Protein AF-A0A8S4REH8-F1 (afdb_monomer)

Foldseek 3Di:
DFQEAEDEDDPVVVLVVLVVCVVVVNPLVLQHAYEYEDADEDDPVVLVPPCPVVSDPDDLSSLVSQLRYKYKYFYQQPQPCVVVVLVVVLVVCCDPPNNDPPCSCPSVPDDDHCVVQVVVVVVVLLVVLVVVCVVVVHDNVDVVSSLVSPPFDWDQGPSGATWTQYRVRDTDGKIFIWGWAQDPVDPSRITTDGQWMFAQPDPPDPGTDIGRNCRRPRSNSDHHDRAPCCGPVSVNDDDPPPVVVVVVVVVVVVVVVVVVVVVVVVVVVVVLLVPQQQEDAVVQWAWDDLPDDPVVVVVVVVVVVVPPDPDPDDDDDDDDDDDDDDDDDPPPLVSVPPPATWTAGPNAIKGKAWQQDQADDCDSVLSVQSSLLQVDDDPQAWRFRHWYGDHRTIITITHDASQAFQLVVLLPPVDDCDLVLLLQALLSVLVQQVSCCVGPLNHQLQDARNQWGAHPLRRTHGHPGTPLVVNPPSDDPPPVVVVLVSCLLFALVCLQDPPADSSHHQLRVLSSSLLVNVCSQQSQHSQHDDPDDSVVSSVCQNDPDPPDHDGRDPVRGPDDPLLVVLSCQSNDNDSVSRDGSVVSSVSSCVSVPPDPPCPCVVSVVVVVVVVVVVCVVCVVVVVVVVVVVVVVLVVLLVPDDQDPDPDPVPSVVVSVVVSVCVVVVHDDDDDDDQWDWDWDDPDPPVVVVVVVDDPVVVVVVVPDDPDPPVVVCVVPVDPPDVVVVVVDDDFTQAIWGAEPVRDIDHGLDGDDDPPDDDDPDDDPDDPVVSVCVRNDDD

Structure (mmCIF, N/CA/C/O backbone):
data_AF-A0A8S4REH8-F1
#
_entry.id   AF-A0A8S4REH8-F1
#
loop_
_atom_site.group_PDB
_atom_site.id
_atom_site.type_symbol
_atom_site.label_atom_id
_atom_site.label_alt_id
_atom_site.label_comp_id
_atom_site.label_asym_id
_atom_site.label_entity_id
_atom_site.label_seq_id
_atom_site.pdbx_PDB_ins_code
_atom_site.Cartn_x
_atom_site.Cartn_y
_atom_site.Cartn_z
_atom_site.occupancy
_atom_site.B_iso_or_equiv
_atom_site.auth_seq_id
_atom_site.auth_comp_id
_atom_site.auth_asym_id
_atom_site.auth_atom_id
_atom_site.pdbx_PDB_model_num
ATOM 1 N N . MET A 1 1 ? -34.073 3.838 40.245 1.00 48.97 1 MET A N 1
ATOM 2 C CA . MET A 1 1 ? -33.736 2.680 41.106 1.00 48.97 1 MET A CA 1
ATOM 3 C C . MET A 1 1 ? -35.036 2.145 41.684 1.00 48.97 1 MET A C 1
ATOM 5 O O . MET A 1 1 ? -35.946 2.957 41.812 1.00 48.97 1 MET A O 1
ATOM 9 N N . PRO A 1 2 ? -35.179 0.835 41.955 1.00 58.06 2 PRO A N 1
ATOM 10 C CA . PRO A 1 2 ? -36.378 0.329 42.617 1.00 58.06 2 PRO A CA 1
ATOM 11 C C . PRO A 1 2 ? -36.548 1.032 43.971 1.00 58.06 2 PRO A C 1
ATOM 13 O O . PRO A 1 2 ? -35.593 1.149 44.737 1.00 58.06 2 PRO A O 1
ATOM 16 N N . THR A 1 3 ? -37.749 1.544 44.218 1.00 74.94 3 THR A N 1
ATOM 17 C CA . THR A 1 3 ? -38.152 2.251 45.445 1.00 74.94 3 THR A CA 1
ATOM 18 C C . THR A 1 3 ? -38.481 1.282 46.584 1.00 74.94 3 THR A C 1
ATOM 20 O O . THR A 1 3 ? -38.584 1.682 47.738 1.00 74.94 3 THR A O 1
ATOM 23 N N . VAL A 1 4 ? -38.593 -0.017 46.295 1.00 84.44 4 VAL A N 1
ATOM 24 C CA . VAL A 1 4 ? -38.866 -1.061 47.287 1.00 84.44 4 VAL A CA 1
ATOM 25 C C . VAL A 1 4 ? -37.756 -2.108 47.258 1.00 84.44 4 VAL A C 1
ATOM 27 O O . VAL A 1 4 ? -37.469 -2.687 46.209 1.00 84.44 4 VAL A O 1
ATOM 30 N N . TYR A 1 5 ? -37.140 -2.364 48.410 1.00 87.12 5 TYR A N 1
ATOM 31 C CA . TYR A 1 5 ? -36.164 -3.435 48.600 1.00 87.12 5 TYR A CA 1
ATOM 32 C C . TYR A 1 5 ? -36.843 -4.644 49.231 1.00 87.12 5 TYR A C 1
ATOM 34 O O . TYR A 1 5 ? -37.414 -4.519 50.307 1.00 87.12 5 TYR A O 1
ATOM 42 N N . VAL A 1 6 ? -36.748 -5.815 48.601 1.00 88.88 6 VAL A N 1
ATOM 43 C CA . VAL A 1 6 ? -37.148 -7.081 49.231 1.00 88.88 6 VAL A CA 1
ATOM 44 C C . VAL A 1 6 ? -35.915 -7.694 49.887 1.00 88.88 6 VAL A C 1
ATOM 46 O O . VAL A 1 6 ? -34.927 -7.972 49.207 1.00 88.88 6 VAL A O 1
ATOM 49 N N . PHE A 1 7 ? -35.959 -7.865 51.204 1.00 87.25 7 PHE A N 1
ATOM 50 C CA . PHE A 1 7 ? -34.875 -8.423 52.000 1.00 87.25 7 PHE A CA 1
ATOM 51 C C . PHE A 1 7 ? -35.201 -9.863 52.406 1.00 87.25 7 PHE A C 1
ATOM 53 O O . PHE A 1 7 ? -36.231 -10.127 53.026 1.00 87.25 7 PHE A O 1
ATOM 60 N N . LEU A 1 8 ? -34.299 -10.781 52.055 1.00 87.62 8 LEU A N 1
ATOM 61 C CA . LEU A 1 8 ? -34.352 -12.198 52.405 1.00 87.62 8 LEU A CA 1
ATOM 62 C C . LEU A 1 8 ? -33.076 -12.526 53.184 1.00 87.62 8 LEU A C 1
ATOM 64 O O . LEU A 1 8 ? -31.988 -12.521 52.604 1.00 87.62 8 LEU A O 1
ATOM 68 N N . GLY A 1 9 ? -33.185 -12.768 54.486 1.00 80.81 9 GLY A N 1
ATOM 69 C CA . GLY A 1 9 ? -32.029 -13.060 55.331 1.00 80.81 9 GLY A CA 1
ATOM 70 C C . GLY A 1 9 ? -32.337 -12.955 56.819 1.00 80.81 9 GLY A C 1
ATOM 71 O O . GLY A 1 9 ? -33.450 -12.620 57.209 1.00 80.81 9 GLY A O 1
ATOM 72 N N . GLU A 1 10 ? -31.326 -13.223 57.642 1.00 77.00 10 GLU A N 1
ATOM 73 C CA . GLU A 1 10 ? -31.445 -13.170 59.101 1.00 77.00 10 GLU A CA 1
ATOM 74 C C . GLU A 1 10 ? -31.704 -11.745 59.613 1.00 77.00 10 GLU A C 1
ATOM 76 O O . GLU A 1 10 ? -31.237 -10.754 59.036 1.00 77.00 10 GLU A O 1
ATOM 81 N N . HIS A 1 11 ? -32.386 -11.650 60.758 1.00 72.56 11 HIS A N 1
ATOM 82 C CA . HIS A 1 11 ? -32.740 -10.385 61.403 1.00 72.56 11 HIS A CA 1
ATOM 83 C C . HIS A 1 11 ? -31.526 -9.467 61.630 1.00 72.56 11 HIS A C 1
ATOM 85 O O . HIS A 1 11 ? -31.642 -8.267 61.403 1.00 72.56 11 HIS A O 1
ATOM 91 N N . ILE A 1 12 ? -30.348 -10.008 61.979 1.00 74.69 12 ILE A N 1
ATOM 92 C CA . ILE A 1 12 ? -29.105 -9.237 62.199 1.00 74.69 12 ILE A CA 1
ATOM 93 C C . ILE A 1 12 ? -28.671 -8.502 60.923 1.00 74.69 12 ILE A C 1
ATOM 95 O O . ILE A 1 12 ? -28.332 -7.318 60.953 1.00 74.69 12 ILE A O 1
ATOM 99 N N . ALA A 1 13 ? -28.727 -9.183 59.780 1.00 81.06 13 ALA A N 1
ATOM 100 C CA . ALA A 1 13 ? -28.332 -8.606 58.502 1.00 81.06 13 ALA A CA 1
ATOM 101 C C . ALA A 1 13 ? -29.334 -7.543 58.016 1.00 81.06 13 ALA A C 1
ATOM 103 O O . ALA A 1 13 ? -28.931 -6.575 57.366 1.00 81.06 13 ALA A O 1
ATOM 104 N N . LEU A 1 14 ? -30.619 -7.681 58.369 1.00 83.19 14 LEU A N 1
ATOM 105 C CA . LEU A 1 14 ? -31.625 -6.644 58.126 1.00 83.19 14 LEU A CA 1
ATOM 106 C C . LEU A 1 14 ? -31.274 -5.357 58.883 1.00 83.19 14 LEU A C 1
ATOM 108 O O . LEU A 1 14 ? -31.402 -4.268 58.322 1.00 83.19 14 LEU A O 1
ATOM 112 N N . VAL A 1 15 ? -30.778 -5.472 60.120 1.00 79.25 15 VAL A N 1
ATOM 113 C CA . VAL A 1 15 ? -30.362 -4.313 60.925 1.00 79.25 15 VAL A CA 1
ATOM 114 C C . VAL A 1 15 ? -29.253 -3.530 60.257 1.00 79.25 15 VAL A C 1
ATOM 116 O O . VAL A 1 15 ? -29.367 -2.321 60.049 1.00 79.25 15 VAL A O 1
ATOM 119 N N . ASP A 1 16 ? -28.191 -4.230 59.877 1.00 81.56 16 ASP A N 1
ATOM 120 C CA . ASP A 1 16 ? -27.048 -3.618 59.216 1.00 81.56 16 ASP A CA 1
ATOM 121 C C . ASP A 1 16 ? -27.448 -2.995 57.879 1.00 81.56 16 ASP A C 1
ATOM 123 O O . ASP A 1 16 ? -27.014 -1.888 57.550 1.00 81.56 16 ASP A O 1
ATOM 127 N N . PHE A 1 17 ? -28.328 -3.661 57.129 1.00 86.69 17 PHE A N 1
ATOM 128 C CA . PHE A 1 17 ? -28.842 -3.149 55.867 1.00 86.69 17 PHE A CA 1
ATOM 129 C C . PHE A 1 17 ? -29.595 -1.823 56.049 1.00 86.69 17 PHE A C 1
ATOM 131 O O . PHE A 1 17 ? -29.281 -0.836 55.377 1.00 86.69 17 PHE A O 1
ATOM 138 N N . VAL A 1 18 ? -30.532 -1.761 56.998 1.00 84.81 18 VAL A N 1
ATOM 139 C CA . VAL A 1 18 ? -31.314 -0.550 57.297 1.00 84.81 18 VAL A CA 1
ATOM 140 C C . VAL A 1 18 ? -30.410 0.569 57.818 1.00 84.81 18 VAL A C 1
ATOM 142 O O . VAL A 1 18 ? -30.505 1.705 57.348 1.00 84.81 18 VAL A O 1
ATOM 145 N N . ASN A 1 19 ? -29.455 0.253 58.696 1.00 82.12 19 ASN A N 1
ATOM 146 C CA . ASN A 1 19 ? -28.474 1.216 59.201 1.00 82.12 19 ASN A CA 1
ATOM 147 C C . ASN A 1 19 ? -27.606 1.807 58.082 1.00 82.12 19 ASN A C 1
ATOM 149 O O . ASN A 1 19 ? -27.304 3.003 58.083 1.00 82.12 19 ASN A O 1
ATOM 153 N N . VAL A 1 20 ? -27.210 1.002 57.093 1.00 86.12 20 VAL A N 1
ATOM 154 C CA . VAL A 1 20 ? -26.465 1.485 55.921 1.00 86.12 20 VAL A CA 1
ATOM 155 C C . VAL A 1 20 ? -27.326 2.408 55.058 1.00 86.12 20 VAL A C 1
ATOM 157 O O . VAL A 1 20 ? -26.833 3.449 54.614 1.00 86.12 20 VAL A O 1
ATOM 160 N N . LEU A 1 21 ? -28.601 2.073 54.837 1.00 86.44 21 LEU A N 1
ATOM 161 C CA . LEU A 1 21 ? -29.530 2.931 54.094 1.00 86.44 21 LEU A CA 1
ATOM 162 C C . LEU A 1 21 ? -29.766 4.267 54.812 1.00 86.44 21 LEU A C 1
ATOM 164 O O . LEU A 1 21 ? -29.746 5.322 54.170 1.00 86.44 21 LEU A O 1
ATOM 168 N N . GLN A 1 22 ? -29.897 4.234 56.138 1.00 83.31 22 GLN A N 1
ATOM 169 C CA . GLN A 1 22 ? -30.055 5.422 56.974 1.00 83.31 22 GLN A CA 1
ATOM 170 C C . GLN A 1 22 ? -28.804 6.308 56.956 1.00 83.31 22 GLN A C 1
ATOM 172 O O . GLN A 1 22 ? -28.909 7.512 56.728 1.00 83.31 22 GLN A O 1
ATOM 177 N N . ARG A 1 23 ? -27.599 5.735 57.102 1.00 84.12 23 ARG A N 1
ATOM 178 C CA . ARG A 1 23 ? -26.325 6.484 57.016 1.00 84.12 23 ARG A CA 1
ATOM 179 C C . ARG A 1 23 ? -26.107 7.144 55.656 1.00 84.12 23 ARG A C 1
ATOM 181 O O . ARG A 1 23 ? -25.411 8.151 55.570 1.00 84.12 23 ARG A O 1
ATOM 188 N N . ARG A 1 24 ? -26.686 6.583 54.592 1.00 84.75 24 ARG A N 1
ATOM 189 C CA . ARG A 1 24 ? -26.675 7.172 53.244 1.00 84.75 24 ARG A CA 1
ATOM 190 C C . ARG A 1 24 ? -27.781 8.209 53.024 1.00 84.75 24 ARG A C 1
ATOM 192 O O . ARG A 1 24 ? -27.844 8.776 51.939 1.00 84.75 24 ARG A O 1
ATOM 199 N N . GLY A 1 25 ? -28.636 8.451 54.019 1.00 84.44 25 GLY A N 1
ATOM 200 C CA . GLY A 1 25 ? -29.741 9.406 53.945 1.00 84.44 25 GLY A CA 1
ATOM 201 C C . GLY A 1 25 ? -30.881 8.974 53.021 1.00 84.44 25 GLY A C 1
ATOM 202 O O . GLY A 1 25 ? -31.709 9.805 52.666 1.00 84.44 25 GLY A O 1
ATOM 203 N N . LEU A 1 26 ? -30.940 7.697 52.621 1.00 82.75 26 LEU A N 1
ATOM 204 C CA . LEU A 1 26 ? -31.914 7.218 51.632 1.00 82.75 26 LEU A CA 1
ATOM 205 C C . LEU A 1 26 ? -33.323 7.076 52.221 1.00 82.75 26 LEU A C 1
ATOM 207 O O . LEU A 1 26 ? -34.304 7.295 51.523 1.00 82.75 26 LEU A O 1
ATOM 211 N N . LEU A 1 27 ? -33.442 6.751 53.510 1.00 81.19 27 LEU A N 1
ATOM 212 C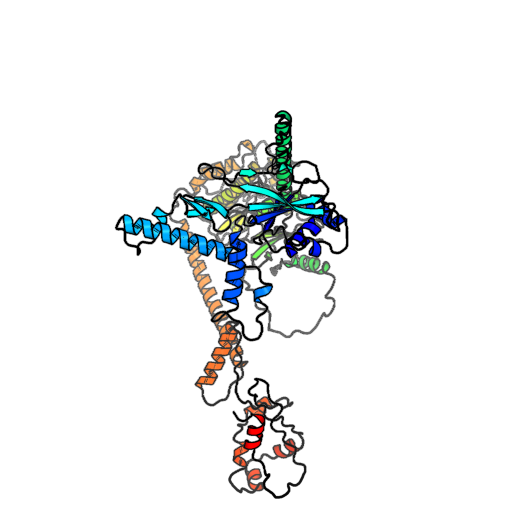 CA . LEU A 1 27 ? -34.743 6.548 54.163 1.00 81.19 27 LEU A CA 1
ATOM 213 C C . LEU A 1 27 ? -35.392 7.860 54.637 1.00 81.19 27 LEU A C 1
ATOM 215 O O . LEU A 1 27 ? -36.594 7.897 54.887 1.00 81.19 27 LEU A O 1
ATOM 219 N N . ALA A 1 28 ? -34.624 8.951 54.726 1.00 77.50 28 ALA A N 1
ATOM 220 C CA . ALA A 1 28 ? -35.089 10.221 55.287 1.00 77.50 28 ALA A CA 1
ATOM 221 C C . ALA A 1 28 ? -36.198 10.891 54.455 1.00 77.50 28 ALA A C 1
ATOM 223 O O . ALA A 1 28 ? -37.058 11.565 55.017 1.00 77.50 28 ALA A O 1
ATOM 224 N N . ALA A 1 29 ? -36.192 10.698 53.132 1.00 74.31 29 ALA A N 1
ATOM 225 C CA . ALA A 1 29 ? -37.163 11.295 52.213 1.00 74.31 29 ALA A CA 1
ATOM 226 C C . ALA A 1 29 ? -38.466 10.480 52.069 1.00 74.31 29 ALA A C 1
ATOM 228 O O . ALA A 1 29 ? -39.406 10.945 51.434 1.00 74.31 29 ALA A O 1
ATOM 229 N N . GLY A 1 30 ? -38.535 9.263 52.627 1.00 75.88 30 GLY A N 1
ATOM 230 C CA . GLY A 1 30 ? -39.695 8.374 52.472 1.00 75.88 30 GLY A CA 1
ATOM 231 C C . GLY A 1 30 ? -39.883 7.796 51.061 1.00 75.88 30 GLY A C 1
ATOM 232 O O . GLY A 1 30 ? -40.911 7.187 50.788 1.00 75.88 30 GLY A O 1
ATOM 233 N N . GLU A 1 31 ? -38.899 7.958 50.173 1.00 79.44 31 GLU A N 1
ATOM 234 C CA . GLU A 1 31 ? -38.921 7.436 48.796 1.00 79.44 31 GLU A CA 1
ATOM 235 C C . GLU A 1 31 ? -38.617 5.933 48.710 1.00 79.44 31 GLU A C 1
ATOM 237 O O . GLU A 1 31 ? -38.848 5.315 47.670 1.00 79.44 31 GLU A O 1
ATOM 242 N N . TYR A 1 32 ? -38.088 5.348 49.790 1.00 84.56 32 TYR A N 1
ATOM 243 C CA . TYR A 1 32 ? -37.679 3.949 49.844 1.00 84.56 32 TYR A CA 1
ATOM 244 C C . TYR A 1 32 ? -38.379 3.197 50.977 1.00 84.56 32 TYR A C 1
ATOM 246 O O . TYR A 1 32 ? -38.459 3.695 52.100 1.00 84.56 32 TYR A O 1
ATOM 254 N N . ALA A 1 33 ? -38.822 1.971 50.690 1.00 86.69 33 ALA A N 1
ATOM 255 C CA . ALA A 1 33 ? -39.322 1.021 51.683 1.00 86.69 33 ALA A CA 1
ATOM 256 C C . ALA A 1 33 ? -38.556 -0.305 51.612 1.00 86.69 33 ALA A C 1
ATOM 258 O O . ALA A 1 33 ? -38.073 -0.706 50.551 1.00 86.69 33 ALA A O 1
ATOM 259 N N . VAL A 1 34 ? -38.457 -0.998 52.743 1.00 88.56 34 VAL A N 1
ATOM 260 C CA . VAL A 1 34 ? -37.831 -2.318 52.849 1.00 88.56 34 VAL A CA 1
ATOM 261 C C . VAL A 1 34 ? -38.894 -3.320 53.275 1.00 88.56 34 VAL A C 1
ATOM 263 O O . VAL A 1 34 ? -39.515 -3.159 54.317 1.00 88.56 34 VAL A O 1
ATOM 266 N N . VAL A 1 35 ? -39.107 -4.359 52.477 1.00 90.06 35 VAL A N 1
ATOM 267 C CA . VAL A 1 35 ? -39.989 -5.482 52.794 1.00 90.06 35 VAL A CA 1
ATOM 268 C C . VAL A 1 35 ? -39.114 -6.668 53.176 1.00 90.06 35 VAL A C 1
ATOM 270 O O . VAL A 1 35 ? -38.445 -7.237 52.318 1.00 90.06 35 VAL A O 1
ATOM 273 N N . ALA A 1 36 ? -39.086 -7.022 54.455 1.00 88.44 36 ALA A N 1
ATOM 274 C CA . ALA A 1 36 ? -38.353 -8.179 54.957 1.00 88.44 36 ALA A CA 1
ATOM 275 C C . ALA A 1 36 ? -39.291 -9.382 55.069 1.00 88.44 36 ALA A C 1
ATOM 277 O O . ALA A 1 36 ? -40.394 -9.239 55.588 1.00 88.44 36 ALA A O 1
ATOM 278 N N . VAL A 1 37 ? -38.865 -10.553 54.599 1.00 87.06 37 VAL A N 1
ATOM 279 C CA . VAL A 1 37 ? -39.606 -11.808 54.795 1.00 87.06 37 VAL A CA 1
ATOM 280 C C . VAL A 1 37 ? -38.923 -12.602 55.894 1.00 87.06 37 VAL A C 1
ATOM 282 O O . VAL A 1 37 ? -37.713 -12.813 55.826 1.00 87.06 37 VAL A O 1
ATOM 285 N N . ASP A 1 38 ? -39.696 -13.019 56.888 1.00 79.50 38 ASP A N 1
ATOM 286 C CA . ASP A 1 38 ? -39.214 -13.768 58.042 1.00 79.50 38 ASP A CA 1
ATOM 287 C C . ASP A 1 38 ? -40.140 -14.967 58.295 1.00 79.50 38 ASP A C 1
ATOM 289 O O . ASP A 1 38 ? -41.351 -14.898 58.065 1.00 79.50 38 ASP A O 1
ATOM 293 N N . ASP A 1 39 ? -39.551 -16.083 58.706 1.00 73.31 39 ASP A N 1
ATOM 294 C CA . ASP A 1 39 ? -40.221 -17.344 59.002 1.00 73.31 39 ASP A CA 1
ATOM 295 C C . ASP A 1 39 ? -40.664 -17.456 60.474 1.00 73.31 39 ASP A C 1
ATOM 297 O O . ASP A 1 39 ? -41.497 -18.306 60.800 1.00 73.31 39 ASP A O 1
ATOM 301 N N . GLU A 1 40 ? -40.207 -16.560 61.356 1.00 73.75 40 GLU A N 1
ATOM 302 C CA . GLU A 1 40 ? -40.648 -16.494 62.750 1.00 73.75 40 GLU A CA 1
ATOM 303 C C . GLU A 1 40 ? -42.092 -15.973 62.890 1.00 73.75 40 GLU A C 1
ATOM 305 O O . GLU A 1 40 ? -42.480 -14.930 62.351 1.00 73.75 40 GLU A O 1
ATOM 310 N N . ILE A 1 41 ? -42.909 -16.681 63.680 1.00 72.88 41 ILE A N 1
ATOM 311 C CA . ILE A 1 41 ? -44.291 -16.282 63.978 1.00 72.88 41 ILE A CA 1
ATOM 312 C C . ILE A 1 41 ? -44.287 -15.080 64.925 1.00 72.88 41 ILE A C 1
ATOM 314 O O . ILE A 1 41 ? -43.629 -15.085 65.962 1.00 72.88 41 ILE A O 1
ATOM 318 N N . TYR A 1 42 ? -45.118 -14.084 64.624 1.00 73.38 42 TYR A N 1
ATOM 319 C CA . TYR A 1 42 ? -45.413 -13.016 65.576 1.00 73.38 42 TYR A CA 1
ATOM 320 C C . TYR A 1 42 ? -46.224 -13.547 66.776 1.00 73.38 42 TYR A C 1
ATOM 322 O O . TYR A 1 42 ? -47.326 -14.071 66.593 1.00 73.38 42 TYR A O 1
ATOM 330 N N . ASP A 1 43 ? -45.722 -13.384 68.004 1.00 71.06 43 ASP A N 1
ATOM 331 C CA . ASP A 1 43 ? -46.471 -13.660 69.239 1.00 71.06 43 ASP A CA 1
ATOM 332 C C . ASP A 1 43 ? -46.878 -12.340 69.928 1.00 71.06 43 ASP A C 1
ATOM 334 O O . ASP A 1 43 ? -46.008 -11.572 70.341 1.00 71.06 43 ASP A O 1
ATOM 338 N N . PRO A 1 44 ? -48.186 -12.049 70.077 1.00 67.69 44 PRO A N 1
ATOM 339 C CA . PRO A 1 44 ? -48.662 -10.845 70.752 1.00 67.69 44 PRO A CA 1
ATOM 340 C C . PRO A 1 44 ? -48.355 -10.818 72.258 1.00 67.69 44 PRO A C 1
ATOM 342 O O . PRO A 1 44 ? -48.346 -9.739 72.844 1.00 67.69 44 PRO A O 1
ATOM 345 N N . ASN A 1 45 ? -48.114 -11.967 72.900 1.00 63.81 45 ASN A N 1
ATOM 346 C CA . ASN A 1 45 ? -47.715 -12.020 74.314 1.00 63.81 45 ASN A CA 1
ATOM 347 C C . ASN A 1 45 ? -46.214 -11.786 74.497 1.00 63.81 45 ASN A C 1
ATOM 349 O O . ASN A 1 45 ? -45.779 -11.399 75.579 1.00 63.81 45 ASN A O 1
ATOM 353 N N . ASP A 1 46 ? -45.451 -11.987 73.425 1.00 61.91 46 ASP A N 1
ATOM 354 C CA . ASP A 1 46 ? -44.020 -11.728 73.340 1.00 61.91 46 ASP A CA 1
ATOM 355 C C . ASP A 1 46 ? -43.747 -10.393 72.629 1.00 61.91 46 ASP A C 1
ATOM 357 O O . ASP A 1 46 ? -42.724 -10.192 71.975 1.00 61.91 46 ASP A O 1
ATOM 361 N N . ALA A 1 47 ? -44.689 -9.448 72.757 1.00 50.84 47 ALA A N 1
ATOM 362 C CA . ALA A 1 47 ? -44.630 -8.115 72.155 1.00 50.84 47 ALA A CA 1
ATOM 363 C C . ALA A 1 47 ? -43.429 -7.271 72.631 1.00 50.84 47 ALA A C 1
ATOM 365 O O . ALA A 1 47 ? -43.194 -6.189 72.096 1.00 50.84 47 ALA A O 1
ATOM 366 N N . ALA A 1 48 ? -42.656 -7.768 73.602 1.00 46.19 48 ALA A N 1
ATOM 367 C CA . ALA A 1 48 ? -41.374 -7.210 74.017 1.00 46.19 48 ALA A CA 1
ATOM 368 C C . ALA A 1 48 ? -40.151 -7.875 73.342 1.00 46.19 48 ALA A C 1
ATOM 370 O O . ALA A 1 48 ? -39.064 -7.315 73.403 1.00 46.19 48 ALA A O 1
ATOM 371 N N . ILE A 1 49 ? -40.281 -9.042 72.695 1.00 46.00 49 ILE A N 1
ATOM 372 C CA . ILE A 1 49 ? -39.125 -9.907 72.365 1.00 46.00 49 ILE A CA 1
ATOM 373 C C . ILE A 1 49 ? -39.064 -10.328 70.885 1.00 46.00 49 ILE A C 1
ATOM 375 O O . ILE A 1 49 ? -38.122 -10.989 70.462 1.00 46.00 49 ILE A O 1
ATOM 379 N N . THR A 1 50 ? -39.944 -9.832 70.011 1.00 46.50 50 THR A N 1
ATOM 380 C CA . THR A 1 50 ? -39.672 -9.884 68.559 1.00 46.50 50 THR A CA 1
ATOM 381 C C . THR A 1 50 ? -38.785 -8.709 68.131 1.00 46.50 50 THR A C 1
ATOM 383 O O . THR A 1 50 ? -39.219 -7.728 67.533 1.00 46.50 50 THR A O 1
ATOM 386 N N . HIS A 1 51 ? -37.496 -8.841 68.460 1.00 50.53 51 HIS A N 1
ATOM 387 C CA . HIS A 1 51 ? -36.334 -8.135 67.892 1.00 50.53 51 HIS A CA 1
ATOM 388 C C . HIS A 1 51 ? -36.227 -6.612 68.064 1.00 50.53 51 HIS A C 1
ATOM 390 O O . HIS A 1 51 ? -35.189 -6.063 67.715 1.00 50.53 51 HIS A O 1
ATOM 396 N N . ALA A 1 52 ? -37.202 -5.908 68.644 1.00 45.94 52 ALA A N 1
ATOM 397 C CA . ALA A 1 52 ? -37.078 -4.465 68.892 1.00 45.94 52 ALA A CA 1
ATOM 398 C C . ALA A 1 52 ? -35.950 -4.109 69.888 1.00 45.94 52 ALA A C 1
ATOM 400 O O . ALA A 1 52 ? -35.275 -3.101 69.702 1.00 45.94 52 ALA A O 1
ATOM 401 N N . ASP A 1 53 ? -35.659 -4.955 70.881 1.00 46.41 53 ASP A N 1
ATOM 402 C CA . ASP A 1 53 ? -34.654 -4.635 71.909 1.00 46.41 53 ASP A CA 1
ATOM 403 C C . ASP A 1 53 ? -33.199 -4.891 71.471 1.00 46.41 53 ASP A C 1
ATOM 405 O O . ASP A 1 53 ? -32.276 -4.248 71.974 1.00 46.41 53 ASP A O 1
ATOM 409 N N . HIS A 1 54 ? -32.957 -5.757 70.479 1.00 49.81 54 HIS A N 1
ATOM 410 C CA . HIS A 1 54 ? -31.620 -5.917 69.881 1.00 49.81 54 HIS A CA 1
ATOM 411 C C . HIS A 1 54 ? -31.339 -4.911 68.752 1.00 49.81 54 HIS A C 1
ATOM 413 O O . HIS A 1 54 ? -30.180 -4.704 68.389 1.00 49.81 54 HIS A O 1
ATOM 419 N N . LEU A 1 55 ? -32.381 -4.243 68.246 1.00 49.94 55 LEU A N 1
ATOM 420 C CA . LEU A 1 55 ? -32.307 -3.180 67.241 1.00 49.94 55 LEU A CA 1
ATOM 421 C C . LEU A 1 55 ? -31.872 -1.820 67.809 1.00 49.94 55 LEU A C 1
ATOM 423 O O . LEU A 1 55 ? -31.446 -0.949 67.051 1.00 49.94 55 LEU A O 1
ATOM 427 N N . ILE A 1 56 ? -31.952 -1.627 69.129 1.00 51.19 56 ILE A N 1
ATOM 428 C CA . ILE A 1 56 ? -31.729 -0.335 69.789 1.00 51.19 56 ILE A CA 1
ATOM 429 C C . ILE A 1 56 ? -30.446 -0.400 70.618 1.00 51.19 56 ILE A C 1
ATOM 431 O O . ILE A 1 56 ? -30.452 -0.362 71.846 1.00 51.19 56 ILE A O 1
ATOM 435 N N . GLN A 1 57 ? -29.295 -0.443 69.946 1.00 46.47 57 GLN A N 1
ATOM 436 C CA . GLN A 1 57 ? -28.072 0.035 70.587 1.00 46.47 57 GLN A CA 1
ATOM 437 C C . GLN A 1 57 ? -28.036 1.570 70.506 1.00 46.47 57 GLN A C 1
ATOM 439 O O . GLN A 1 57 ? -27.456 2.162 69.606 1.00 46.47 57 GLN A O 1
ATOM 444 N N . ASN A 1 58 ? -28.623 2.207 71.524 1.00 49.09 58 ASN A N 1
ATOM 445 C CA . ASN A 1 58 ? -28.276 3.547 72.021 1.00 49.09 58 ASN A CA 1
ATOM 446 C C . ASN A 1 58 ? -28.668 4.820 71.234 1.00 49.09 58 ASN A C 1
ATOM 448 O O . ASN A 1 58 ? -28.271 5.898 71.685 1.00 49.09 58 ASN A O 1
ATOM 452 N N . SER A 1 59 ? -29.466 4.800 70.155 1.00 54.81 59 SER A N 1
ATOM 453 C CA . SER A 1 59 ? -29.924 6.065 69.538 1.00 54.81 59 SER A CA 1
ATOM 454 C C . SER A 1 59 ? -31.404 6.091 69.126 1.00 54.81 59 SER A C 1
ATOM 456 O O . SER A 1 59 ? -31.929 5.159 68.522 1.00 54.81 59 SER A O 1
ATOM 458 N N . SER A 1 60 ? -32.095 7.195 69.436 1.00 60.06 60 SER A N 1
ATOM 459 C CA . SER A 1 60 ? -33.496 7.434 69.045 1.00 60.06 60 SER A CA 1
ATOM 460 C C . SER A 1 60 ? -33.682 7.576 67.528 1.00 60.06 60 SER A C 1
ATOM 462 O O . SER A 1 60 ? -34.790 7.406 67.021 1.00 60.06 60 SER A O 1
ATOM 464 N N . SER A 1 61 ? -32.605 7.865 66.790 1.00 59.72 61 SER A N 1
ATOM 465 C CA . SER A 1 61 ? -32.615 7.977 65.330 1.00 59.72 61 SER A CA 1
ATOM 466 C C . SER A 1 61 ? -32.693 6.633 64.609 1.00 59.72 61 SER A C 1
ATOM 468 O O . SER A 1 61 ? -33.234 6.588 63.504 1.00 59.72 61 SER A O 1
ATOM 470 N N . ASP A 1 62 ? -32.196 5.553 65.215 1.00 65.69 62 ASP A N 1
ATOM 471 C CA . ASP A 1 62 ? -32.181 4.231 64.576 1.00 65.69 62 ASP A CA 1
ATOM 472 C C . ASP A 1 62 ? -33.584 3.606 64.582 1.00 65.69 62 ASP A C 1
ATOM 474 O O . ASP A 1 62 ? -34.021 3.061 63.573 1.00 65.69 62 ASP A O 1
ATOM 478 N N . VAL A 1 63 ? -34.360 3.817 65.654 1.00 70.19 63 VAL A N 1
ATOM 479 C CA . VAL A 1 63 ? -35.776 3.399 65.753 1.00 70.19 63 VAL A CA 1
ATOM 480 C C . VAL A 1 63 ? -36.625 4.012 64.635 1.00 70.19 63 VAL A C 1
ATOM 482 O O . VAL A 1 63 ? -37.470 3.345 64.041 1.00 70.19 63 VAL A O 1
ATOM 485 N N . LEU A 1 64 ? -36.375 5.278 64.294 1.00 72.06 64 LEU A N 1
ATOM 486 C CA . LEU A 1 64 ? -37.115 5.973 63.239 1.00 72.06 64 LEU A CA 1
ATOM 487 C C . LEU A 1 64 ? -36.807 5.427 61.837 1.00 72.06 64 LEU A C 1
ATOM 489 O O . LEU A 1 64 ? -37.687 5.468 60.978 1.00 72.06 64 LEU A O 1
ATOM 493 N N . ALA A 1 65 ? -35.607 4.886 61.601 1.00 76.88 65 ALA A N 1
ATOM 494 C CA . ALA A 1 65 ? -35.244 4.277 60.319 1.00 76.88 65 ALA A CA 1
ATOM 495 C C . ALA A 1 65 ? -36.059 3.003 60.036 1.00 76.88 65 ALA A C 1
ATOM 497 O O . ALA A 1 65 ? -36.446 2.747 58.894 1.00 76.88 65 ALA A O 1
ATOM 498 N N . PHE A 1 66 ? -36.407 2.250 61.085 1.00 80.69 66 PHE A N 1
ATOM 499 C CA . PHE A 1 66 ? -37.233 1.043 60.982 1.00 80.69 66 PHE A CA 1
ATOM 500 C C . PHE A 1 66 ? -38.694 1.306 60.618 1.00 80.69 66 PHE A C 1
ATOM 502 O O . PHE A 1 66 ? -39.396 0.377 60.231 1.00 80.69 66 PHE A O 1
ATOM 509 N N . ARG A 1 67 ? -39.152 2.563 60.618 1.00 81.38 67 ARG A N 1
ATOM 510 C CA . ARG A 1 67 ? -40.469 2.923 60.064 1.00 81.38 67 ARG A CA 1
ATOM 511 C C . ARG A 1 67 ? -40.583 2.656 58.562 1.00 81.38 67 ARG A C 1
ATOM 513 O O . ARG A 1 67 ? -41.692 2.519 58.056 1.00 81.38 67 ARG A O 1
ATOM 520 N N . ALA A 1 68 ? -39.456 2.592 57.851 1.00 83.75 68 ALA A N 1
ATOM 521 C CA . ALA A 1 68 ? -39.420 2.216 56.440 1.00 83.75 68 ALA A CA 1
ATOM 522 C C . ALA A 1 68 ? -39.486 0.692 56.217 1.00 83.75 68 ALA A C 1
ATOM 524 O O . ALA A 1 68 ? -39.563 0.258 55.067 1.00 83.75 68 ALA A O 1
ATOM 525 N N . VAL A 1 69 ? -39.420 -0.113 57.284 1.00 87.06 69 VAL A N 1
ATOM 526 C CA . VAL A 1 69 ? -39.365 -1.575 57.217 1.00 87.06 69 VAL A CA 1
ATOM 527 C C . VAL A 1 69 ? -40.749 -2.167 57.470 1.00 87.06 69 VAL A C 1
ATOM 529 O O . VAL A 1 69 ? -41.382 -1.899 58.489 1.00 87.06 69 VAL A O 1
ATOM 532 N N . LEU A 1 70 ? -41.196 -3.014 56.549 1.00 88.44 70 LEU A N 1
ATOM 533 C CA . LEU A 1 70 ? -42.370 -3.865 56.689 1.00 88.44 70 LEU A CA 1
ATOM 534 C C . LEU A 1 70 ? -41.908 -5.314 56.745 1.00 88.44 70 LEU A C 1
ATOM 536 O O . LEU A 1 70 ? -41.254 -5.795 55.823 1.00 88.44 70 LEU A O 1
ATOM 540 N N . LYS A 1 71 ? -42.244 -6.011 57.825 1.00 86.75 71 LYS A N 1
ATOM 541 C CA . LYS A 1 71 ? -41.853 -7.404 58.030 1.00 86.75 71 LYS A CA 1
ATOM 542 C C . LYS A 1 71 ? -43.044 -8.315 57.733 1.00 86.75 71 LYS A C 1
ATOM 544 O O . LYS A 1 71 ? -44.097 -8.170 58.344 1.00 86.75 71 LYS A O 1
ATOM 549 N N . LEU A 1 72 ? -42.888 -9.226 56.783 1.00 88.25 72 LEU A N 1
ATOM 550 C CA . LEU A 1 72 ? -43.859 -10.258 56.438 1.00 88.25 72 LEU A CA 1
ATOM 551 C C . LEU A 1 72 ? -43.560 -11.507 57.261 1.00 88.25 72 LEU A C 1
ATOM 553 O O . LEU A 1 72 ? -42.491 -12.087 57.099 1.00 88.25 72 LEU A O 1
ATOM 557 N N . THR A 1 73 ? -44.500 -11.906 58.116 1.00 85.19 73 THR A N 1
ATOM 558 C CA . THR A 1 73 ? -44.405 -13.114 58.948 1.00 85.19 73 THR A CA 1
ATOM 559 C C . THR A 1 73 ? -45.663 -13.972 58.827 1.00 85.19 73 THR A C 1
ATOM 561 O O . THR A 1 73 ? -46.738 -13.451 58.499 1.00 85.19 73 THR A O 1
ATOM 564 N N . PRO A 1 74 ? -45.590 -15.284 59.108 1.00 83.19 74 PRO A N 1
ATOM 565 C CA . PRO A 1 74 ? -46.782 -16.108 59.269 1.00 83.19 74 PRO A CA 1
ATOM 566 C C . PRO A 1 74 ? -47.714 -15.531 60.347 1.00 83.19 74 PRO A C 1
ATOM 568 O O . PRO A 1 74 ? -47.267 -15.072 61.403 1.00 83.19 74 PRO A O 1
ATOM 571 N N . SER A 1 75 ? -49.025 -15.534 60.090 1.00 84.00 75 SER A N 1
ATOM 572 C CA . SER A 1 75 ? -50.000 -14.998 61.044 1.00 84.00 75 SER A CA 1
ATOM 573 C C . SER A 1 75 ? -50.052 -15.801 62.352 1.00 84.00 75 SER A C 1
ATOM 575 O O . SER A 1 75 ? -50.001 -17.029 62.349 1.00 84.00 75 SER A O 1
ATOM 577 N N . HIS A 1 76 ? -50.236 -15.103 63.479 1.00 83.50 76 HIS A N 1
ATOM 578 C CA . HIS A 1 76 ? -50.350 -15.731 64.798 1.00 83.50 76 HIS A CA 1
ATOM 579 C C . HIS A 1 76 ? -51.547 -16.700 64.879 1.00 83.50 76 HIS A C 1
ATOM 581 O O . HIS A 1 76 ? -52.672 -16.264 64.608 1.00 83.50 76 HIS A O 1
ATOM 587 N N . PRO A 1 77 ? -51.357 -17.964 65.304 1.00 85.25 77 PRO A N 1
ATOM 588 C CA . PRO A 1 77 ? -52.427 -18.952 65.413 1.00 85.25 77 PRO A CA 1
ATOM 589 C C . PRO A 1 77 ? -53.631 -18.439 66.211 1.00 85.25 77 PRO A C 1
ATOM 591 O O . PRO A 1 77 ? -53.510 -17.996 67.348 1.00 85.25 77 PRO A O 1
ATOM 594 N N . THR A 1 78 ? -54.821 -18.519 65.620 1.00 83.88 78 THR A N 1
ATOM 595 C CA . THR A 1 78 ? -56.071 -18.063 66.255 1.00 83.88 78 THR A CA 1
ATOM 596 C C . THR A 1 78 ? -56.777 -19.171 67.026 1.00 83.88 78 THR A C 1
ATOM 598 O O . THR A 1 78 ? -57.639 -18.897 67.861 1.00 83.88 78 THR A O 1
ATOM 601 N N . ASN A 1 79 ? -56.436 -20.432 66.753 1.00 86.00 79 ASN A N 1
ATOM 602 C CA . ASN A 1 79 ? -57.038 -21.567 67.431 1.00 86.00 79 ASN A CA 1
ATOM 603 C C . ASN A 1 79 ? -56.504 -21.690 68.875 1.00 86.00 79 ASN A C 1
ATOM 605 O O . ASN A 1 79 ? -55.322 -21.994 69.049 1.00 86.00 79 ASN A O 1
ATOM 609 N N . PRO A 1 80 ? -57.346 -21.562 69.919 1.00 83.00 80 PRO A N 1
ATOM 610 C CA . PRO A 1 80 ? -56.896 -21.660 71.310 1.00 83.00 80 PRO A CA 1
ATOM 611 C C . PRO A 1 80 ? -56.304 -23.036 71.661 1.00 83.00 80 PRO A C 1
ATOM 613 O O . PRO A 1 80 ? -55.442 -23.132 72.533 1.00 83.00 80 PRO A O 1
ATOM 616 N N . TYR A 1 81 ? -56.708 -24.101 70.957 1.00 84.81 81 TYR A N 1
ATOM 617 C CA . TYR A 1 81 ? -56.162 -25.449 71.159 1.00 84.81 81 TYR A CA 1
ATOM 618 C C . TYR A 1 81 ? -54.711 -25.595 70.686 1.00 84.81 81 TYR A C 1
ATOM 620 O O . TYR A 1 81 ? -54.032 -26.542 71.086 1.00 84.81 81 TYR A O 1
ATOM 628 N N . TYR A 1 82 ? -54.218 -24.665 69.862 1.00 86.00 82 TYR A N 1
ATOM 629 C CA . TYR A 1 82 ? -52.846 -24.686 69.370 1.00 86.00 82 TYR A CA 1
ATOM 630 C C . TYR A 1 82 ? -51.832 -24.582 70.516 1.00 86.00 82 TYR A C 1
ATOM 632 O O . TYR A 1 82 ? -50.887 -25.363 70.579 1.00 86.00 82 TYR A O 1
ATOM 640 N N . LEU A 1 83 ? -52.075 -23.699 71.490 1.00 82.44 83 LEU A N 1
ATOM 641 C CA . LEU A 1 83 ? -51.202 -23.546 72.659 1.00 82.44 83 LEU A CA 1
ATOM 642 C C . LEU A 1 83 ? -51.144 -24.825 73.503 1.00 82.44 83 LEU A C 1
ATOM 644 O O . LEU A 1 83 ? -50.067 -25.249 73.923 1.00 82.44 83 LEU A O 1
ATOM 648 N N . THR A 1 84 ? -52.291 -25.476 73.712 1.00 86.25 84 THR A N 1
ATOM 649 C CA . THR A 1 84 ? -52.363 -26.760 74.424 1.00 86.25 84 THR A CA 1
ATOM 650 C C . THR A 1 84 ? -51.601 -27.856 73.680 1.00 86.25 84 THR A C 1
ATOM 652 O O . THR A 1 84 ? -50.901 -28.656 74.301 1.00 86.25 84 THR A O 1
ATOM 655 N N . LEU A 1 85 ? -51.689 -27.880 72.348 1.00 85.94 85 LEU A N 1
ATOM 656 C CA . LEU A 1 85 ? -50.924 -28.807 71.523 1.00 85.94 85 LEU A CA 1
ATOM 657 C C . LEU A 1 85 ? -49.420 -28.547 71.635 1.00 85.94 85 LEU A C 1
ATOM 659 O O . LEU A 1 85 ? -48.668 -29.495 71.839 1.00 85.94 85 LEU A O 1
ATOM 663 N N . CYS A 1 86 ? -48.976 -27.291 71.569 1.00 85.44 86 CYS A N 1
ATOM 664 C CA . CYS A 1 86 ? -47.569 -26.936 71.747 1.00 85.44 86 CYS A CA 1
ATOM 665 C C . CYS A 1 86 ? -47.039 -27.396 73.113 1.00 85.44 86 CYS A C 1
ATOM 667 O O . CYS A 1 86 ? -45.959 -27.979 73.193 1.00 85.44 86 CYS A O 1
ATOM 669 N N . GLN A 1 87 ? -47.820 -27.222 74.184 1.00 85.62 87 GLN A N 1
ATOM 670 C CA . GLN A 1 87 ? -47.485 -27.752 75.512 1.00 85.62 87 GLN A CA 1
ATOM 671 C C . GLN A 1 87 ? -47.395 -29.285 75.518 1.00 85.62 87 GLN A C 1
ATOM 673 O O . GLN A 1 87 ? -46.476 -29.850 76.114 1.00 85.62 87 GLN A O 1
ATOM 678 N N . MET A 1 88 ? -48.318 -29.970 74.836 1.00 86.50 88 MET A N 1
ATOM 679 C CA . MET A 1 88 ? -48.284 -31.427 74.706 1.00 86.50 88 MET A CA 1
ATOM 680 C C . MET A 1 88 ? -47.048 -31.899 73.931 1.00 86.50 88 MET A C 1
ATOM 682 O O . MET A 1 88 ? -46.388 -32.837 74.370 1.00 86.50 88 MET A O 1
ATOM 686 N N . ILE A 1 89 ? -46.708 -31.236 72.822 1.00 86.62 89 ILE A N 1
ATOM 687 C CA . ILE A 1 89 ? -45.515 -31.526 72.018 1.00 86.62 89 ILE A CA 1
ATOM 688 C C . ILE A 1 89 ? -44.262 -31.344 72.872 1.00 86.62 89 ILE A C 1
ATOM 690 O O . ILE A 1 89 ? -43.460 -32.267 72.948 1.00 86.62 89 ILE A O 1
ATOM 694 N N . ARG A 1 90 ? -44.125 -30.227 73.599 1.00 84.12 90 ARG A N 1
ATOM 695 C CA . ARG A 1 90 ? -42.999 -30.007 74.527 1.00 84.12 90 ARG A CA 1
ATOM 696 C C . ARG A 1 90 ? -42.882 -31.126 75.562 1.00 84.12 90 ARG A C 1
ATOM 698 O O . ARG A 1 90 ? -41.795 -31.654 75.782 1.00 84.12 90 ARG A O 1
ATOM 705 N N . LYS A 1 91 ? -44.009 -31.541 76.152 1.00 84.69 91 LYS A N 1
ATOM 706 C CA . LYS A 1 91 ? -44.050 -32.632 77.136 1.00 84.69 91 LYS A CA 1
ATOM 707 C C . LYS A 1 91 ? -43.636 -33.982 76.539 1.00 84.69 91 LYS A C 1
ATOM 709 O O . LYS A 1 91 ? -42.932 -34.738 77.203 1.00 84.69 91 LYS A O 1
ATOM 714 N N . LEU A 1 92 ? -44.069 -34.291 75.316 1.00 85.31 92 LEU A N 1
ATOM 715 C CA . LEU A 1 92 ? -43.704 -35.525 74.611 1.00 85.31 92 LEU A CA 1
ATOM 716 C C . LEU A 1 92 ? -42.240 -35.516 74.159 1.00 85.31 92 LEU A C 1
ATOM 718 O O . LEU A 1 92 ? -41.561 -36.527 74.308 1.00 85.31 92 LEU A O 1
ATOM 722 N N . SER A 1 93 ? -41.733 -34.379 73.680 1.00 84.19 93 SER A N 1
ATOM 723 C CA . SER A 1 93 ? -40.324 -34.203 73.309 1.00 84.19 93 SER A CA 1
ATOM 724 C C . SER A 1 93 ? -39.386 -34.328 74.513 1.00 84.19 93 SER A C 1
ATOM 726 O O . SER A 1 93 ? -38.266 -34.813 74.378 1.00 84.19 93 SER A O 1
ATOM 728 N N . ALA A 1 94 ? -39.856 -33.968 75.711 1.00 82.38 94 ALA A N 1
ATOM 729 C CA . ALA A 1 94 ? -39.123 -34.184 76.955 1.00 82.38 94 ALA A CA 1
ATOM 730 C C . ALA A 1 94 ? -39.113 -35.657 77.429 1.00 82.38 94 ALA A C 1
ATOM 732 O O . ALA A 1 94 ? -38.360 -35.993 78.347 1.00 82.38 94 ALA A O 1
ATOM 733 N N . ALA A 1 95 ? -39.915 -36.545 76.824 1.00 83.38 95 ALA A N 1
ATOM 734 C CA . ALA A 1 95 ? -40.026 -37.960 77.184 1.00 83.38 95 ALA A CA 1
ATOM 735 C C . ALA A 1 95 ? -39.231 -38.885 76.225 1.00 83.38 95 ALA A C 1
ATOM 737 O O . ALA A 1 95 ? -38.905 -38.497 75.100 1.00 83.38 95 ALA A O 1
ATOM 738 N N . PRO A 1 96 ? -38.894 -40.128 76.630 1.00 81.69 96 PRO A N 1
ATOM 739 C CA . PRO A 1 96 ? -38.269 -41.108 75.736 1.00 81.69 96 PRO A CA 1
ATOM 740 C C . PRO A 1 96 ? -39.145 -41.385 74.497 1.00 81.69 96 PRO A C 1
ATOM 742 O O . PRO A 1 96 ? -40.360 -41.522 74.654 1.00 81.69 96 PRO A O 1
ATOM 745 N N . PRO A 1 97 ? -38.576 -41.508 73.279 1.00 83.19 97 PRO A N 1
ATOM 746 C CA . PRO A 1 97 ? -37.151 -41.649 72.951 1.00 83.19 97 PRO A CA 1
ATOM 747 C C . PRO A 1 97 ? -36.393 -40.327 72.716 1.00 83.19 97 PRO A C 1
ATOM 749 O O . PRO A 1 97 ? -35.194 -40.370 72.456 1.00 83.19 97 PRO A O 1
ATOM 752 N N . PHE A 1 98 ? -37.063 -39.173 72.784 1.00 81.00 98 PHE A N 1
ATOM 753 C CA . PHE A 1 98 ? -36.502 -37.867 72.399 1.00 81.00 98 PHE A CA 1
ATOM 754 C C . PHE A 1 98 ? -35.820 -37.112 73.552 1.00 81.00 98 PHE A C 1
ATOM 756 O O . PHE A 1 98 ? -35.212 -36.063 73.340 1.00 81.00 98 PHE A O 1
ATOM 763 N N . CYS A 1 99 ? -35.884 -37.654 74.771 1.00 75.94 99 CYS A N 1
ATOM 764 C CA . CYS A 1 99 ? -35.282 -37.048 75.949 1.00 75.94 99 CYS A CA 1
ATOM 765 C C . CYS A 1 99 ? -33.753 -36.906 75.816 1.00 75.94 99 CYS A C 1
ATOM 767 O O . CYS A 1 99 ? -33.037 -37.882 75.580 1.00 75.94 99 CYS A O 1
ATOM 769 N N . VAL A 1 100 ? -33.240 -35.696 76.048 1.00 77.94 100 VAL A N 1
ATOM 770 C CA . VAL A 1 100 ? -31.798 -35.425 76.113 1.00 77.94 100 VAL A CA 1
ATOM 771 C C . VAL A 1 100 ? -31.305 -35.703 77.541 1.00 77.94 100 VAL A C 1
ATOM 773 O O . VAL A 1 100 ? -31.781 -35.054 78.481 1.00 77.94 100 VAL A O 1
ATOM 776 N N . PRO A 1 101 ? -30.362 -36.643 77.752 1.00 70.44 101 PRO A N 1
ATOM 777 C CA . PRO A 1 101 ? -29.796 -36.888 79.075 1.00 70.44 101 PRO A CA 1
ATOM 778 C C . PRO A 1 101 ? -29.137 -35.614 79.629 1.00 70.44 101 PRO A C 1
ATOM 780 O O . PRO A 1 101 ? -28.377 -34.956 78.923 1.00 70.44 101 PRO A O 1
ATOM 783 N N . ASN A 1 102 ? -29.401 -35.289 80.899 1.00 70.56 102 ASN A N 1
ATOM 784 C CA . ASN A 1 102 ? -28.819 -34.171 81.665 1.00 70.56 102 ASN A CA 1
ATOM 785 C C . ASN A 1 102 ? -29.315 -32.745 81.344 1.00 70.56 102 ASN A C 1
ATOM 787 O O . ASN A 1 102 ? -28.888 -31.812 82.021 1.00 70.56 102 ASN A O 1
ATOM 791 N N . TYR A 1 103 ? -30.242 -32.553 80.397 1.00 69.06 103 TYR A N 1
ATOM 792 C CA . TYR A 1 103 ? -30.762 -31.222 80.044 1.00 69.06 103 TYR A CA 1
ATOM 793 C C . TYR A 1 103 ? -32.284 -31.210 79.803 1.00 69.06 103 TYR A C 1
ATOM 795 O O . TYR A 1 103 ? -32.772 -30.885 78.723 1.00 69.06 103 TYR A O 1
ATOM 803 N N . HIS A 1 104 ? -33.061 -31.541 80.838 1.00 64.94 104 HIS A N 1
ATOM 804 C CA . HIS A 1 104 ? -34.527 -31.649 80.748 1.00 64.94 104 HIS A CA 1
ATOM 805 C C . HIS A 1 104 ? -35.252 -30.319 80.474 1.00 64.94 104 HIS A C 1
ATOM 807 O O . HIS A 1 104 ? -36.344 -30.332 79.915 1.00 64.94 104 HIS A O 1
ATOM 813 N N . LYS A 1 105 ? -34.638 -29.181 80.825 1.00 67.69 105 LYS A N 1
ATOM 814 C CA . LYS A 1 105 ? -35.227 -27.841 80.658 1.00 67.69 105 LYS A CA 1
ATOM 815 C C . LYS A 1 105 ? -35.145 -27.275 79.240 1.00 67.69 105 LYS A C 1
ATOM 817 O O . LYS A 1 105 ? -35.814 -26.292 78.961 1.00 67.69 105 LYS A O 1
ATOM 822 N N . ILE A 1 106 ? -34.374 -27.890 78.334 1.00 72.81 106 ILE A N 1
ATOM 823 C CA . ILE A 1 106 ? -34.226 -27.390 76.952 1.00 72.81 106 ILE A CA 1
ATOM 824 C C . ILE A 1 106 ? -35.600 -27.221 76.289 1.00 72.81 106 ILE A C 1
ATOM 826 O O . ILE A 1 106 ? -35.858 -26.223 75.627 1.00 72.81 106 ILE A O 1
ATOM 830 N N . PHE A 1 107 ? -36.512 -28.165 76.515 1.00 70.94 107 PHE A N 1
ATOM 831 C CA . PHE A 1 107 ? -37.835 -28.156 75.893 1.00 70.94 107 PHE A CA 1
ATOM 832 C C . PHE A 1 107 ? -38.855 -27.225 76.573 1.00 70.94 107 PHE A C 1
ATOM 834 O O . PHE A 1 107 ? -39.940 -27.045 76.022 1.00 70.94 107 PHE A O 1
ATOM 841 N N . GLU A 1 108 ? -38.544 -26.643 77.739 1.00 67.31 108 GLU A N 1
ATOM 842 C CA . GLU A 1 108 ? -39.423 -25.671 78.412 1.00 67.31 108 GLU A CA 1
ATOM 843 C C . GLU A 1 108 ? -39.383 -24.313 77.692 1.00 67.31 108 GLU A C 1
ATOM 845 O O . GLU A 1 108 ? -40.439 -23.734 77.437 1.00 67.31 108 GLU A O 1
ATOM 850 N N . ASP A 1 109 ? -38.189 -23.887 77.264 1.00 64.12 109 ASP A N 1
ATOM 851 C CA . ASP A 1 109 ? -37.947 -22.579 76.634 1.00 64.12 109 ASP A CA 1
ATOM 852 C C . ASP A 1 109 ? -37.960 -22.618 75.091 1.00 64.12 109 ASP A C 1
ATOM 854 O O . ASP A 1 109 ? -37.933 -21.579 74.437 1.00 64.12 109 ASP A O 1
ATOM 858 N N . THR A 1 110 ? -38.020 -23.803 74.473 1.00 69.31 110 THR A N 1
ATOM 859 C CA . THR A 1 110 ? -37.998 -23.922 73.002 1.00 69.31 110 THR A CA 1
ATOM 860 C C . THR A 1 110 ? -39.380 -23.629 72.394 1.00 69.31 110 THR A C 1
ATOM 862 O O . THR A 1 110 ? -40.403 -24.206 72.796 1.00 69.31 110 THR A O 1
ATOM 865 N N . SER A 1 111 ? -39.441 -22.744 71.395 1.00 73.06 111 SER A N 1
ATOM 866 C CA . SER A 1 111 ? -40.641 -22.517 70.578 1.00 73.06 111 SER A CA 1
ATOM 867 C C . SER A 1 111 ? -40.924 -23.738 69.693 1.00 73.06 111 SER A C 1
ATOM 869 O O . SER A 1 111 ? -40.016 -24.377 69.165 1.00 73.06 111 SER A O 1
ATOM 871 N N . VAL A 1 112 ? -42.197 -24.128 69.576 1.00 80.19 112 VAL A N 1
ATOM 872 C CA . VAL A 1 112 ? -42.573 -25.247 68.699 1.00 80.19 112 VAL A CA 1
ATOM 873 C C . VAL A 1 112 ? -42.615 -24.727 67.256 1.00 80.19 112 VAL A C 1
ATOM 875 O O . VAL A 1 112 ? -43.347 -23.766 67.011 1.00 80.19 112 VAL A O 1
ATOM 878 N N . PRO A 1 113 ? -41.869 -25.339 66.318 1.00 80.50 113 PRO A N 1
ATOM 879 C CA . PRO A 1 113 ? -41.827 -24.907 64.923 1.00 80.50 113 PRO A CA 1
ATOM 880 C C . PRO A 1 113 ? -43.199 -25.038 64.244 1.00 80.50 113 PRO A C 1
ATOM 882 O O . PRO A 1 113 ? -43.959 -25.970 64.531 1.00 80.50 113 PRO A O 1
ATOM 885 N N . ILE A 1 114 ? -43.514 -24.124 63.321 1.00 77.94 114 ILE A N 1
ATOM 886 C CA . ILE A 1 114 ? -44.811 -24.077 62.624 1.00 77.94 114 ILE A CA 1
ATOM 887 C C . ILE A 1 114 ? -45.039 -25.307 61.735 1.00 77.94 114 ILE A C 1
ATOM 889 O O . ILE A 1 114 ? -46.168 -25.754 61.527 1.00 77.94 114 ILE A O 1
ATOM 893 N N . GLU A 1 115 ? -43.953 -25.921 61.278 1.00 84.12 115 GLU A N 1
ATOM 894 C CA . GLU A 1 115 ? -43.929 -27.141 60.484 1.00 84.12 115 GLU A CA 1
ATOM 895 C C . GLU A 1 115 ? -44.603 -28.304 61.213 1.00 84.12 115 GLU A C 1
ATOM 897 O O . GLU A 1 115 ? -45.177 -29.180 60.568 1.00 84.12 115 GLU A O 1
ATOM 902 N N . ALA A 1 116 ? -44.609 -28.303 62.552 1.00 84.44 116 ALA A N 1
ATOM 903 C CA . ALA A 1 116 ? -45.352 -29.290 63.332 1.00 84.44 116 ALA A CA 1
ATOM 904 C C . ALA A 1 116 ? -46.868 -29.179 63.086 1.00 84.44 116 ALA A C 1
ATOM 906 O O . ALA A 1 116 ? -47.562 -30.193 62.979 1.00 84.44 116 ALA A O 1
ATOM 907 N N . ALA A 1 117 ? -47.378 -27.954 62.940 1.00 84.38 117 ALA A N 1
ATOM 908 C CA . ALA A 1 117 ? -48.768 -27.699 62.581 1.00 84.38 117 ALA A CA 1
ATOM 909 C C . ALA A 1 117 ? -49.045 -28.083 61.121 1.00 84.38 117 ALA A C 1
ATOM 911 O O . ALA A 1 117 ? -50.050 -28.733 60.837 1.00 84.38 117 ALA A O 1
ATOM 912 N N . HIS A 1 118 ? -48.125 -27.754 60.207 1.00 86.62 118 HIS A N 1
ATOM 913 C CA . HIS A 1 118 ? -48.236 -28.143 58.798 1.00 86.62 118 HIS A CA 1
ATOM 914 C C . HIS A 1 118 ? -48.256 -29.666 58.630 1.00 86.62 118 HIS A C 1
ATOM 916 O O . HIS A 1 118 ? -49.023 -30.190 57.825 1.00 86.62 118 HIS A O 1
ATOM 922 N N . LEU A 1 119 ? -47.468 -30.396 59.423 1.00 89.81 119 LEU A N 1
ATOM 923 C CA . LEU A 1 119 ? -47.460 -31.855 59.418 1.00 89.81 119 LEU A CA 1
ATOM 924 C C . LEU A 1 119 ? -48.792 -32.430 59.911 1.00 89.81 119 LEU A C 1
ATOM 926 O O . LEU A 1 119 ? -49.308 -33.379 59.320 1.00 89.81 119 LEU A O 1
ATOM 930 N N . PHE A 1 120 ? -49.371 -31.852 60.966 1.00 88.56 120 PHE A N 1
ATOM 931 C CA . PHE A 1 120 ? -50.695 -32.245 61.446 1.00 88.56 120 PHE A CA 1
ATOM 932 C C . PHE A 1 120 ? -51.763 -32.061 60.358 1.00 88.56 120 PHE A C 1
ATOM 934 O O . PHE A 1 120 ? -52.573 -32.962 60.106 1.00 88.56 120 PHE A O 1
ATOM 941 N N . ASP A 1 121 ? -51.733 -30.917 59.675 1.00 88.75 121 ASP A N 1
ATOM 942 C CA . ASP A 1 121 ? -52.641 -30.622 58.570 1.00 88.75 121 ASP A CA 1
ATOM 943 C C . ASP A 1 121 ? -52.421 -31.587 57.397 1.00 88.75 121 ASP A C 1
ATOM 945 O O . ASP A 1 121 ? -53.384 -32.159 56.884 1.00 88.75 121 ASP A O 1
ATOM 949 N N . ALA A 1 122 ? -51.167 -31.862 57.029 1.00 88.94 122 ALA A N 1
ATOM 950 C CA . ALA A 1 122 ? -50.811 -32.790 55.959 1.00 88.94 122 ALA A CA 1
ATOM 951 C C . ALA A 1 122 ? -51.316 -34.217 56.230 1.00 88.94 122 ALA A C 1
ATOM 953 O O . ALA A 1 122 ? -51.898 -34.847 55.345 1.00 88.94 122 ALA A O 1
ATOM 954 N N . VAL A 1 123 ? -51.161 -34.720 57.460 1.00 91.31 123 VAL A N 1
ATOM 955 C CA . VAL A 1 123 ? -51.684 -36.038 57.864 1.00 91.31 123 VAL A CA 1
ATOM 956 C C . VAL A 1 123 ? -53.213 -36.053 57.824 1.00 91.31 123 VAL A C 1
ATOM 958 O O . VAL A 1 123 ? -53.813 -37.020 57.351 1.00 91.31 123 VAL A O 1
ATOM 961 N N . THR A 1 124 ? -53.856 -34.970 58.265 1.00 88.88 124 THR A N 1
ATOM 962 C CA . THR A 1 124 ? -55.319 -34.836 58.239 1.00 88.88 124 THR A CA 1
ATOM 963 C C . THR A 1 124 ? -55.856 -34.820 56.806 1.00 88.88 124 THR A C 1
ATOM 965 O O . THR A 1 124 ? -56.839 -35.500 56.501 1.00 88.88 124 THR A O 1
ATOM 968 N N . LEU A 1 125 ? -55.202 -34.084 55.908 1.00 89.19 125 LEU A N 1
ATOM 969 C CA . LEU A 1 125 ? -55.529 -34.044 54.485 1.00 89.19 125 LEU A CA 1
ATOM 970 C C . LEU A 1 125 ? -55.328 -35.409 53.831 1.00 89.19 125 LEU A C 1
ATOM 972 O O . LEU A 1 125 ? -56.237 -35.911 53.169 1.00 89.19 125 LEU A O 1
ATOM 976 N N . TRP A 1 126 ? -54.189 -36.056 54.081 1.00 89.75 126 TRP A N 1
ATOM 977 C CA . TRP A 1 126 ? -53.929 -37.402 53.585 1.00 89.75 126 TRP A CA 1
ATOM 978 C C . TRP A 1 126 ? -55.002 -38.394 54.050 1.00 89.75 126 TRP A C 1
ATOM 980 O O . TRP A 1 126 ? -55.532 -39.147 53.236 1.00 89.75 126 TRP A O 1
ATOM 990 N N . ALA A 1 127 ? -55.403 -38.351 55.325 1.00 90.25 127 ALA A N 1
ATOM 991 C CA . ALA A 1 127 ? -56.453 -39.218 55.858 1.00 90.25 127 ALA A CA 1
ATOM 992 C C . ALA A 1 127 ? -57.815 -38.978 55.178 1.00 90.25 127 ALA A C 1
ATOM 994 O O . ALA A 1 127 ? -58.545 -39.934 54.893 1.00 90.25 127 ALA A O 1
ATOM 995 N N . ARG A 1 128 ? -58.155 -37.719 54.863 1.00 88.75 128 ARG A N 1
ATOM 996 C CA . ARG A 1 128 ? -59.364 -37.373 54.092 1.00 88.75 128 ARG A CA 1
ATOM 997 C C . ARG A 1 128 ? -59.309 -37.950 52.678 1.00 88.75 128 ARG A C 1
ATOM 999 O O . ARG A 1 128 ? -60.270 -38.596 52.258 1.00 88.75 128 ARG A O 1
ATOM 1006 N N . ALA A 1 129 ? -58.187 -37.781 51.979 1.00 88.81 129 ALA A N 1
ATOM 1007 C CA . ALA A 1 129 ? -57.988 -38.317 50.633 1.00 88.81 129 ALA A CA 1
ATOM 1008 C C . ALA A 1 129 ? -58.011 -39.848 50.605 1.00 88.81 129 ALA A C 1
ATOM 1010 O O . ALA A 1 129 ? -58.682 -40.438 49.763 1.00 88.81 129 ALA A O 1
ATOM 1011 N N . ALA A 1 130 ? -57.350 -40.498 51.565 1.00 89.94 130 ALA A N 1
ATOM 1012 C CA . ALA A 1 130 ? -57.353 -41.949 51.718 1.00 89.94 130 ALA A CA 1
ATOM 1013 C C . ALA A 1 130 ? -58.771 -42.484 51.975 1.00 89.94 130 ALA A C 1
ATOM 1015 O O . ALA A 1 130 ? -59.194 -43.461 51.360 1.00 89.94 130 ALA A O 1
ATOM 1016 N N . THR A 1 131 ? -59.548 -41.805 52.824 1.00 90.88 131 THR A N 1
ATOM 1017 C CA . THR A 1 131 ? -60.950 -42.166 53.083 1.00 90.88 131 THR A CA 1
ATOM 1018 C C . THR A 1 131 ? -61.812 -42.017 51.826 1.00 90.88 131 THR A C 1
ATOM 1020 O O . THR A 1 131 ? -62.643 -42.882 51.544 1.00 90.88 131 THR A O 1
ATOM 1023 N N . ALA A 1 132 ? -61.616 -40.947 51.049 1.00 88.69 132 ALA A N 1
ATOM 1024 C CA . ALA A 1 132 ? -62.304 -40.751 49.774 1.00 88.69 132 ALA A CA 1
ATOM 1025 C C . ALA A 1 132 ? -61.919 -41.833 48.749 1.00 88.69 132 ALA A C 1
ATOM 1027 O O . ALA A 1 132 ? -62.799 -42.426 48.129 1.00 88.69 132 ALA A O 1
ATOM 1028 N N . ALA A 1 133 ? -60.630 -42.161 48.632 1.00 90.06 133 ALA A N 1
ATOM 1029 C CA . ALA A 1 133 ? -60.140 -43.220 47.755 1.00 90.06 133 ALA A CA 1
ATOM 1030 C C . ALA A 1 133 ? -60.753 -44.585 48.104 1.00 90.06 133 ALA A C 1
ATOM 1032 O O . ALA A 1 133 ? -61.259 -45.268 47.214 1.00 90.06 133 ALA A O 1
ATOM 1033 N N . LEU A 1 134 ? -60.812 -44.940 49.394 1.00 90.69 134 LEU A N 1
ATOM 1034 C CA . LEU A 1 134 ? -61.450 -46.176 49.859 1.00 90.69 134 LEU A CA 1
ATOM 1035 C C . LEU A 1 134 ? -62.946 -46.228 49.517 1.00 90.69 134 LEU A C 1
ATOM 1037 O O . LEU A 1 134 ? -63.433 -47.268 49.080 1.00 90.69 134 LEU A O 1
ATOM 1041 N N . ARG A 1 135 ? -63.675 -45.112 49.659 1.00 91.12 135 ARG A N 1
ATOM 1042 C CA . ARG A 1 135 ? -65.099 -45.029 49.276 1.00 91.12 135 ARG A CA 1
ATOM 1043 C C . ARG A 1 135 ? -65.321 -45.211 47.775 1.00 91.12 135 ARG A C 1
ATOM 1045 O O . ARG A 1 135 ? -66.349 -45.752 47.382 1.00 91.12 135 ARG A O 1
ATOM 1052 N N . HIS A 1 136 ? -64.368 -44.781 46.953 1.00 88.81 136 HIS A N 1
ATOM 1053 C CA . HIS A 1 136 ? -64.405 -44.935 45.499 1.00 88.81 136 HIS A CA 1
ATOM 1054 C C . HIS A 1 136 ? -63.773 -46.248 44.997 1.00 88.81 136 HIS A C 1
ATOM 1056 O O . HIS A 1 136 ? -63.712 -46.458 43.788 1.00 88.81 136 HIS A O 1
ATOM 1062 N N . GLY A 1 137 ? -63.318 -47.136 45.892 1.00 88.00 137 GLY A N 1
ATOM 1063 C CA . GLY A 1 137 ? -62.674 -48.403 45.523 1.00 88.00 137 GLY A CA 1
ATOM 1064 C C . GLY A 1 137 ? -61.300 -48.238 44.861 1.00 88.00 137 GLY A C 1
ATOM 1065 O O . GLY A 1 137 ? -60.854 -49.130 44.142 1.00 88.00 137 GLY A O 1
ATOM 1066 N N . LEU A 1 138 ? -60.640 -47.097 45.071 1.00 88.31 138 LEU A N 1
ATOM 1067 C CA . LEU A 1 138 ? -59.339 -46.775 44.487 1.00 88.31 138 LEU A CA 1
ATOM 1068 C C . LEU A 1 138 ? -58.192 -47.289 45.380 1.00 88.31 138 LEU A C 1
ATOM 1070 O O . LEU A 1 138 ? -58.294 -47.235 46.610 1.00 88.31 138 LEU A O 1
ATOM 1074 N N . PRO A 1 139 ? -57.082 -47.775 44.794 1.00 86.56 139 PRO A N 1
ATOM 1075 C CA . PRO A 1 139 ? -55.945 -48.286 45.553 1.00 86.56 139 PRO A CA 1
ATOM 1076 C C . PRO A 1 139 ? -55.170 -47.158 46.257 1.00 86.56 139 PRO A C 1
ATOM 1078 O O . PRO A 1 139 ? -54.774 -46.177 45.633 1.00 86.56 139 PRO A O 1
ATOM 1081 N N . LEU A 1 140 ? -54.870 -47.338 47.550 1.00 85.56 140 LEU A N 1
ATOM 1082 C CA . LEU A 1 140 ? -54.096 -46.379 48.363 1.00 85.56 140 LEU A CA 1
ATOM 1083 C C . LEU A 1 140 ? -52.611 -46.275 47.968 1.00 85.56 140 LEU A C 1
ATOM 1085 O O . LEU A 1 140 ? -51.912 -45.378 48.429 1.00 85.56 140 LEU A O 1
ATOM 1089 N N . THR A 1 141 ? -52.118 -47.190 47.131 1.00 86.75 141 THR A N 1
ATOM 1090 C CA . THR A 1 141 ? -50.737 -47.195 46.627 1.00 86.75 141 THR A CA 1
ATOM 1091 C C . THR A 1 141 ? -50.509 -46.188 45.499 1.00 86.75 141 THR A C 1
ATOM 1093 O O . THR A 1 141 ? -49.361 -45.922 45.153 1.00 86.75 141 THR A O 1
ATOM 1096 N N . ASP A 1 142 ? -51.576 -45.637 44.911 1.00 86.94 142 ASP A N 1
ATOM 1097 C CA . ASP A 1 142 ? -51.486 -44.647 43.838 1.00 86.94 142 ASP A CA 1
ATOM 1098 C C . ASP A 1 142 ? -51.544 -43.213 44.390 1.00 86.94 142 ASP A C 1
ATOM 1100 O O . ASP A 1 142 ? -52.606 -42.604 44.555 1.00 86.94 142 ASP A O 1
ATOM 1104 N N . GLY A 1 143 ? -50.359 -42.659 44.658 1.00 83.75 143 GLY A N 1
ATOM 1105 C CA . GLY A 1 143 ? -50.203 -41.296 45.164 1.00 83.75 143 GLY A CA 1
ATOM 1106 C C . GLY A 1 143 ? -50.714 -40.210 44.210 1.00 83.75 143 GLY A C 1
ATOM 1107 O O . GLY A 1 143 ? -51.196 -39.179 44.677 1.00 83.75 143 GLY A O 1
ATOM 1108 N N . ALA A 1 144 ? -50.681 -40.427 42.890 1.00 84.56 144 ALA A N 1
ATOM 1109 C CA . ALA A 1 144 ? -51.148 -39.429 41.923 1.00 84.56 144 ALA A CA 1
ATOM 1110 C C . ALA A 1 144 ? -52.672 -39.269 41.984 1.00 84.56 144 ALA A C 1
ATOM 1112 O O . ALA A 1 144 ? -53.196 -38.156 41.913 1.00 84.56 144 ALA A O 1
ATOM 1113 N N . THR A 1 145 ? -53.382 -40.381 42.163 1.00 83.12 145 THR A N 1
ATOM 1114 C CA . THR A 1 145 ? -54.835 -40.380 42.344 1.00 83.12 145 THR A CA 1
ATOM 1115 C C . THR A 1 145 ? -55.231 -39.780 43.697 1.00 83.12 145 THR A C 1
ATOM 1117 O O . THR A 1 145 ? -56.181 -38.999 43.754 1.00 83.12 145 THR A O 1
ATOM 1120 N N . LEU A 1 146 ? -54.464 -40.036 44.765 1.00 85.62 146 LEU A N 1
ATOM 1121 C CA . LEU A 1 146 ? -54.679 -39.394 46.071 1.00 85.62 146 LEU A CA 1
ATOM 1122 C C . LEU A 1 146 ? -54.487 -37.871 46.021 1.00 85.62 146 LEU A C 1
ATOM 1124 O O . LEU A 1 146 ? -55.310 -37.139 46.563 1.00 85.62 146 LEU A O 1
ATOM 1128 N N . ILE A 1 147 ? -53.453 -37.381 45.332 1.00 84.88 147 ILE A N 1
ATOM 1129 C CA . ILE A 1 147 ? -53.206 -35.938 45.176 1.00 84.88 147 ILE A CA 1
ATOM 1130 C C . ILE A 1 147 ? -54.298 -35.272 44.326 1.00 84.88 147 ILE A C 1
ATOM 1132 O O . ILE A 1 147 ? -54.711 -34.156 44.631 1.00 84.88 147 ILE A O 1
ATOM 1136 N N . LYS A 1 148 ? -54.833 -35.951 43.302 1.00 83.69 148 LYS A N 1
ATOM 1137 C CA . LYS A 1 148 ? -55.980 -35.439 42.527 1.00 83.69 148 LYS A CA 1
ATOM 1138 C C . LYS A 1 148 ? -57.242 -35.278 43.372 1.00 83.69 148 LYS A C 1
ATOM 1140 O O . LYS A 1 148 ? -57.986 -34.334 43.152 1.00 83.69 148 LYS A O 1
ATOM 1145 N N . LEU A 1 149 ? -57.473 -36.165 44.342 1.00 82.25 149 LEU A N 1
ATOM 1146 C CA . LEU A 1 149 ? -58.598 -36.046 45.278 1.00 82.25 149 LEU A CA 1
ATOM 1147 C C . LEU A 1 149 ? -58.423 -34.892 46.281 1.00 82.25 149 LEU A C 1
ATOM 1149 O O . LEU A 1 149 ? -59.398 -34.484 46.906 1.00 82.25 149 LEU A O 1
ATOM 1153 N N . LEU A 1 150 ? -57.200 -34.373 46.438 1.00 79.88 150 LEU A N 1
ATOM 1154 C CA . LEU A 1 150 ? -56.882 -33.248 47.321 1.00 79.88 150 LEU A CA 1
ATOM 1155 C C . LEU A 1 150 ? -57.027 -31.875 46.650 1.00 79.88 150 LEU A C 1
ATOM 1157 O O . LEU A 1 150 ? -57.114 -30.880 47.367 1.00 79.88 150 LEU A O 1
ATOM 1161 N N . ARG A 1 151 ? -57.065 -31.786 45.313 1.00 76.50 151 ARG A N 1
ATOM 1162 C CA . ARG A 1 151 ? -57.014 -30.502 44.589 1.00 76.50 151 ARG A CA 1
ATOM 1163 C C . ARG A 1 151 ? -58.277 -30.218 43.770 1.00 76.50 151 ARG A C 1
ATOM 1165 O O . ARG A 1 151 ? -58.737 -31.116 43.065 1.00 76.50 151 ARG A O 1
ATOM 1172 N N . PRO A 1 152 ? -58.752 -28.960 43.725 1.00 71.38 152 PRO A N 1
ATOM 1173 C CA . PRO A 1 152 ? -58.534 -27.871 44.684 1.00 71.38 152 PRO A CA 1
ATOM 1174 C C . PRO A 1 152 ? -59.466 -28.043 45.894 1.00 71.38 152 PRO A C 1
ATOM 1176 O O . PRO A 1 152 ? -60.671 -28.247 45.731 1.00 71.38 152 PRO A O 1
ATOM 1179 N N . THR A 1 153 ? -58.929 -27.970 47.113 1.00 74.25 153 THR A N 1
ATOM 1180 C CA . THR A 1 153 ? -59.738 -28.027 48.340 1.00 74.25 153 THR A CA 1
ATOM 1181 C C . THR A 1 153 ? -59.374 -26.897 49.291 1.00 74.25 153 THR A C 1
ATOM 1183 O O . THR A 1 153 ? -58.221 -26.485 49.392 1.00 74.25 153 THR A O 1
ATOM 1186 N N . THR A 1 154 ? -60.380 -26.388 49.996 1.00 80.88 154 THR A N 1
ATOM 1187 C CA . THR A 1 154 ? -60.192 -25.487 51.131 1.00 80.88 154 THR A CA 1
ATOM 1188 C C . THR A 1 154 ? -60.290 -26.295 52.418 1.00 80.88 154 THR A C 1
ATOM 1190 O O . THR A 1 154 ? -61.151 -27.171 52.562 1.00 80.88 154 THR A O 1
ATOM 1193 N N . TYR A 1 155 ? -59.388 -26.045 53.364 1.00 83.75 155 TYR A N 1
ATOM 1194 C CA . TYR A 1 155 ? -59.406 -26.730 54.651 1.00 83.75 155 TYR A CA 1
ATOM 1195 C C . TYR A 1 155 ? -59.090 -25.780 55.800 1.00 83.75 155 TYR A C 1
ATOM 1197 O O . TYR A 1 155 ? -58.311 -24.842 55.670 1.00 83.75 155 TYR A O 1
ATOM 1205 N N . ARG A 1 156 ? -59.694 -26.056 56.960 1.00 85.31 156 ARG A N 1
ATOM 1206 C CA . ARG A 1 156 ? -59.355 -25.372 58.205 1.00 85.31 156 ARG A CA 1
ATOM 1207 C C . ARG A 1 156 ? -58.074 -25.975 58.771 1.00 85.31 156 ARG A C 1
ATOM 1209 O O . ARG A 1 156 ? -58.085 -27.144 59.160 1.00 85.31 156 ARG A O 1
ATOM 1216 N N . SER A 1 157 ? -57.006 -25.187 58.811 1.00 86.81 157 SER A N 1
ATOM 1217 C CA . SER A 1 157 ? -55.748 -25.538 59.467 1.00 86.81 157 SER A CA 1
ATOM 1218 C C . SER A 1 157 ? -55.930 -25.622 60.981 1.00 86.81 157 SER A C 1
ATOM 1220 O O . SER A 1 157 ? -56.722 -24.882 61.577 1.00 86.81 157 SER A O 1
ATOM 1222 N N . LEU A 1 158 ? -55.132 -26.475 61.619 1.00 86.88 158 LEU A N 1
ATOM 1223 C CA . LEU A 1 158 ? -54.965 -26.529 63.067 1.00 86.88 158 LEU A CA 1
ATOM 1224 C C . LEU A 1 158 ? -54.637 -25.163 63.689 1.00 86.88 158 LEU A C 1
ATOM 1226 O O . LEU A 1 158 ? -55.082 -24.888 64.802 1.00 86.88 158 LEU A O 1
ATOM 1230 N N . GLN A 1 159 ? -53.917 -24.295 62.974 1.00 84.06 159 GLN A N 1
ATOM 1231 C CA . GLN A 1 159 ? -53.589 -22.938 63.430 1.00 84.06 159 GLN A CA 1
ATOM 1232 C C . GLN A 1 159 ? -54.826 -22.026 63.520 1.00 84.06 159 GLN A C 1
ATOM 1234 O O . GLN A 1 159 ? -54.782 -20.969 64.146 1.00 84.06 159 GLN A O 1
ATOM 1239 N N . GLY A 1 160 ? -55.958 -22.443 62.945 1.00 83.19 160 GLY A N 1
ATOM 1240 C CA . GLY A 1 160 ? -57.214 -21.702 62.972 1.00 83.19 160 GLY A CA 1
ATOM 1241 C C . GLY A 1 160 ? -57.426 -20.805 61.758 1.00 83.19 160 GLY A C 1
ATOM 1242 O O . GLY A 1 160 ? -58.206 -19.866 61.845 1.00 83.19 160 GLY A O 1
ATOM 1243 N N . PHE A 1 161 ? -56.778 -21.081 60.630 1.00 82.31 161 PHE A N 1
ATOM 1244 C CA . PHE A 1 161 ? -56.982 -20.352 59.377 1.00 82.31 161 PHE A CA 1
ATOM 1245 C C . PHE A 1 161 ? -57.617 -21.242 58.316 1.00 82.31 161 PHE A C 1
ATOM 1247 O O . PHE A 1 161 ? -57.428 -22.458 58.339 1.00 82.31 161 PHE A O 1
ATOM 1254 N N . ASP A 1 162 ? -58.363 -20.640 57.393 1.00 80.94 162 ASP A N 1
ATOM 1255 C CA . ASP A 1 162 ? -58.775 -21.327 56.171 1.00 80.94 162 ASP A CA 1
ATOM 1256 C C . ASP A 1 162 ? -57.620 -21.244 55.177 1.00 80.94 162 ASP A C 1
ATOM 1258 O O . ASP A 1 162 ? -57.171 -20.152 54.838 1.00 80.94 162 ASP A O 1
ATOM 1262 N N . VAL A 1 163 ? -57.114 -22.404 54.772 1.00 81.56 163 VAL A N 1
ATOM 1263 C CA . VAL A 1 163 ? -56.019 -22.550 53.815 1.00 81.56 163 VAL A CA 1
ATOM 1264 C C . VAL A 1 163 ? -56.608 -23.040 52.503 1.00 81.56 163 VAL A C 1
ATOM 1266 O O . VAL A 1 163 ? -57.438 -23.960 52.482 1.00 81.56 163 VAL A O 1
ATOM 1269 N N . ILE A 1 164 ? -56.194 -22.408 51.410 1.00 79.50 164 ILE A N 1
ATOM 1270 C CA . ILE A 1 164 ? -56.609 -22.775 50.060 1.00 79.50 164 ILE A CA 1
ATOM 1271 C C . ILE A 1 164 ? -55.467 -23.559 49.426 1.00 79.50 164 ILE A C 1
ATOM 1273 O O . ILE A 1 164 ? -54.328 -23.098 49.406 1.00 79.50 164 ILE A O 1
ATOM 1277 N N . MET A 1 165 ? -55.779 -24.757 48.934 1.00 80.19 165 MET A N 1
ATOM 1278 C CA . MET A 1 165 ? -54.866 -25.515 48.092 1.00 80.19 165 MET A CA 1
ATOM 1279 C C . MET A 1 165 ? -55.177 -25.214 46.631 1.00 80.19 165 MET A C 1
ATOM 1281 O O . MET A 1 165 ? -56.297 -25.457 46.165 1.00 80.19 165 MET A O 1
ATOM 1285 N N . ASP A 1 166 ? -54.189 -24.685 45.923 1.00 76.00 166 ASP A N 1
ATOM 1286 C CA . ASP A 1 166 ? -54.338 -24.274 44.536 1.00 76.00 166 ASP A CA 1
ATOM 1287 C C . ASP A 1 166 ? -54.368 -25.485 43.568 1.00 76.00 166 ASP A C 1
ATOM 1289 O O . ASP A 1 166 ? -54.329 -26.662 43.954 1.00 76.00 166 ASP A O 1
ATOM 1293 N N . SER A 1 167 ? -54.454 -25.210 42.264 1.00 76.56 167 SER A N 1
ATOM 1294 C CA . SER A 1 167 ? -54.427 -26.264 41.239 1.00 76.56 167 SER A CA 1
ATOM 1295 C C . SER A 1 167 ? -53.072 -26.995 41.148 1.00 76.56 167 SER A C 1
ATOM 1297 O O . SER A 1 167 ? -53.034 -28.182 40.788 1.00 76.56 167 SER A O 1
ATOM 1299 N N . ALA A 1 168 ? -51.970 -26.330 41.518 1.00 74.88 168 ALA A N 1
ATOM 1300 C CA . ALA A 1 168 ? -50.628 -26.903 41.593 1.00 74.88 168 ALA A CA 1
ATOM 1301 C C . ALA A 1 168 ? -50.383 -27.716 42.878 1.00 74.88 168 ALA A C 1
ATOM 1303 O O . ALA A 1 168 ? -49.438 -28.512 42.916 1.00 74.88 168 ALA A O 1
ATOM 1304 N N . GLY A 1 169 ? -51.306 -27.654 43.844 1.00 73.50 169 GLY A N 1
ATOM 1305 C CA . GLY A 1 169 ? -51.263 -28.343 45.133 1.00 73.50 169 GLY A CA 1
ATOM 1306 C C . GLY A 1 169 ? -50.476 -27.626 46.211 1.00 73.50 169 GLY A C 1
ATOM 1307 O O . GLY A 1 169 ? -50.164 -28.260 47.219 1.00 73.50 169 GLY A O 1
ATOM 1308 N N . ASP A 1 170 ? -50.153 -26.363 45.983 1.00 78.69 170 ASP A N 1
ATOM 1309 C CA . ASP A 1 170 ? -49.489 -25.502 46.936 1.00 78.69 170 ASP A CA 1
ATOM 1310 C C . ASP A 1 170 ? -50.534 -24.977 47.924 1.00 78.69 170 ASP A C 1
ATOM 1312 O O . ASP A 1 170 ? -51.655 -24.610 47.559 1.00 78.69 170 ASP A O 1
ATOM 1316 N N . ALA A 1 171 ? -50.189 -25.037 49.208 1.00 78.62 171 ALA A N 1
ATOM 1317 C CA . ALA A 1 171 ? -51.039 -24.564 50.288 1.00 78.62 171 ALA A CA 1
ATOM 1318 C C . ALA A 1 171 ? -50.653 -23.120 50.616 1.00 78.62 171 ALA A C 1
ATOM 1320 O O . ALA A 1 171 ? -49.550 -22.870 51.102 1.00 78.62 171 ALA A O 1
ATOM 1321 N N . GLU A 1 172 ? -51.558 -22.178 50.362 1.00 76.19 172 GLU A N 1
ATOM 1322 C CA . GLU A 1 172 ? -51.303 -20.759 50.612 1.00 76.19 172 GLU A CA 1
ATOM 1323 C C . GLU A 1 172 ? -51.886 -20.336 51.969 1.00 76.19 172 GLU A C 1
ATOM 1325 O O . GLU A 1 172 ? -53.086 -20.465 52.229 1.00 76.19 172 GLU A O 1
ATOM 1330 N N . GLY A 1 173 ? -51.005 -19.884 52.868 1.00 73.50 173 GLY A N 1
ATOM 1331 C CA . GLY A 1 173 ? -51.339 -19.490 54.238 1.00 73.50 173 GLY A CA 1
ATOM 1332 C C . GLY A 1 173 ? -51.572 -17.986 54.411 1.00 73.50 173 GLY A C 1
ATOM 1333 O O . GLY A 1 173 ? -51.245 -17.179 53.544 1.00 73.50 173 GLY A O 1
ATOM 1334 N N . ASN A 1 174 ? -52.119 -17.600 55.567 1.00 81.69 174 ASN A N 1
ATOM 1335 C CA . ASN A 1 174 ? -52.283 -16.192 55.932 1.00 81.69 174 ASN A CA 1
ATOM 1336 C C . ASN A 1 174 ? -50.971 -15.616 56.476 1.00 81.69 174 ASN A C 1
ATOM 1338 O O . ASN A 1 174 ? -50.338 -16.206 57.357 1.00 81.69 174 ASN A O 1
ATOM 1342 N N . PHE A 1 175 ? -50.614 -14.427 55.998 1.00 85.69 175 PHE A N 1
ATOM 1343 C CA . PHE A 1 175 ? -49.428 -13.700 56.441 1.00 85.69 175 PHE A CA 1
ATOM 1344 C C . PHE A 1 175 ? -49.828 -12.391 57.107 1.00 85.69 175 PHE A C 1
ATOM 1346 O O . PHE A 1 175 ? -50.738 -11.696 56.657 1.00 85.69 175 PHE A O 1
ATOM 1353 N N . SER A 1 176 ? -49.127 -12.030 58.173 1.00 86.69 176 SER A N 1
ATOM 1354 C CA . SER A 1 176 ? -49.257 -10.737 58.829 1.00 86.69 176 SER A CA 1
ATOM 1355 C C . SER A 1 176 ? -48.123 -9.822 58.385 1.00 86.69 176 SER A C 1
ATOM 1357 O O . SER A 1 176 ? -46.972 -10.233 58.274 1.00 86.69 176 SER A O 1
ATOM 1359 N N . VAL A 1 177 ? -48.452 -8.556 58.151 1.00 88.62 177 VAL A N 1
ATOM 1360 C CA . VAL A 1 177 ? -47.464 -7.495 57.973 1.00 88.62 177 VAL A CA 1
ATOM 1361 C C . VAL A 1 177 ? -47.271 -6.821 59.315 1.00 88.62 177 VAL A C 1
ATOM 1363 O O . VAL A 1 177 ? -48.205 -6.225 59.856 1.00 88.62 177 VAL A O 1
ATOM 1366 N N . ILE A 1 178 ? -46.061 -6.916 59.842 1.00 85.31 178 ILE A N 1
ATOM 1367 C CA . ILE A 1 178 ? -45.624 -6.225 61.044 1.00 85.31 178 ILE A CA 1
ATOM 1368 C C . ILE A 1 178 ? -44.959 -4.915 60.627 1.00 85.31 178 ILE A C 1
ATOM 1370 O O . ILE A 1 178 ? -44.120 -4.879 59.725 1.00 85.31 178 ILE A O 1
ATOM 1374 N N . GLY A 1 179 ? -45.354 -3.833 61.285 1.00 85.00 179 GLY A N 1
ATOM 1375 C CA . GLY A 1 179 ? -44.797 -2.503 61.089 1.00 85.00 179 GLY A CA 1
ATOM 1376 C C . GLY A 1 179 ? -44.598 -1.811 62.428 1.00 85.00 179 GLY A C 1
ATOM 1377 O O . GLY A 1 179 ? -45.164 -2.219 63.444 1.00 85.00 179 GLY A O 1
ATOM 1378 N N . LEU A 1 180 ? -43.780 -0.763 62.429 1.00 81.25 180 LEU A N 1
ATOM 1379 C CA . LEU A 1 180 ? -43.543 0.034 63.625 1.00 81.25 180 LEU A CA 1
ATOM 1380 C C . LEU A 1 180 ? -44.696 1.027 63.832 1.00 81.25 180 LEU A C 1
ATOM 1382 O O . LEU A 1 180 ? -44.985 1.841 62.950 1.00 81.25 180 LEU A O 1
ATOM 1386 N N . VAL A 1 181 ? -45.346 0.955 64.992 1.00 79.75 181 VAL A N 1
ATOM 1387 C CA . VAL A 1 181 ? -46.482 1.801 65.383 1.00 79.75 181 VAL A CA 1
ATOM 1388 C C . VAL A 1 181 ? -46.140 2.530 66.680 1.00 79.75 181 VAL A C 1
ATOM 1390 O O . VAL A 1 181 ? -45.378 2.024 67.501 1.00 79.75 181 VAL A O 1
ATOM 1393 N N . GLU A 1 182 ? -46.657 3.746 66.843 1.00 78.88 182 GLU A N 1
ATOM 1394 C CA . GLU A 1 182 ? -46.473 4.526 68.066 1.00 78.88 182 GLU A CA 1
ATOM 1395 C C . GLU A 1 182 ? -47.271 3.884 69.210 1.00 78.88 182 GLU A C 1
ATOM 1397 O O . GLU A 1 182 ? -48.477 3.657 69.094 1.00 78.88 182 GLU A O 1
ATOM 1402 N N . ASP A 1 183 ? -46.585 3.565 70.304 1.00 74.56 183 ASP A N 1
ATOM 1403 C CA . ASP A 1 183 ? -47.142 2.845 71.442 1.00 74.56 183 ASP A CA 1
ATOM 1404 C C . ASP A 1 183 ? -46.643 3.465 72.744 1.00 74.56 183 ASP A C 1
ATOM 1406 O O . ASP A 1 183 ? -45.470 3.368 73.109 1.00 74.56 183 ASP A O 1
ATOM 1410 N N . SER A 1 184 ? -47.562 4.107 73.462 1.00 71.88 184 SER A N 1
ATOM 1411 C CA . SER A 1 184 ? -47.270 4.781 74.727 1.00 71.88 184 SER A CA 1
ATOM 1412 C C . SER A 1 184 ? -46.885 3.815 75.855 1.00 71.88 184 SER A C 1
ATOM 1414 O O . SER A 1 184 ? -46.378 4.270 76.878 1.00 71.88 184 SER A O 1
ATOM 1416 N N . ALA A 1 185 ? -47.133 2.509 75.698 1.00 68.00 185 ALA A N 1
ATOM 1417 C CA . ALA A 1 185 ? -46.728 1.482 76.655 1.00 68.00 185 ALA A CA 1
ATOM 1418 C C . ALA A 1 185 ? -45.287 0.982 76.431 1.00 68.00 185 ALA A C 1
ATOM 1420 O O . ALA A 1 185 ? -44.727 0.332 77.316 1.00 68.00 185 ALA A O 1
ATOM 1421 N N . ALA A 1 186 ? -44.675 1.289 75.281 1.00 65.75 186 ALA A N 1
ATOM 1422 C CA . ALA A 1 186 ? -43.326 0.852 74.943 1.00 65.75 186 ALA A CA 1
ATOM 1423 C C . ALA A 1 186 ? -42.250 1.812 75.503 1.00 65.75 186 ALA A C 1
ATOM 1425 O O . ALA A 1 186 ? -42.421 3.031 75.423 1.00 65.75 186 ALA A O 1
ATOM 1426 N N . PRO A 1 187 ? -41.096 1.313 75.999 1.00 63.34 187 PRO A N 1
ATOM 1427 C CA . PRO A 1 187 ? -40.021 2.154 76.550 1.00 63.34 187 PRO A CA 1
ATOM 1428 C C . PRO A 1 187 ? -39.460 3.196 75.568 1.00 63.34 187 PRO A C 1
ATOM 1430 O O . PRO A 1 187 ? -38.989 4.254 75.979 1.00 63.34 187 PRO A O 1
ATOM 1433 N N . SER A 1 188 ? -39.504 2.895 74.269 1.00 62.00 188 SER A N 1
ATOM 1434 C CA . SER A 1 188 ? -39.040 3.745 73.166 1.00 62.00 188 SER A CA 1
ATOM 1435 C C . SER A 1 188 ? -40.150 4.614 72.553 1.00 62.00 188 SER A C 1
ATOM 1437 O O . SER A 1 188 ? -39.874 5.382 71.631 1.00 62.00 188 SER A O 1
ATOM 1439 N N . GLY A 1 189 ? -41.397 4.492 73.029 1.00 71.44 189 GLY A N 1
ATOM 1440 C CA . GLY A 1 189 ? -42.591 5.101 72.428 1.00 71.44 189 GLY A CA 1
ATOM 1441 C C . GLY A 1 189 ? -43.065 4.434 71.128 1.00 71.44 189 GLY A C 1
ATOM 1442 O O . GLY A 1 189 ? -44.038 4.888 70.534 1.00 71.44 189 GLY A O 1
ATOM 1443 N N . TRP A 1 190 ? -42.396 3.369 70.676 1.00 75.69 190 TRP A N 1
ATOM 1444 C CA . TRP A 1 190 ? -42.710 2.641 69.445 1.00 75.69 190 TRP A CA 1
ATOM 1445 C C . TRP A 1 190 ? -42.690 1.132 69.694 1.00 75.69 190 TRP A C 1
ATOM 1447 O O . TRP A 1 190 ? -41.780 0.631 70.354 1.00 75.69 190 TRP A O 1
ATOM 1457 N N . SER A 1 191 ? -43.642 0.393 69.123 1.00 74.12 191 SER A N 1
ATOM 1458 C CA . SER A 1 191 ? -43.657 -1.073 69.161 1.00 74.12 191 SER A CA 1
ATOM 1459 C C . SER A 1 191 ? -43.968 -1.683 67.794 1.00 74.12 191 SER A C 1
ATOM 1461 O O . SER A 1 191 ? -44.645 -1.093 66.947 1.00 74.12 191 SER A O 1
ATOM 1463 N N . ALA A 1 192 ? -43.405 -2.866 67.544 1.00 77.56 192 ALA A N 1
ATOM 1464 C CA . ALA A 1 192 ? -43.649 -3.625 66.325 1.00 77.56 192 ALA A CA 1
ATOM 1465 C C . ALA A 1 192 ? -44.973 -4.387 66.466 1.00 77.56 192 ALA A C 1
ATOM 1467 O O . ALA A 1 192 ? -45.102 -5.290 67.293 1.00 77.56 192 ALA A O 1
ATOM 1468 N N . GLN A 1 193 ? -45.969 -4.015 65.663 1.00 78.19 193 GLN A N 1
ATOM 1469 C CA . GLN A 1 193 ? -47.323 -4.562 65.746 1.00 78.19 193 GLN A CA 1
ATOM 1470 C C . GLN A 1 193 ? -47.847 -4.974 64.364 1.00 78.19 193 GLN A C 1
ATOM 1472 O O . GLN A 1 193 ? -47.402 -4.440 63.344 1.00 78.19 193 GLN A O 1
ATOM 1477 N N . PRO A 1 194 ? -48.810 -5.911 64.294 1.00 83.81 194 PRO A N 1
ATOM 1478 C CA . PRO A 1 194 ? -49.472 -6.263 63.046 1.00 83.81 194 PRO A CA 1
ATOM 1479 C C . PRO A 1 194 ? -50.287 -5.075 62.523 1.00 83.81 194 PRO A C 1
ATOM 1481 O O . PRO A 1 194 ? -51.329 -4.709 63.071 1.00 83.81 194 PRO A O 1
ATOM 1484 N N . VAL A 1 195 ? -49.804 -4.480 61.434 1.00 85.81 195 VAL A N 1
ATOM 1485 C CA . VAL A 1 195 ? -50.414 -3.322 60.766 1.00 85.81 195 VAL A CA 1
ATOM 1486 C C . VAL A 1 195 ? -51.352 -3.738 59.642 1.00 85.81 195 VAL A C 1
ATOM 1488 O O . VAL A 1 195 ? -52.316 -3.033 59.369 1.00 85.81 195 VAL A O 1
ATOM 1491 N N . ALA A 1 196 ? -51.111 -4.888 59.016 1.00 88.25 196 ALA A N 1
ATOM 1492 C CA . ALA A 1 196 ? -51.964 -5.435 57.969 1.00 88.25 196 ALA A CA 1
ATOM 1493 C C . ALA A 1 196 ? -51.853 -6.963 57.912 1.00 88.25 196 ALA A C 1
ATOM 1495 O O . ALA A 1 196 ? -51.020 -7.560 58.591 1.00 88.25 196 ALA A O 1
ATOM 1496 N N . ALA A 1 197 ? -52.694 -7.606 57.109 1.00 85.88 197 ALA A N 1
ATOM 1497 C CA . ALA A 1 197 ? -52.623 -9.037 56.855 1.00 85.88 197 ALA A CA 1
ATOM 1498 C C . ALA A 1 197 ? -53.006 -9.354 55.410 1.00 85.88 197 ALA A C 1
ATOM 1500 O O . ALA A 1 197 ? -53.904 -8.730 54.848 1.00 85.88 197 ALA A O 1
ATOM 1501 N N . PHE A 1 198 ? -52.352 -10.358 54.844 1.00 86.25 198 PHE A N 1
ATOM 1502 C CA . PHE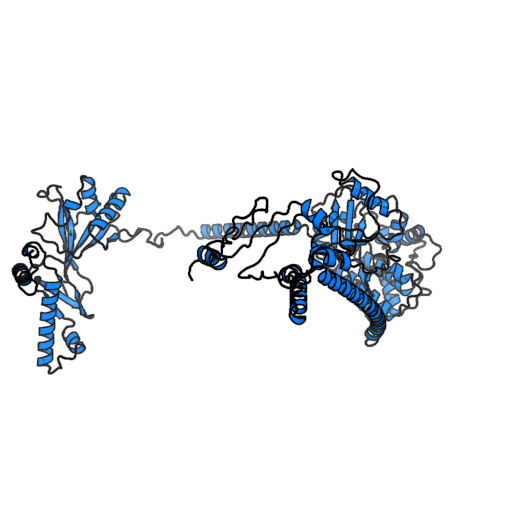 A 1 198 ? -52.736 -11.001 53.599 1.00 86.25 198 PHE A CA 1
ATOM 1503 C C . PHE A 1 198 ? -53.671 -12.161 53.921 1.00 86.25 198 PHE A C 1
ATOM 1505 O O . PHE A 1 198 ? -53.306 -13.072 54.669 1.00 86.25 198 PHE A O 1
ATOM 1512 N N . ARG A 1 199 ? -54.899 -12.087 53.404 1.00 78.50 199 ARG A N 1
ATOM 1513 C CA . ARG A 1 199 ? -55.946 -13.088 53.626 1.00 78.50 199 ARG A CA 1
ATOM 1514 C C . ARG A 1 199 ? -56.565 -13.495 52.302 1.00 78.50 199 ARG A C 1
ATOM 1516 O O . ARG A 1 199 ? -56.831 -12.653 51.453 1.00 78.50 199 ARG A O 1
ATOM 1523 N N . TYR A 1 200 ? -56.881 -14.771 52.167 1.00 72.06 200 TYR A N 1
ATOM 1524 C CA . TYR A 1 200 ? -57.646 -15.260 51.028 1.00 72.06 200 TYR A CA 1
ATOM 1525 C C . TYR A 1 200 ? -59.133 -15.250 51.379 1.00 72.06 200 TYR A C 1
ATOM 1527 O O . TYR A 1 200 ? -59.586 -16.030 52.215 1.00 72.06 200 TYR A O 1
ATOM 1535 N N . ALA A 1 201 ? -59.889 -14.323 50.787 1.00 60.50 201 ALA A N 1
ATOM 1536 C CA . ALA A 1 201 ? -61.322 -14.187 51.045 1.00 60.50 201 ALA A CA 1
ATOM 1537 C C . ALA A 1 201 ? -62.172 -15.130 50.173 1.00 60.50 201 ALA A C 1
ATOM 1539 O O . ALA A 1 201 ? -63.185 -15.636 50.649 1.00 60.50 201 ALA A O 1
ATOM 1540 N N . ASN A 1 202 ? -61.753 -15.391 48.925 1.00 61.62 202 ASN A N 1
ATOM 1541 C CA . ASN A 1 202 ? -62.480 -16.199 47.940 1.00 61.62 202 ASN A CA 1
ATOM 1542 C C . ASN A 1 202 ? -61.534 -17.062 47.085 1.00 61.62 202 ASN A C 1
ATOM 1544 O O . ASN A 1 202 ? -60.391 -16.699 46.837 1.00 61.62 202 ASN A O 1
ATOM 1548 N N . SER A 1 203 ? -62.042 -18.194 46.591 1.00 56.69 203 SER A N 1
ATOM 1549 C CA . SER A 1 203 ? -61.299 -19.220 45.838 1.00 56.69 203 SER A CA 1
ATOM 1550 C C . SER A 1 203 ? -61.000 -18.879 44.370 1.00 56.69 203 SER A C 1
ATOM 1552 O O . SER A 1 203 ? -60.402 -19.695 43.673 1.00 56.69 203 SER A O 1
ATOM 1554 N N . THR A 1 204 ? -61.444 -17.720 43.876 1.00 57.47 204 THR A N 1
ATOM 1555 C CA . THR A 1 204 ? -61.343 -17.346 42.454 1.00 57.47 204 THR A CA 1
ATOM 1556 C C . THR A 1 204 ? -60.151 -16.456 42.119 1.00 57.47 204 THR A C 1
ATOM 1558 O O . THR A 1 204 ? -59.787 -16.384 40.947 1.00 57.47 204 THR A O 1
ATOM 1561 N N . ASP A 1 205 ? -59.545 -15.798 43.110 1.00 57.66 205 ASP A N 1
ATOM 1562 C CA . ASP A 1 205 ? -58.446 -14.856 42.891 1.00 57.66 205 ASP A CA 1
ATOM 1563 C C . ASP A 1 205 ? -57.090 -15.511 43.180 1.00 57.66 205 ASP A C 1
ATOM 1565 O O . ASP A 1 205 ? -56.901 -16.171 44.198 1.00 57.66 205 ASP A O 1
ATOM 1569 N N . LEU A 1 206 ? -56.136 -15.311 42.266 1.00 61.41 206 LEU A N 1
ATOM 1570 C CA . LEU A 1 206 ? -54.758 -15.826 42.338 1.00 61.41 206 LEU A CA 1
ATOM 1571 C C . LEU A 1 206 ? -53.868 -15.076 43.348 1.00 61.41 206 LEU A C 1
ATOM 1573 O O . LEU A 1 206 ? -52.697 -15.412 43.484 1.00 61.41 206 LEU A O 1
ATOM 1577 N N . LEU A 1 207 ? -54.372 -14.019 43.995 1.00 68.94 207 LEU A N 1
ATOM 1578 C CA . LEU A 1 207 ? -53.597 -13.168 44.899 1.00 68.94 207 LEU A CA 1
ATOM 1579 C C . LEU A 1 207 ? -54.357 -12.938 46.214 1.00 68.94 207 LEU A C 1
ATOM 1581 O O . LEU A 1 207 ? -55.566 -12.701 46.172 1.00 68.94 207 LEU A O 1
ATOM 1585 N N . PRO A 1 208 ? -53.666 -12.952 47.370 1.00 75.38 208 PRO A N 1
ATOM 1586 C CA . PRO A 1 208 ? -54.288 -12.667 48.655 1.00 75.38 208 PRO A CA 1
ATOM 1587 C C . PRO A 1 208 ? -54.743 -11.210 48.735 1.00 75.38 208 PRO A C 1
ATOM 1589 O O . PRO A 1 208 ? -54.055 -10.291 48.285 1.00 75.38 208 PRO A O 1
ATOM 1592 N N . GLU A 1 209 ? -55.879 -10.985 49.387 1.00 80.44 209 GLU A N 1
ATOM 1593 C CA . GLU A 1 209 ? -56.370 -9.646 49.675 1.00 80.44 209 GLU A CA 1
ATOM 1594 C C . GLU A 1 209 ? -55.535 -9.019 50.796 1.00 80.44 209 GLU A C 1
ATOM 1596 O O . GLU A 1 209 ? -55.323 -9.610 51.861 1.00 80.44 209 GLU A O 1
ATOM 1601 N N . PHE A 1 210 ? -55.064 -7.797 50.559 1.00 83.88 210 PHE A N 1
ATOM 1602 C CA . PHE A 1 210 ? -54.346 -7.016 51.553 1.00 83.88 210 PHE A CA 1
ATOM 1603 C C . PHE A 1 210 ? -55.330 -6.250 52.443 1.00 83.88 210 PHE A C 1
ATOM 1605 O O . PHE A 1 210 ? -55.923 -5.252 52.034 1.00 83.88 210 PHE A O 1
ATOM 1612 N N . VAL A 1 211 ? -55.488 -6.703 53.685 1.00 82.44 211 VAL A N 1
ATOM 1613 C CA . VAL A 1 211 ? -56.471 -6.178 54.637 1.00 82.44 211 VAL A CA 1
ATOM 1614 C C . VAL A 1 211 ? -55.778 -5.368 55.733 1.00 82.44 211 VAL A C 1
ATOM 1616 O O . VAL A 1 211 ? -54.848 -5.841 56.383 1.00 82.44 211 VAL A O 1
ATOM 1619 N N . GLY A 1 212 ? -56.269 -4.153 56.001 1.00 78.88 212 GLY A N 1
ATOM 1620 C CA . GLY A 1 212 ? -55.858 -3.348 57.163 1.00 78.88 212 GLY A CA 1
ATOM 1621 C C . GLY A 1 212 ? -54.705 -2.359 56.946 1.00 78.88 212 GLY A C 1
ATOM 1622 O O . GLY A 1 212 ? -54.347 -1.657 57.885 1.00 78.88 212 GLY A O 1
ATOM 1623 N N . GLY A 1 213 ? -54.182 -2.221 55.723 1.00 72.31 213 GLY A N 1
ATOM 1624 C CA . GLY A 1 213 ? -53.025 -1.370 55.384 1.00 72.31 213 GLY A CA 1
ATOM 1625 C C . GLY A 1 213 ? -53.082 0.118 55.766 1.00 72.31 213 GLY A C 1
ATOM 1626 O O . GLY A 1 213 ? -52.072 0.807 55.655 1.00 72.31 213 GLY A O 1
ATOM 1627 N N . SER A 1 214 ? -54.219 0.627 56.245 1.00 71.19 214 SER A N 1
ATOM 1628 C CA . SER A 1 214 ? -54.376 2.005 56.728 1.00 71.19 214 SER A CA 1
ATOM 1629 C C . SER A 1 214 ? -53.628 2.305 58.032 1.00 71.19 214 SER A C 1
ATOM 1631 O O . SER A 1 214 ? -53.454 3.473 58.367 1.00 71.19 214 SER A O 1
ATOM 1633 N N . LYS A 1 215 ? -53.170 1.281 58.763 1.00 76.00 215 LYS A N 1
ATOM 1634 C CA . LYS A 1 215 ? -52.406 1.440 60.014 1.00 76.00 215 LYS A CA 1
ATOM 1635 C C . LYS A 1 215 ? -50.893 1.617 59.811 1.00 76.00 215 LYS A C 1
ATOM 1637 O O . LYS A 1 215 ? -50.171 1.764 60.792 1.00 76.00 215 LYS A O 1
ATOM 1642 N N . ILE A 1 216 ? -50.396 1.581 58.571 1.00 82.12 216 ILE A N 1
ATOM 1643 C CA . ILE A 1 216 ? -48.958 1.683 58.281 1.00 82.12 216 ILE A CA 1
ATOM 1644 C C . ILE A 1 216 ? -48.483 3.138 58.409 1.00 82.12 216 ILE A C 1
ATOM 1646 O O . ILE A 1 216 ? -48.939 4.021 57.683 1.00 82.12 216 ILE A O 1
ATOM 1650 N N . ALA A 1 217 ? -47.519 3.381 59.300 1.00 80.38 217 ALA A N 1
ATOM 1651 C CA . ALA A 1 217 ? -46.986 4.709 59.608 1.00 80.38 217 ALA A CA 1
ATOM 1652 C C . ALA A 1 217 ? -45.851 5.158 58.659 1.00 80.38 217 ALA A C 1
ATOM 1654 O O . ALA A 1 217 ? -44.717 5.395 59.095 1.00 80.38 217 ALA A O 1
ATOM 1655 N N . TRP A 1 218 ? -46.156 5.315 57.365 1.00 82.94 218 TRP A N 1
ATOM 1656 C CA . TRP A 1 218 ? -45.199 5.756 56.337 1.00 82.94 218 TRP A CA 1
ATOM 1657 C C . TRP A 1 218 ? -44.478 7.064 56.707 1.00 82.94 218 TRP A C 1
ATOM 1659 O O . TRP A 1 218 ? -45.093 7.999 57.221 1.00 82.94 218 TRP A O 1
ATOM 1669 N N . ILE A 1 219 ? -43.179 7.163 56.400 1.00 81.12 219 ILE A N 1
ATOM 1670 C CA . ILE A 1 219 ? -42.350 8.343 56.718 1.00 81.12 219 ILE A CA 1
ATOM 1671 C C . ILE A 1 219 ? -42.893 9.614 56.037 1.00 81.12 219 ILE A C 1
ATOM 1673 O O . ILE A 1 219 ? -42.968 10.660 56.676 1.00 81.12 219 ILE A O 1
ATOM 1677 N N . GLY A 1 220 ? -43.333 9.509 54.777 1.00 73.81 220 GLY A N 1
ATOM 1678 C CA . GLY A 1 220 ? -43.940 10.604 54.005 1.00 73.81 220 GLY A CA 1
ATOM 1679 C C . GLY A 1 220 ? -45.474 10.649 54.042 1.00 73.81 220 GLY A C 1
ATOM 1680 O O . GLY A 1 220 ? -46.079 11.352 53.239 1.00 73.81 220 GLY A O 1
ATOM 1681 N N . GLY A 1 221 ? -46.125 9.862 54.908 1.00 78.19 221 GLY A N 1
ATOM 1682 C CA . GLY A 1 221 ? -47.591 9.756 54.991 1.00 78.19 221 GLY A CA 1
ATOM 1683 C C . GLY A 1 221 ? -48.268 8.980 53.849 1.00 78.19 221 GLY A C 1
ATOM 1684 O O . GLY A 1 221 ? -49.447 8.652 53.957 1.00 78.19 221 GLY A O 1
ATOM 1685 N N . GLN A 1 222 ? -47.537 8.641 52.783 1.00 79.62 222 GLN A N 1
ATOM 1686 C CA . GLN A 1 222 ? -47.996 7.811 51.667 1.00 79.62 222 GLN A CA 1
ATOM 1687 C C . GLN A 1 222 ? -46.976 6.706 51.347 1.00 79.62 222 GLN A C 1
ATOM 1689 O O . GLN A 1 222 ? -45.790 6.874 51.649 1.00 79.62 222 GLN A O 1
ATOM 1694 N N . PRO A 1 223 ? -47.414 5.578 50.753 1.00 80.56 223 PRO A N 1
ATOM 1695 C CA . PRO A 1 223 ? -46.498 4.550 50.270 1.00 80.56 223 PRO A CA 1
ATOM 1696 C C . PRO A 1 223 ? -45.599 5.096 49.143 1.00 80.56 223 PRO A C 1
ATOM 1698 O O . PRO A 1 223 ? -46.058 5.931 48.357 1.00 80.56 223 PRO A O 1
ATOM 1701 N N . PRO A 1 224 ? -44.347 4.615 49.017 1.00 80.62 224 PRO A N 1
ATOM 1702 C CA . PRO A 1 224 ? -43.468 4.998 47.918 1.00 80.62 224 PRO A CA 1
ATOM 1703 C C . PRO A 1 224 ? -44.078 4.700 46.546 1.00 80.62 224 PRO A C 1
ATOM 1705 O O . PRO A 1 224 ? -44.774 3.699 46.359 1.00 80.62 224 PRO A O 1
ATOM 1708 N N . VAL A 1 225 ? -43.773 5.546 45.561 1.00 76.31 225 VAL A N 1
ATOM 1709 C CA . VAL A 1 225 ? -44.256 5.362 44.187 1.00 76.31 225 VAL A CA 1
ATOM 1710 C C . VAL A 1 225 ? -43.599 4.121 43.576 1.00 76.31 225 VAL A C 1
ATOM 1712 O O . VAL A 1 225 ? -42.381 3.951 43.652 1.00 76.31 225 VAL A O 1
ATOM 1715 N N . ALA A 1 226 ? -44.398 3.253 42.953 1.00 69.94 226 ALA A N 1
ATOM 1716 C CA . ALA A 1 226 ? -43.926 1.998 42.358 1.00 69.94 226 ALA A CA 1
ATOM 1717 C C . ALA A 1 226 ? -42.996 2.201 41.141 1.00 69.94 226 ALA A C 1
ATOM 1719 O O . ALA A 1 226 ? -42.193 1.327 40.818 1.00 69.94 226 ALA A O 1
ATOM 1720 N N . GLU A 1 227 ? -43.088 3.349 40.467 1.00 71.44 227 GLU A N 1
ATOM 1721 C CA . GLU A 1 227 ? -42.293 3.690 39.288 1.00 71.44 227 GLU A CA 1
ATOM 1722 C C . GLU A 1 227 ? -41.974 5.197 39.290 1.00 71.44 227 GLU A C 1
ATOM 1724 O O . GLU A 1 227 ? -42.859 5.998 39.594 1.00 71.44 227 GLU A O 1
ATOM 1729 N N . PRO A 1 228 ? -40.739 5.618 38.955 1.00 69.31 228 PRO A N 1
ATOM 1730 C CA . PRO A 1 228 ? -40.420 7.038 38.802 1.00 69.31 228 PRO A CA 1
ATOM 1731 C C . PRO A 1 228 ? -41.217 7.674 37.649 1.00 69.31 228 PRO A C 1
ATOM 1733 O O . PRO A 1 228 ? -41.578 6.988 36.694 1.00 69.31 228 PRO A O 1
ATOM 1736 N N . GLU A 1 229 ? -41.429 8.995 37.687 1.00 69.00 229 GLU A N 1
ATOM 1737 C CA . GLU A 1 229 ? -42.236 9.734 36.691 1.00 69.00 229 GLU A CA 1
ATOM 1738 C C . GLU A 1 229 ? -41.804 9.478 35.233 1.00 69.00 229 GLU A C 1
ATOM 1740 O O . GLU A 1 229 ? -42.633 9.391 34.330 1.00 69.00 229 GLU A O 1
ATOM 1745 N N . CYS A 1 230 ? -40.504 9.283 35.006 1.00 69.06 230 CYS A N 1
ATOM 1746 C CA . CYS A 1 230 ? -39.910 9.030 33.693 1.00 69.06 230 CYS A CA 1
ATOM 1747 C C . CYS A 1 230 ? -39.917 7.557 33.242 1.00 69.06 230 CYS A C 1
ATOM 1749 O O . CYS A 1 230 ? -39.515 7.246 32.114 1.00 69.06 230 CYS A O 1
ATOM 1751 N N . GLY A 1 231 ? -40.378 6.644 34.097 1.00 73.25 231 GLY A N 1
ATOM 1752 C CA . GLY A 1 231 ? -40.212 5.203 33.944 1.00 73.25 231 GLY A CA 1
ATOM 1753 C C . GLY A 1 231 ? -38.759 4.744 34.099 1.00 73.25 231 GLY A C 1
ATOM 1754 O O . GLY A 1 231 ? -37.816 5.511 33.912 1.00 73.25 231 GLY A O 1
ATOM 1755 N N . PHE A 1 232 ? -38.542 3.470 34.436 1.00 68.81 232 PHE A N 1
ATOM 1756 C CA . PHE A 1 232 ? -37.185 2.940 34.673 1.00 68.81 232 PHE A CA 1
ATOM 1757 C C . PHE A 1 232 ? -36.261 3.039 33.446 1.00 68.81 232 PHE A C 1
ATOM 1759 O O . PHE A 1 232 ? -35.049 3.175 33.600 1.00 68.81 232 PHE A O 1
ATOM 1766 N N . ASP A 1 233 ? -36.849 3.038 32.247 1.00 70.81 233 ASP A N 1
ATOM 1767 C CA . ASP A 1 233 ? -36.150 3.132 30.961 1.00 70.81 233 ASP A CA 1
ATOM 1768 C C . ASP A 1 233 ? -36.118 4.561 30.382 1.00 70.81 233 ASP A C 1
ATOM 1770 O O . ASP A 1 233 ? -35.660 4.754 29.256 1.00 70.81 233 ASP A O 1
ATOM 1774 N N . GLY A 1 234 ? -36.680 5.560 31.077 1.00 66.12 234 GLY A N 1
ATOM 1775 C CA . GLY A 1 234 ? -36.817 6.926 30.551 1.00 66.12 234 GLY A CA 1
ATOM 1776 C C . GLY A 1 234 ? -37.852 7.085 29.425 1.00 66.12 234 GLY A C 1
ATOM 1777 O O . GLY A 1 234 ? -37.953 8.156 28.836 1.00 66.12 234 GLY A O 1
ATOM 1778 N N . LYS A 1 235 ? -38.631 6.038 29.113 1.00 69.06 235 LYS A N 1
ATOM 1779 C CA . LYS A 1 235 ? -39.610 6.008 28.007 1.00 69.06 235 LYS A CA 1
ATOM 1780 C C . LYS A 1 235 ? -40.847 6.882 28.232 1.00 69.06 235 LYS A C 1
ATOM 1782 O O . LYS A 1 235 ? -41.561 7.138 27.271 1.00 69.06 235 LYS A O 1
ATOM 1787 N N . LYS A 1 236 ? -41.123 7.295 29.474 1.00 66.50 236 LYS A N 1
ATOM 1788 C CA . LYS A 1 236 ? -42.250 8.185 29.807 1.00 66.50 236 LYS A CA 1
ATOM 1789 C C . LYS A 1 236 ? -41.850 9.666 29.820 1.00 66.50 236 LYS A C 1
ATOM 1791 O O . LYS A 1 236 ? -42.713 10.520 29.982 1.00 66.50 236 LYS A O 1
ATOM 1796 N N . CYS A 1 237 ? -40.565 9.977 29.629 1.00 68.94 237 CYS A N 1
ATOM 1797 C CA . CYS A 1 237 ? -40.119 11.344 29.382 1.00 68.94 237 CYS A CA 1
ATOM 1798 C C . CYS A 1 237 ? -40.252 11.680 27.896 1.00 68.94 237 CYS A C 1
ATOM 1800 O O . CYS A 1 237 ? -39.394 11.299 27.098 1.00 68.94 237 CYS A O 1
ATOM 1802 N N . ASP A 1 238 ? -41.274 12.453 27.537 1.00 58.25 238 ASP A N 1
ATOM 1803 C CA . ASP A 1 238 ? -41.319 13.111 26.233 1.00 58.25 238 ASP A CA 1
ATOM 1804 C C . ASP A 1 238 ? -40.231 14.197 26.181 1.00 58.25 238 ASP A C 1
ATOM 1806 O O . ASP A 1 238 ? -40.366 15.290 26.734 1.00 58.25 238 ASP A O 1
ATOM 1810 N N . LEU A 1 239 ? -39.112 13.893 25.516 1.00 58.19 239 LEU A N 1
ATOM 1811 C CA . LEU A 1 239 ? -38.199 14.930 25.035 1.00 58.19 239 LEU A CA 1
ATOM 1812 C C . LEU A 1 239 ? -38.930 15.767 23.973 1.00 58.19 239 LEU A C 1
ATOM 1814 O O . LEU A 1 239 ? -39.679 15.200 23.175 1.00 58.19 239 LEU A O 1
ATOM 1818 N N . PRO A 1 240 ? -38.698 17.092 23.897 1.00 53.38 240 PRO A N 1
ATOM 1819 C CA . PRO A 1 240 ? -39.293 17.916 22.855 1.00 53.38 240 PRO A CA 1
ATOM 1820 C C . PRO A 1 240 ? -38.756 17.463 21.492 1.00 53.38 240 PRO A C 1
ATOM 1822 O O . PRO A 1 240 ? -37.646 17.803 21.078 1.00 53.38 240 PRO A O 1
ATOM 1825 N N . HIS A 1 241 ? -39.545 16.643 20.804 1.00 56.12 241 HIS A N 1
ATOM 1826 C CA . HIS A 1 241 ? -39.298 16.178 19.449 1.00 56.12 241 HIS A CA 1
ATOM 1827 C C . HIS A 1 241 ? -39.575 17.312 18.455 1.00 56.12 241 HIS A C 1
ATOM 1829 O O . HIS A 1 241 ? -40.541 17.257 17.701 1.00 56.12 241 HIS A O 1
ATOM 1835 N N . ASP A 1 242 ? -38.716 18.334 18.422 1.00 61.16 242 ASP A N 1
ATOM 1836 C CA . ASP A 1 242 ? -38.684 19.259 17.290 1.00 61.16 242 ASP A CA 1
ATOM 1837 C C . ASP A 1 242 ? -37.861 18.620 16.151 1.00 61.16 242 ASP A C 1
ATOM 1839 O O . ASP A 1 242 ? -36.631 18.508 16.254 1.00 61.16 242 ASP A O 1
ATOM 1843 N N . PRO A 1 243 ? -38.485 18.197 15.031 1.00 64.44 243 PRO A N 1
ATOM 1844 C CA . PRO A 1 243 ? -37.794 17.500 13.938 1.00 64.44 243 PRO A CA 1
ATOM 1845 C C . PRO A 1 243 ? -36.688 18.354 13.290 1.00 64.44 243 PRO A C 1
ATOM 1847 O O . PRO A 1 243 ? -35.722 17.831 12.726 1.00 64.44 243 PRO A O 1
ATOM 1850 N N . VAL A 1 244 ? -36.781 19.680 13.423 1.00 70.12 244 VAL A N 1
ATOM 1851 C CA . VAL A 1 244 ? -35.771 20.636 12.951 1.00 70.12 244 VAL A CA 1
ATOM 1852 C C . VAL A 1 244 ? -34.468 20.502 13.745 1.00 70.12 244 VAL A C 1
ATOM 1854 O O . VAL A 1 244 ? -33.391 20.466 13.151 1.00 70.12 244 VAL A O 1
ATOM 1857 N N . VAL A 1 245 ? -34.543 20.337 15.067 1.00 70.25 245 VAL A N 1
ATOM 1858 C CA . VAL A 1 245 ? -33.358 20.220 15.933 1.00 70.25 245 VAL A CA 1
ATOM 1859 C C . VAL A 1 245 ? -32.662 18.875 15.719 1.00 70.25 245 VAL A C 1
ATOM 1861 O O . VAL A 1 245 ? -31.434 18.819 15.636 1.00 70.25 245 VAL A O 1
ATOM 1864 N N . LEU A 1 246 ? -33.434 17.799 15.529 1.00 69.38 246 LEU A N 1
ATOM 1865 C CA . LEU A 1 246 ? -32.891 16.463 15.270 1.00 69.38 246 LEU A CA 1
ATOM 1866 C C . LEU A 1 246 ? -32.160 16.388 13.917 1.00 69.38 246 LEU A C 1
ATOM 1868 O O . LEU A 1 246 ? -31.072 15.818 13.824 1.00 69.38 246 LEU A O 1
ATOM 1872 N N . SER A 1 247 ? -32.730 17.002 12.872 1.00 74.88 247 SER A N 1
ATOM 1873 C CA . SER A 1 247 ? -32.103 17.056 11.543 1.00 74.88 247 SER A CA 1
ATOM 1874 C C . SER A 1 247 ? -30.839 17.925 11.526 1.00 74.88 247 SER A C 1
ATOM 1876 O O . SER A 1 247 ? -29.835 17.533 10.927 1.00 74.88 247 SER A O 1
ATOM 1878 N N . ALA A 1 248 ? -30.838 19.049 12.252 1.00 80.25 248 ALA A N 1
ATOM 1879 C CA . ALA A 1 248 ? -29.661 19.897 12.411 1.00 80.25 248 ALA A CA 1
ATOM 1880 C C . ALA A 1 248 ? -28.537 19.178 13.178 1.00 80.25 248 ALA A C 1
ATOM 1882 O O . ALA A 1 248 ? -27.386 19.190 12.739 1.00 80.25 248 ALA A O 1
ATOM 1883 N N . ALA A 1 249 ? -28.863 18.482 14.272 1.00 80.94 249 ALA A N 1
ATOM 1884 C CA . ALA A 1 249 ? -27.893 17.700 15.038 1.00 80.94 249 ALA A CA 1
ATOM 1885 C C . ALA A 1 249 ? -27.292 16.551 14.208 1.00 80.94 249 ALA A C 1
ATOM 1887 O O . ALA A 1 249 ? -26.077 16.342 14.228 1.00 80.94 249 ALA A O 1
ATOM 1888 N N . ALA A 1 250 ? -28.112 15.851 13.415 1.00 83.19 250 ALA A N 1
ATOM 1889 C CA . ALA A 1 250 ? -27.645 14.799 12.514 1.00 83.19 250 ALA A CA 1
ATOM 1890 C C . ALA A 1 250 ? -26.726 15.342 11.405 1.00 83.19 250 ALA A C 1
ATOM 1892 O O . ALA A 1 250 ? -25.699 14.731 11.104 1.00 83.19 250 ALA A O 1
ATOM 1893 N N . ALA A 1 251 ? -27.042 16.508 10.832 1.00 86.56 251 ALA A N 1
ATOM 1894 C CA . ALA A 1 251 ? -26.202 17.158 9.827 1.00 86.56 251 ALA A CA 1
ATOM 1895 C C . ALA A 1 251 ? -24.842 17.594 10.404 1.00 86.56 251 ALA A C 1
ATOM 1897 O O . ALA A 1 251 ? -23.805 17.373 9.774 1.00 86.56 251 ALA A O 1
ATOM 1898 N N . VAL A 1 252 ? -24.824 18.147 11.622 1.00 90.44 252 VAL A N 1
ATOM 1899 C CA . VAL A 1 252 ? -23.585 18.523 12.324 1.00 90.44 252 VAL A CA 1
ATOM 1900 C C . VAL A 1 252 ? -22.751 17.287 12.664 1.00 90.44 252 VAL A C 1
ATOM 1902 O O . VAL A 1 252 ? -21.543 17.285 12.428 1.00 90.44 252 VAL A O 1
ATOM 1905 N N . ALA A 1 253 ? -23.376 16.205 13.137 1.00 88.62 253 ALA A N 1
ATOM 1906 C CA . ALA A 1 253 ? -22.687 14.944 13.406 1.00 88.62 253 ALA A CA 1
ATOM 1907 C C . ALA A 1 253 ? -22.099 14.323 12.125 1.00 88.62 253 ALA A C 1
ATOM 1909 O O . ALA A 1 253 ? -20.947 13.889 12.121 1.00 88.62 253 ALA A O 1
ATOM 1910 N N . ALA A 1 254 ? -22.838 14.342 11.011 1.00 89.62 254 ALA A N 1
ATOM 1911 C CA . ALA A 1 254 ? -22.348 13.865 9.719 1.00 89.62 254 ALA A CA 1
ATOM 1912 C C . ALA A 1 254 ? -21.173 14.712 9.195 1.00 89.62 254 ALA A C 1
ATOM 1914 O O . ALA A 1 254 ? -20.179 14.161 8.715 1.00 89.62 254 ALA A O 1
ATOM 1915 N N . ALA A 1 255 ? -21.236 16.040 9.339 1.00 91.88 255 ALA A N 1
ATOM 1916 C CA . ALA A 1 255 ? -20.139 16.940 8.986 1.00 91.88 255 ALA A CA 1
ATOM 1917 C C . ALA A 1 255 ? -18.901 16.721 9.878 1.00 91.88 255 ALA A C 1
ATOM 1919 O O . ALA A 1 255 ? -17.771 16.688 9.381 1.00 91.88 255 ALA A O 1
ATOM 1920 N N . ALA A 1 256 ? -19.092 16.494 11.180 1.00 92.00 256 ALA A N 1
ATOM 1921 C CA . ALA A 1 256 ? -18.013 16.163 12.109 1.00 92.00 256 ALA A CA 1
ATOM 1922 C C . ALA A 1 256 ? -17.360 14.810 11.766 1.00 92.00 256 ALA A C 1
ATOM 1924 O O . ALA A 1 256 ? -16.136 14.698 11.742 1.00 92.00 256 ALA A O 1
ATOM 1925 N N . LEU A 1 257 ? -18.151 13.796 11.404 1.00 93.00 257 LEU A N 1
ATOM 1926 C CA . LEU A 1 257 ? -17.633 12.499 10.959 1.00 93.00 257 LEU A CA 1
ATOM 1927 C C . LEU A 1 257 ? -16.880 12.600 9.625 1.00 93.00 257 LEU A C 1
ATOM 1929 O O . LEU A 1 257 ? -15.812 12.004 9.482 1.00 93.00 257 LEU A O 1
ATOM 1933 N N . LEU A 1 258 ? -17.379 13.385 8.665 1.00 94.06 258 LEU A N 1
ATOM 1934 C CA . LEU A 1 258 ? -16.692 13.632 7.392 1.00 94.06 258 LEU A CA 1
ATOM 1935 C C . LEU A 1 258 ? -15.368 14.375 7.592 1.00 94.06 258 LEU A C 1
ATOM 1937 O O . LEU A 1 258 ? -14.351 13.978 7.025 1.00 94.06 258 LEU A O 1
ATOM 1941 N N . THR A 1 259 ? -15.349 15.418 8.421 1.00 92.06 259 THR A N 1
ATOM 1942 C CA . THR A 1 259 ? -14.116 16.159 8.731 1.00 92.06 259 THR A CA 1
ATOM 1943 C C . THR A 1 259 ? -13.116 15.287 9.488 1.00 92.06 259 THR A C 1
ATOM 1945 O O . THR A 1 259 ? -11.950 15.241 9.096 1.00 92.06 259 THR A O 1
ATOM 1948 N N . ALA A 1 260 ? -13.553 14.503 10.479 1.00 92.44 260 ALA A N 1
ATOM 1949 C CA . ALA A 1 260 ? -12.710 13.524 11.163 1.00 92.44 260 ALA A CA 1
ATOM 1950 C C . ALA A 1 260 ? -12.150 12.470 10.191 1.00 92.44 260 ALA A C 1
ATOM 1952 O O . ALA A 1 260 ? -10.956 12.173 10.225 1.00 92.44 260 ALA A O 1
ATOM 1953 N N . ALA A 1 261 ? -12.961 11.951 9.264 1.00 92.69 261 ALA A N 1
ATOM 1954 C CA . ALA A 1 261 ? -12.511 11.004 8.246 1.00 92.69 261 ALA A CA 1
ATOM 1955 C C . ALA A 1 261 ? -11.481 11.624 7.286 1.00 92.69 261 ALA A C 1
ATOM 1957 O O . ALA A 1 261 ? -10.477 10.983 6.959 1.00 92.69 261 ALA A O 1
ATOM 1958 N N . LEU A 1 262 ? -11.685 12.876 6.860 1.00 93.94 262 LEU A N 1
ATOM 1959 C CA . LEU A 1 262 ? -10.728 13.616 6.035 1.00 93.94 262 LEU A CA 1
ATOM 1960 C C . LEU A 1 262 ? -9.423 13.892 6.791 1.00 93.94 262 LEU A C 1
ATOM 1962 O O . LEU A 1 262 ? -8.350 13.704 6.216 1.00 93.94 262 LEU A O 1
ATOM 1966 N N . LEU A 1 263 ? -9.491 14.249 8.076 1.00 91.56 263 LEU A N 1
ATOM 1967 C CA . LEU A 1 263 ? -8.322 14.446 8.936 1.00 91.56 263 LEU A CA 1
ATOM 1968 C C . LEU A 1 263 ? -7.561 13.140 9.164 1.00 91.56 263 LEU A C 1
ATOM 1970 O O . LEU A 1 263 ? -6.343 13.120 9.015 1.00 91.56 263 LEU A O 1
ATOM 1974 N N . VAL A 1 264 ? -8.248 12.027 9.431 1.00 93.19 264 VAL A N 1
ATOM 1975 C CA . VAL A 1 264 ? -7.625 10.699 9.553 1.00 93.19 264 VAL A CA 1
ATOM 1976 C C . VAL A 1 264 ? -7.004 10.270 8.226 1.00 93.19 264 VAL A C 1
ATOM 1978 O O . VAL A 1 264 ? -5.897 9.732 8.208 1.00 93.19 264 VAL A O 1
ATOM 1981 N N . ARG A 1 265 ? -7.668 10.524 7.093 1.00 91.69 265 ARG A N 1
ATOM 1982 C CA . ARG A 1 265 ? -7.114 10.243 5.762 1.00 91.69 265 ARG A CA 1
ATOM 1983 C C . ARG A 1 265 ? -5.874 11.091 5.487 1.00 91.69 265 ARG A C 1
ATOM 1985 O O . ARG A 1 265 ? -4.883 10.547 5.001 1.00 91.69 265 ARG A O 1
ATOM 1992 N N . HIS A 1 266 ? -5.911 12.380 5.818 1.00 86.94 266 HIS A N 1
ATOM 1993 C CA . HIS A 1 266 ? -4.774 13.290 5.698 1.00 86.94 266 HIS A CA 1
ATOM 1994 C C . HIS A 1 266 ? -3.620 12.846 6.605 1.00 86.94 266 HIS A C 1
ATOM 1996 O O . HIS A 1 266 ? -2.494 12.700 6.139 1.00 86.94 266 HIS A O 1
ATOM 2002 N N . TYR A 1 267 ? -3.906 12.510 7.862 1.00 85.00 267 TYR A N 1
ATOM 2003 C CA . TYR A 1 267 ? -2.932 12.002 8.824 1.00 85.00 267 TYR A CA 1
ATOM 2004 C C . TYR A 1 267 ? -2.293 10.686 8.362 1.00 85.00 267 TYR A C 1
ATOM 2006 O O . TYR A 1 267 ? -1.071 10.570 8.326 1.00 85.00 267 TYR A O 1
ATOM 2014 N N . ARG A 1 268 ? -3.092 9.708 7.909 1.00 83.94 268 ARG A N 1
ATOM 2015 C CA . ARG A 1 268 ? -2.584 8.451 7.329 1.00 83.94 268 ARG A CA 1
ATOM 2016 C C . ARG A 1 268 ? -1.738 8.697 6.080 1.00 83.94 268 ARG A C 1
ATOM 2018 O O . ARG A 1 268 ? -0.756 7.991 5.857 1.00 83.94 268 ARG A O 1
ATOM 2025 N N . TYR A 1 269 ? -2.114 9.663 5.243 1.00 78.19 269 TYR A N 1
ATOM 2026 C CA . TYR A 1 269 ? -1.334 10.033 4.063 1.00 78.19 269 TYR A CA 1
ATOM 2027 C C . TYR A 1 269 ? 0.020 10.641 4.453 1.00 78.19 269 TYR A C 1
ATOM 2029 O O . TYR A 1 269 ? 1.041 10.223 3.903 1.00 78.19 269 TYR A O 1
ATOM 2037 N N . GLU A 1 270 ? 0.045 11.540 5.439 1.00 77.94 270 GLU A N 1
ATOM 2038 C CA . GLU A 1 270 ? 1.273 12.119 5.995 1.00 77.94 270 GLU A CA 1
ATOM 2039 C C . GLU A 1 270 ? 2.156 11.056 6.661 1.00 77.94 270 GLU A C 1
ATOM 2041 O O . GLU A 1 270 ? 3.351 11.014 6.383 1.00 77.94 270 GLU A O 1
ATOM 2046 N N . GLN A 1 271 ? 1.590 10.108 7.418 1.00 78.62 271 GLN A N 1
ATOM 2047 C CA . GLN A 1 271 ? 2.349 8.970 7.955 1.00 78.62 271 GLN A CA 1
ATOM 2048 C C . GLN A 1 271 ? 2.979 8.117 6.843 1.00 78.62 271 GLN A C 1
ATOM 2050 O O . GLN A 1 271 ? 4.151 7.747 6.921 1.00 78.62 271 GLN A O 1
ATOM 2055 N N . LYS A 1 272 ? 2.244 7.844 5.755 1.00 75.88 272 LYS A N 1
ATOM 2056 C CA . LYS A 1 272 ? 2.805 7.140 4.590 1.00 75.88 272 LYS A CA 1
ATOM 2057 C C . LYS A 1 272 ? 3.907 7.951 3.899 1.00 75.88 272 LYS A C 1
ATOM 2059 O O . LYS A 1 272 ? 4.834 7.351 3.366 1.00 75.88 272 LYS A O 1
ATOM 2064 N N . LEU A 1 273 ? 3.814 9.282 3.863 1.00 68.19 273 LEU A N 1
ATOM 2065 C CA . LEU A 1 273 ? 4.861 10.155 3.311 1.00 68.19 273 LEU A CA 1
ATOM 2066 C C . LEU A 1 273 ? 6.093 10.243 4.230 1.00 68.19 273 LEU A C 1
ATOM 2068 O O . LEU A 1 273 ? 7.212 10.394 3.742 1.00 68.19 273 LEU A O 1
ATOM 2072 N N . ALA A 1 274 ? 5.880 10.138 5.543 1.00 62.59 274 ALA A N 1
ATOM 2073 C CA . ALA A 1 274 ? 6.917 10.112 6.567 1.00 62.59 274 ALA A CA 1
ATOM 2074 C C . ALA A 1 274 ? 7.666 8.772 6.621 1.00 62.59 274 ALA A C 1
ATOM 2076 O O . ALA A 1 274 ? 8.778 8.729 7.140 1.00 62.59 274 ALA A O 1
ATOM 2077 N N . SER A 1 275 ? 7.104 7.693 6.058 1.00 69.81 275 SER A N 1
ATOM 2078 C CA . SER A 1 275 ? 7.818 6.422 5.926 1.00 69.81 275 SER A CA 1
ATOM 2079 C C . SER A 1 275 ? 9.059 6.601 5.040 1.00 69.81 275 SER A C 1
ATOM 2081 O O . SER A 1 275 ? 8.983 6.840 3.834 1.00 69.81 275 SER A O 1
ATOM 2083 N N . VAL A 1 276 ? 10.240 6.517 5.652 1.00 72.31 276 VAL A N 1
ATOM 2084 C CA . VAL A 1 276 ? 11.520 6.802 4.990 1.00 72.31 276 VAL A CA 1
ATOM 2085 C C . VAL A 1 276 ? 12.070 5.570 4.260 1.00 72.31 276 VAL A C 1
ATOM 2087 O O . VAL A 1 276 ? 13.273 5.357 4.194 1.00 72.31 276 VAL A O 1
ATOM 2090 N N . LEU A 1 277 ? 11.189 4.739 3.691 1.00 79.88 277 LEU A N 1
ATOM 2091 C CA . LEU A 1 277 ? 11.555 3.471 3.043 1.00 79.88 277 LEU A CA 1
ATOM 2092 C C . LEU A 1 277 ? 12.599 3.648 1.933 1.00 79.88 277 LEU A C 1
ATOM 2094 O O . LEU A 1 277 ? 13.378 2.735 1.678 1.00 79.88 277 LEU A O 1
ATOM 2098 N N . TRP A 1 278 ? 12.607 4.809 1.279 1.00 83.81 278 TRP A N 1
ATOM 2099 C CA . TRP A 1 278 ? 13.546 5.192 0.226 1.00 83.81 278 TRP A CA 1
ATOM 2100 C C . TRP A 1 278 ? 14.931 5.610 0.742 1.00 83.81 278 TRP A C 1
ATOM 2102 O O . TRP A 1 278 ? 15.846 5.708 -0.073 1.00 83.81 278 TRP A O 1
ATOM 2112 N N . ARG A 1 279 ? 15.104 5.900 2.040 1.00 86.56 279 ARG A N 1
ATOM 2113 C CA . ARG A 1 279 ? 16.388 6.356 2.592 1.00 86.56 279 ARG A CA 1
ATOM 2114 C C . ARG A 1 279 ? 17.313 5.173 2.807 1.00 86.56 279 ARG A C 1
ATOM 2116 O O . ARG A 1 279 ? 16.925 4.156 3.374 1.00 86.56 279 ARG A O 1
ATOM 2123 N N . ILE A 1 280 ? 18.541 5.354 2.356 1.00 85.94 280 ILE A N 1
ATOM 2124 C CA . ILE A 1 280 ? 19.657 4.454 2.602 1.00 85.94 280 ILE A CA 1
ATOM 2125 C C . ILE A 1 280 ? 20.616 5.186 3.538 1.00 85.94 280 ILE A C 1
ATOM 2127 O O . ILE A 1 280 ? 20.893 6.366 3.324 1.00 85.94 280 ILE A O 1
ATOM 2131 N N . GLU A 1 281 ? 21.067 4.513 4.590 1.00 81.81 281 GLU A N 1
ATOM 2132 C CA . GLU A 1 281 ? 22.128 5.015 5.467 1.00 81.81 281 GLU A CA 1
ATOM 2133 C C . GLU A 1 281 ? 23.478 4.687 4.829 1.00 81.81 281 GLU A C 1
ATOM 2135 O O . GLU A 1 281 ? 23.638 3.606 4.258 1.00 81.81 281 GLU A O 1
ATOM 2140 N N . ALA A 1 282 ? 24.454 5.594 4.892 1.00 75.44 282 ALA A N 1
ATOM 2141 C CA . ALA A 1 282 ? 25.700 5.387 4.161 1.00 75.44 282 ALA A CA 1
ATOM 2142 C C . ALA A 1 282 ? 26.492 4.171 4.649 1.00 75.44 282 ALA A C 1
ATOM 2144 O O . ALA A 1 282 ? 27.117 3.490 3.841 1.00 75.44 282 ALA A O 1
ATOM 2145 N N . LYS A 1 283 ? 26.406 3.845 5.945 1.00 77.56 283 LYS A N 1
ATOM 2146 C CA . LYS A 1 283 ? 27.024 2.642 6.528 1.00 77.56 283 LYS A CA 1
ATOM 2147 C C . LYS A 1 283 ? 26.528 1.329 5.903 1.00 77.56 283 LYS A C 1
ATOM 2149 O O . LYS A 1 283 ? 27.240 0.333 5.945 1.00 77.56 283 LYS A O 1
ATOM 2154 N N . ASP A 1 284 ? 25.330 1.327 5.310 1.00 81.69 284 ASP A N 1
ATOM 2155 C CA . ASP A 1 284 ? 24.755 0.145 4.660 1.00 81.69 284 ASP A CA 1
ATOM 2156 C C . ASP A 1 284 ? 25.240 -0.018 3.203 1.00 81.69 284 ASP A C 1
ATOM 2158 O O . ASP A 1 284 ? 24.961 -1.044 2.577 1.00 81.69 284 ASP A O 1
ATOM 2162 N N . LEU A 1 285 ? 25.913 0.993 2.635 1.00 80.69 285 LEU A N 1
ATOM 2163 C CA . LEU A 1 285 ? 26.438 0.996 1.267 1.00 80.69 285 LEU A CA 1
ATOM 2164 C C . LEU A 1 285 ? 27.932 0.667 1.267 1.00 80.69 285 LEU A C 1
ATOM 2166 O O . LEU A 1 285 ? 28.782 1.531 1.471 1.00 80.69 285 LEU A O 1
ATOM 2170 N N . ILE A 1 286 ? 28.264 -0.580 0.947 1.00 81.50 286 ILE A N 1
ATOM 2171 C CA . ILE A 1 286 ? 29.656 -1.026 0.833 1.00 81.50 286 ILE A CA 1
ATOM 2172 C C . ILE A 1 286 ? 30.092 -0.877 -0.625 1.00 81.50 286 ILE A C 1
ATOM 2174 O O . ILE A 1 286 ? 29.665 -1.649 -1.483 1.00 81.50 286 ILE A O 1
ATOM 2178 N N . ILE A 1 287 ? 30.917 0.123 -0.936 1.00 78.31 287 ILE A N 1
ATOM 2179 C CA . ILE A 1 287 ? 31.398 0.347 -2.308 1.00 78.31 287 ILE A CA 1
ATOM 2180 C C . ILE A 1 287 ? 32.363 -0.769 -2.716 1.00 78.31 287 ILE A C 1
ATOM 2182 O O . ILE A 1 287 ? 33.338 -1.050 -2.023 1.00 78.31 287 ILE A O 1
ATOM 2186 N N . ILE A 1 288 ? 32.102 -1.384 -3.869 1.00 76.50 288 ILE A N 1
ATOM 2187 C CA . ILE A 1 288 ? 32.945 -2.439 -4.433 1.00 76.50 288 ILE A CA 1
ATOM 2188 C C . ILE A 1 288 ? 33.953 -1.759 -5.361 1.00 76.50 288 ILE A C 1
ATOM 2190 O O . ILE A 1 288 ? 33.581 -1.226 -6.407 1.00 76.50 288 ILE A O 1
ATOM 2194 N N . SER A 1 289 ? 35.225 -1.729 -4.956 1.00 54.81 289 SER A N 1
ATOM 2195 C CA . SER A 1 289 ? 36.284 -1.073 -5.727 1.00 54.81 289 SER A CA 1
ATOM 2196 C C . SER A 1 289 ? 36.556 -1.819 -7.035 1.00 54.81 289 SER A C 1
ATOM 2198 O O . SER A 1 289 ? 36.969 -2.979 -7.037 1.00 54.81 289 SER A O 1
ATOM 2200 N N . THR A 1 290 ? 36.337 -1.139 -8.157 1.00 49.47 290 THR A N 1
ATOM 2201 C CA . THR A 1 290 ? 36.831 -1.536 -9.477 1.00 49.47 290 THR A CA 1
ATOM 2202 C C . THR A 1 290 ? 38.235 -0.960 -9.619 1.00 49.47 290 THR A C 1
ATOM 2204 O O . THR A 1 290 ? 38.400 0.256 -9.561 1.00 49.47 290 THR A O 1
ATOM 2207 N N . GLY A 1 291 ? 39.244 -1.821 -9.752 1.00 40.16 291 GLY A N 1
ATOM 2208 C CA . GLY A 1 291 ? 40.672 -1.494 -9.622 1.00 40.16 291 GLY A CA 1
ATOM 2209 C C . GLY A 1 291 ? 41.290 -0.575 -10.683 1.00 40.16 291 GLY A C 1
ATOM 2210 O O . GLY A 1 291 ? 42.459 -0.750 -10.998 1.00 40.16 291 GLY A O 1
ATOM 2211 N N . ASN A 1 292 ? 40.550 0.375 -11.255 1.00 38.34 292 ASN A N 1
ATOM 2212 C CA . ASN A 1 292 ? 41.091 1.325 -12.218 1.00 38.34 292 ASN A CA 1
ATOM 2213 C C . ASN A 1 292 ? 40.250 2.615 -12.255 1.00 38.34 292 ASN A C 1
ATOM 2215 O O . ASN A 1 292 ? 39.409 2.766 -13.128 1.00 38.34 292 ASN A O 1
ATOM 2219 N N . ASP A 1 293 ? 40.415 3.509 -11.273 1.00 38.03 293 ASP A N 1
ATOM 2220 C CA . ASP A 1 293 ? 40.095 4.939 -11.420 1.00 38.03 293 ASP A CA 1
ATOM 2221 C C . ASP A 1 293 ? 40.552 5.736 -10.182 1.00 38.03 293 ASP A C 1
ATOM 2223 O O . ASP A 1 293 ? 40.020 5.578 -9.080 1.00 38.03 293 ASP A O 1
ATOM 2227 N N . ASN A 1 294 ? 41.464 6.697 -10.377 1.00 38.81 294 ASN A N 1
ATOM 2228 C CA . ASN A 1 294 ? 41.928 7.656 -9.354 1.00 38.81 294 ASN A CA 1
ATOM 2229 C C . ASN A 1 294 ? 40.798 8.531 -8.753 1.00 38.81 294 ASN A C 1
ATOM 2231 O O . ASN A 1 294 ? 41.028 9.315 -7.836 1.00 38.81 294 ASN A O 1
ATOM 2235 N N . LYS A 1 295 ? 39.555 8.389 -9.235 1.00 42.41 295 LYS A N 1
ATOM 2236 C CA . LYS A 1 295 ? 38.350 9.060 -8.720 1.00 42.41 295 LYS A CA 1
ATOM 2237 C C . LYS A 1 295 ? 37.722 8.352 -7.510 1.00 42.41 295 LYS A C 1
ATOM 2239 O O . LYS A 1 295 ? 36.947 8.977 -6.787 1.00 42.41 295 LYS A O 1
ATOM 2244 N N . VAL A 1 296 ? 38.057 7.081 -7.259 1.00 42.38 296 VAL A N 1
ATOM 2245 C CA . VAL A 1 296 ? 37.541 6.307 -6.111 1.00 42.38 296 VAL A CA 1
ATOM 2246 C C . VAL A 1 296 ? 38.185 6.761 -4.792 1.00 42.38 296 VAL A C 1
ATOM 2248 O O . VAL A 1 296 ? 37.514 6.776 -3.760 1.00 42.38 296 VAL A O 1
ATOM 2251 N N . GLY A 1 297 ? 39.430 7.254 -4.835 1.00 37.78 297 GLY A N 1
ATOM 2252 C CA . GLY A 1 297 ? 40.130 7.801 -3.664 1.00 37.78 297 GLY A CA 1
ATOM 2253 C C . GLY A 1 297 ? 39.376 8.952 -2.988 1.00 37.78 297 GLY A C 1
ATOM 2254 O O . GLY A 1 297 ? 39.304 9.008 -1.766 1.00 37.78 297 GLY A O 1
ATOM 2255 N N . ALA A 1 298 ? 38.693 9.803 -3.758 1.00 40.19 298 ALA A N 1
ATOM 2256 C CA . ALA A 1 298 ? 37.913 10.912 -3.205 1.00 40.19 298 ALA A CA 1
ATOM 2257 C C . ALA A 1 298 ? 36.666 10.459 -2.419 1.00 40.19 298 ALA A C 1
ATOM 2259 O O . ALA A 1 298 ? 36.223 11.168 -1.521 1.00 40.19 298 ALA A O 1
ATOM 2260 N N . LEU A 1 299 ? 36.085 9.293 -2.740 1.00 41.16 299 LEU A N 1
ATOM 2261 C CA . LEU A 1 299 ? 34.909 8.730 -2.059 1.00 41.16 299 LEU A CA 1
ATOM 2262 C C . LEU A 1 299 ? 35.281 8.172 -0.682 1.00 41.16 299 LEU A C 1
ATOM 2264 O O . LEU A 1 299 ? 34.557 8.416 0.273 1.00 41.16 299 LEU A O 1
ATOM 2268 N N . MET A 1 300 ? 36.416 7.480 -0.572 1.00 38.41 300 MET A N 1
ATOM 2269 C CA . MET A 1 300 ? 36.884 6.947 0.707 1.00 38.41 300 MET A CA 1
ATOM 2270 C C . MET A 1 300 ? 37.396 8.069 1.624 1.00 38.41 300 MET A C 1
ATOM 2272 O O . MET A 1 300 ? 37.073 8.076 2.805 1.00 38.41 300 MET A O 1
ATOM 2276 N N . VAL A 1 301 ? 38.097 9.068 1.070 1.00 39.84 301 VAL A N 1
ATOM 2277 C CA . VAL A 1 301 ? 38.618 10.218 1.834 1.00 39.84 301 VAL A CA 1
ATOM 2278 C C . VAL A 1 301 ? 37.488 11.094 2.395 1.00 39.84 301 VAL A C 1
ATOM 2280 O O . VAL A 1 301 ? 37.516 11.416 3.577 1.00 39.84 301 VAL A O 1
ATOM 2283 N N . THR A 1 302 ? 36.432 11.388 1.621 1.00 40.59 302 THR A N 1
ATOM 2284 C CA . THR A 1 302 ? 35.296 12.191 2.136 1.00 40.59 302 THR A CA 1
ATOM 2285 C C . THR A 1 302 ? 34.398 11.445 3.126 1.00 40.59 302 THR A C 1
ATOM 2287 O O . THR A 1 302 ? 33.831 12.078 4.010 1.00 40.59 302 THR A O 1
ATOM 2290 N N . PHE A 1 303 ? 34.266 10.117 3.024 1.00 38.56 303 PHE A N 1
ATOM 2291 C CA . PHE A 1 303 ? 33.530 9.332 4.027 1.00 38.56 303 PHE A CA 1
ATOM 2292 C C . PHE A 1 303 ? 34.297 9.194 5.351 1.00 38.56 303 PHE A C 1
ATOM 2294 O O . PHE A 1 303 ? 33.674 9.182 6.413 1.00 38.56 303 PHE A O 1
ATOM 2301 N N . VAL A 1 304 ? 35.633 9.134 5.293 1.00 40.62 304 VAL A N 1
ATOM 2302 C CA . VAL A 1 304 ? 36.514 9.053 6.469 1.00 40.62 304 VAL A CA 1
ATOM 2303 C C . VAL A 1 304 ? 36.653 10.408 7.180 1.00 40.62 304 VAL A C 1
ATOM 2305 O O . VAL A 1 304 ? 36.677 10.434 8.404 1.00 40.62 304 VAL A O 1
ATOM 2308 N N . GLU A 1 305 ? 36.658 11.537 6.461 1.00 36.56 305 GLU A N 1
ATOM 2309 C CA . GLU A 1 305 ? 36.752 12.880 7.071 1.00 36.56 305 GLU A CA 1
ATOM 2310 C C . GLU A 1 305 ? 35.524 13.286 7.912 1.00 36.56 305 GLU A C 1
ATOM 2312 O O . GLU A 1 305 ? 35.640 14.144 8.783 1.00 36.56 305 GLU A O 1
ATOM 2317 N N . ILE A 1 306 ? 34.349 12.682 7.688 1.00 40.91 306 ILE A N 1
ATOM 2318 C CA . ILE A 1 306 ? 33.098 13.057 8.382 1.00 40.91 306 ILE A CA 1
ATOM 2319 C C . ILE A 1 306 ? 32.881 12.249 9.675 1.00 40.91 306 ILE A C 1
ATOM 2321 O O . ILE A 1 306 ? 32.222 12.732 10.593 1.00 40.91 306 ILE A O 1
ATOM 2325 N N . HIS A 1 307 ? 33.471 11.055 9.798 1.00 35.53 307 HIS A N 1
ATOM 2326 C CA . HIS A 1 307 ? 33.427 10.238 11.022 1.00 35.53 307 HIS A CA 1
ATOM 2327 C C . HIS A 1 307 ? 34.687 10.436 11.878 1.00 35.53 307 HIS A C 1
ATOM 2329 O O . HIS A 1 307 ? 35.347 9.485 12.295 1.00 35.53 307 HIS A O 1
ATOM 2335 N N . GLY A 1 308 ? 35.019 11.701 12.142 1.00 31.27 308 GLY A N 1
ATOM 2336 C CA . GLY A 1 308 ? 36.019 12.088 13.129 1.00 31.27 308 GLY A CA 1
ATOM 2337 C C . GLY A 1 308 ? 35.481 11.940 14.550 1.00 31.27 308 GLY A C 1
ATOM 2338 O O . GLY A 1 308 ? 35.035 12.917 15.133 1.00 31.27 308 GLY A O 1
ATOM 2339 N N . ASP A 1 309 ? 35.480 10.713 15.066 1.00 32.31 309 ASP A N 1
ATOM 2340 C CA . ASP A 1 309 ? 35.987 10.392 16.404 1.00 32.31 309 ASP A CA 1
ATOM 2341 C C . ASP A 1 309 ? 36.001 8.868 16.586 1.00 32.31 309 ASP A C 1
ATOM 2343 O O . ASP A 1 309 ? 35.030 8.173 16.295 1.00 32.31 309 ASP A O 1
ATOM 2347 N N . VAL A 1 310 ? 37.126 8.363 17.098 1.00 33.12 310 VAL A N 1
ATOM 2348 C CA . VAL A 1 310 ? 37.504 6.943 17.251 1.00 33.12 310 VAL A CA 1
ATOM 2349 C C . VAL A 1 310 ? 38.088 6.286 15.990 1.00 33.12 310 VAL A C 1
ATOM 2351 O O . VAL A 1 310 ? 37.510 5.375 15.411 1.00 33.12 310 VAL A O 1
ATOM 2354 N N . CYS A 1 311 ? 39.291 6.720 15.599 1.00 28.91 311 CYS A N 1
ATOM 2355 C CA . CYS A 1 311 ? 40.438 5.831 15.327 1.00 28.91 311 CYS A CA 1
ATOM 2356 C C . CYS A 1 311 ? 41.651 6.660 14.872 1.00 28.91 311 CYS A C 1
ATOM 2358 O O . CYS A 1 311 ? 42.066 6.630 13.718 1.00 28.91 311 CYS A O 1
ATOM 2360 N N . GLN A 1 312 ? 42.253 7.401 15.802 1.00 28.83 312 GLN A N 1
ATOM 2361 C CA . GLN A 1 312 ? 43.608 7.923 15.641 1.00 28.83 312 GLN A CA 1
ATOM 2362 C C . GLN A 1 312 ? 44.503 7.257 16.682 1.00 28.83 312 GLN A C 1
ATOM 2364 O O . GLN A 1 312 ? 44.743 7.773 17.766 1.00 28.83 312 GLN A O 1
ATOM 2369 N N . SER A 1 313 ? 44.949 6.044 16.379 1.00 28.30 313 SER A N 1
ATOM 2370 C CA . SER A 1 313 ? 46.270 5.568 16.787 1.00 28.30 313 SER A CA 1
ATOM 2371 C C . SER A 1 313 ? 46.592 4.261 16.070 1.00 28.30 313 SER A C 1
ATOM 2373 O O . SER A 1 313 ? 45.741 3.394 15.902 1.00 28.30 313 SER A O 1
ATOM 2375 N N . ILE A 1 314 ? 47.871 4.145 15.712 1.00 28.55 314 ILE A N 1
ATOM 2376 C CA . ILE A 1 314 ? 48.563 2.985 15.140 1.00 28.55 314 ILE A CA 1
ATOM 2377 C C . ILE A 1 314 ? 48.509 2.908 13.607 1.00 28.55 314 ILE A C 1
ATOM 2379 O O . ILE A 1 314 ? 47.865 2.064 12.989 1.00 28.55 314 ILE A O 1
ATOM 2383 N N . GLY A 1 315 ? 49.314 3.779 12.997 1.00 28.00 315 GLY A N 1
ATOM 2384 C CA . GLY A 1 315 ? 50.072 3.386 11.820 1.00 28.00 315 GLY A CA 1
ATOM 2385 C C . GLY A 1 315 ? 51.218 2.449 12.219 1.00 28.00 315 GLY A C 1
ATOM 2386 O O . GLY A 1 315 ? 51.880 2.666 13.231 1.00 28.00 315 GLY A O 1
ATOM 2387 N N . TYR A 1 316 ? 51.456 1.478 11.340 1.00 31.78 316 TYR A N 1
ATOM 2388 C CA . TYR A 1 316 ? 52.638 0.623 11.209 1.00 31.78 316 TYR A CA 1
ATOM 2389 C C . TYR A 1 316 ? 52.809 -0.542 12.194 1.00 31.78 316 TYR A C 1
ATOM 2391 O O . TYR A 1 316 ? 52.890 -0.394 13.407 1.00 31.78 316 TYR A O 1
ATOM 2399 N N . SER A 1 317 ? 52.992 -1.713 11.573 1.00 30.70 317 SER A N 1
ATOM 2400 C CA . SER A 1 317 ? 53.426 -3.002 12.121 1.00 30.70 317 SER A CA 1
ATOM 2401 C C . SER A 1 317 ? 52.473 -3.690 13.099 1.00 30.70 317 SER A C 1
ATOM 2403 O O . SER A 1 317 ? 52.406 -3.324 14.262 1.00 30.70 317 SER A O 1
ATOM 2405 N N . LEU A 1 318 ? 51.794 -4.735 12.602 1.00 24.75 318 LEU A N 1
ATOM 2406 C CA . LEU A 1 318 ? 51.548 -6.041 13.247 1.00 24.75 318 LEU A CA 1
ATOM 2407 C C . LEU A 1 318 ? 50.274 -6.681 12.675 1.00 24.75 318 LEU A C 1
ATOM 2409 O O . LEU A 1 318 ? 49.253 -6.688 13.341 1.00 24.75 318 LEU A O 1
ATOM 2413 N N . PHE A 1 319 ? 50.342 -7.269 11.475 1.00 23.89 319 PHE A N 1
ATOM 2414 C CA . PHE A 1 319 ? 49.593 -8.500 11.188 1.00 23.89 319 PHE A CA 1
ATOM 2415 C C . PHE A 1 319 ? 50.393 -9.387 10.208 1.00 23.89 319 PHE A C 1
ATOM 2417 O O . PHE A 1 319 ? 50.828 -8.897 9.164 1.00 23.89 319 PHE A O 1
ATOM 2424 N N . PRO A 1 320 ? 50.648 -10.663 10.563 1.00 27.41 320 PRO A N 1
ATOM 2425 C CA . PRO A 1 320 ? 51.310 -11.657 9.716 1.00 27.41 320 PRO A CA 1
ATOM 2426 C C . PRO A 1 320 ? 50.388 -12.131 8.573 1.00 27.41 320 PRO A C 1
ATOM 2428 O O . PRO A 1 320 ? 49.182 -11.881 8.609 1.00 27.41 320 PRO A O 1
ATOM 2431 N N . PRO A 1 321 ? 50.941 -12.791 7.537 1.00 35.25 321 PRO A N 1
ATOM 2432 C CA . PRO A 1 321 ? 50.198 -13.146 6.338 1.00 35.25 321 PRO A CA 1
ATOM 2433 C C . PRO A 1 321 ? 49.248 -14.317 6.605 1.00 35.25 321 PRO A C 1
ATOM 2435 O O . PRO A 1 321 ? 49.578 -15.230 7.355 1.00 35.25 321 PRO A O 1
ATOM 2438 N N . ALA A 1 322 ? 48.127 -14.312 5.884 1.00 35.34 322 ALA A N 1
ATOM 2439 C CA . ALA A 1 322 ? 47.169 -15.407 5.750 1.00 35.34 322 ALA A CA 1
ATOM 2440 C C . ALA A 1 322 ? 46.380 -15.794 7.018 1.00 35.34 322 ALA A C 1
ATOM 2442 O O . ALA A 1 322 ? 46.907 -16.299 8.004 1.00 35.34 322 ALA A O 1
ATOM 2443 N N . GLY A 1 323 ? 45.057 -15.659 6.913 1.00 30.75 323 GLY A N 1
ATOM 2444 C CA . GLY A 1 323 ? 44.094 -16.235 7.846 1.00 30.75 323 GLY A CA 1
ATOM 2445 C C . GLY A 1 323 ? 43.064 -15.213 8.305 1.00 30.75 323 GLY A C 1
ATOM 2446 O O . GLY A 1 323 ? 43.411 -14.270 9.002 1.00 30.75 323 GLY A O 1
ATOM 2447 N N . LEU A 1 324 ? 41.798 -15.472 7.960 1.00 28.94 324 LEU A N 1
ATOM 2448 C CA . LEU A 1 324 ? 40.582 -14.791 8.436 1.00 28.94 324 LEU A CA 1
ATOM 2449 C C . LEU A 1 324 ? 40.154 -13.529 7.668 1.00 28.94 324 LEU A C 1
ATOM 2451 O O . LEU A 1 324 ? 39.937 -12.466 8.237 1.00 28.94 324 LEU A O 1
ATOM 2455 N N . ALA A 1 325 ? 39.921 -13.693 6.367 1.00 31.00 325 ALA A N 1
ATOM 2456 C CA . ALA A 1 325 ? 38.946 -12.890 5.630 1.00 31.00 325 ALA A CA 1
ATOM 2457 C C . ALA A 1 325 ? 38.322 -13.760 4.532 1.00 31.00 325 ALA A C 1
ATOM 2459 O O . ALA A 1 325 ? 38.767 -13.740 3.390 1.00 31.00 325 ALA A O 1
ATOM 2460 N N . GLN A 1 326 ? 37.329 -14.574 4.880 1.00 32.62 326 GLN A N 1
ATOM 2461 C CA . GLN A 1 326 ? 36.521 -15.281 3.889 1.00 32.62 326 GLN A CA 1
ATOM 2462 C C . GLN A 1 326 ? 35.181 -15.642 4.519 1.00 32.62 326 GLN A C 1
ATOM 2464 O O . GLN A 1 326 ? 35.075 -16.635 5.220 1.00 32.62 326 GLN A O 1
ATOM 2469 N N . ASP A 1 327 ? 34.205 -14.753 4.336 1.00 27.58 327 ASP A N 1
ATOM 2470 C CA . ASP A 1 327 ? 32.799 -15.124 4.138 1.00 27.58 327 ASP A CA 1
ATOM 2471 C C . ASP A 1 327 ? 31.976 -13.887 3.756 1.00 27.58 327 ASP A C 1
ATOM 2473 O O . ASP A 1 327 ? 31.136 -13.376 4.487 1.00 27.58 327 ASP A O 1
ATOM 2477 N N . VAL A 1 328 ? 32.240 -13.394 2.549 1.00 29.19 328 VAL A N 1
ATOM 2478 C CA . VAL A 1 328 ? 31.204 -12.831 1.682 1.00 29.19 328 VAL A CA 1
ATOM 2479 C C . VAL A 1 328 ? 31.535 -13.381 0.307 1.00 29.19 328 VAL A C 1
ATOM 2481 O O . VAL A 1 328 ? 32.589 -13.082 -0.248 1.00 29.19 328 VAL A O 1
ATOM 2484 N N . THR A 1 329 ? 30.673 -14.248 -0.212 1.00 26.69 329 THR A N 1
ATOM 2485 C CA . THR A 1 329 ? 30.786 -14.833 -1.547 1.00 26.69 329 THR A CA 1
ATOM 2486 C C . THR A 1 329 ? 30.911 -13.730 -2.596 1.00 26.69 329 THR A C 1
ATOM 2488 O O . THR A 1 329 ? 29.917 -13.174 -3.064 1.00 26.69 329 THR A O 1
ATOM 2491 N N . SER A 1 330 ? 32.143 -13.431 -2.993 1.00 30.66 330 SER A N 1
ATOM 2492 C CA . SER A 1 330 ? 32.458 -12.778 -4.249 1.00 30.66 330 SER A CA 1
ATOM 2493 C C . SER A 1 330 ? 32.029 -13.725 -5.371 1.00 30.66 330 SER A C 1
ATOM 2495 O O . SER A 1 330 ? 32.733 -14.667 -5.750 1.00 30.66 330 SER A O 1
ATOM 2497 N N . GLN A 1 331 ? 30.817 -13.491 -5.884 1.00 31.44 331 GLN A N 1
ATOM 2498 C CA . GLN A 1 331 ? 30.576 -13.653 -7.313 1.00 31.44 331 GLN A CA 1
ATOM 2499 C C . GLN A 1 331 ? 31.701 -12.885 -8.005 1.00 31.44 331 GLN A C 1
ATOM 2501 O O . GLN A 1 331 ? 31.875 -11.695 -7.734 1.00 31.44 331 GLN A O 1
ATOM 2506 N N . GLU A 1 332 ? 32.473 -13.554 -8.857 1.00 31.92 332 GLU A N 1
ATOM 2507 C CA . GLU A 1 332 ? 33.293 -12.874 -9.854 1.00 31.92 332 GLU A CA 1
ATOM 2508 C C . GLU A 1 332 ? 32.333 -12.110 -10.770 1.00 31.92 332 GLU A C 1
ATOM 2510 O O . GLU A 1 332 ? 31.867 -12.584 -11.802 1.00 31.92 332 GLU A O 1
ATOM 2515 N N . VAL A 1 333 ? 31.947 -10.917 -10.325 1.00 37.84 333 VAL A N 1
ATOM 2516 C CA . VAL A 1 333 ? 31.519 -9.862 -11.221 1.00 37.84 333 VAL A CA 1
ATOM 2517 C C . VAL A 1 333 ? 32.747 -9.593 -12.065 1.00 37.84 333 VAL A C 1
ATOM 2519 O O . VAL A 1 333 ? 33.810 -9.307 -11.524 1.00 37.84 333 VAL A O 1
ATOM 2522 N N . ASP A 1 334 ? 32.597 -9.745 -13.371 1.00 36.50 334 ASP A N 1
ATOM 2523 C CA . ASP A 1 334 ? 33.588 -9.438 -14.392 1.00 36.50 334 ASP A CA 1
ATOM 2524 C C . ASP A 1 334 ? 33.979 -7.945 -14.260 1.00 36.50 334 ASP A C 1
ATOM 2526 O O . ASP A 1 334 ? 33.417 -7.050 -14.895 1.00 36.50 334 ASP A O 1
ATOM 2530 N N . THR A 1 335 ? 34.880 -7.641 -13.316 1.00 39.59 335 THR A N 1
ATOM 2531 C CA . THR A 1 335 ? 35.185 -6.292 -12.797 1.00 39.59 335 THR A CA 1
ATOM 2532 C C . THR A 1 335 ? 35.846 -5.393 -13.838 1.00 39.59 335 THR A C 1
ATOM 2534 O O . THR A 1 335 ? 35.975 -4.190 -13.622 1.00 39.59 335 THR A O 1
ATOM 2537 N N . LYS A 1 336 ? 36.200 -5.949 -15.002 1.00 39.53 336 LYS A N 1
ATOM 2538 C CA . LYS A 1 336 ? 36.750 -5.232 -16.157 1.00 39.53 336 LYS A CA 1
ATOM 2539 C C . LYS A 1 336 ? 35.698 -4.476 -16.986 1.00 39.53 336 LYS A C 1
ATOM 2541 O O . LYS A 1 336 ? 36.086 -3.722 -17.870 1.00 39.53 336 LYS A O 1
ATOM 2546 N N . ARG A 1 337 ? 34.391 -4.636 -16.717 1.00 43.09 337 ARG A N 1
ATOM 2547 C CA . ARG A 1 337 ? 33.292 -4.029 -17.512 1.00 43.09 337 ARG A CA 1
ATOM 2548 C C . ARG A 1 337 ? 32.410 -3.020 -16.757 1.00 43.09 337 ARG A C 1
ATOM 2550 O O . ARG A 1 337 ? 31.375 -2.586 -17.263 1.00 43.09 337 ARG A O 1
ATOM 2557 N N . ALA A 1 338 ? 32.770 -2.633 -15.535 1.00 44.84 338 ALA A N 1
ATOM 2558 C CA . ALA A 1 338 ? 31.945 -1.740 -14.722 1.00 44.84 338 ALA A CA 1
ATOM 2559 C C . ALA A 1 338 ? 32.110 -0.258 -15.126 1.00 44.84 338 ALA A C 1
ATOM 2561 O O . ALA A 1 338 ? 32.923 0.469 -14.572 1.00 44.84 338 ALA A O 1
ATOM 2562 N N . HIS A 1 339 ? 31.285 0.219 -16.063 1.00 54.72 339 HIS A N 1
ATOM 2563 C CA . HIS A 1 339 ? 31.250 1.624 -16.515 1.00 54.72 339 HIS A CA 1
ATOM 2564 C C . HIS A 1 339 ? 30.626 2.619 -15.500 1.00 54.72 339 HIS A C 1
ATOM 2566 O O . HIS A 1 339 ? 30.329 3.766 -15.842 1.00 54.72 339 HIS A O 1
ATOM 2572 N N . THR A 1 340 ? 30.332 2.199 -14.266 1.00 68.75 340 THR A N 1
ATOM 2573 C CA . THR A 1 340 ? 29.648 2.994 -13.225 1.00 68.75 340 THR A CA 1
ATOM 2574 C C . THR A 1 340 ? 30.028 2.479 -11.837 1.00 68.75 340 THR A C 1
ATOM 2576 O O . THR A 1 340 ? 30.368 1.310 -11.693 1.00 68.75 340 THR A O 1
ATOM 2579 N N . THR A 1 341 ? 29.964 3.336 -10.812 1.00 79.38 341 THR A N 1
ATOM 2580 C CA . THR A 1 341 ? 30.231 2.967 -9.414 1.00 79.38 341 THR A CA 1
ATOM 2581 C C . THR A 1 341 ? 29.209 1.949 -8.897 1.00 79.38 341 THR A C 1
ATOM 2583 O O . THR A 1 341 ? 27.999 2.176 -8.976 1.00 79.38 341 THR A O 1
ATOM 2586 N N . ILE A 1 342 ? 29.699 0.840 -8.342 1.00 84.19 342 ILE A N 1
ATOM 2587 C CA . ILE A 1 342 ? 28.890 -0.271 -7.826 1.00 84.19 342 ILE A CA 1
ATOM 2588 C C . ILE A 1 342 ? 29.059 -0.360 -6.303 1.00 84.19 342 ILE A C 1
ATOM 2590 O O . ILE A 1 342 ? 30.156 -0.166 -5.779 1.00 84.19 342 ILE A O 1
ATOM 2594 N N . ALA A 1 343 ? 27.981 -0.674 -5.587 1.00 84.94 343 ALA A N 1
ATOM 2595 C CA . ALA A 1 343 ? 28.006 -0.961 -4.156 1.00 84.94 343 ALA A CA 1
ATOM 2596 C C . ALA A 1 343 ? 27.176 -2.208 -3.816 1.00 84.94 343 ALA A C 1
ATOM 2598 O O . ALA A 1 343 ? 26.304 -2.611 -4.583 1.00 84.94 343 ALA A O 1
ATOM 2599 N N . SER A 1 344 ? 27.436 -2.813 -2.660 1.00 83.81 344 SER A N 1
ATOM 2600 C CA . SER A 1 344 ? 26.582 -3.824 -2.037 1.00 83.81 344 SER A CA 1
ATOM 2601 C C . SER A 1 344 ? 25.674 -3.151 -1.010 1.00 83.81 344 SER A C 1
ATOM 2603 O O . SER A 1 344 ? 26.157 -2.429 -0.140 1.00 83.81 344 SER A O 1
ATOM 2605 N N . TYR A 1 345 ? 24.365 -3.383 -1.118 1.00 85.06 345 TYR A N 1
ATOM 2606 C CA . TYR A 1 345 ? 23.350 -2.935 -0.166 1.00 85.06 345 TYR A CA 1
ATOM 2607 C C . TYR A 1 345 ? 22.469 -4.122 0.229 1.00 85.06 345 TYR A C 1
ATOM 2609 O O . TYR A 1 345 ? 21.783 -4.705 -0.615 1.00 85.06 345 TYR A O 1
ATOM 2617 N N . ARG A 1 346 ? 22.491 -4.500 1.516 1.00 83.12 346 ARG A N 1
ATOM 2618 C CA . ARG A 1 346 ? 21.754 -5.662 2.065 1.00 83.12 346 ARG A CA 1
ATOM 2619 C C . ARG A 1 346 ? 21.972 -6.961 1.268 1.00 83.12 346 ARG A C 1
ATOM 2621 O O . ARG A 1 346 ? 21.029 -7.706 1.017 1.00 83.12 346 ARG A O 1
ATOM 2628 N N . GLY A 1 347 ? 23.207 -7.194 0.823 1.00 75.62 347 GLY A N 1
ATOM 2629 C CA . GLY A 1 347 ? 23.586 -8.368 0.029 1.00 75.62 347 GLY A CA 1
ATOM 2630 C C . GLY A 1 347 ? 23.263 -8.283 -1.469 1.00 75.62 347 GLY A C 1
ATOM 2631 O O . GLY A 1 347 ? 23.641 -9.184 -2.209 1.00 75.62 347 GLY A O 1
ATOM 2632 N N . ASN A 1 348 ? 22.616 -7.209 -1.940 1.00 82.88 348 ASN A N 1
ATOM 2633 C CA . ASN A 1 348 ? 22.330 -6.991 -3.359 1.00 82.88 348 ASN A CA 1
ATOM 2634 C C . ASN A 1 348 ? 23.294 -5.977 -3.978 1.00 82.88 348 ASN A C 1
ATOM 2636 O O . ASN A 1 348 ? 23.600 -4.945 -3.382 1.00 82.88 348 ASN A O 1
ATOM 2640 N N . ILE A 1 349 ? 23.713 -6.240 -5.213 1.00 85.50 349 ILE A N 1
ATOM 2641 C CA . ILE A 1 349 ? 24.562 -5.331 -5.983 1.00 85.50 349 ILE A CA 1
ATOM 2642 C C . ILE A 1 349 ? 23.705 -4.194 -6.554 1.00 85.50 349 ILE A C 1
ATOM 2644 O O . ILE A 1 349 ? 22.713 -4.430 -7.249 1.00 85.50 349 ILE A O 1
ATOM 2648 N N . VAL A 1 350 ? 24.102 -2.954 -6.279 1.00 89.62 350 VAL A N 1
ATOM 2649 C CA . VAL A 1 350 ? 23.412 -1.733 -6.704 1.00 89.62 350 VAL A CA 1
ATOM 2650 C C . VAL A 1 350 ? 24.355 -0.798 -7.457 1.00 89.62 350 VAL A C 1
ATOM 2652 O O . VAL A 1 350 ? 25.542 -0.697 -7.152 1.00 89.62 350 VAL A O 1
ATOM 2655 N N . ALA A 1 351 ? 23.817 -0.091 -8.447 1.00 88.31 351 ALA A N 1
ATOM 2656 C CA . ALA A 1 351 ? 24.499 0.992 -9.141 1.00 88.31 351 ALA A CA 1
ATOM 2657 C C . ALA A 1 351 ? 24.283 2.303 -8.376 1.00 88.31 351 ALA A C 1
ATOM 2659 O O . ALA A 1 351 ? 23.138 2.676 -8.096 1.00 88.31 351 ALA A O 1
ATOM 2660 N N . VAL A 1 352 ? 25.373 3.006 -8.059 1.00 86.56 352 VAL A N 1
ATOM 2661 C CA . VAL A 1 352 ? 25.357 4.235 -7.258 1.00 86.56 352 VAL A CA 1
ATOM 2662 C C . VAL A 1 352 ? 25.735 5.432 -8.123 1.00 86.56 352 VAL A C 1
ATOM 2664 O O . VAL A 1 352 ? 26.843 5.529 -8.646 1.00 86.56 352 VAL A O 1
ATOM 2667 N N . LYS A 1 353 ? 24.815 6.390 -8.243 1.00 83.56 353 LYS A N 1
ATOM 2668 C CA . LYS A 1 353 ? 25.026 7.657 -8.949 1.00 83.56 353 LYS A CA 1
ATOM 2669 C C . LYS A 1 353 ? 25.150 8.796 -7.945 1.00 83.56 353 LYS A C 1
ATOM 2671 O O . LYS A 1 353 ? 24.189 9.125 -7.251 1.00 83.56 353 LYS A O 1
ATOM 2676 N N . ARG A 1 354 ? 26.328 9.418 -7.872 1.00 78.00 354 ARG A N 1
ATOM 2677 C CA . ARG A 1 354 ? 26.578 10.566 -6.989 1.00 78.00 354 ARG A CA 1
ATOM 2678 C C . ARG A 1 354 ? 25.868 11.821 -7.505 1.00 78.00 354 ARG A C 1
ATOM 2680 O O . ARG A 1 354 ? 25.914 12.125 -8.695 1.00 78.00 354 ARG A O 1
ATOM 2687 N N . LEU A 1 355 ? 25.257 12.567 -6.592 1.00 77.62 355 LEU A N 1
ATOM 2688 C CA . LEU A 1 355 ? 24.741 13.911 -6.813 1.00 77.62 355 LEU A CA 1
ATOM 2689 C C . LEU A 1 355 ? 25.771 14.918 -6.294 1.00 77.62 355 LEU A C 1
ATOM 2691 O O . LEU A 1 355 ? 26.147 14.882 -5.125 1.00 77.62 355 LEU A O 1
ATOM 2695 N N . LYS A 1 356 ? 26.232 15.830 -7.153 1.00 69.25 356 LYS A N 1
ATOM 2696 C CA . LYS A 1 356 ? 27.182 16.886 -6.774 1.00 69.25 356 LYS A CA 1
ATOM 2697 C C . LYS A 1 356 ? 26.454 18.076 -6.131 1.00 69.25 356 LYS A C 1
ATOM 2699 O O . LYS A 1 356 ? 26.412 19.167 -6.686 1.00 69.25 356 LYS A O 1
ATOM 2704 N N . LYS A 1 357 ? 25.821 17.854 -4.978 1.00 68.62 357 LYS A N 1
ATOM 2705 C CA . LYS A 1 357 ? 25.210 18.904 -4.146 1.00 68.62 357 LYS A CA 1
ATOM 2706 C C . LYS A 1 357 ? 25.700 18.747 -2.715 1.00 68.62 357 LYS A C 1
ATOM 2708 O O . LYS A 1 357 ? 25.592 17.659 -2.162 1.00 68.62 357 LYS A O 1
ATOM 2713 N N . LYS A 1 358 ? 26.226 19.833 -2.137 1.00 58.44 358 LYS A N 1
ATOM 2714 C CA . LYS A 1 358 ? 26.784 19.831 -0.774 1.00 58.44 358 LYS A CA 1
ATOM 2715 C C . LYS A 1 358 ? 25.699 19.631 0.288 1.00 58.44 358 LYS A C 1
ATOM 2717 O O . LYS A 1 358 ? 25.885 18.808 1.172 1.00 58.44 358 LYS A O 1
ATOM 2722 N N . ASN A 1 359 ? 24.558 20.310 0.131 1.00 63.62 359 ASN A N 1
ATOM 2723 C CA . ASN A 1 359 ? 23.374 20.158 0.977 1.00 63.62 359 ASN A CA 1
ATOM 2724 C C . ASN A 1 359 ? 22.130 19.962 0.103 1.00 63.62 359 ASN A C 1
ATOM 2726 O O . ASN A 1 359 ? 21.890 20.730 -0.831 1.00 63.62 359 ASN A O 1
ATOM 2730 N N . ILE A 1 360 ? 21.351 18.919 0.393 1.00 72.81 360 ILE A N 1
ATOM 2731 C CA . ILE A 1 360 ? 20.041 18.686 -0.217 1.00 72.81 360 ILE A CA 1
ATOM 2732 C C . ILE A 1 360 ? 19.005 18.685 0.897 1.00 72.81 360 ILE A C 1
ATOM 2734 O O . ILE A 1 360 ? 18.861 17.695 1.614 1.00 72.81 360 ILE A O 1
ATOM 2738 N N . ASP A 1 361 ? 18.238 19.766 0.991 1.00 74.31 361 ASP A N 1
ATOM 2739 C CA . ASP A 1 361 ? 17.075 19.793 1.867 1.00 74.31 361 ASP A CA 1
ATOM 2740 C C . ASP A 1 361 ? 15.970 18.931 1.260 1.00 74.31 361 ASP A C 1
ATOM 2742 O O . ASP A 1 361 ? 15.453 19.192 0.167 1.00 74.31 361 ASP A O 1
ATOM 2746 N N . VAL A 1 362 ? 15.607 17.862 1.966 1.00 78.25 362 VAL A N 1
ATOM 2747 C CA . VAL A 1 362 ? 14.573 16.926 1.520 1.00 78.25 362 VAL A CA 1
ATOM 2748 C C . VAL A 1 362 ? 13.191 17.555 1.739 1.00 78.25 362 VAL A C 1
ATOM 2750 O O . VAL A 1 362 ? 12.500 17.290 2.727 1.00 78.25 362 VAL A O 1
ATOM 2753 N N . THR A 1 363 ? 12.780 18.399 0.791 1.00 83.75 363 THR A N 1
ATOM 2754 C CA . THR A 1 363 ? 11.465 19.057 0.779 1.00 83.75 363 THR A CA 1
ATOM 2755 C C . THR A 1 363 ? 10.317 18.055 0.603 1.00 83.75 363 THR A C 1
ATOM 2757 O O . THR A 1 363 ? 10.494 16.941 0.102 1.00 83.75 363 THR A O 1
ATOM 2760 N N . ARG A 1 364 ? 9.089 18.457 0.964 1.00 81.81 364 ARG A N 1
ATOM 2761 C CA . ARG A 1 364 ? 7.873 17.631 0.788 1.00 81.81 364 ARG A CA 1
ATOM 2762 C C . ARG A 1 364 ? 7.676 17.176 -0.666 1.00 81.81 364 ARG A C 1
ATOM 2764 O O . ARG A 1 364 ? 7.254 16.045 -0.895 1.00 81.81 364 ARG A O 1
ATOM 2771 N N . ALA A 1 365 ? 8.023 18.026 -1.636 1.00 81.88 365 ALA A N 1
ATOM 2772 C CA . ALA A 1 365 ? 7.969 17.694 -3.059 1.00 81.88 365 ALA A CA 1
ATOM 2773 C C . ALA A 1 365 ? 8.943 16.557 -3.420 1.00 81.88 365 ALA A C 1
ATOM 2775 O O . ALA A 1 365 ? 8.540 15.594 -4.069 1.00 81.88 365 ALA A O 1
ATOM 2776 N N . ILE A 1 366 ? 10.182 16.613 -2.916 1.00 84.38 366 ILE A N 1
ATOM 2777 C CA . ILE A 1 366 ? 11.193 15.564 -3.117 1.00 84.38 366 ILE A CA 1
ATOM 2778 C C . ILE A 1 366 ? 10.758 14.251 -2.451 1.00 84.38 366 ILE A C 1
ATOM 2780 O O . ILE A 1 366 ? 10.853 13.197 -3.076 1.00 84.38 366 ILE A O 1
ATOM 2784 N N . LYS A 1 367 ? 10.207 14.290 -1.226 1.00 84.62 367 LYS A N 1
ATOM 2785 C CA . LYS A 1 367 ? 9.667 13.085 -0.555 1.00 84.62 367 LYS A CA 1
ATOM 2786 C C . LYS A 1 367 ? 8.555 12.426 -1.370 1.00 84.62 367 LYS A C 1
ATOM 2788 O O . LYS A 1 367 ? 8.514 11.201 -1.473 1.00 84.62 367 LYS A O 1
ATOM 2793 N N . LYS A 1 368 ? 7.669 13.230 -1.971 1.00 84.69 368 LYS A N 1
ATOM 2794 C CA . LYS A 1 368 ? 6.600 12.734 -2.847 1.00 84.69 368 LYS A CA 1
ATOM 2795 C C . LYS A 1 368 ? 7.172 12.052 -4.095 1.00 84.69 368 LYS A C 1
ATOM 2797 O O . LYS A 1 368 ? 6.744 10.941 -4.393 1.00 84.69 368 LYS A O 1
ATOM 2802 N N . GLU A 1 369 ? 8.153 12.660 -4.769 1.00 86.81 369 GLU A N 1
ATOM 2803 C CA . GLU A 1 369 ? 8.816 12.048 -5.935 1.00 86.81 369 GLU A CA 1
ATOM 2804 C C . GLU A 1 369 ? 9.556 10.750 -5.564 1.00 86.81 369 GLU A C 1
ATOM 2806 O O . GLU A 1 369 ? 9.418 9.748 -6.259 1.00 86.81 369 GLU A O 1
ATOM 2811 N N . LEU A 1 370 ? 10.289 10.722 -4.445 1.00 87.75 370 LEU A N 1
ATOM 2812 C CA . LEU A 1 370 ? 11.012 9.531 -3.972 1.00 87.75 370 LEU A CA 1
ATOM 2813 C C . LEU A 1 370 ? 10.072 8.368 -3.645 1.00 87.75 370 LEU A C 1
ATOM 2815 O O . LEU A 1 370 ? 10.364 7.218 -3.978 1.00 87.75 370 LEU A O 1
ATOM 2819 N N . LYS A 1 371 ? 8.928 8.665 -3.022 1.00 86.25 371 LYS A N 1
ATOM 2820 C CA . LYS A 1 371 ? 7.890 7.668 -2.756 1.00 86.25 371 LYS A CA 1
ATOM 2821 C C . LYS A 1 371 ? 7.309 7.115 -4.058 1.00 86.25 371 LYS A C 1
ATOM 2823 O O . LYS A 1 371 ? 7.251 5.901 -4.212 1.00 86.25 371 LYS A O 1
ATOM 2828 N N . GLN A 1 372 ? 6.947 7.988 -5.001 1.00 86.88 372 GLN A N 1
ATOM 2829 C CA . GLN A 1 372 ? 6.445 7.574 -6.315 1.00 86.88 372 GLN A CA 1
ATOM 2830 C C . GLN A 1 372 ? 7.458 6.676 -7.037 1.00 86.88 372 GLN A C 1
ATOM 2832 O O . GLN A 1 372 ? 7.099 5.606 -7.509 1.00 86.88 372 GLN A O 1
ATOM 2837 N N . MET A 1 373 ? 8.740 7.048 -7.043 1.00 88.38 373 MET A N 1
ATOM 2838 C CA . MET A 1 373 ? 9.811 6.254 -7.655 1.00 88.38 373 MET A CA 1
ATOM 2839 C C . MET A 1 373 ? 9.961 4.857 -7.045 1.00 88.38 373 MET A C 1
ATOM 2841 O O . MET A 1 373 ? 10.219 3.902 -7.770 1.00 88.38 373 MET A O 1
ATOM 2845 N N . ARG A 1 374 ? 9.783 4.724 -5.725 1.00 87.62 374 ARG A N 1
ATOM 2846 C CA . ARG A 1 374 ? 9.837 3.439 -5.004 1.00 87.62 374 ARG A CA 1
ATOM 2847 C C . ARG A 1 374 ? 8.630 2.539 -5.305 1.00 87.62 374 ARG A C 1
ATOM 2849 O O . ARG A 1 374 ? 8.752 1.316 -5.218 1.00 87.62 374 ARG A O 1
ATOM 2856 N N . GLU A 1 375 ? 7.480 3.132 -5.620 1.00 86.94 375 GLU A N 1
ATOM 2857 C CA . GLU A 1 375 ? 6.240 2.422 -5.962 1.00 86.94 375 GLU A CA 1
ATOM 2858 C C . GLU A 1 375 ? 6.230 1.923 -7.419 1.00 86.94 375 GLU A C 1
ATOM 2860 O O . GLU A 1 375 ? 5.572 0.926 -7.713 1.00 86.94 375 GLU A O 1
ATOM 2865 N N . LEU A 1 376 ? 6.990 2.557 -8.319 1.00 89.38 376 LEU A N 1
ATOM 2866 C CA . LEU A 1 376 ? 7.098 2.136 -9.718 1.00 89.38 376 LEU A CA 1
ATOM 2867 C C . LEU A 1 376 ? 7.871 0.824 -9.844 1.00 89.38 376 LEU A C 1
ATOM 2869 O O . LEU A 1 376 ? 9.051 0.735 -9.497 1.00 89.38 376 LEU A O 1
ATOM 2873 N N . ARG A 1 377 ? 7.200 -0.198 -10.379 1.00 90.12 377 ARG A N 1
ATOM 2874 C CA . ARG A 1 377 ? 7.773 -1.523 -10.619 1.00 90.12 377 ARG A CA 1
ATOM 2875 C C . ARG A 1 377 ? 7.277 -2.067 -11.946 1.00 90.12 377 ARG A C 1
ATOM 2877 O O . ARG A 1 377 ? 6.076 -2.215 -12.147 1.00 90.12 377 ARG A O 1
ATOM 2884 N N . HIS A 1 378 ? 8.217 -2.378 -12.826 1.00 92.81 378 HIS A N 1
ATOM 2885 C CA . HIS A 1 378 ? 7.953 -2.953 -14.136 1.00 92.81 378 HIS A CA 1
ATOM 2886 C C . HIS A 1 378 ? 9.197 -3.714 -14.611 1.00 92.81 378 HIS A C 1
ATOM 2888 O O . HIS A 1 378 ? 10.310 -3.321 -14.274 1.00 92.81 378 HIS A O 1
ATOM 2894 N N . GLU A 1 379 ? 9.032 -4.778 -15.398 1.00 90.81 379 GLU A N 1
ATOM 2895 C CA . GLU A 1 379 ? 10.151 -5.625 -15.849 1.00 90.81 379 GLU A CA 1
ATOM 2896 C C . GLU A 1 379 ? 11.167 -4.868 -16.712 1.00 90.81 379 GLU A C 1
ATOM 2898 O O . GLU A 1 379 ? 12.367 -5.102 -16.596 1.00 90.81 379 GLU A O 1
ATOM 2903 N N . ASN A 1 380 ? 10.678 -3.936 -17.538 1.00 94.62 380 ASN A N 1
ATOM 2904 C CA . ASN A 1 380 ? 11.481 -3.078 -18.416 1.00 94.62 380 ASN A CA 1
ATOM 2905 C C . ASN A 1 380 ? 11.844 -1.714 -17.793 1.00 94.62 380 ASN A C 1
ATOM 2907 O O . ASN A 1 380 ? 12.184 -0.783 -18.521 1.00 94.62 380 ASN A O 1
ATOM 2911 N N . LEU A 1 381 ? 11.754 -1.562 -16.469 1.00 94.44 381 LEU A N 1
ATOM 2912 C CA . LEU A 1 381 ? 12.279 -0.403 -15.739 1.00 94.44 381 LEU A CA 1
ATOM 2913 C C . LEU A 1 381 ? 13.272 -0.870 -14.683 1.00 94.44 381 LEU A C 1
ATOM 2915 O O . LEU A 1 381 ? 13.002 -1.830 -13.967 1.00 94.44 381 LEU A O 1
ATOM 2919 N N . THR A 1 382 ? 14.396 -0.171 -14.543 1.00 92.50 382 THR A N 1
ATOM 2920 C CA . THR A 1 382 ? 15.378 -0.500 -13.509 1.00 92.50 382 THR A CA 1
ATOM 2921 C C . THR A 1 382 ? 14.818 -0.138 -12.130 1.00 92.50 382 THR A C 1
ATOM 2923 O O . THR A 1 382 ? 14.545 1.040 -11.885 1.00 92.50 382 THR A O 1
ATOM 2926 N N . PRO A 1 383 ? 14.675 -1.100 -11.197 1.00 91.75 383 PRO A N 1
ATOM 2927 C CA . PRO A 1 383 ? 14.120 -0.821 -9.880 1.00 91.75 383 PRO A CA 1
ATOM 2928 C C . PRO A 1 383 ? 14.920 0.238 -9.115 1.00 91.75 383 PRO A C 1
ATOM 2930 O O . PRO A 1 383 ? 16.135 0.120 -8.916 1.00 91.75 383 PRO A O 1
ATOM 2933 N N . PHE A 1 384 ? 14.216 1.262 -8.637 1.00 92.50 384 PHE A N 1
ATOM 2934 C CA . PHE A 1 384 ? 14.779 2.260 -7.740 1.00 92.50 384 PHE A CA 1
ATOM 2935 C C . PHE A 1 384 ? 14.922 1.678 -6.329 1.00 92.50 384 PHE A C 1
ATOM 2937 O O . PHE A 1 384 ? 13.939 1.264 -5.707 1.00 92.50 384 PHE A O 1
ATOM 2944 N N . VAL A 1 385 ? 16.156 1.657 -5.819 1.00 90.56 385 VAL A N 1
ATOM 2945 C CA . VAL A 1 385 ? 16.454 1.127 -4.485 1.00 90.56 385 VAL A CA 1
ATOM 2946 C C . VAL A 1 385 ? 16.311 2.236 -3.462 1.00 90.56 385 VAL A C 1
ATOM 2948 O O . VAL A 1 385 ? 15.574 2.066 -2.503 1.00 90.56 385 VAL A O 1
ATOM 2951 N N . GLY A 1 386 ? 16.935 3.392 -3.652 1.00 89.88 386 GLY A N 1
ATOM 2952 C CA . GLY A 1 386 ? 16.820 4.469 -2.676 1.00 89.88 386 GLY A CA 1
ATOM 2953 C C . GLY A 1 386 ? 17.784 5.617 -2.908 1.00 89.88 386 GLY A C 1
ATOM 2954 O O . GLY A 1 386 ? 18.479 5.678 -3.920 1.00 89.88 386 GLY A O 1
ATOM 2955 N N . VAL A 1 387 ? 17.819 6.537 -1.951 1.00 88.50 387 VAL A N 1
ATOM 2956 C CA . VAL A 1 387 ? 18.765 7.653 -1.920 1.00 88.50 387 VAL A CA 1
ATOM 2957 C C . VAL A 1 387 ? 19.434 7.698 -0.556 1.00 88.50 387 VAL A C 1
ATOM 2959 O O . VAL A 1 387 ? 18.767 7.627 0.476 1.00 88.50 387 VAL A O 1
ATOM 2962 N N . CYS A 1 388 ? 20.751 7.855 -0.564 1.00 86.94 388 CYS A N 1
ATOM 2963 C CA . CYS A 1 388 ? 21.516 8.244 0.609 1.00 86.94 388 CYS A CA 1
ATOM 2964 C C . CYS A 1 388 ? 21.673 9.764 0.581 1.00 86.94 388 CYS A C 1
ATOM 2966 O O . CYS A 1 388 ? 22.186 10.306 -0.399 1.00 86.94 388 CYS A O 1
ATOM 2968 N N . VAL A 1 389 ? 21.190 10.442 1.622 1.00 82.31 389 VAL A N 1
ATOM 2969 C CA . VAL A 1 389 ? 21.369 11.887 1.822 1.00 82.31 389 VAL A CA 1
ATOM 2970 C C . VAL A 1 389 ? 22.000 12.067 3.194 1.00 82.31 389 VAL A C 1
ATOM 2972 O O . VAL A 1 389 ? 21.309 11.982 4.208 1.00 82.31 389 VAL A O 1
ATOM 2975 N N . GLU A 1 390 ? 23.310 12.275 3.215 1.00 75.25 390 GLU A N 1
ATOM 2976 C CA . GLU A 1 390 ? 24.078 12.640 4.406 1.00 75.25 390 GLU A CA 1
ATOM 2977 C C . GLU A 1 390 ? 24.828 13.950 4.136 1.00 75.25 390 GLU A C 1
ATOM 2979 O O . GLU A 1 390 ? 24.960 14.385 2.987 1.00 75.25 390 GLU A O 1
ATOM 2984 N N . THR A 1 391 ? 25.271 14.628 5.194 1.00 66.50 391 THR A N 1
ATOM 2985 C CA . THR A 1 391 ? 26.003 15.899 5.094 1.00 66.50 391 THR A CA 1
ATOM 2986 C C . THR A 1 391 ? 27.199 15.750 4.155 1.00 66.50 391 THR A C 1
ATOM 2988 O O . THR A 1 391 ? 28.083 14.943 4.408 1.00 66.50 391 THR A O 1
ATOM 2991 N N . GLY A 1 392 ? 27.219 16.496 3.046 1.00 63.47 392 GLY A N 1
ATOM 2992 C CA . GLY A 1 392 ? 28.306 16.458 2.063 1.00 63.47 392 GLY A CA 1
ATOM 2993 C C . GLY A 1 392 ? 28.255 15.323 1.028 1.00 63.47 392 GLY A C 1
ATOM 2994 O O . GLY A 1 392 ? 28.983 15.400 0.036 1.00 63.47 392 GLY A O 1
ATOM 2995 N N . VAL A 1 393 ? 27.387 14.309 1.176 1.00 69.00 393 VAL A N 1
ATOM 2996 C CA . VAL A 1 393 ? 27.267 13.197 0.214 1.00 69.00 393 VAL A CA 1
ATOM 2997 C C . VAL A 1 393 ? 25.804 12.844 -0.058 1.00 69.00 393 VAL A C 1
ATOM 2999 O O . VAL A 1 393 ? 25.092 12.310 0.790 1.00 69.00 393 VAL A O 1
ATOM 3002 N N . ALA A 1 394 ? 25.372 13.059 -1.303 1.00 80.19 394 ALA A N 1
ATOM 3003 C CA . ALA A 1 394 ? 24.091 12.576 -1.799 1.00 80.19 394 ALA A CA 1
ATOM 3004 C C . ALA A 1 394 ? 24.296 11.584 -2.951 1.00 80.19 394 ALA A C 1
ATOM 3006 O O . ALA A 1 394 ? 25.009 11.879 -3.913 1.00 80.19 394 ALA A O 1
ATOM 3007 N N . CYS A 1 395 ? 23.675 10.406 -2.889 1.00 85.12 395 CYS A N 1
ATOM 3008 C CA . CYS A 1 395 ? 23.738 9.431 -3.978 1.00 85.12 395 CYS A CA 1
ATOM 3009 C C . CYS A 1 395 ? 22.421 8.680 -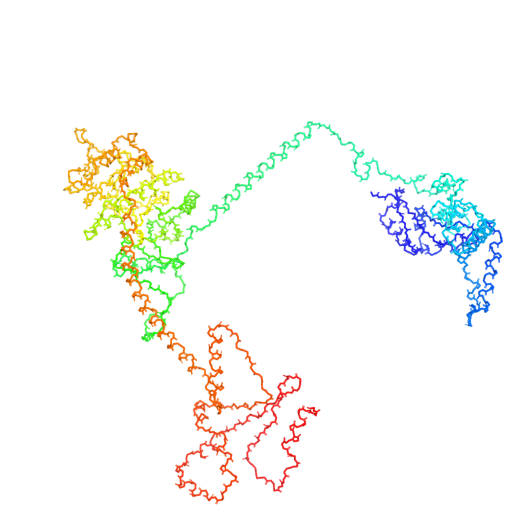4.189 1.00 85.12 395 CYS A C 1
ATOM 3011 O O . CYS A 1 395 ? 21.652 8.447 -3.260 1.00 85.12 395 CYS A O 1
ATOM 3013 N N . ILE A 1 396 ? 22.160 8.325 -5.446 1.00 88.50 396 ILE A N 1
ATOM 3014 C CA . ILE A 1 396 ? 20.991 7.568 -5.891 1.00 88.50 396 ILE A CA 1
ATOM 3015 C C . ILE A 1 396 ? 21.435 6.128 -6.138 1.00 88.50 396 ILE A C 1
ATOM 3017 O O . ILE A 1 396 ? 22.349 5.902 -6.930 1.00 88.50 396 ILE A O 1
ATOM 3021 N N . ALA A 1 397 ? 20.771 5.171 -5.497 1.00 90.19 397 ALA A N 1
ATOM 3022 C CA . ALA A 1 397 ? 20.996 3.746 -5.687 1.00 90.19 397 ALA A CA 1
ATOM 3023 C C . ALA A 1 397 ? 19.869 3.124 -6.526 1.00 90.19 397 ALA A C 1
ATOM 3025 O O . ALA A 1 397 ? 18.679 3.273 -6.228 1.00 90.19 397 ALA A O 1
ATOM 3026 N N . THR A 1 398 ? 20.251 2.391 -7.568 1.00 91.06 398 THR A N 1
ATOM 3027 C CA . THR A 1 398 ? 19.347 1.644 -8.461 1.00 91.06 398 THR A CA 1
ATOM 3028 C C . THR A 1 398 ? 19.852 0.216 -8.631 1.00 91.06 398 THR A C 1
ATOM 3030 O O . THR A 1 398 ? 21.016 -0.062 -8.344 1.00 91.06 398 THR A O 1
ATOM 3033 N N . ALA A 1 399 ? 18.993 -0.708 -9.058 1.00 90.19 399 ALA A N 1
ATOM 3034 C CA . ALA A 1 399 ? 19.425 -2.077 -9.324 1.00 90.19 399 ALA A CA 1
ATOM 3035 C C . ALA A 1 399 ? 20.531 -2.111 -10.396 1.00 90.19 399 ALA A C 1
ATOM 3037 O O . ALA A 1 399 ? 20.461 -1.403 -11.401 1.00 90.19 399 ALA A O 1
ATOM 3038 N N . TYR A 1 400 ? 21.563 -2.926 -10.176 1.00 88.25 400 TYR A N 1
ATOM 3039 C CA . TYR A 1 400 ? 22.673 -3.047 -11.117 1.00 88.25 400 TYR A CA 1
ATOM 3040 C C . TYR A 1 400 ? 22.338 -4.005 -12.269 1.00 88.25 400 TYR A C 1
ATOM 3042 O O . TYR A 1 400 ? 21.980 -5.159 -12.041 1.00 88.25 400 TYR A O 1
ATOM 3050 N N . CYS A 1 401 ? 22.514 -3.538 -13.506 1.00 86.38 401 CYS A N 1
ATOM 3051 C CA . CYS A 1 401 ? 22.391 -4.341 -14.723 1.00 86.38 401 CYS A CA 1
ATOM 3052 C C . CYS A 1 401 ? 23.787 -4.734 -15.224 1.00 86.38 401 CYS A C 1
ATOM 3054 O O . CYS A 1 401 ? 24.591 -3.871 -15.580 1.00 86.38 401 CYS A O 1
ATOM 3056 N N . SER A 1 402 ? 24.096 -6.032 -15.262 1.00 81.19 402 SER A N 1
ATOM 3057 C CA . SER A 1 402 ? 25.474 -6.497 -15.478 1.00 81.19 402 SER A CA 1
ATOM 3058 C C . SER A 1 402 ? 25.987 -6.385 -16.912 1.00 81.19 402 SER A C 1
ATOM 3060 O O . SER A 1 402 ? 27.194 -6.461 -17.112 1.00 81.19 402 SER A O 1
ATOM 3062 N N . ARG A 1 403 ? 25.108 -6.255 -17.917 1.00 81.94 403 ARG A N 1
ATOM 3063 C CA . ARG A 1 403 ? 25.522 -6.088 -19.324 1.00 81.94 403 ARG A CA 1
ATOM 3064 C C . ARG A 1 403 ? 25.744 -4.619 -19.698 1.00 81.94 403 ARG A C 1
ATOM 3066 O O . ARG A 1 403 ? 26.142 -4.334 -20.819 1.00 81.94 403 ARG A O 1
ATOM 3073 N N . GLY A 1 404 ? 25.539 -3.697 -18.756 1.00 85.94 404 GLY A N 1
ATOM 3074 C CA . GLY A 1 404 ? 25.766 -2.272 -18.965 1.00 85.94 404 GLY A CA 1
ATOM 3075 C C . GLY A 1 404 ? 24.655 -1.601 -19.772 1.00 85.94 404 GLY A C 1
ATOM 3076 O O . GLY A 1 404 ? 23.489 -1.996 -19.698 1.00 85.94 404 GLY A O 1
ATOM 3077 N N . SER A 1 405 ? 25.022 -0.535 -20.485 1.00 90.31 405 SER A N 1
ATOM 3078 C CA . SER A 1 405 ? 24.091 0.271 -21.280 1.00 90.31 405 SER A CA 1
ATOM 3079 C C . SER A 1 405 ? 23.935 -0.260 -22.702 1.00 90.31 405 SER A C 1
ATOM 3081 O O . SER A 1 405 ? 24.864 -0.848 -23.251 1.00 90.31 405 SER A O 1
ATOM 3083 N N . LEU A 1 406 ? 22.791 0.010 -23.326 1.00 90.88 406 LEU A N 1
ATOM 3084 C CA . LEU A 1 406 ? 22.513 -0.348 -24.711 1.00 90.88 406 LEU A CA 1
ATOM 3085 C C . LEU A 1 406 ? 23.549 0.268 -25.657 1.00 90.88 406 LEU A C 1
ATOM 3087 O O . LEU A 1 406 ? 23.971 -0.405 -26.584 1.00 90.88 406 LEU A O 1
ATOM 3091 N N . ALA A 1 407 ? 24.016 1.492 -25.392 1.00 88.75 407 ALA A N 1
ATOM 3092 C CA . ALA A 1 407 ? 25.096 2.108 -26.170 1.00 88.75 407 ALA A CA 1
ATOM 3093 C C . ALA A 1 407 ? 26.347 1.207 -26.226 1.00 88.75 407 ALA A C 1
ATOM 3095 O O . ALA A 1 407 ? 26.862 0.926 -27.301 1.00 88.75 407 ALA A O 1
ATOM 3096 N N . THR A 1 408 ? 26.767 0.670 -25.077 1.00 86.88 408 THR A N 1
ATOM 3097 C CA . THR A 1 408 ? 27.922 -0.239 -24.972 1.00 86.88 408 THR A CA 1
ATOM 3098 C C . THR A 1 408 ? 27.670 -1.582 -25.661 1.00 86.88 408 THR A C 1
ATOM 3100 O O . THR A 1 408 ? 28.562 -2.129 -26.298 1.00 86.88 408 THR A O 1
ATOM 3103 N N . VAL A 1 409 ? 26.444 -2.105 -25.569 1.00 87.12 409 VAL A N 1
ATOM 3104 C CA . VAL A 1 409 ? 26.041 -3.343 -26.260 1.00 87.12 409 VAL A CA 1
ATOM 3105 C C . VAL A 1 409 ? 26.054 -3.160 -27.782 1.00 87.12 409 VAL A C 1
ATOM 3107 O O . VAL A 1 409 ? 26.443 -4.066 -28.511 1.00 87.12 409 VAL A O 1
ATOM 3110 N N . LEU A 1 410 ? 25.640 -1.991 -28.278 1.00 86.94 410 LEU A N 1
ATOM 3111 C CA . LEU A 1 410 ? 25.630 -1.693 -29.710 1.00 86.94 410 LEU A CA 1
ATOM 3112 C C . LEU A 1 410 ? 27.043 -1.458 -30.265 1.00 86.94 410 LEU A C 1
ATOM 3114 O O . LEU A 1 410 ? 27.287 -1.849 -31.409 1.00 86.94 410 LEU A O 1
ATOM 3118 N N . GLU A 1 411 ? 27.951 -0.890 -29.462 1.00 86.38 411 GLU A N 1
ATOM 3119 C CA . GLU A 1 411 ? 29.376 -0.693 -29.780 1.00 86.38 411 GLU A CA 1
ATOM 3120 C C . GLU A 1 411 ? 30.146 -2.019 -29.946 1.00 86.38 411 GLU A C 1
ATOM 3122 O O . GLU A 1 411 ? 31.083 -2.081 -30.743 1.00 86.38 411 GLU A O 1
ATOM 3127 N N . ASP A 1 412 ? 29.740 -3.086 -29.250 1.00 83.62 412 ASP A N 1
ATOM 3128 C CA . ASP A 1 412 ? 30.393 -4.400 -29.307 1.00 83.62 412 ASP A CA 1
ATOM 3129 C C . ASP A 1 412 ? 30.136 -5.119 -30.647 1.00 83.62 412 ASP A C 1
ATOM 3131 O O . ASP A 1 412 ? 29.097 -5.752 -30.857 1.00 83.62 412 ASP A O 1
ATOM 3135 N N . ARG A 1 413 ? 31.087 -5.017 -31.584 1.00 76.75 413 ARG A N 1
ATOM 3136 C CA . ARG A 1 413 ? 30.980 -5.601 -32.934 1.00 76.75 413 ARG A CA 1
ATOM 3137 C C . ARG A 1 413 ? 30.979 -7.134 -32.943 1.00 76.75 413 ARG A C 1
ATOM 3139 O O . ARG A 1 413 ? 30.462 -7.701 -33.904 1.00 76.75 413 ARG A O 1
ATOM 3146 N N . ASP A 1 414 ? 31.477 -7.783 -31.891 1.00 75.44 414 ASP A N 1
ATOM 3147 C CA . ASP A 1 414 ? 31.529 -9.248 -31.794 1.00 75.44 414 ASP A CA 1
ATOM 3148 C C . ASP A 1 414 ? 30.150 -9.850 -31.471 1.00 75.44 414 ASP A C 1
ATOM 3150 O O . ASP A 1 414 ? 29.909 -11.046 -31.654 1.00 75.44 414 ASP A O 1
ATOM 3154 N N . LEU A 1 415 ? 29.207 -9.021 -31.013 1.00 76.00 415 LEU A N 1
ATOM 3155 C CA . LEU A 1 415 ? 27.838 -9.430 -30.737 1.00 76.00 415 LEU A CA 1
ATOM 3156 C C . LEU A 1 415 ? 26.999 -9.449 -32.024 1.00 76.00 415 LEU A C 1
ATOM 3158 O O . LEU A 1 415 ? 26.688 -8.401 -32.599 1.00 76.00 415 LEU A O 1
ATOM 3162 N N . HIS A 1 416 ? 26.563 -10.633 -32.451 1.00 73.50 416 HIS A N 1
ATOM 3163 C CA . HIS A 1 416 ? 25.599 -10.783 -33.541 1.00 73.50 416 HIS A CA 1
ATOM 3164 C C . HIS A 1 416 ? 24.175 -10.499 -33.046 1.00 73.50 416 HIS A C 1
ATOM 3166 O O . HIS A 1 416 ? 23.573 -11.308 -32.345 1.00 73.50 416 HIS A O 1
ATOM 3172 N N . LEU A 1 417 ? 23.649 -9.327 -33.408 1.00 77.19 417 LEU A N 1
ATOM 3173 C CA . LEU A 1 417 ? 22.266 -8.932 -33.148 1.00 77.19 417 LEU A CA 1
ATOM 3174 C C . LEU A 1 417 ? 21.419 -9.354 -34.351 1.00 77.19 417 LEU A C 1
ATOM 3176 O O . LEU A 1 417 ? 21.465 -8.695 -35.389 1.00 77.19 417 LEU A O 1
ATOM 3180 N N . ASP A 1 418 ? 20.695 -10.466 -34.232 1.00 79.06 418 ASP A N 1
ATOM 3181 C CA . ASP A 1 418 ? 19.719 -10.864 -35.244 1.00 79.06 418 ASP A CA 1
ATOM 3182 C C . ASP A 1 418 ? 18.470 -9.960 -35.188 1.00 79.06 418 ASP A C 1
ATOM 3184 O O . ASP A 1 418 ? 18.204 -9.267 -34.198 1.00 79.06 418 ASP A O 1
ATOM 3188 N N . ASP A 1 419 ? 17.685 -9.946 -36.270 1.00 80.12 419 ASP A N 1
ATOM 3189 C CA . ASP A 1 419 ? 16.468 -9.122 -36.372 1.00 80.12 419 ASP A CA 1
ATOM 3190 C C . ASP A 1 419 ? 15.486 -9.390 -35.218 1.00 80.12 419 ASP A C 1
ATOM 3192 O O . ASP A 1 419 ? 14.742 -8.504 -34.791 1.00 80.12 419 ASP A O 1
ATOM 3196 N N . MET A 1 420 ? 15.500 -10.618 -34.696 1.00 77.75 420 MET A N 1
ATOM 3197 C CA . MET A 1 420 ? 14.680 -11.051 -33.571 1.00 77.75 420 MET A CA 1
ATOM 3198 C C . MET A 1 420 ? 15.097 -10.397 -32.262 1.00 77.75 420 MET A C 1
ATOM 3200 O O . MET A 1 420 ? 14.253 -9.865 -31.540 1.00 77.75 420 MET A O 1
ATOM 3204 N N . PHE A 1 421 ? 16.388 -10.414 -31.966 1.00 81.81 421 PHE A N 1
ATOM 3205 C CA . PHE A 1 421 ? 16.948 -9.797 -30.782 1.00 81.81 421 PHE A CA 1
ATOM 3206 C C . PHE A 1 421 ? 16.804 -8.271 -30.828 1.00 81.81 421 PHE A C 1
ATOM 3208 O O . PHE A 1 421 ? 16.463 -7.624 -29.836 1.00 81.81 421 PHE A O 1
ATOM 3215 N N . VAL A 1 422 ? 16.962 -7.673 -32.010 1.00 86.88 422 VAL A N 1
ATOM 3216 C CA . VAL A 1 422 ? 16.645 -6.255 -32.231 1.00 86.88 422 VAL A CA 1
ATOM 3217 C C . VAL A 1 422 ? 15.166 -5.974 -31.942 1.00 86.88 422 VAL A C 1
ATOM 3219 O O . VAL A 1 422 ? 14.844 -5.024 -31.222 1.00 86.88 422 VAL A O 1
ATOM 3222 N N . ALA A 1 423 ? 14.253 -6.808 -32.449 1.00 86.75 423 ALA A N 1
ATOM 3223 C CA . ALA A 1 423 ? 12.823 -6.663 -32.198 1.00 86.75 423 ALA A CA 1
ATOM 3224 C C . ALA A 1 423 ? 12.470 -6.794 -30.706 1.00 86.75 423 ALA A C 1
ATOM 3226 O O . ALA A 1 423 ? 11.649 -6.009 -30.220 1.00 86.75 423 ALA A O 1
ATOM 3227 N N . SER A 1 424 ? 13.116 -7.704 -29.965 1.00 87.25 424 SER A N 1
ATOM 3228 C CA . SER A 1 424 ? 12.882 -7.866 -28.525 1.00 87.25 424 SER A CA 1
ATOM 3229 C C . SER A 1 424 ? 13.355 -6.656 -27.720 1.00 87.25 424 SER A C 1
ATOM 3231 O O . SER A 1 424 ? 12.599 -6.163 -26.882 1.00 87.25 424 SER A O 1
ATOM 3233 N N . LEU A 1 425 ? 14.539 -6.103 -28.019 1.00 89.94 425 LEU A N 1
ATOM 3234 C CA . LEU A 1 425 ? 15.029 -4.877 -27.371 1.00 89.94 425 LEU A CA 1
ATOM 3235 C C . LEU A 1 425 ? 14.097 -3.683 -27.627 1.00 89.94 425 LEU A C 1
ATOM 3237 O O . LEU A 1 425 ? 13.781 -2.917 -26.714 1.00 89.94 425 LEU A O 1
ATOM 3241 N N . VAL A 1 426 ? 13.618 -3.530 -28.865 1.00 92.25 426 VAL A N 1
ATOM 3242 C CA . VAL A 1 426 ? 12.674 -2.465 -29.234 1.00 92.25 426 VAL A CA 1
ATOM 3243 C C . VAL A 1 426 ? 11.327 -2.655 -28.527 1.00 92.25 426 VAL A C 1
ATOM 3245 O O . VAL A 1 426 ? 10.746 -1.684 -28.035 1.00 92.25 426 VAL A O 1
ATOM 3248 N N . ALA A 1 427 ? 10.830 -3.891 -28.428 1.00 90.94 427 ALA A N 1
ATOM 3249 C CA . ALA A 1 427 ? 9.595 -4.200 -27.711 1.00 90.94 427 ALA A CA 1
ATOM 3250 C C . ALA A 1 427 ? 9.707 -3.910 -26.209 1.00 90.94 427 ALA A C 1
ATOM 3252 O O . ALA A 1 427 ? 8.785 -3.334 -25.629 1.00 90.94 427 ALA A O 1
ATOM 3253 N N . ASP A 1 428 ? 10.826 -4.278 -25.588 1.00 92.62 428 ASP A N 1
ATOM 3254 C CA . ASP A 1 428 ? 11.136 -3.986 -24.187 1.00 92.62 428 ASP A CA 1
ATOM 3255 C C . ASP A 1 428 ? 11.162 -2.483 -23.909 1.00 92.62 428 ASP A C 1
ATOM 3257 O O . ASP A 1 428 ? 10.497 -2.005 -22.985 1.00 92.62 428 ASP A O 1
ATOM 3261 N N . LEU A 1 429 ? 11.855 -1.719 -24.759 1.00 94.88 429 LEU A N 1
ATOM 3262 C CA . LEU A 1 429 ? 11.918 -0.263 -24.659 1.00 94.88 429 LEU A CA 1
ATOM 3263 C C . LEU A 1 429 ? 10.523 0.369 -24.768 1.00 94.88 429 LEU A C 1
ATOM 3265 O O . LEU A 1 429 ? 10.162 1.226 -23.962 1.00 94.88 429 LEU A O 1
ATOM 3269 N N . LEU A 1 430 ? 9.698 -0.083 -25.717 1.00 94.62 430 LEU A N 1
ATOM 3270 C CA . LEU A 1 430 ? 8.328 0.411 -25.883 1.00 94.62 430 LEU A CA 1
ATOM 3271 C C . LEU A 1 430 ? 7.418 0.036 -24.711 1.00 94.62 430 LEU A C 1
ATOM 3273 O O . LEU A 1 430 ? 6.570 0.842 -24.324 1.00 94.62 430 LEU A O 1
ATOM 3277 N N . ARG A 1 431 ? 7.573 -1.163 -24.134 1.00 94.31 431 ARG A N 1
ATOM 3278 C CA . ARG A 1 431 ? 6.836 -1.586 -22.932 1.00 94.31 431 ARG A CA 1
ATOM 3279 C C . ARG A 1 431 ? 7.191 -0.710 -21.733 1.00 94.31 431 ARG A C 1
ATOM 3281 O O . ARG A 1 431 ? 6.284 -0.161 -21.110 1.00 94.31 431 ARG A O 1
ATOM 3288 N N . GLY A 1 432 ? 8.484 -0.513 -21.471 1.00 94.75 432 GLY A N 1
ATOM 3289 C CA . GLY A 1 432 ? 8.960 0.368 -20.401 1.00 94.75 432 GLY A CA 1
ATOM 3290 C C . GLY A 1 432 ? 8.496 1.815 -20.583 1.00 94.75 432 GLY A C 1
ATOM 3291 O O . GLY A 1 432 ? 8.009 2.431 -19.636 1.00 94.75 432 GLY A O 1
ATOM 3292 N N . LEU A 1 433 ? 8.568 2.343 -21.809 1.00 95.12 433 LEU A N 1
ATOM 3293 C CA . LEU A 1 433 ? 8.169 3.720 -22.094 1.00 95.12 433 LEU A CA 1
ATOM 3294 C C . LEU A 1 433 ? 6.652 3.930 -21.985 1.00 95.12 433 LEU A C 1
ATOM 3296 O O . LEU A 1 433 ? 6.220 4.932 -21.420 1.00 95.12 433 LEU A O 1
ATOM 3300 N N . THR A 1 434 ? 5.848 2.967 -22.454 1.00 95.31 434 THR A N 1
ATOM 3301 C CA . THR A 1 434 ? 4.382 2.995 -22.281 1.00 95.31 434 THR A CA 1
ATOM 3302 C C . THR A 1 434 ? 4.026 3.074 -20.797 1.00 95.31 434 THR A C 1
ATOM 3304 O O . THR A 1 434 ? 3.224 3.913 -20.399 1.00 95.31 434 THR A O 1
ATOM 3307 N N . TYR A 1 435 ? 4.677 2.251 -19.968 1.00 95.19 435 TYR A N 1
ATOM 3308 C CA . TYR A 1 435 ? 4.442 2.249 -18.527 1.00 95.19 435 TYR A CA 1
ATOM 3309 C C . TYR A 1 435 ? 4.804 3.594 -17.876 1.00 95.19 435 TYR A C 1
ATOM 3311 O O . TYR A 1 435 ? 4.049 4.093 -17.046 1.00 95.19 435 TYR A O 1
ATOM 3319 N N . ILE A 1 436 ? 5.915 4.232 -18.272 1.00 93.50 436 ILE A N 1
ATOM 3320 C CA . ILE A 1 436 ? 6.267 5.571 -17.765 1.00 93.50 436 ILE A CA 1
ATOM 3321 C C . ILE A 1 436 ? 5.191 6.597 -18.133 1.00 93.50 436 ILE A C 1
ATOM 3323 O O . ILE A 1 436 ? 4.796 7.381 -17.267 1.00 93.50 436 ILE A O 1
ATOM 3327 N N . HIS A 1 437 ? 4.709 6.589 -19.380 1.00 93.50 437 HIS A N 1
ATOM 3328 C CA . HIS A 1 437 ? 3.709 7.548 -19.871 1.00 93.50 437 HIS A CA 1
ATOM 3329 C C . HIS A 1 437 ? 2.348 7.410 -19.183 1.00 93.50 437 HIS A C 1
ATOM 3331 O O . HIS A 1 437 ? 1.667 8.415 -18.986 1.00 93.50 437 HIS A O 1
ATOM 3337 N N . GLU A 1 438 ? 1.978 6.196 -18.774 1.00 92.31 438 GLU A N 1
ATOM 3338 C CA . GLU A 1 438 ? 0.753 5.909 -18.011 1.00 92.31 438 GLU A CA 1
ATOM 3339 C C . GLU A 1 438 ? 0.919 6.147 -16.498 1.00 92.31 438 GLU A C 1
ATOM 3341 O O . GLU A 1 438 ? -0.062 6.294 -1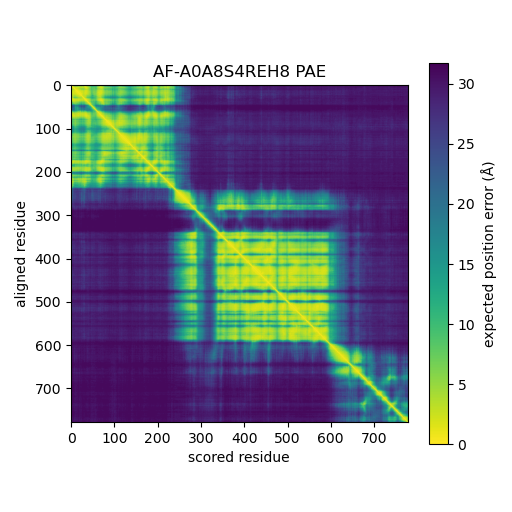5.767 1.00 92.31 438 GLU A O 1
ATOM 3346 N N . SER A 1 439 ? 2.160 6.202 -16.010 1.00 90.44 439 SER A N 1
ATOM 3347 C CA . SER A 1 439 ? 2.467 6.411 -14.596 1.00 90.44 439 SER A CA 1
ATOM 3348 C C . SER A 1 439 ? 2.374 7.879 -14.158 1.00 90.44 439 SER A C 1
ATOM 3350 O O . SER A 1 439 ? 2.331 8.809 -14.962 1.00 90.44 439 SER A O 1
ATOM 3352 N N . ALA A 1 440 ? 2.462 8.113 -12.843 1.00 85.88 440 ALA A N 1
ATOM 3353 C CA . ALA A 1 440 ? 2.488 9.456 -12.256 1.00 85.88 440 ALA A CA 1
ATOM 3354 C C . ALA A 1 440 ? 3.697 10.326 -12.678 1.00 85.88 440 ALA A C 1
ATOM 3356 O O . ALA A 1 440 ? 3.710 11.519 -12.369 1.00 85.88 440 ALA A O 1
ATOM 3357 N N . LEU A 1 441 ? 4.705 9.753 -13.353 1.00 84.56 441 LEU A N 1
ATOM 3358 C CA . LEU A 1 441 ? 5.829 10.506 -13.922 1.00 84.56 441 LEU A CA 1
ATOM 3359 C C . LEU A 1 441 ? 5.459 11.230 -15.217 1.00 84.56 441 LEU A C 1
ATOM 3361 O O . LEU A 1 441 ? 6.043 12.277 -15.490 1.00 84.56 441 LEU A O 1
ATOM 3365 N N . ILE A 1 442 ? 4.481 10.709 -15.970 1.00 89.06 442 ILE A N 1
ATOM 3366 C CA . ILE A 1 442 ? 3.960 11.233 -17.244 1.00 89.06 442 ILE A CA 1
ATOM 3367 C C . ILE A 1 442 ? 4.971 11.172 -18.401 1.00 89.06 442 ILE A C 1
ATOM 3369 O O . ILE A 1 442 ? 4.577 10.833 -19.513 1.00 89.06 442 ILE A O 1
ATOM 3373 N N . SER A 1 443 ? 6.253 11.461 -18.179 1.00 90.88 443 SER A N 1
ATOM 3374 C CA . SER A 1 443 ? 7.321 11.423 -19.186 1.00 90.88 443 SER A CA 1
ATOM 3375 C C . SER A 1 443 ? 8.678 11.064 -18.576 1.00 90.88 443 SER A C 1
ATOM 3377 O O . SER A 1 443 ? 8.901 11.216 -17.375 1.00 90.88 443 SER A O 1
ATOM 3379 N N . HIS A 1 444 ? 9.598 10.578 -19.411 1.00 90.69 444 HIS A N 1
ATOM 3380 C CA . HIS A 1 444 ? 10.971 10.259 -19.023 1.00 90.69 444 HIS A CA 1
ATOM 3381 C C . HIS A 1 444 ? 11.871 11.507 -19.037 1.00 90.69 444 HIS A C 1
ATOM 3383 O O . HIS A 1 444 ? 12.635 11.743 -18.101 1.00 90.69 444 HIS A O 1
ATOM 3389 N N . GLY A 1 445 ? 11.825 12.305 -20.111 1.00 86.00 445 GLY A N 1
ATOM 3390 C CA . GLY A 1 445 ? 12.488 13.614 -20.225 1.00 86.00 445 GLY A CA 1
ATOM 3391 C C . GLY A 1 445 ? 14.007 13.600 -20.470 1.00 86.00 445 GLY A C 1
ATOM 3392 O O . GLY A 1 445 ? 14.576 14.618 -20.869 1.00 86.00 445 GLY A O 1
ATOM 3393 N N . ASN A 1 446 ? 14.677 12.461 -20.268 1.00 86.88 446 ASN A N 1
ATOM 3394 C CA . ASN A 1 446 ? 16.106 12.268 -20.568 1.00 86.88 446 ASN A CA 1
ATOM 3395 C C . ASN A 1 446 ? 16.405 10.888 -21.192 1.00 86.88 446 ASN A C 1
ATOM 3397 O O . ASN A 1 446 ? 17.298 10.172 -20.739 1.00 86.88 446 ASN A O 1
ATOM 3401 N N . LEU A 1 447 ? 15.582 10.449 -22.149 1.00 92.38 447 LEU A N 1
ATOM 3402 C CA . LEU A 1 447 ? 15.708 9.115 -22.744 1.00 92.38 447 LEU A CA 1
ATOM 3403 C C . LEU A 1 447 ? 16.887 9.080 -23.732 1.00 92.38 447 LEU A C 1
ATOM 3405 O O . LEU A 1 447 ? 16.932 9.870 -24.670 1.00 92.38 447 LEU A O 1
ATOM 3409 N N . THR A 1 448 ? 17.837 8.169 -23.517 1.00 91.25 448 THR A N 1
ATOM 3410 C CA . THR A 1 448 ? 19.027 7.961 -24.365 1.00 91.25 448 THR A CA 1
ATOM 3411 C C . THR A 1 448 ? 19.387 6.476 -24.392 1.00 91.25 448 THR A C 1
ATOM 3413 O O . THR A 1 448 ? 18.973 5.727 -23.501 1.00 91.25 448 THR A O 1
ATOM 3416 N N . SER A 1 449 ? 20.201 6.036 -25.355 1.00 90.50 449 SER A N 1
ATOM 3417 C CA . SER A 1 449 ? 20.714 4.657 -25.374 1.00 90.50 449 SER A CA 1
ATOM 3418 C C . SER A 1 449 ? 21.592 4.336 -24.158 1.00 90.50 449 SER A C 1
ATOM 3420 O O . SER A 1 449 ? 21.592 3.207 -23.677 1.00 90.50 449 SER A O 1
ATOM 3422 N N . SER A 1 450 ? 22.274 5.327 -23.573 1.00 88.75 450 SER A N 1
ATOM 3423 C CA . SER A 1 450 ? 23.022 5.151 -22.317 1.00 88.75 450 SER A CA 1
ATOM 3424 C C . SER A 1 450 ? 22.117 4.947 -21.092 1.00 88.75 450 SER A C 1
ATOM 3426 O O . SER A 1 450 ? 22.543 4.340 -20.113 1.00 88.75 450 SER A O 1
ATOM 3428 N N . ASN A 1 451 ? 20.877 5.445 -21.144 1.00 91.50 451 ASN A N 1
ATOM 3429 C CA . ASN A 1 451 ? 19.862 5.279 -20.098 1.00 91.50 451 ASN A CA 1
ATOM 3430 C C . ASN A 1 451 ? 18.941 4.068 -20.347 1.00 91.50 451 ASN A C 1
ATOM 3432 O O . ASN A 1 451 ? 17.959 3.875 -19.632 1.00 91.50 451 ASN A O 1
ATOM 3436 N N . CYS A 1 452 ? 19.258 3.237 -21.337 1.00 93.81 452 CYS A N 1
ATOM 3437 C CA . CYS A 1 452 ? 18.666 1.918 -21.517 1.00 93.81 452 CYS A CA 1
ATOM 3438 C C . CYS A 1 452 ? 19.708 0.893 -21.069 1.00 93.81 452 CYS A C 1
ATOM 3440 O O . CYS A 1 452 ? 20.788 0.832 -21.645 1.00 93.81 452 CYS A O 1
ATOM 3442 N N . LEU A 1 453 ? 19.430 0.129 -20.022 1.00 92.81 453 LEU A N 1
ATOM 3443 C CA . LEU A 1 453 ? 20.325 -0.890 -19.480 1.00 92.81 453 LEU A CA 1
ATOM 3444 C C . LEU A 1 453 ? 19.869 -2.284 -19.896 1.00 92.81 453 LEU A C 1
ATOM 3446 O O . LEU A 1 453 ? 18.696 -2.492 -20.194 1.00 92.81 453 LEU A O 1
ATOM 3450 N N . V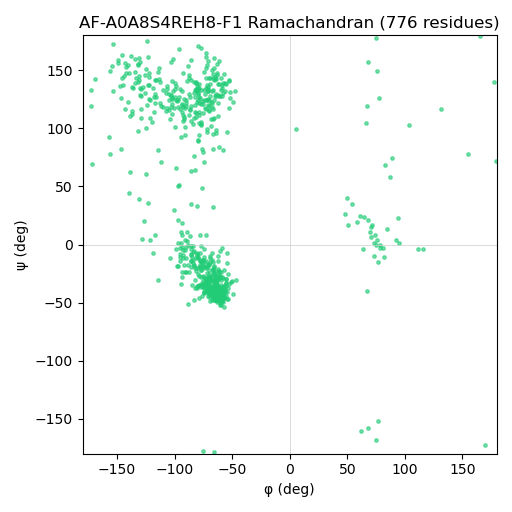AL A 1 454 ? 20.790 -3.242 -19.885 1.00 90.06 454 VAL A N 1
ATOM 3451 C CA . VAL A 1 454 ? 20.495 -4.635 -20.232 1.00 90.06 454 VAL A CA 1
ATOM 3452 C C . VAL A 1 454 ? 20.847 -5.555 -19.062 1.00 90.06 454 VAL A C 1
ATOM 3454 O O . VAL A 1 454 ? 21.970 -5.550 -18.546 1.00 90.06 454 VAL A O 1
ATOM 3457 N N . ASP A 1 455 ? 19.865 -6.335 -18.612 1.00 85.88 455 ASP A N 1
ATOM 3458 C CA . ASP A 1 455 ? 20.029 -7.301 -17.520 1.00 85.88 455 ASP A CA 1
ATOM 3459 C C . ASP A 1 455 ? 20.765 -8.577 -17.996 1.00 85.88 455 ASP A C 1
ATOM 3461 O O . ASP A 1 455 ? 20.940 -8.825 -19.189 1.00 85.88 455 ASP A O 1
ATOM 3465 N N . ARG A 1 456 ? 21.172 -9.442 -17.059 1.00 80.25 456 ARG A N 1
ATOM 3466 C CA . ARG A 1 456 ? 21.788 -10.763 -17.295 1.00 80.25 456 ARG A CA 1
ATOM 3467 C C . ARG A 1 456 ? 20.997 -11.631 -18.276 1.00 80.25 456 ARG A C 1
ATOM 3469 O O . ARG A 1 456 ? 21.599 -12.420 -18.998 1.00 80.25 456 ARG A O 1
ATOM 3476 N N . ARG A 1 457 ? 19.670 -11.468 -18.292 1.00 80.38 457 ARG A N 1
ATOM 3477 C CA . ARG A 1 457 ? 18.707 -12.200 -19.132 1.00 80.38 457 ARG A CA 1
ATOM 3478 C C . ARG A 1 457 ? 18.440 -11.542 -20.491 1.00 80.38 457 ARG A C 1
ATOM 3480 O O . ARG A 1 457 ? 17.488 -11.929 -21.153 1.00 80.38 457 ARG A O 1
ATOM 3487 N N . TRP A 1 458 ? 19.228 -10.537 -20.880 1.00 83.62 458 TRP A N 1
ATOM 3488 C CA . TRP A 1 458 ? 19.040 -9.768 -22.118 1.00 83.62 458 TRP A CA 1
ATOM 3489 C C . TRP A 1 458 ? 17.705 -9.014 -22.224 1.00 83.62 458 TRP A C 1
ATOM 3491 O O . TRP A 1 458 ? 17.262 -8.666 -23.313 1.00 83.62 458 TRP A O 1
ATOM 3501 N N . VAL A 1 459 ? 17.094 -8.705 -21.080 1.00 88.19 459 VAL A N 1
ATOM 3502 C CA . VAL A 1 459 ? 15.911 -7.840 -21.005 1.00 88.19 459 VAL A CA 1
ATOM 3503 C C . VAL A 1 459 ? 16.367 -6.390 -20.892 1.00 88.19 459 VAL A C 1
ATOM 3505 O O . VAL A 1 459 ? 17.200 -6.071 -20.035 1.00 88.19 459 VAL A O 1
ATOM 3508 N N . LEU A 1 460 ? 15.816 -5.513 -21.733 1.00 93.19 460 LEU A N 1
ATOM 3509 C CA . LEU A 1 460 ? 16.113 -4.082 -21.684 1.00 93.19 460 LEU A CA 1
ATOM 3510 C C . LEU A 1 460 ? 15.276 -3.396 -20.599 1.00 93.19 460 LEU A C 1
ATOM 3512 O O . LEU A 1 460 ? 14.055 -3.563 -20.518 1.00 93.19 460 LEU A O 1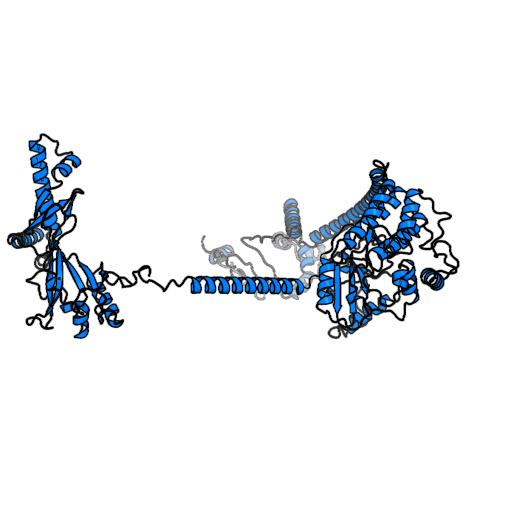
ATOM 3516 N N . GLN A 1 461 ? 15.948 -2.592 -19.775 1.00 94.31 461 GLN A N 1
ATOM 3517 C CA . GLN A 1 461 ? 15.378 -1.816 -18.682 1.00 94.31 461 GLN A CA 1
ATOM 3518 C C . GLN A 1 461 ? 15.730 -0.335 -18.803 1.00 94.31 461 GLN A C 1
ATOM 3520 O O . GLN A 1 461 ? 16.894 0.026 -18.949 1.00 94.31 461 GLN A O 1
ATOM 3525 N N . ILE A 1 462 ? 14.741 0.548 -18.704 1.00 95.44 462 ILE A N 1
ATOM 3526 C CA . ILE A 1 462 ? 14.973 1.997 -18.722 1.00 95.44 462 ILE A CA 1
ATOM 3527 C C . ILE A 1 462 ? 15.409 2.462 -17.325 1.00 95.44 462 ILE A C 1
ATOM 3529 O O . ILE A 1 462 ? 14.785 2.103 -16.323 1.00 95.44 462 ILE A O 1
ATOM 3533 N N . THR A 1 463 ? 16.456 3.286 -17.259 1.00 91.81 463 THR A N 1
ATOM 3534 C CA . THR A 1 463 ? 17.020 3.852 -16.024 1.00 91.81 463 THR A CA 1
ATOM 3535 C C . THR A 1 463 ? 17.060 5.384 -16.056 1.00 91.81 463 THR A C 1
ATOM 3537 O O . THR A 1 463 ? 16.755 6.012 -17.061 1.00 91.81 463 THR A O 1
ATOM 3540 N N . ASP A 1 464 ? 17.459 6.002 -14.941 1.00 86.69 464 ASP A N 1
ATOM 3541 C CA . ASP A 1 464 ? 17.591 7.459 -14.761 1.00 86.69 464 ASP A CA 1
ATOM 3542 C C . ASP A 1 464 ? 16.298 8.266 -15.003 1.00 86.69 464 ASP A C 1
ATOM 3544 O O . ASP A 1 464 ? 16.350 9.492 -15.143 1.00 86.69 464 ASP A O 1
ATOM 3548 N N . TYR A 1 465 ? 15.141 7.604 -14.959 1.00 89.06 465 TYR A N 1
ATOM 3549 C CA . TYR A 1 465 ? 13.825 8.233 -15.022 1.00 89.06 465 TYR A CA 1
ATOM 3550 C C . TYR A 1 465 ? 13.492 8.994 -13.726 1.00 89.06 465 TYR A C 1
ATOM 3552 O O . TYR A 1 465 ? 14.026 8.702 -12.650 1.00 89.06 465 TYR A O 1
ATOM 3560 N N . GLY A 1 466 ? 12.621 10.001 -13.824 1.00 85.19 466 GLY A N 1
ATOM 3561 C CA . GLY A 1 466 ? 12.114 10.748 -12.672 1.00 85.19 466 GLY A CA 1
ATOM 3562 C C . GLY A 1 466 ? 13.172 11.514 -11.862 1.00 85.19 466 GLY A C 1
ATOM 3563 O O . GLY A 1 466 ? 14.280 11.812 -12.327 1.00 85.19 466 GLY A O 1
ATOM 3564 N N . LEU A 1 467 ? 12.808 11.842 -10.613 1.00 82.56 467 LEU A N 1
ATOM 3565 C CA . LEU A 1 467 ? 13.619 12.611 -9.651 1.00 82.56 467 LEU A CA 1
ATOM 3566 C C . LEU A 1 467 ? 14.097 13.967 -10.198 1.00 82.56 467 LEU A C 1
ATOM 3568 O O . LEU A 1 467 ? 15.200 14.422 -9.888 1.00 82.56 467 LEU A O 1
ATOM 3572 N N . HIS A 1 468 ? 13.275 14.617 -11.024 1.00 81.62 468 HIS A N 1
ATOM 3573 C CA . HIS A 1 468 ? 13.627 15.871 -11.688 1.00 81.62 468 HIS A CA 1
ATOM 3574 C C . HIS A 1 468 ? 13.878 16.991 -10.677 1.00 81.62 468 HIS A C 1
ATOM 3576 O O . HIS A 1 468 ? 14.825 17.754 -10.849 1.00 81.62 468 HIS A O 1
ATOM 3582 N N . THR A 1 469 ? 13.096 17.067 -9.593 1.00 80.00 469 THR A N 1
ATOM 3583 C CA . THR A 1 469 ? 13.296 18.083 -8.549 1.00 80.00 469 THR A CA 1
ATOM 3584 C C . THR A 1 469 ? 14.579 17.829 -7.760 1.00 80.00 469 THR A C 1
ATOM 3586 O O . THR A 1 469 ? 15.314 18.768 -7.465 1.00 80.00 469 THR A O 1
ATOM 3589 N N . LEU A 1 470 ? 14.901 16.562 -7.475 1.00 78.50 470 LEU A N 1
ATOM 3590 C CA . LEU A 1 470 ? 16.141 16.194 -6.783 1.00 78.50 470 LEU A CA 1
ATOM 3591 C C . LEU A 1 470 ? 17.383 16.491 -7.645 1.00 78.50 470 LEU A C 1
ATOM 3593 O O . LEU A 1 470 ? 18.378 17.017 -7.140 1.00 78.50 470 LEU A O 1
ATOM 3597 N N . LYS A 1 471 ? 17.303 16.198 -8.949 1.00 75.94 471 LYS A N 1
ATOM 3598 C CA . LYS A 1 471 ? 18.369 16.418 -9.943 1.00 75.94 471 LYS A CA 1
ATOM 3599 C C . LYS A 1 471 ? 18.476 17.881 -10.410 1.00 75.94 471 LYS A C 1
ATOM 3601 O O . LYS A 1 471 ? 19.519 18.275 -10.924 1.00 75.94 471 LYS A O 1
ATOM 3606 N N . SER A 1 472 ? 17.433 18.696 -10.232 1.00 69.81 472 SER A N 1
ATOM 3607 C CA . SER A 1 472 ? 17.409 20.112 -10.634 1.00 69.81 472 SER A CA 1
ATOM 3608 C C . SER A 1 472 ? 18.511 20.910 -9.936 1.00 69.81 472 SER A C 1
ATOM 3610 O O . SER A 1 472 ? 18.687 20.772 -8.731 1.00 69.81 472 SER A O 1
ATOM 3612 N N . GLY A 1 473 ? 19.274 21.730 -10.658 1.00 60.62 473 GLY A N 1
ATOM 3613 C CA . GLY A 1 473 ? 20.387 22.497 -10.079 1.00 60.62 473 GLY A CA 1
ATOM 3614 C C . GLY A 1 473 ? 21.658 21.683 -9.789 1.00 60.62 473 GLY A C 1
ATOM 3615 O O . GLY A 1 473 ? 22.620 22.245 -9.285 1.00 60.62 473 GLY A O 1
ATOM 3616 N N . CYS A 1 474 ? 21.711 20.387 -10.135 1.00 58.44 474 CYS A N 1
ATOM 3617 C CA . CYS A 1 474 ? 22.968 19.623 -10.243 1.00 58.44 474 CYS A CA 1
ATOM 3618 C C . CYS A 1 474 ? 23.686 19.894 -11.585 1.00 58.44 474 CYS A C 1
ATOM 3620 O O . CYS A 1 474 ? 24.253 18.971 -12.166 1.00 58.44 474 CYS A O 1
ATOM 3622 N N . ALA A 1 475 ? 23.591 21.111 -12.132 1.00 49.09 475 ALA A N 1
ATOM 3623 C CA . ALA A 1 475 ? 24.244 21.445 -13.393 1.00 49.09 475 ALA A CA 1
ATOM 3624 C C . ALA A 1 475 ? 25.764 21.459 -13.177 1.00 49.09 475 ALA A C 1
ATOM 3626 O O . ALA A 1 475 ? 26.298 22.328 -12.493 1.00 49.09 475 ALA A O 1
ATOM 3627 N N . ASP A 1 476 ? 26.433 20.448 -13.725 1.00 47.75 476 ASP A N 1
ATOM 3628 C CA . ASP A 1 476 ? 27.884 20.344 -13.760 1.00 47.75 476 ASP A CA 1
ATOM 3629 C C . ASP A 1 476 ? 28.456 21.450 -14.656 1.00 47.75 476 ASP A C 1
ATOM 3631 O O . ASP A 1 476 ? 28.238 21.441 -15.865 1.00 47.75 476 ASP A O 1
ATOM 3635 N N . THR A 1 477 ? 29.239 22.366 -14.091 1.00 45.28 477 THR A N 1
ATOM 3636 C CA . THR A 1 477 ? 30.140 23.236 -14.862 1.00 45.28 477 THR A CA 1
ATOM 3637 C C . THR A 1 477 ? 31.352 22.473 -15.417 1.00 45.28 477 THR A C 1
ATOM 3639 O O . THR A 1 477 ? 31.961 22.929 -16.375 1.00 45.28 477 THR A O 1
ATOM 3642 N N . GLU A 1 478 ? 31.680 21.290 -14.879 1.00 43.16 478 GLU A N 1
ATOM 3643 C CA . GLU A 1 478 ? 32.893 20.527 -15.239 1.00 43.16 478 GLU A CA 1
ATOM 3644 C C . GLU A 1 478 ? 32.692 19.381 -16.254 1.00 43.16 478 GLU A C 1
ATOM 3646 O O . GLU A 1 478 ? 33.669 18.775 -16.672 1.00 43.16 478 GLU A O 1
ATOM 3651 N N . ASP A 1 479 ? 31.463 19.080 -16.696 1.00 58.28 479 ASP A N 1
ATOM 3652 C CA . ASP A 1 479 ? 31.177 17.977 -17.646 1.00 58.28 479 ASP A CA 1
ATOM 3653 C C . ASP A 1 479 ? 30.282 18.463 -18.817 1.00 58.28 479 ASP A C 1
ATOM 3655 O O . ASP A 1 479 ? 29.375 17.759 -19.274 1.00 58.28 479 ASP A O 1
ATOM 3659 N N . ALA A 1 480 ? 30.524 19.685 -19.315 1.00 64.25 480 ALA A N 1
ATOM 3660 C CA . ALA A 1 480 ? 29.770 20.313 -20.415 1.00 64.25 480 ALA A CA 1
ATOM 3661 C C . ALA A 1 480 ? 29.619 19.384 -21.636 1.00 64.25 480 ALA A C 1
ATOM 3663 O O . ALA A 1 480 ? 28.515 19.190 -22.142 1.00 64.25 480 ALA A O 1
ATOM 3664 N N . LEU A 1 481 ? 30.693 18.680 -22.004 1.00 66.56 481 LEU A N 1
ATOM 3665 C CA . LEU A 1 481 ? 30.722 17.706 -23.101 1.00 66.56 481 LEU A CA 1
ATOM 3666 C C . LEU A 1 481 ? 29.724 16.547 -22.908 1.00 66.56 481 LEU A C 1
ATOM 3668 O O . LEU A 1 481 ? 29.138 16.020 -23.856 1.00 66.56 481 LEU A O 1
ATOM 3672 N N . ARG A 1 482 ? 29.509 16.124 -21.659 1.00 68.50 482 ARG A N 1
ATOM 3673 C CA . ARG A 1 482 ? 28.601 15.025 -21.306 1.00 68.50 482 ARG A CA 1
ATOM 3674 C C . ARG A 1 482 ? 27.147 15.484 -21.329 1.00 68.50 482 ARG A C 1
ATOM 3676 O O . ARG A 1 482 ? 26.262 14.712 -21.705 1.00 68.50 482 ARG A O 1
ATOM 3683 N N . MET A 1 483 ? 26.910 16.734 -20.937 1.00 71.00 483 MET A N 1
ATOM 3684 C CA . MET A 1 483 ? 25.614 17.394 -21.054 1.00 71.00 483 MET A CA 1
ATOM 3685 C C . MET A 1 483 ? 25.246 17.623 -22.526 1.00 71.00 483 MET A C 1
ATOM 3687 O O . MET A 1 483 ? 24.128 17.293 -22.914 1.00 71.00 483 MET A O 1
ATOM 3691 N N . GLU A 1 484 ? 26.198 18.060 -23.352 1.00 77.31 484 GLU A N 1
ATOM 3692 C CA . GLU A 1 484 ? 26.055 18.169 -24.810 1.00 77.31 484 GLU A CA 1
ATOM 3693 C C . GLU A 1 484 ? 25.731 16.818 -25.448 1.00 77.31 484 GLU A C 1
ATOM 3695 O O . GLU A 1 484 ? 24.745 16.702 -26.172 1.00 77.31 484 GLU A O 1
ATOM 3700 N N . LYS A 1 485 ? 26.476 15.754 -25.113 1.00 81.88 485 LYS A N 1
ATOM 3701 C CA . LYS A 1 485 ? 26.205 14.410 -25.648 1.00 81.88 485 LYS A CA 1
ATOM 3702 C C . LYS A 1 485 ? 24.766 13.965 -25.357 1.00 81.88 485 LYS A C 1
ATOM 3704 O O . LYS A 1 485 ? 24.104 13.436 -26.241 1.00 81.88 485 LYS A O 1
ATOM 3709 N N . ARG A 1 486 ? 24.227 14.226 -24.158 1.00 81.00 486 ARG A N 1
ATOM 3710 C CA . ARG A 1 486 ? 22.828 13.879 -23.812 1.00 81.00 486 ARG A CA 1
ATOM 3711 C C . ARG A 1 486 ? 21.787 14.627 -24.646 1.00 81.00 486 ARG A C 1
ATOM 3713 O O . ARG A 1 486 ? 20.687 14.113 -24.833 1.00 81.00 486 ARG A O 1
ATOM 3720 N N . MET A 1 487 ? 22.109 15.816 -25.154 1.00 86.88 487 MET A N 1
ATOM 3721 C CA . MET A 1 487 ? 21.186 16.608 -25.971 1.00 86.88 487 MET A CA 1
ATOM 3722 C C . MET A 1 487 ? 20.979 16.035 -27.381 1.00 86.88 487 MET A C 1
ATOM 3724 O O . MET A 1 487 ? 20.002 16.403 -28.024 1.00 86.88 487 MET A O 1
ATOM 3728 N N . LEU A 1 488 ? 21.815 15.094 -27.840 1.00 90.44 488 LEU A N 1
ATOM 3729 C CA . LEU A 1 488 ? 21.707 14.483 -29.174 1.00 90.44 488 LEU A CA 1
ATOM 3730 C C . LEU A 1 488 ? 20.384 13.739 -29.417 1.00 90.44 488 LEU A C 1
ATOM 3732 O O . LEU A 1 488 ? 19.929 13.669 -30.556 1.00 90.44 488 LEU A O 1
ATOM 3736 N N . TRP A 1 489 ? 19.762 13.198 -28.366 1.00 92.56 489 TRP A N 1
ATOM 3737 C CA . TRP A 1 489 ? 18.462 12.515 -28.440 1.00 92.56 489 TRP A CA 1
ATOM 3738 C C . TRP A 1 489 ? 17.287 13.443 -28.104 1.00 92.56 489 TRP A C 1
ATOM 3740 O O . TRP A 1 489 ? 16.132 13.014 -28.145 1.00 92.56 489 TRP A O 1
ATOM 3750 N N . ARG A 1 490 ? 17.546 14.702 -27.730 1.00 90.12 490 ARG A N 1
ATOM 3751 C CA . ARG A 1 490 ? 16.508 15.634 -27.285 1.00 90.12 490 ARG A CA 1
ATOM 3752 C C . ARG A 1 490 ? 15.752 16.208 -28.484 1.00 90.12 490 ARG A C 1
ATOM 3754 O O . ARG A 1 490 ? 16.337 16.574 -29.498 1.00 90.12 490 ARG A O 1
ATOM 3761 N N . ALA A 1 491 ? 14.434 16.292 -28.341 1.00 91.69 491 ALA A N 1
ATOM 3762 C CA . ALA A 1 491 ? 13.546 16.773 -29.389 1.00 91.69 491 ALA A CA 1
ATOM 3763 C C . ALA A 1 491 ? 13.759 18.269 -29.710 1.00 91.69 491 ALA A C 1
ATOM 3765 O O . ALA A 1 491 ? 14.060 19.048 -28.799 1.00 91.69 491 ALA A O 1
ATOM 3766 N N . PRO A 1 492 ? 13.574 18.699 -30.974 1.00 90.31 492 PRO A N 1
ATOM 3767 C CA . PRO A 1 492 ? 13.864 20.065 -31.420 1.00 90.31 492 PRO A CA 1
ATOM 3768 C C . PRO A 1 492 ? 13.076 21.139 -30.659 1.00 90.31 492 PRO A C 1
ATOM 3770 O O . PRO A 1 492 ? 13.623 22.195 -30.349 1.00 90.31 492 PRO A O 1
ATOM 3773 N N . GLU A 1 493 ? 11.820 20.880 -30.293 1.00 89.31 493 GLU A N 1
ATOM 3774 C CA . GLU A 1 493 ? 11.003 21.803 -29.499 1.00 89.31 493 GLU A CA 1
ATOM 3775 C C . GLU A 1 493 ? 11.568 22.023 -28.088 1.00 89.31 493 GLU A C 1
ATOM 3777 O O . GLU A 1 493 ? 11.592 23.152 -27.608 1.00 89.31 493 GLU A O 1
ATOM 3782 N N . LEU A 1 494 ? 12.116 20.970 -27.471 1.00 87.69 494 LEU A N 1
ATOM 3783 C CA . LEU A 1 494 ? 12.737 21.025 -26.144 1.00 87.69 494 LEU A CA 1
ATOM 3784 C C . LEU A 1 494 ? 14.146 21.639 -26.183 1.00 87.69 494 LEU A C 1
ATOM 3786 O O . LEU A 1 494 ? 14.671 22.035 -25.148 1.00 87.69 494 LEU A O 1
ATOM 3790 N N . LEU A 1 495 ? 14.788 21.673 -27.355 1.00 86.69 495 LEU A N 1
ATOM 3791 C CA . LEU A 1 495 ? 16.063 22.368 -27.570 1.00 86.69 495 LEU A CA 1
ATOM 3792 C C . LEU A 1 495 ? 15.864 23.869 -27.824 1.00 86.69 495 LEU A C 1
ATOM 3794 O O . LEU A 1 495 ? 16.746 24.670 -27.512 1.00 86.69 495 LEU A O 1
ATOM 3798 N N . ARG A 1 496 ? 14.733 24.261 -28.423 1.00 86.94 496 ARG A N 1
ATOM 3799 C CA . ARG A 1 496 ? 14.392 25.665 -28.703 1.00 86.94 496 ARG A CA 1
ATOM 3800 C C . ARG A 1 496 ? 13.935 26.401 -27.455 1.00 86.94 496 ARG A C 1
ATOM 3802 O O . ARG A 1 496 ? 14.384 27.525 -27.237 1.00 86.94 496 ARG A O 1
ATOM 3809 N N . ASP A 1 497 ? 13.084 25.760 -26.664 1.00 78.25 497 ASP A N 1
ATOM 3810 C CA . ASP A 1 497 ? 12.517 26.332 -25.453 1.00 78.25 497 ASP A CA 1
ATOM 3811 C C . ASP A 1 497 ? 13.483 26.186 -24.264 1.00 78.25 497 ASP A C 1
ATOM 3813 O O . ASP A 1 497 ? 13.706 25.097 -23.740 1.00 78.25 497 ASP A O 1
ATOM 3817 N N . GLN A 1 498 ? 14.068 27.305 -23.831 1.00 59.62 498 GLN A N 1
ATOM 3818 C CA . GLN A 1 498 ? 14.947 27.359 -22.655 1.00 59.62 498 GLN A CA 1
ATOM 3819 C C . GLN A 1 498 ? 14.181 27.271 -21.327 1.00 59.62 498 GLN A C 1
ATOM 3821 O O . GLN A 1 498 ? 14.792 26.998 -20.296 1.00 59.62 498 GLN A O 1
ATOM 3826 N N . THR A 1 499 ? 12.858 27.467 -21.348 1.00 55.31 499 THR A N 1
ATOM 3827 C CA . THR A 1 499 ? 11.967 27.334 -20.184 1.00 55.31 499 THR A CA 1
ATOM 3828 C C . THR A 1 499 ? 11.324 25.951 -20.078 1.00 55.31 499 THR A C 1
ATOM 3830 O O . THR A 1 499 ? 10.563 25.697 -19.141 1.00 55.31 499 THR A O 1
ATOM 3833 N N . ALA A 1 500 ? 11.647 25.043 -21.009 1.00 57.75 500 ALA A N 1
ATOM 3834 C CA . ALA A 1 500 ? 11.071 23.710 -21.074 1.00 57.75 500 ALA A CA 1
ATOM 3835 C C . ALA A 1 500 ? 11.171 22.989 -19.721 1.00 57.75 500 ALA A C 1
ATOM 3837 O O . ALA A 1 500 ? 12.233 22.923 -19.093 1.00 57.75 500 ALA A O 1
ATOM 3838 N N . LEU A 1 501 ? 10.040 22.425 -19.284 1.00 59.09 501 LEU A N 1
ATOM 3839 C CA . LEU A 1 501 ? 9.915 21.691 -18.028 1.00 59.09 501 LEU A CA 1
ATOM 3840 C C . LEU A 1 501 ? 11.067 20.676 -17.882 1.00 59.09 501 LEU A C 1
ATOM 3842 O O . LEU A 1 501 ? 11.260 19.856 -18.784 1.00 59.09 501 LEU A O 1
ATOM 3846 N N . PRO A 1 502 ? 11.762 20.612 -16.726 1.00 63.12 502 PRO A N 1
ATOM 3847 C CA . PRO A 1 502 ? 12.794 19.599 -16.458 1.00 63.12 502 PRO A CA 1
ATOM 3848 C C . PRO A 1 502 ? 12.318 18.146 -16.637 1.00 63.12 502 PRO A C 1
ATOM 3850 O O . PRO A 1 502 ? 13.134 17.226 -16.691 1.00 63.12 502 PRO A O 1
ATOM 3853 N N . ARG A 1 503 ? 10.994 17.946 -16.692 1.00 70.00 503 ARG A N 1
ATOM 3854 C CA . ARG A 1 503 ? 10.290 16.671 -16.872 1.00 70.00 503 ARG A CA 1
ATOM 3855 C C . ARG A 1 503 ? 10.151 16.232 -18.338 1.00 70.00 503 ARG A C 1
ATOM 3857 O O . ARG A 1 503 ? 9.843 15.070 -18.583 1.00 70.00 503 ARG A O 1
ATOM 3864 N N . GLY A 1 504 ? 10.412 17.115 -19.306 1.00 82.25 504 GLY A N 1
ATOM 3865 C CA . GLY A 1 504 ? 10.214 16.841 -20.732 1.00 82.25 504 GLY A CA 1
ATOM 3866 C C . GLY A 1 504 ? 8.737 16.688 -21.116 1.00 82.25 504 GLY A C 1
ATOM 3867 O O . GLY A 1 504 ? 7.852 17.186 -20.423 1.00 82.25 504 GLY A O 1
ATOM 3868 N N . SER A 1 505 ? 8.472 16.016 -22.238 1.00 90.00 505 SER A N 1
ATOM 3869 C CA . SER A 1 505 ? 7.117 15.724 -22.722 1.00 90.00 505 SER A CA 1
ATOM 3870 C C . SER A 1 505 ? 7.040 14.310 -23.300 1.00 90.00 505 SER A C 1
ATOM 3872 O O . SER A 1 505 ? 8.035 13.788 -23.806 1.00 90.00 505 SER A O 1
ATOM 3874 N N . GLN A 1 506 ? 5.849 13.703 -23.295 1.00 92.88 506 GLN A N 1
ATOM 3875 C CA . GLN A 1 506 ? 5.630 12.377 -23.895 1.00 92.88 506 GLN A CA 1
ATOM 3876 C C . GLN A 1 506 ? 6.028 12.342 -25.377 1.00 92.88 506 GLN A C 1
ATOM 3878 O O . GLN A 1 506 ? 6.673 11.404 -25.841 1.00 92.88 506 GLN A O 1
ATOM 3883 N N . LYS A 1 507 ? 5.703 13.404 -26.125 1.00 93.50 507 LYS A N 1
ATOM 3884 C CA . LYS A 1 507 ? 6.080 13.547 -27.540 1.00 93.50 507 LYS A CA 1
ATOM 3885 C C . LYS A 1 507 ? 7.582 13.764 -27.732 1.00 93.50 507 LYS A C 1
ATOM 3887 O O . LYS A 1 507 ? 8.112 13.380 -28.775 1.00 93.50 507 LYS A O 1
ATOM 3892 N N . GLY A 1 508 ? 8.262 14.348 -26.747 1.00 92.50 508 GLY A N 1
ATOM 3893 C CA . GLY A 1 508 ? 9.717 14.440 -26.704 1.00 92.50 508 GLY A CA 1
ATOM 3894 C C . GLY A 1 508 ? 10.367 13.065 -26.547 1.00 92.50 508 GLY A C 1
ATOM 3895 O O . GLY A 1 508 ? 11.280 12.740 -27.299 1.00 92.50 508 GLY A O 1
ATOM 3896 N N . ASP A 1 509 ? 9.835 12.216 -25.664 1.00 94.19 509 ASP A N 1
ATOM 3897 C CA . ASP A 1 509 ? 10.343 10.848 -25.497 1.00 94.19 509 ASP A CA 1
ATOM 3898 C C . ASP A 1 509 ? 10.150 9.996 -26.765 1.00 94.19 509 ASP A C 1
ATOM 3900 O O . ASP A 1 509 ? 11.021 9.199 -27.107 1.00 94.19 509 ASP A O 1
ATOM 3904 N N . VAL A 1 510 ? 9.045 10.184 -27.503 1.00 95.94 510 VAL A N 1
ATOM 3905 C CA . VAL A 1 510 ? 8.813 9.513 -28.801 1.00 95.94 510 VAL A CA 1
ATOM 3906 C C . VAL A 1 510 ? 9.875 9.905 -29.836 1.00 95.94 510 VAL A C 1
ATOM 3908 O O . VAL A 1 510 ? 10.310 9.060 -30.620 1.00 95.94 510 VAL A O 1
ATOM 3911 N N . TYR A 1 511 ? 10.324 11.163 -29.830 1.00 95.25 511 TYR A N 1
ATOM 3912 C CA . TYR A 1 511 ? 11.431 11.602 -30.682 1.00 95.25 511 TYR A CA 1
ATOM 3913 C C . TYR A 1 511 ? 12.736 10.910 -30.282 1.00 95.25 511 TYR A C 1
ATOM 3915 O O . TYR A 1 511 ? 13.416 10.347 -31.139 1.00 95.25 511 TYR A O 1
ATOM 3923 N N . SER A 1 512 ? 13.054 10.894 -28.983 1.00 95.12 512 SER A N 1
ATOM 3924 C CA . SER A 1 512 ? 14.243 10.214 -28.460 1.00 95.12 512 SER A CA 1
ATOM 3925 C C . SER A 1 512 ? 14.236 8.721 -28.796 1.00 95.12 512 SER A C 1
ATOM 3927 O O . SER A 1 512 ? 15.256 8.188 -29.226 1.00 95.12 512 SER A O 1
ATOM 3929 N N . PHE A 1 513 ? 13.076 8.064 -28.697 1.00 96.12 513 PHE A N 1
ATOM 3930 C CA . PHE A 1 513 ? 12.883 6.686 -29.147 1.00 96.12 513 PHE A CA 1
ATOM 3931 C C . PHE A 1 513 ? 13.195 6.515 -30.639 1.00 96.12 513 PHE A C 1
ATOM 3933 O O . PHE A 1 513 ? 13.852 5.549 -31.003 1.00 96.12 513 PHE A O 1
ATOM 3940 N N . GLY A 1 514 ? 12.778 7.446 -31.504 1.00 94.44 514 GLY A N 1
ATOM 3941 C CA . GLY A 1 514 ? 13.084 7.395 -32.939 1.00 94.44 514 GLY A CA 1
ATOM 3942 C C . GLY A 1 514 ? 14.589 7.413 -33.237 1.00 94.44 514 GLY A C 1
ATOM 3943 O O . GLY A 1 514 ? 15.052 6.668 -34.098 1.00 94.44 514 GLY A O 1
ATOM 3944 N N . ILE A 1 515 ? 15.357 8.209 -32.486 1.00 94.62 515 ILE A N 1
ATOM 3945 C CA . ILE A 1 515 ? 16.825 8.251 -32.591 1.00 94.62 515 ILE A CA 1
ATOM 3946 C C . ILE A 1 515 ? 17.454 6.959 -32.047 1.00 94.62 515 ILE A C 1
ATOM 3948 O O . ILE A 1 515 ? 18.355 6.412 -32.674 1.00 94.62 515 ILE A O 1
ATOM 3952 N N . ILE A 1 516 ? 16.952 6.417 -30.931 1.00 94.50 516 ILE A N 1
ATOM 3953 C CA . ILE A 1 516 ? 17.422 5.126 -30.393 1.00 94.50 516 ILE A CA 1
ATOM 3954 C C . ILE A 1 516 ? 17.102 3.980 -31.363 1.00 94.50 516 ILE A C 1
ATOM 3956 O O . ILE A 1 516 ? 17.922 3.093 -31.561 1.00 94.50 516 ILE A O 1
ATOM 3960 N N . LEU A 1 517 ? 15.936 3.998 -32.010 1.00 93.06 517 LEU A N 1
ATOM 3961 C CA . LEU A 1 517 ? 15.571 3.004 -33.017 1.00 93.06 517 LEU A CA 1
ATOM 3962 C C . LEU A 1 517 ? 16.523 3.065 -34.219 1.00 93.06 517 LEU A C 1
ATOM 3964 O O . LEU A 1 517 ? 16.958 2.024 -34.698 1.00 93.06 517 LEU A O 1
ATOM 3968 N N . TYR A 1 518 ? 16.889 4.267 -34.672 1.00 92.50 518 TYR A N 1
ATOM 3969 C CA . TYR A 1 518 ? 17.928 4.447 -35.688 1.00 92.50 518 TYR A CA 1
ATOM 3970 C C . TYR A 1 518 ? 19.281 3.872 -35.233 1.00 92.50 518 TYR A C 1
ATOM 3972 O O . TYR A 1 518 ? 19.928 3.149 -35.986 1.00 92.50 518 TYR A O 1
ATOM 3980 N N . GLU A 1 519 ? 19.672 4.134 -33.986 1.00 91.88 519 GLU A N 1
ATOM 3981 C CA . GLU A 1 519 ? 20.919 3.649 -33.389 1.00 91.88 519 GLU A CA 1
ATOM 3982 C C . GLU A 1 519 ? 20.975 2.114 -33.305 1.00 91.88 519 GLU A C 1
ATOM 3984 O O . GLU A 1 519 ? 21.994 1.520 -33.656 1.00 91.88 519 GLU A O 1
ATOM 3989 N N . ILE A 1 520 ? 19.873 1.464 -32.912 1.00 90.44 520 ILE A N 1
ATOM 3990 C CA . ILE A 1 520 ? 19.766 -0.002 -32.850 1.00 90.44 520 ILE A CA 1
ATOM 3991 C C . ILE A 1 520 ? 19.861 -0.616 -34.254 1.00 90.44 520 ILE A C 1
ATOM 3993 O O . ILE A 1 520 ? 20.570 -1.602 -34.436 1.00 90.44 520 ILE A O 1
ATOM 3997 N N . LEU A 1 521 ? 19.169 -0.038 -35.243 1.00 88.56 521 LEU A N 1
ATOM 3998 C CA . LEU A 1 521 ? 19.143 -0.569 -36.611 1.00 88.56 521 LEU A CA 1
ATOM 3999 C C . LEU A 1 521 ? 20.462 -0.336 -37.366 1.00 88.56 521 LEU A C 1
ATOM 4001 O O . LEU A 1 521 ? 20.858 -1.166 -38.177 1.00 88.56 521 LEU A O 1
ATOM 4005 N N . GLY A 1 522 ? 21.125 0.801 -37.137 1.00 85.00 522 GLY A N 1
ATOM 4006 C CA . GLY A 1 522 ? 22.338 1.190 -37.861 1.00 85.00 522 GLY A CA 1
ATOM 4007 C C . GLY A 1 522 ? 23.650 0.796 -37.180 1.00 85.00 522 GLY A C 1
ATOM 4008 O O . GLY A 1 522 ? 24.670 0.710 -37.855 1.00 85.00 522 GLY A O 1
ATOM 4009 N N . ARG A 1 523 ? 23.658 0.593 -35.852 1.00 86.31 523 ARG A N 1
ATOM 4010 C CA . ARG A 1 523 ? 24.853 0.301 -35.025 1.00 86.31 523 ARG A CA 1
ATOM 4011 C C . ARG A 1 523 ? 26.063 1.221 -35.269 1.00 86.31 523 ARG A C 1
ATOM 4013 O O . ARG A 1 523 ? 27.197 0.821 -35.024 1.00 86.31 523 ARG A O 1
ATOM 4020 N N . ASN A 1 524 ? 25.829 2.449 -35.729 1.00 84.06 524 ASN A N 1
ATOM 4021 C CA . ASN A 1 524 ? 26.857 3.456 -36.029 1.00 84.06 524 ASN A CA 1
ATOM 4022 C C . ASN A 1 524 ? 26.610 4.745 -35.223 1.00 84.06 524 ASN A C 1
ATOM 4024 O O . ASN A 1 524 ? 26.806 5.857 -35.703 1.00 84.06 524 ASN A O 1
ATOM 4028 N N . GLY A 1 525 ? 26.119 4.590 -33.991 1.00 85.69 525 GLY A N 1
ATOM 4029 C CA . GLY A 1 525 ? 25.763 5.703 -33.114 1.00 85.69 525 GLY A CA 1
ATOM 4030 C C . GLY A 1 525 ? 24.456 6.421 -33.499 1.00 85.69 525 GLY A C 1
ATOM 4031 O O . GLY A 1 525 ? 23.805 6.081 -34.489 1.00 85.69 525 GLY A O 1
ATOM 4032 N N . PRO A 1 526 ? 24.042 7.427 -32.707 1.00 87.62 526 PRO A N 1
ATOM 4033 C CA . PRO A 1 526 ? 22.725 8.067 -32.823 1.00 87.62 526 PRO A CA 1
ATOM 4034 C C . PRO A 1 526 ? 22.537 8.930 -34.080 1.00 87.62 526 PRO A C 1
ATOM 4036 O O . PRO A 1 526 ? 21.401 9.177 -34.481 1.00 87.62 526 PRO A O 1
ATOM 4039 N N . TRP A 1 527 ? 23.628 9.395 -34.697 1.00 88.94 527 TRP A N 1
ATOM 4040 C CA . TRP A 1 527 ? 23.603 10.259 -35.887 1.00 88.94 527 TRP A CA 1
ATOM 4041 C C . TRP A 1 527 ? 24.337 9.659 -37.101 1.00 88.94 527 TRP A C 1
ATOM 4043 O O . TRP A 1 527 ? 24.366 10.292 -38.153 1.00 88.94 527 TRP A O 1
ATOM 4053 N N . GLY A 1 528 ? 24.834 8.418 -36.999 1.00 84.62 528 GLY A N 1
ATOM 4054 C CA . GLY A 1 528 ? 25.623 7.758 -38.046 1.00 84.62 528 GLY A CA 1
ATOM 4055 C C . GLY A 1 528 ? 27.054 8.294 -38.149 1.00 84.62 528 GLY A C 1
ATOM 4056 O O . GLY A 1 528 ? 27.504 9.058 -37.295 1.00 84.62 528 GLY A O 1
ATOM 4057 N N . ASP A 1 529 ? 27.751 7.921 -39.225 1.00 80.62 529 ASP A N 1
ATOM 4058 C CA . ASP A 1 529 ? 29.067 8.479 -39.552 1.00 80.62 529 ASP A CA 1
ATOM 4059 C C . ASP A 1 529 ? 28.916 9.929 -40.030 1.00 80.62 529 ASP A C 1
ATOM 4061 O O . ASP A 1 529 ? 28.560 10.205 -41.178 1.00 80.62 529 ASP A O 1
ATOM 4065 N N . THR A 1 530 ? 29.167 10.877 -39.127 1.00 80.25 530 THR A N 1
ATOM 4066 C CA . THR A 1 530 ? 29.160 12.312 -39.428 1.00 80.25 530 THR A CA 1
ATOM 4067 C C . THR A 1 530 ? 30.431 12.977 -38.918 1.00 80.25 530 THR A C 1
ATOM 4069 O O . THR A 1 530 ? 30.777 12.816 -37.752 1.00 80.25 530 THR A O 1
ATOM 4072 N N . ASN A 1 531 ? 31.056 13.823 -39.741 1.00 82.06 531 ASN A N 1
ATOM 4073 C CA . ASN A 1 531 ? 32.214 14.646 -39.350 1.00 82.06 531 ASN A CA 1
ATOM 4074 C C . ASN A 1 531 ? 31.832 15.891 -38.520 1.00 82.06 531 ASN A C 1
ATOM 4076 O O . ASN A 1 531 ? 32.661 16.773 -38.315 1.00 82.06 531 ASN A O 1
ATOM 4080 N N . LEU A 1 532 ? 30.568 16.002 -38.102 1.00 85.81 532 LEU A N 1
ATOM 4081 C CA . LEU A 1 532 ? 30.052 17.145 -37.355 1.00 85.81 532 LEU A CA 1
ATOM 4082 C C . LEU A 1 532 ? 30.240 16.926 -35.855 1.00 85.81 532 LEU A C 1
ATOM 4084 O O . LEU A 1 532 ? 30.005 15.836 -35.335 1.00 85.81 532 LEU A O 1
ATOM 4088 N N . THR A 1 533 ? 30.599 17.989 -35.147 1.00 87.62 533 THR A N 1
ATOM 4089 C CA . THR A 1 533 ? 30.663 17.987 -33.682 1.00 87.62 533 THR A CA 1
ATOM 4090 C C . THR A 1 533 ? 29.259 17.930 -33.067 1.00 87.62 533 THR A C 1
ATOM 4092 O O . THR A 1 533 ? 28.261 18.306 -33.690 1.00 87.62 533 THR A O 1
ATOM 4095 N N . HIS A 1 534 ? 29.148 17.480 -31.810 1.00 87.62 534 HIS A N 1
ATOM 4096 C CA . HIS A 1 534 ? 27.851 17.398 -31.125 1.00 87.62 534 HIS A CA 1
ATOM 4097 C C . HIS A 1 534 ? 27.121 18.750 -31.088 1.00 87.62 534 HIS A C 1
ATOM 4099 O O . HIS A 1 534 ? 25.907 18.800 -31.282 1.00 87.62 534 HIS A O 1
ATOM 4105 N N . THR A 1 535 ? 27.850 19.848 -30.880 1.00 85.88 535 THR A N 1
ATOM 4106 C CA . THR A 1 535 ? 27.303 21.211 -30.826 1.00 85.88 535 THR A CA 1
ATOM 4107 C C . THR A 1 535 ? 26.752 21.664 -32.176 1.00 85.88 535 THR A C 1
ATOM 4109 O O . THR A 1 535 ? 25.664 22.238 -32.225 1.00 85.88 535 THR A O 1
ATOM 4112 N N . GLU A 1 536 ? 27.433 21.347 -33.279 1.00 88.19 536 GLU A N 1
ATOM 4113 C CA . GLU A 1 536 ? 26.957 21.638 -34.637 1.00 88.19 536 GLU A CA 1
ATOM 4114 C C . GLU A 1 536 ? 25.697 20.844 -34.981 1.00 88.19 536 GLU A C 1
ATOM 4116 O O . GLU A 1 536 ? 24.751 21.402 -35.541 1.00 88.19 536 GLU A O 1
ATOM 4121 N N . ILE A 1 537 ? 25.648 19.560 -34.608 1.00 88.50 537 ILE A N 1
ATOM 4122 C CA . ILE A 1 537 ? 24.459 18.715 -34.783 1.00 88.50 537 ILE A CA 1
ATOM 4123 C C . ILE A 1 537 ? 23.276 19.325 -34.025 1.00 88.50 537 ILE A C 1
ATOM 4125 O O . ILE A 1 537 ? 22.226 19.578 -34.617 1.00 88.50 537 ILE A O 1
ATOM 4129 N N . ILE A 1 538 ? 23.455 19.627 -32.736 1.00 88.44 538 ILE A N 1
ATOM 4130 C CA . ILE A 1 538 ? 22.414 20.235 -31.895 1.00 88.44 538 ILE A CA 1
ATOM 4131 C C . ILE A 1 538 ? 21.973 21.585 -32.474 1.00 88.44 538 ILE A C 1
ATOM 4133 O O . ILE A 1 538 ? 20.774 21.860 -32.529 1.00 88.44 538 ILE A O 1
ATOM 4137 N N . GLY A 1 539 ? 22.913 22.403 -32.957 1.00 87.06 539 GLY A N 1
ATOM 4138 C CA . GLY A 1 539 ? 22.635 23.679 -33.617 1.00 87.06 539 GLY A CA 1
ATOM 4139 C C . GLY A 1 539 ? 21.743 23.523 -34.851 1.00 87.06 539 GLY A C 1
ATOM 4140 O O . GLY A 1 539 ? 20.718 24.199 -34.949 1.00 87.06 539 GLY A O 1
ATOM 4141 N N . ARG A 1 540 ? 22.065 22.575 -35.743 1.00 88.69 540 ARG A N 1
ATOM 4142 C CA . ARG A 1 540 ? 21.285 22.286 -36.965 1.00 88.69 540 ARG A CA 1
ATOM 4143 C C . ARG A 1 540 ? 19.904 21.691 -36.686 1.00 88.69 540 ARG A C 1
ATOM 4145 O O . ARG A 1 540 ? 18.972 21.907 -37.456 1.00 88.69 540 ARG A O 1
ATOM 4152 N N . VAL A 1 541 ? 19.750 20.938 -35.596 1.00 88.88 541 VAL A N 1
ATOM 4153 C CA . VAL A 1 541 ? 18.438 20.428 -35.152 1.00 88.88 541 VAL A CA 1
ATOM 4154 C C . VAL A 1 541 ? 17.606 21.550 -34.533 1.00 88.88 541 VAL A C 1
ATOM 4156 O O . VAL A 1 541 ? 16.404 21.664 -34.789 1.00 88.88 541 VAL A O 1
ATOM 4159 N N . ARG A 1 542 ? 18.245 22.411 -33.734 1.00 87.56 542 ARG A N 1
ATOM 4160 C CA . ARG A 1 542 ? 17.593 23.552 -33.090 1.00 87.56 542 ARG A CA 1
ATOM 4161 C C . ARG A 1 542 ? 17.114 24.568 -34.121 1.00 87.56 542 ARG A C 1
ATOM 4163 O O . ARG A 1 542 ? 15.996 25.059 -33.984 1.00 87.56 542 ARG A O 1
ATOM 4170 N N . GLN A 1 543 ? 17.903 24.856 -35.151 1.00 85.69 543 GLN A N 1
ATOM 4171 C CA . GLN A 1 543 ? 17.559 25.803 -36.210 1.00 85.69 543 GLN A CA 1
ATOM 4172 C C . GLN A 1 543 ? 17.775 25.165 -37.592 1.00 85.69 543 GLN A C 1
ATOM 4174 O O . GLN A 1 543 ? 18.921 24.951 -37.988 1.00 85.69 543 GLN A O 1
ATOM 4179 N N . PRO A 1 544 ? 16.697 24.849 -38.336 1.00 81.56 544 PRO A N 1
ATOM 4180 C CA . PRO A 1 544 ? 16.825 24.285 -39.674 1.00 81.56 544 PRO A CA 1
ATOM 4181 C C . PRO A 1 544 ? 17.438 25.307 -40.638 1.00 81.56 544 PRO A C 1
ATOM 4183 O O . PRO A 1 544 ? 16.998 26.455 -40.707 1.00 81.56 544 PRO A O 1
ATOM 4186 N N . ILE A 1 545 ? 18.432 24.874 -41.414 1.00 79.19 545 ILE A N 1
ATOM 4187 C CA . ILE A 1 545 ? 19.099 25.699 -42.427 1.00 79.19 545 ILE A CA 1
ATOM 4188 C C . ILE A 1 545 ? 18.342 25.533 -43.751 1.00 79.19 545 ILE A C 1
ATOM 4190 O O . ILE A 1 545 ? 18.135 24.412 -44.214 1.00 79.19 545 ILE A O 1
ATOM 4194 N N . GLY A 1 546 ? 17.894 26.638 -44.354 1.00 74.56 546 GLY A N 1
ATOM 4195 C CA . GLY A 1 546 ? 17.220 26.618 -45.662 1.00 74.56 546 GLY A CA 1
ATOM 4196 C C . GLY A 1 546 ? 15.873 25.877 -45.690 1.00 74.56 546 GLY A C 1
ATOM 4197 O O . GLY A 1 546 ? 15.471 25.389 -46.740 1.00 74.56 546 GLY A O 1
ATOM 4198 N N . GLY A 1 547 ? 15.188 25.742 -44.547 1.00 74.25 547 GLY A N 1
ATOM 4199 C CA . GLY A 1 547 ? 13.894 25.046 -44.445 1.00 74.25 547 GLY A CA 1
ATOM 4200 C C . GLY A 1 547 ? 13.978 23.513 -44.428 1.00 74.25 547 GLY A C 1
ATOM 4201 O O . GLY A 1 547 ? 12.950 22.850 -44.293 1.00 74.25 547 GLY A O 1
ATOM 4202 N N . VAL A 1 548 ? 15.184 22.941 -44.509 1.00 81.81 548 VAL A N 1
ATOM 4203 C CA . VAL A 1 548 ? 15.410 21.493 -44.424 1.00 81.81 548 VAL A CA 1
ATOM 4204 C C . VAL A 1 548 ? 15.684 21.101 -42.973 1.00 81.81 548 VAL A C 1
ATOM 4206 O O . VAL A 1 548 ? 16.591 21.625 -42.324 1.00 81.81 548 VAL A O 1
ATOM 4209 N N . PHE A 1 549 ? 14.903 20.156 -42.447 1.00 86.25 549 PHE A N 1
ATOM 4210 C CA . PHE A 1 549 ? 15.101 19.633 -41.096 1.00 86.25 549 PHE A CA 1
ATOM 4211 C C . PHE A 1 549 ? 16.250 18.624 -41.076 1.00 86.25 549 PHE A C 1
ATOM 4213 O O . PHE A 1 549 ? 16.202 17.605 -41.764 1.00 86.25 549 PHE A O 1
ATOM 4220 N N . PHE A 1 550 ? 17.269 18.884 -40.256 1.00 88.81 550 PHE A N 1
ATOM 4221 C CA . PHE A 1 550 ? 18.410 17.985 -40.117 1.00 88.81 550 PHE A CA 1
ATOM 4222 C C . PHE A 1 550 ? 18.010 16.710 -39.357 1.00 88.81 550 PHE A C 1
ATOM 4224 O O . PHE A 1 550 ? 17.452 16.786 -38.256 1.00 88.81 550 PHE A O 1
ATOM 4231 N N . ARG A 1 551 ? 18.250 15.538 -39.959 1.00 90.19 551 ARG A N 1
ATOM 4232 C CA . ARG A 1 551 ? 17.934 14.207 -39.411 1.00 90.19 551 ARG A CA 1
ATOM 4233 C C . ARG A 1 551 ? 19.030 13.197 -39.773 1.00 90.19 551 ARG A C 1
ATOM 4235 O O . ARG A 1 551 ? 19.706 13.413 -40.779 1.00 90.19 551 ARG A O 1
ATOM 4242 N N . PRO A 1 552 ? 19.187 12.106 -38.997 1.00 88.69 552 PRO A N 1
ATOM 4243 C CA . PRO A 1 552 ? 20.145 11.052 -39.314 1.00 88.69 552 PRO A CA 1
ATOM 4244 C C . PRO A 1 552 ? 19.922 10.453 -40.716 1.00 88.69 552 PRO A C 1
ATOM 4246 O O . PRO A 1 552 ? 18.767 10.255 -41.121 1.00 88.69 552 PRO A O 1
ATOM 4249 N N . PRO A 1 553 ? 20.998 10.171 -41.470 1.00 86.69 553 PRO A N 1
ATOM 4250 C CA . PRO A 1 553 ? 20.900 9.645 -42.824 1.00 86.69 553 PRO A CA 1
ATOM 4251 C C . PRO A 1 553 ? 20.404 8.196 -42.811 1.00 86.69 553 PRO A C 1
ATOM 4253 O O . PRO A 1 553 ? 20.999 7.326 -42.197 1.00 86.69 553 PRO A O 1
ATOM 4256 N N . LEU A 1 554 ? 19.322 7.903 -43.534 1.00 83.94 554 LEU A N 1
ATOM 4257 C CA . LEU A 1 554 ? 18.786 6.534 -43.624 1.00 83.94 554 LEU A CA 1
ATOM 4258 C C . LEU A 1 554 ? 19.502 5.664 -44.673 1.00 83.94 554 LEU A C 1
ATOM 4260 O O . LEU A 1 554 ? 19.203 4.478 -44.800 1.00 83.94 554 LEU A O 1
ATOM 4264 N N . SER A 1 555 ? 20.421 6.246 -45.444 1.00 74.62 555 SER A N 1
ATOM 4265 C CA . SER A 1 555 ? 21.248 5.543 -46.423 1.00 74.62 555 SER A CA 1
ATOM 4266 C C . SER A 1 555 ? 22.204 4.588 -45.703 1.00 74.62 555 SER A C 1
ATOM 4268 O O . SER A 1 555 ? 23.143 5.043 -45.057 1.00 74.62 555 SER A O 1
ATOM 4270 N N . GLY A 1 556 ? 21.951 3.280 -45.803 1.00 68.94 556 GLY A N 1
ATOM 4271 C CA . GLY A 1 556 ? 22.766 2.230 -45.174 1.00 68.94 556 GLY A CA 1
ATOM 4272 C C . GLY A 1 556 ? 22.089 1.474 -44.024 1.00 68.94 556 GLY A C 1
ATOM 4273 O O . GLY A 1 556 ? 22.661 0.511 -43.527 1.00 68.94 556 GLY A O 1
ATOM 4274 N N . VAL A 1 557 ? 20.867 1.849 -43.622 1.00 79.56 557 VAL A N 1
ATOM 4275 C CA . VAL A 1 557 ? 20.114 1.127 -42.580 1.00 79.56 557 VAL A CA 1
ATOM 4276 C C . VAL A 1 557 ? 19.304 -0.014 -43.203 1.00 79.56 557 VAL A C 1
ATOM 4278 O O . VAL A 1 557 ? 18.325 0.224 -43.914 1.00 79.56 557 VAL A O 1
ATOM 4281 N N . ALA A 1 558 ? 19.688 -1.260 -42.920 1.00 74.00 558 ALA A N 1
ATOM 4282 C CA . ALA A 1 558 ? 18.968 -2.451 -43.364 1.00 74.00 558 ALA A CA 1
ATOM 4283 C C . ALA A 1 558 ? 17.740 -2.705 -42.467 1.00 74.00 558 ALA A C 1
ATOM 4285 O O . ALA A 1 558 ? 17.844 -3.308 -41.406 1.00 74.00 558 ALA A O 1
ATOM 4286 N N . ALA A 1 559 ? 16.562 -2.214 -42.869 1.00 80.44 559 ALA A N 1
ATOM 4287 C CA . ALA A 1 559 ? 15.305 -2.451 -42.155 1.00 80.44 559 ALA A CA 1
ATOM 4288 C C . ALA A 1 559 ? 14.100 -2.480 -43.108 1.00 80.44 559 ALA A C 1
ATOM 4290 O O . ALA A 1 559 ? 14.122 -1.881 -44.185 1.00 80.44 559 ALA A O 1
ATOM 4291 N N . ARG A 1 560 ? 13.006 -3.141 -42.698 1.00 84.00 560 ARG A N 1
ATOM 4292 C CA . ARG A 1 560 ? 11.761 -3.176 -43.487 1.00 84.00 560 ARG A CA 1
ATOM 4293 C C . ARG A 1 560 ? 11.207 -1.755 -43.705 1.00 84.00 560 ARG A C 1
ATOM 4295 O O . ARG A 1 560 ? 11.222 -0.950 -42.766 1.00 84.00 560 ARG A O 1
ATOM 4302 N N . PRO A 1 561 ? 10.616 -1.447 -44.878 1.00 85.00 561 PRO A N 1
ATOM 4303 C CA . PRO A 1 561 ? 10.061 -0.120 -45.164 1.00 85.00 561 PRO A CA 1
ATOM 4304 C C . PRO A 1 561 ? 9.020 0.364 -44.143 1.00 85.00 561 PRO A C 1
ATOM 4306 O O . PRO A 1 561 ? 8.960 1.556 -43.842 1.00 85.00 561 PRO A O 1
ATOM 4309 N N . SER A 1 562 ? 8.234 -0.552 -43.566 1.00 85.75 562 SER A N 1
ATOM 4310 C CA . SER A 1 562 ? 7.256 -0.247 -42.513 1.00 85.75 562 SER A CA 1
ATOM 4311 C C . SER A 1 562 ? 7.912 0.291 -41.237 1.00 85.75 562 SER A C 1
ATOM 4313 O O . SER A 1 562 ? 7.438 1.277 -40.672 1.00 85.75 562 SER A O 1
ATOM 4315 N N . VAL A 1 563 ? 9.043 -0.285 -40.819 1.00 88.31 563 VAL A N 1
ATOM 4316 C CA . VAL A 1 563 ? 9.813 0.156 -39.644 1.00 88.31 563 VAL A CA 1
ATOM 4317 C C . VAL A 1 563 ? 10.426 1.532 -39.895 1.00 88.31 563 VAL A C 1
ATOM 4319 O O . VAL A 1 563 ? 10.309 2.423 -39.054 1.00 88.31 563 VAL A O 1
ATOM 4322 N N . LEU A 1 564 ? 10.992 1.751 -41.088 1.00 89.25 564 LEU A N 1
ATOM 4323 C CA . LEU A 1 564 ? 11.536 3.053 -41.487 1.00 89.25 564 LEU A CA 1
ATOM 4324 C C . LEU A 1 564 ? 10.454 4.143 -41.550 1.00 89.25 564 LEU A C 1
ATOM 4326 O O . LEU A 1 564 ? 10.714 5.291 -41.189 1.00 89.25 564 LEU A O 1
ATOM 4330 N N . ALA A 1 565 ? 9.230 3.806 -41.968 1.00 90.56 565 ALA A N 1
ATOM 4331 C CA . ALA A 1 565 ? 8.102 4.737 -41.955 1.00 90.56 565 ALA A CA 1
ATOM 4332 C C . ALA A 1 565 ? 7.701 5.137 -40.523 1.00 90.56 565 ALA A C 1
ATOM 4334 O O . ALA A 1 565 ? 7.446 6.316 -40.260 1.00 90.56 565 ALA A O 1
ATOM 4335 N N . VAL A 1 566 ? 7.693 4.184 -39.582 1.00 91.75 566 VAL A N 1
ATOM 4336 C CA . VAL A 1 566 ? 7.438 4.472 -38.161 1.00 91.75 566 VAL A CA 1
ATOM 4337 C C . VAL A 1 566 ? 8.542 5.351 -37.582 1.00 91.75 566 VAL A C 1
ATOM 4339 O O . VAL A 1 566 ? 8.231 6.390 -37.002 1.00 91.75 566 VAL A O 1
ATOM 4342 N N . LEU A 1 567 ? 9.808 5.005 -37.817 1.00 92.56 567 LEU A N 1
ATOM 4343 C CA . LEU A 1 567 ? 10.973 5.787 -37.401 1.00 92.56 567 LEU A CA 1
ATOM 4344 C C . LEU A 1 567 ? 10.869 7.242 -37.891 1.00 92.56 567 LEU A C 1
ATOM 4346 O O . LEU A 1 567 ? 10.971 8.175 -37.090 1.00 92.56 567 LEU A O 1
ATOM 4350 N N . LYS A 1 568 ? 10.527 7.442 -39.174 1.00 92.19 568 LYS A N 1
ATOM 4351 C CA . LYS A 1 568 ? 10.285 8.774 -39.750 1.00 92.19 568 LYS A CA 1
ATOM 4352 C C . LYS A 1 568 ? 9.153 9.537 -39.061 1.00 92.19 568 LYS A C 1
ATOM 4354 O O . LYS A 1 568 ? 9.245 10.751 -38.886 1.00 92.19 568 LYS A O 1
ATOM 4359 N N . SER A 1 569 ? 8.085 8.845 -38.667 1.00 93.56 569 SER A N 1
ATOM 4360 C CA . SER A 1 569 ? 6.966 9.463 -37.948 1.00 93.56 569 SER A CA 1
ATOM 4361 C C . SER A 1 569 ? 7.319 9.838 -36.501 1.00 93.56 569 SER A C 1
ATOM 4363 O O . SER A 1 569 ? 6.856 10.869 -36.010 1.00 93.56 569 SER A O 1
ATOM 4365 N N . CYS A 1 570 ? 8.180 9.058 -35.836 1.00 93.94 570 CYS A N 1
ATOM 4366 C CA . CYS A 1 570 ? 8.607 9.288 -34.454 1.00 93.94 570 CYS A CA 1
ATOM 4367 C C . CYS A 1 570 ? 9.440 10.566 -34.297 1.00 93.94 570 CYS A C 1
ATOM 4369 O O . CYS A 1 570 ? 9.236 11.303 -33.336 1.00 93.94 570 CYS A O 1
ATOM 4371 N N . TRP A 1 571 ? 10.316 10.886 -35.255 1.00 93.38 571 TRP A N 1
ATOM 4372 C CA . TRP A 1 571 ? 11.163 12.086 -35.200 1.00 93.38 571 TRP A CA 1
ATOM 4373 C C . TRP A 1 571 ? 10.622 13.290 -35.995 1.00 93.38 571 TRP A C 1
ATOM 4375 O O . TRP A 1 571 ? 11.379 14.185 -36.393 1.00 93.38 571 TRP A O 1
ATOM 4385 N N . SER A 1 572 ? 9.312 13.310 -36.270 1.00 93.12 572 SER A N 1
ATOM 4386 C CA . SER A 1 572 ? 8.643 14.434 -36.941 1.00 93.12 572 SER A CA 1
ATOM 4387 C C . SER A 1 572 ? 8.947 15.759 -36.233 1.00 93.12 572 SER A C 1
ATOM 4389 O O . SER A 1 572 ? 9.000 15.823 -35.005 1.00 93.12 572 SER A O 1
ATOM 4391 N N . GLU A 1 573 ? 9.128 16.831 -37.003 1.00 90.44 573 GLU A N 1
ATOM 4392 C CA . GLU A 1 573 ? 9.448 18.156 -36.466 1.00 90.44 573 GLU A CA 1
ATOM 4393 C C . GLU A 1 573 ? 8.361 18.675 -35.516 1.00 90.44 573 GLU A C 1
ATOM 4395 O O . GLU A 1 573 ? 8.654 19.082 -34.395 1.00 90.44 573 GLU A O 1
ATOM 4400 N N . ARG A 1 574 ? 7.093 18.603 -35.937 1.00 90.31 574 ARG A N 1
ATOM 4401 C CA . ARG A 1 574 ? 5.953 19.017 -35.109 1.00 90.31 574 ARG A CA 1
ATOM 4402 C C . ARG A 1 574 ? 5.615 17.927 -34.082 1.00 90.31 574 ARG A C 1
ATOM 4404 O O . ARG A 1 574 ? 5.355 16.799 -34.521 1.00 90.31 574 ARG A O 1
ATOM 4411 N N . PRO A 1 575 ? 5.531 18.246 -32.773 1.00 91.25 575 PRO A N 1
ATOM 4412 C CA . PRO A 1 575 ? 5.179 17.280 -31.726 1.00 91.25 575 PRO A CA 1
ATOM 4413 C C . PRO A 1 575 ? 3.817 16.610 -31.944 1.00 91.25 575 PRO A C 1
ATOM 4415 O O . PRO A 1 575 ? 3.700 15.400 -31.770 1.00 91.25 575 PRO A O 1
ATOM 4418 N N . ASP A 1 576 ? 2.814 17.362 -32.411 1.00 91.75 576 ASP A N 1
ATOM 4419 C CA . ASP A 1 576 ? 1.440 16.866 -32.620 1.00 91.75 576 ASP A CA 1
ATOM 4420 C C . ASP A 1 576 ? 1.352 15.778 -33.694 1.00 91.75 576 ASP A C 1
ATOM 4422 O O . ASP A 1 576 ? 0.483 14.912 -33.656 1.00 91.75 576 ASP A O 1
ATOM 4426 N N . ARG A 1 577 ? 2.273 15.810 -34.667 1.00 92.38 577 ARG A N 1
ATOM 4427 C CA . ARG A 1 577 ? 2.339 14.821 -35.750 1.00 92.38 577 ARG A CA 1
ATOM 4428 C C . ARG A 1 577 ? 3.039 13.530 -35.331 1.00 92.38 577 ARG A C 1
ATOM 4430 O O . ARG A 1 577 ? 2.979 12.552 -36.075 1.00 92.38 577 ARG A O 1
ATOM 4437 N N . ARG A 1 578 ? 3.709 13.508 -34.173 1.00 94.62 578 ARG A N 1
ATOM 4438 C CA . ARG A 1 578 ? 4.349 12.290 -33.669 1.00 94.62 578 ARG A CA 1
ATOM 4439 C C . ARG A 1 578 ? 3.275 11.344 -33.127 1.00 94.62 578 ARG A C 1
ATOM 4441 O O . ARG A 1 578 ? 2.411 11.782 -32.356 1.00 94.62 578 ARG A O 1
ATOM 4448 N N . PRO A 1 579 ? 3.314 10.051 -33.484 1.00 94.25 579 PRO A N 1
ATOM 4449 C CA . PRO A 1 579 ? 2.378 9.068 -32.950 1.00 94.25 579 PRO A CA 1
ATOM 4450 C C . PRO A 1 579 ? 2.507 8.950 -31.426 1.00 94.25 579 PRO A C 1
ATOM 4452 O O . PRO A 1 579 ? 3.517 9.320 -30.832 1.00 94.25 579 PRO A O 1
ATOM 4455 N N . ASP A 1 580 ? 1.460 8.456 -30.776 1.00 93.12 580 ASP A N 1
ATOM 4456 C CA . ASP A 1 580 ? 1.554 8.019 -29.383 1.00 93.12 580 ASP A CA 1
ATOM 4457 C C . ASP A 1 580 ? 2.345 6.700 -29.276 1.00 93.12 580 ASP A C 1
ATOM 4459 O O . ASP A 1 580 ? 2.323 5.894 -30.211 1.00 93.12 580 ASP A O 1
ATOM 4463 N N . VAL A 1 581 ? 3.019 6.447 -28.150 1.00 92.62 581 VAL A N 1
ATOM 4464 C CA . VAL A 1 581 ? 3.862 5.249 -27.946 1.00 92.62 581 VAL A CA 1
ATOM 4465 C C . VAL A 1 581 ? 3.055 3.964 -28.149 1.00 92.62 581 VAL A C 1
ATOM 4467 O O . VAL A 1 581 ? 3.545 3.003 -28.746 1.00 92.62 581 VAL A O 1
ATOM 4470 N N . ARG A 1 582 ? 1.775 3.958 -27.754 1.00 92.38 582 ARG A N 1
ATOM 4471 C CA . ARG A 1 582 ? 0.864 2.824 -27.979 1.00 92.38 582 ARG A CA 1
ATOM 4472 C C . ARG A 1 582 ? 0.665 2.530 -29.466 1.00 92.38 582 ARG A C 1
ATOM 4474 O O . ARG A 1 582 ? 0.657 1.364 -29.867 1.00 92.38 582 ARG A O 1
ATOM 4481 N N . LEU A 1 583 ? 0.536 3.578 -30.281 1.00 91.81 583 LEU A N 1
ATOM 4482 C CA . LEU A 1 583 ? 0.398 3.468 -31.733 1.00 91.81 583 LEU A CA 1
ATOM 4483 C C . LEU A 1 583 ? 1.719 3.047 -32.389 1.00 91.81 583 LEU A C 1
ATOM 4485 O O . LEU A 1 583 ? 1.702 2.227 -33.305 1.00 91.81 583 LEU A O 1
ATOM 4489 N N . VAL A 1 584 ? 2.858 3.548 -31.898 1.00 92.62 584 VAL A N 1
ATOM 4490 C CA . VAL A 1 584 ? 4.196 3.103 -32.329 1.00 92.62 584 VAL A CA 1
ATOM 4491 C C . VAL A 1 584 ? 4.358 1.602 -32.093 1.00 92.62 584 VAL A C 1
ATOM 4493 O O . VAL A 1 584 ? 4.693 0.867 -33.019 1.00 92.62 584 VAL A O 1
ATOM 4496 N N . ARG A 1 585 ? 4.022 1.124 -30.889 1.00 90.38 585 ARG A N 1
ATOM 4497 C CA . ARG A 1 585 ? 4.053 -0.303 -30.541 1.00 90.38 585 ARG A CA 1
ATOM 4498 C C . ARG A 1 585 ? 3.151 -1.143 -31.437 1.00 90.38 585 ARG A C 1
ATOM 4500 O O . ARG A 1 585 ? 3.547 -2.237 -31.818 1.00 90.38 585 ARG A O 1
ATOM 4507 N N . LEU A 1 586 ? 1.961 -0.648 -31.785 1.00 89.12 586 LEU A N 1
ATOM 4508 C CA . LEU A 1 586 ? 1.053 -1.342 -32.701 1.00 89.12 586 LEU A CA 1
ATOM 4509 C C . LEU A 1 586 ? 1.652 -1.471 -34.108 1.00 89.12 586 LEU A C 1
ATOM 4511 O O . LEU A 1 586 ? 1.611 -2.555 -34.677 1.00 89.12 586 LEU A O 1
ATOM 4515 N N . ARG A 1 587 ? 2.234 -0.392 -34.645 1.00 88.94 587 ARG A N 1
ATOM 4516 C CA . ARG A 1 587 ? 2.827 -0.370 -35.993 1.00 88.94 587 ARG A CA 1
ATOM 4517 C C . ARG A 1 587 ? 4.131 -1.164 -36.103 1.00 88.94 587 ARG A C 1
ATOM 4519 O O . ARG A 1 587 ? 4.473 -1.609 -37.189 1.00 88.94 587 ARG A O 1
ATOM 4526 N N . LEU A 1 588 ? 4.848 -1.357 -34.995 1.00 87.00 588 LEU A N 1
ATOM 4527 C CA . LEU A 1 588 ? 6.063 -2.179 -34.940 1.00 87.00 588 LEU A CA 1
ATOM 4528 C C . LEU A 1 588 ? 5.787 -3.651 -34.586 1.00 87.00 588 LEU A C 1
ATOM 4530 O O . LEU A 1 588 ? 6.728 -4.440 -34.503 1.00 87.00 588 LEU A O 1
ATOM 4534 N N . LYS A 1 589 ? 4.519 -4.071 -34.434 1.00 79.25 589 LYS A N 1
ATOM 4535 C CA . LYS A 1 589 ? 4.176 -5.494 -34.235 1.00 79.25 589 LYS A CA 1
ATOM 4536 C C . LYS A 1 589 ? 4.634 -6.375 -35.391 1.00 79.25 589 LYS A C 1
ATOM 4538 O O . LYS A 1 589 ? 4.999 -7.522 -35.157 1.00 79.25 589 LYS A O 1
ATOM 4543 N N . ASP A 1 590 ? 4.687 -5.835 -36.604 1.00 70.31 590 ASP A N 1
ATOM 4544 C CA . ASP A 1 590 ? 5.133 -6.572 -37.786 1.00 70.31 590 ASP A CA 1
ATOM 4545 C C . ASP A 1 590 ? 6.615 -6.963 -37.712 1.00 70.31 590 ASP A C 1
ATOM 4547 O O . ASP A 1 590 ? 7.020 -7.910 -38.382 1.00 70.31 590 ASP A O 1
ATOM 4551 N N . MET A 1 591 ? 7.414 -6.314 -36.849 1.00 72.38 591 MET A N 1
ATOM 4552 C CA . MET A 1 591 ? 8.768 -6.787 -36.523 1.00 72.38 591 MET A CA 1
ATOM 4553 C C . MET A 1 591 ? 8.752 -8.182 -35.885 1.00 72.38 591 MET A C 1
ATOM 4555 O O . MET A 1 591 ? 9.739 -8.891 -35.988 1.00 72.38 591 MET A O 1
ATOM 4559 N N . HIS A 1 592 ? 7.638 -8.586 -35.264 1.00 65.00 592 HIS A N 1
ATOM 4560 C CA . HIS A 1 592 ? 7.450 -9.885 -34.609 1.00 65.00 592 HIS A CA 1
ATOM 4561 C C . HIS A 1 592 ? 6.588 -10.859 -35.435 1.00 65.00 592 HIS A C 1
ATOM 4563 O O . HIS A 1 592 ? 6.491 -12.043 -35.102 1.00 65.00 592 HIS A O 1
ATOM 4569 N N . ALA A 1 593 ? 5.923 -10.388 -36.497 1.00 54.12 593 ALA A N 1
ATOM 4570 C CA . ALA A 1 593 ? 5.035 -11.212 -37.311 1.00 54.12 593 ALA A CA 1
ATOM 4571 C C . ALA A 1 593 ? 5.847 -12.230 -38.134 1.00 54.12 593 ALA A C 1
ATOM 4573 O O . ALA A 1 593 ? 6.644 -11.849 -38.990 1.00 54.12 593 ALA A O 1
ATOM 4574 N N . GLY A 1 594 ? 5.636 -13.523 -37.848 1.00 56.47 594 GLY A N 1
ATOM 4575 C CA . GLY A 1 594 ? 6.269 -14.663 -38.531 1.00 56.47 594 GLY A CA 1
ATOM 4576 C C . GLY A 1 594 ? 7.189 -15.539 -37.668 1.00 56.47 594 GLY A C 1
ATOM 4577 O O . GLY A 1 594 ? 7.664 -16.556 -38.154 1.00 56.47 594 GLY A O 1
ATOM 4578 N N . MET A 1 595 ? 7.434 -15.195 -36.397 1.00 57.53 595 MET A N 1
ATOM 4579 C CA . MET A 1 595 ? 8.537 -15.779 -35.609 1.00 57.53 595 MET A CA 1
ATOM 4580 C C . MET A 1 595 ? 8.066 -16.406 -34.288 1.00 57.53 595 MET A C 1
ATOM 4582 O O . MET A 1 595 ? 8.452 -15.972 -33.206 1.00 57.53 595 MET A O 1
ATOM 4586 N N . LYS A 1 596 ? 7.194 -17.422 -34.359 1.00 49.69 596 LYS A N 1
ATOM 4587 C CA . LYS A 1 596 ? 6.666 -18.113 -33.163 1.00 49.69 596 LYS A CA 1
ATOM 4588 C C . LYS A 1 596 ? 7.551 -19.253 -32.630 1.00 49.69 596 LYS A C 1
ATOM 4590 O O . LYS A 1 596 ? 7.267 -19.734 -31.542 1.00 49.69 596 LYS A O 1
ATOM 4595 N N . THR A 1 597 ? 8.598 -19.675 -33.343 1.00 50.78 597 THR A N 1
ATOM 4596 C CA . THR A 1 597 ? 9.360 -20.897 -33.001 1.00 50.78 597 THR A CA 1
ATOM 4597 C C . THR A 1 597 ? 10.812 -20.650 -32.578 1.00 50.78 597 THR A C 1
ATOM 4599 O O . THR A 1 597 ? 11.299 -21.354 -31.710 1.00 50.78 597 THR A O 1
ATOM 4602 N N . ASN A 1 598 ? 11.489 -19.609 -33.078 1.00 55.72 598 ASN A N 1
ATOM 4603 C CA . ASN A 1 598 ? 12.956 -19.513 -32.944 1.00 55.72 598 ASN A CA 1
ATOM 4604 C C . ASN A 1 598 ? 13.457 -18.728 -31.711 1.00 55.72 598 ASN A C 1
ATOM 4606 O O . ASN A 1 598 ? 14.656 -18.709 -31.442 1.00 55.72 598 ASN A O 1
ATOM 4610 N N . ILE A 1 599 ? 12.573 -18.041 -30.970 1.00 53.19 599 ILE A N 1
ATOM 4611 C CA . ILE A 1 599 ? 12.975 -17.193 -29.823 1.00 53.19 599 ILE A CA 1
ATOM 4612 C C . ILE A 1 599 ? 13.456 -18.070 -28.672 1.00 53.19 599 ILE A C 1
ATOM 4614 O O . ILE A 1 599 ? 14.483 -17.788 -28.056 1.00 53.19 599 ILE A O 1
ATOM 4618 N N . PHE A 1 600 ? 12.701 -19.135 -28.400 1.00 55.03 600 PHE A N 1
ATOM 4619 C CA . PHE A 1 600 ? 13.056 -20.080 -27.360 1.00 55.03 600 PHE A CA 1
ATOM 4620 C C . PHE A 1 600 ? 14.319 -20.821 -27.747 1.00 55.03 600 PHE A C 1
ATOM 4622 O O . PHE A 1 600 ? 15.210 -20.831 -26.926 1.00 55.03 600 PHE A O 1
ATOM 4629 N N . ASP A 1 601 ? 14.465 -21.299 -28.982 1.00 53.22 601 ASP A N 1
ATOM 4630 C CA . ASP A 1 601 ? 15.641 -22.077 -29.389 1.00 53.22 601 ASP A CA 1
ATOM 4631 C C . ASP A 1 601 ? 16.950 -21.273 -29.336 1.00 53.22 601 ASP A C 1
ATOM 4633 O O . ASP A 1 601 ? 17.924 -21.746 -28.758 1.00 53.22 601 ASP A O 1
ATOM 4637 N N . ASN A 1 602 ? 16.987 -20.025 -29.826 1.00 56.44 602 ASN A N 1
ATOM 4638 C CA . ASN A 1 602 ? 18.205 -19.202 -29.730 1.00 56.44 602 ASN A CA 1
ATOM 4639 C C . ASN A 1 602 ? 18.529 -18.801 -28.280 1.00 56.44 602 ASN A C 1
ATOM 4641 O O . ASN A 1 602 ? 19.698 -18.783 -27.885 1.00 56.44 602 ASN A O 1
ATOM 4645 N N . MET A 1 603 ? 17.512 -18.516 -27.457 1.00 52.00 603 MET A N 1
ATOM 4646 C CA . MET A 1 603 ? 17.725 -18.295 -26.024 1.00 52.00 603 MET A CA 1
ATOM 4647 C C . MET A 1 603 ? 18.094 -19.586 -25.289 1.00 52.00 603 MET A C 1
ATOM 4649 O O . MET A 1 603 ? 18.906 -19.517 -24.375 1.00 52.00 603 MET A O 1
ATOM 4653 N N . LEU A 1 604 ? 17.567 -20.744 -25.690 1.00 60.41 604 LEU A N 1
ATOM 4654 C CA . LEU A 1 604 ? 17.850 -22.057 -25.116 1.00 60.41 604 LEU A CA 1
ATOM 4655 C C . LEU A 1 604 ? 19.296 -22.435 -25.404 1.00 60.41 604 LEU A C 1
ATOM 4657 O O . LEU A 1 604 ? 20.005 -22.773 -24.475 1.00 60.41 604 LEU A O 1
ATOM 4661 N N . VAL A 1 605 ? 19.770 -22.253 -26.639 1.00 61.38 605 VAL A N 1
ATOM 4662 C CA . VAL A 1 605 ? 21.165 -22.507 -27.031 1.00 61.38 605 VAL A CA 1
ATOM 4663 C C . VAL A 1 605 ? 22.127 -21.585 -26.276 1.00 61.38 605 VAL A C 1
ATOM 4665 O O . VAL A 1 605 ? 23.162 -22.028 -25.772 1.00 61.38 605 VAL A O 1
ATOM 4668 N N . MET A 1 606 ? 21.784 -20.300 -26.131 1.00 55.78 606 MET A N 1
ATOM 4669 C CA . MET A 1 606 ? 22.587 -19.375 -25.324 1.00 55.78 606 MET A CA 1
ATOM 4670 C C . MET A 1 606 ? 22.544 -19.742 -23.833 1.00 55.78 606 MET A C 1
ATOM 4672 O O . MET A 1 606 ? 23.581 -19.720 -23.171 1.00 55.78 606 MET A O 1
ATOM 4676 N N . MET A 1 607 ? 21.381 -20.116 -23.294 1.00 56.47 607 MET A N 1
ATOM 4677 C CA . MET A 1 607 ? 21.219 -20.521 -21.896 1.00 56.47 607 MET A CA 1
ATOM 4678 C C . MET A 1 607 ? 21.865 -21.870 -21.592 1.00 56.47 607 MET A C 1
ATOM 4680 O O . MET A 1 607 ? 22.422 -22.005 -20.517 1.00 56.47 607 MET A O 1
ATOM 4684 N N . GLU A 1 608 ? 21.866 -22.823 -22.515 1.00 63.59 608 GLU A N 1
ATOM 4685 C CA . GLU A 1 608 ? 22.485 -24.144 -22.392 1.00 63.59 608 GLU A CA 1
ATOM 4686 C C . GLU A 1 608 ? 24.010 -24.019 -22.402 1.00 63.59 608 GLU A C 1
ATOM 4688 O O . GLU A 1 608 ? 24.690 -24.580 -21.545 1.00 63.59 608 GLU A O 1
ATOM 4693 N N . LYS A 1 609 ? 24.561 -23.158 -23.268 1.00 65.00 609 LYS A N 1
ATOM 4694 C CA . LYS A 1 609 ? 25.998 -22.845 -23.276 1.00 65.00 609 LYS A CA 1
ATOM 4695 C C . LYS A 1 609 ? 26.448 -22.134 -21.995 1.00 65.00 609 LYS A C 1
ATOM 4697 O O . LYS A 1 609 ? 27.530 -22.410 -21.478 1.00 65.00 609 LYS A O 1
ATOM 4702 N N . TYR A 1 610 ? 25.624 -21.231 -21.460 1.00 55.19 610 TYR A N 1
ATOM 4703 C CA . TYR A 1 610 ? 25.897 -20.577 -20.177 1.00 55.19 610 TYR A CA 1
ATOM 4704 C C . TYR A 1 610 ? 25.668 -21.505 -18.976 1.00 55.19 610 TYR A C 1
ATOM 4706 O O . TYR A 1 610 ? 26.452 -21.441 -18.032 1.00 55.19 610 TYR A O 1
ATOM 4714 N N . ALA A 1 611 ? 24.648 -22.366 -19.010 1.00 56.66 611 ALA A N 1
ATOM 4715 C CA . ALA A 1 611 ? 24.339 -23.346 -17.973 1.00 56.66 611 ALA A CA 1
ATOM 4716 C C . ALA A 1 611 ? 25.433 -24.405 -17.888 1.00 56.66 611 ALA A C 1
ATOM 4718 O O . ALA A 1 611 ? 25.920 -24.648 -16.799 1.00 56.66 611 ALA A O 1
ATOM 4719 N N . SER A 1 612 ? 25.914 -24.925 -19.016 1.00 63.38 612 SER A N 1
ATOM 4720 C CA . SER A 1 612 ? 27.007 -25.900 -19.047 1.00 63.38 612 SER A CA 1
ATOM 4721 C C . SER A 1 612 ? 28.321 -25.309 -18.509 1.00 63.38 612 SER A C 1
ATOM 4723 O O . SER A 1 612 ? 29.040 -25.949 -17.740 1.00 63.38 612 SER A O 1
ATOM 4725 N N . ASN A 1 613 ? 28.605 -24.034 -18.807 1.00 69.94 613 ASN A N 1
ATOM 4726 C CA . ASN A 1 613 ? 29.757 -23.336 -18.227 1.00 69.94 613 ASN A CA 1
ATOM 4727 C C . ASN A 1 613 ? 29.583 -23.069 -16.717 1.00 69.94 613 ASN A C 1
ATOM 4729 O O . ASN A 1 613 ? 30.519 -23.226 -15.935 1.00 69.94 613 ASN A O 1
ATOM 4733 N N . LEU A 1 614 ? 28.373 -22.693 -16.286 1.00 61.72 614 LEU A N 1
ATOM 4734 C CA . LEU A 1 614 ? 28.034 -22.524 -14.871 1.00 61.72 614 LEU A CA 1
ATOM 4735 C C . LEU A 1 614 ? 28.064 -23.847 -14.114 1.00 61.72 614 LEU A C 1
ATOM 4737 O O . LEU A 1 614 ? 28.536 -23.859 -12.990 1.00 61.72 614 LEU A O 1
ATOM 4741 N N . GLU A 1 615 ? 27.612 -24.947 -14.703 1.00 68.19 615 GLU A N 1
ATOM 4742 C CA . GLU A 1 615 ? 27.690 -26.289 -14.131 1.00 68.19 615 GLU A CA 1
ATOM 4743 C C . GLU A 1 615 ? 29.142 -26.707 -13.937 1.00 68.19 615 GLU A C 1
ATOM 4745 O O . GLU A 1 615 ? 29.480 -27.195 -12.863 1.00 68.19 615 GLU A O 1
ATOM 4750 N N . GLY A 1 616 ? 30.026 -26.423 -14.899 1.00 73.44 616 GLY A N 1
ATOM 4751 C CA . GLY A 1 616 ? 31.467 -26.626 -14.732 1.00 73.44 616 GLY A CA 1
ATOM 4752 C C . GLY A 1 616 ? 32.049 -25.800 -13.579 1.00 73.44 616 GLY A C 1
ATOM 4753 O O . GLY A 1 616 ? 32.781 -26.322 -12.736 1.00 73.44 616 GLY A O 1
ATOM 4754 N N . LEU A 1 617 ? 31.675 -24.520 -13.487 1.00 70.19 617 LEU A N 1
ATOM 4755 C CA . LEU A 1 617 ? 32.156 -23.621 -12.433 1.00 70.19 617 LEU A CA 1
ATOM 4756 C C . LEU A 1 617 ? 31.588 -23.982 -11.047 1.00 70.19 617 LEU A C 1
ATOM 4758 O O . LEU A 1 617 ? 32.295 -23.935 -10.040 1.00 70.19 617 LEU A O 1
ATOM 4762 N N . VAL A 1 618 ? 30.307 -24.351 -10.988 1.00 66.06 618 VAL A N 1
ATOM 4763 C CA . VAL A 1 618 ? 29.608 -24.791 -9.778 1.00 66.06 618 VAL A CA 1
ATOM 4764 C C . VAL A 1 618 ? 30.154 -26.138 -9.337 1.00 66.06 618 VAL A C 1
ATOM 4766 O O . VAL A 1 618 ? 30.404 -26.293 -8.149 1.00 66.06 618 VAL A O 1
ATOM 4769 N N . ALA A 1 619 ? 30.420 -27.078 -10.244 1.00 72.06 619 ALA A N 1
ATOM 4770 C CA . ALA A 1 619 ? 31.055 -28.351 -9.915 1.00 72.06 619 ALA A CA 1
ATOM 4771 C C . ALA A 1 619 ? 32.438 -28.131 -9.286 1.00 72.06 619 ALA A C 1
ATOM 4773 O O . ALA A 1 619 ? 32.686 -28.630 -8.189 1.00 72.06 619 ALA A O 1
ATOM 4774 N N . ALA A 1 620 ? 33.285 -27.295 -9.898 1.00 75.50 620 ALA A N 1
ATOM 4775 C CA . ALA A 1 620 ? 34.607 -26.965 -9.363 1.00 75.50 620 ALA A CA 1
ATOM 4776 C C . ALA A 1 620 ? 34.533 -26.280 -7.985 1.00 75.50 620 ALA A C 1
ATOM 4778 O O . ALA A 1 620 ? 35.274 -26.618 -7.060 1.00 75.50 620 ALA A O 1
ATOM 4779 N N . ARG A 1 621 ? 33.598 -25.339 -7.801 1.00 73.00 621 ARG A N 1
ATOM 4780 C CA . ARG A 1 621 ? 33.444 -24.623 -6.525 1.00 73.00 621 ARG A CA 1
ATOM 4781 C C . ARG A 1 621 ? 32.803 -25.488 -5.443 1.00 73.00 621 ARG A C 1
ATOM 4783 O O . ARG A 1 621 ? 33.173 -25.379 -4.278 1.00 73.00 621 ARG A O 1
ATOM 4790 N N . THR A 1 622 ? 31.889 -26.379 -5.819 1.00 75.12 622 THR A N 1
ATOM 4791 C CA . THR A 1 622 ? 31.294 -27.369 -4.912 1.00 75.12 622 THR A CA 1
ATOM 4792 C C . THR A 1 622 ? 32.355 -28.367 -4.462 1.00 75.12 622 THR A C 1
ATOM 4794 O O . THR A 1 622 ? 32.415 -28.690 -3.280 1.00 75.12 622 THR A O 1
ATOM 4797 N N . GLU A 1 623 ? 33.253 -28.791 -5.355 1.00 84.62 623 GLU A N 1
ATOM 4798 C CA . GLU A 1 623 ? 34.405 -29.622 -5.000 1.00 84.62 623 GLU A CA 1
ATOM 4799 C C . GLU A 1 623 ? 35.337 -28.907 -4.011 1.00 84.62 623 GLU A C 1
ATOM 4801 O O . GLU A 1 623 ? 35.710 -29.483 -2.985 1.00 84.62 623 GLU A O 1
ATOM 4806 N N . GLN A 1 624 ? 35.644 -27.630 -4.252 1.00 78.19 624 GLN A N 1
ATOM 4807 C CA . GLN A 1 624 ? 36.463 -26.828 -3.343 1.00 78.19 624 GLN A CA 1
ATOM 4808 C C . GLN A 1 624 ? 35.814 -26.677 -1.958 1.00 78.19 624 GLN A C 1
ATOM 4810 O O . GLN A 1 624 ? 36.472 -26.900 -0.941 1.00 78.19 624 GLN A O 1
ATOM 4815 N N . VAL A 1 625 ? 34.512 -26.387 -1.902 1.00 77.56 625 VAL A N 1
ATOM 4816 C CA . VAL A 1 625 ? 33.759 -26.303 -0.640 1.00 77.56 625 VAL A CA 1
ATOM 4817 C C . VAL A 1 625 ? 33.706 -27.659 0.065 1.00 77.56 625 VAL A C 1
ATOM 4819 O O . VAL A 1 625 ? 33.854 -27.726 1.283 1.00 77.56 625 VAL A O 1
ATOM 4822 N N . LEU A 1 626 ? 33.551 -28.765 -0.668 1.00 75.69 626 LEU A N 1
ATOM 4823 C CA . LEU A 1 626 ? 33.585 -30.113 -0.092 1.00 75.69 626 LEU A CA 1
ATOM 4824 C C . LEU A 1 626 ? 34.963 -30.462 0.486 1.00 75.69 626 LEU A C 1
ATOM 4826 O O . LEU A 1 626 ? 35.040 -31.180 1.488 1.00 75.69 626 LEU A O 1
ATOM 4830 N N . LEU A 1 627 ? 36.046 -29.972 -0.120 1.00 81.88 627 LEU A N 1
ATOM 4831 C CA . LEU A 1 627 ? 37.406 -30.120 0.401 1.00 81.88 627 LEU A CA 1
ATOM 4832 C C . LEU A 1 627 ? 37.628 -29.268 1.655 1.00 81.88 627 LEU A C 1
ATOM 4834 O O . LEU A 1 627 ? 38.171 -29.773 2.640 1.00 81.88 627 LEU A O 1
ATOM 4838 N N . GLU A 1 628 ? 37.183 -28.012 1.659 1.00 73.12 628 GLU A N 1
ATOM 4839 C CA . GLU A 1 628 ? 37.276 -27.131 2.830 1.00 73.12 628 GLU A CA 1
ATOM 4840 C C . GLU A 1 628 ? 36.421 -27.637 3.994 1.00 73.12 628 GLU A C 1
ATOM 4842 O O . GLU A 1 628 ? 36.912 -27.726 5.121 1.00 73.12 628 GLU A O 1
ATOM 4847 N N . LYS A 1 629 ? 35.198 -28.103 3.718 1.00 77.88 629 LYS A N 1
ATOM 4848 C CA . LYS A 1 629 ? 34.336 -28.767 4.702 1.00 77.88 629 LYS A CA 1
ATOM 4849 C C . LYS A 1 629 ? 35.010 -30.005 5.294 1.00 77.88 629 LYS A C 1
ATOM 4851 O O . LYS A 1 629 ? 35.012 -30.169 6.510 1.00 77.88 629 LYS A O 1
ATOM 4856 N N . ARG A 1 630 ? 35.640 -30.852 4.467 1.00 79.38 630 ARG A N 1
ATOM 4857 C CA . ARG A 1 630 ? 36.403 -32.019 4.954 1.00 79.38 630 ARG A CA 1
ATOM 4858 C C . ARG A 1 630 ? 37.555 -31.617 5.873 1.00 79.38 630 ARG A C 1
ATOM 4860 O O . ARG A 1 630 ? 37.776 -32.274 6.887 1.00 79.38 630 ARG A O 1
ATOM 4867 N N . ARG A 1 631 ? 38.279 -30.541 5.548 1.00 80.94 631 ARG A N 1
ATOM 4868 C CA . ARG A 1 631 ? 39.365 -30.017 6.394 1.00 80.94 631 ARG A CA 1
ATOM 4869 C C . ARG A 1 631 ? 38.840 -29.487 7.729 1.00 80.94 631 ARG A C 1
ATOM 4871 O O . ARG A 1 631 ? 39.435 -29.784 8.763 1.00 80.94 631 ARG A O 1
ATOM 4878 N N . ALA A 1 632 ? 37.731 -28.748 7.714 1.00 75.50 632 ALA A N 1
ATOM 4879 C CA . ALA A 1 632 ? 37.082 -28.250 8.925 1.00 75.50 632 ALA A CA 1
ATOM 4880 C C . ALA A 1 632 ? 36.574 -29.399 9.815 1.00 75.50 632 ALA A C 1
ATOM 4882 O O . ALA A 1 632 ? 36.791 -29.382 11.026 1.00 75.50 632 ALA A O 1
ATOM 4883 N N . ASP A 1 633 ? 35.983 -30.433 9.214 1.00 73.75 633 ASP A N 1
ATOM 4884 C CA . ASP A 1 633 ? 35.503 -31.624 9.917 1.00 73.75 633 ASP A CA 1
ATOM 4885 C C . ASP A 1 633 ? 36.645 -32.423 10.566 1.00 73.75 633 ASP A C 1
ATOM 4887 O O . ASP A 1 633 ? 36.520 -32.870 11.709 1.00 73.75 633 ASP A O 1
ATOM 4891 N N . ASP A 1 634 ? 37.784 -32.574 9.882 1.00 76.06 634 ASP A N 1
ATOM 4892 C CA . ASP A 1 634 ? 38.968 -33.222 10.459 1.00 76.06 634 ASP A CA 1
ATOM 4893 C C . ASP A 1 634 ? 39.547 -32.402 11.624 1.00 76.06 634 ASP A C 1
ATOM 4895 O O . ASP A 1 634 ? 39.920 -32.957 12.660 1.00 76.06 634 ASP A O 1
ATOM 4899 N N . LEU A 1 635 ? 39.561 -31.070 11.505 1.00 76.88 635 LEU A N 1
ATOM 4900 C CA . LEU A 1 635 ? 39.997 -30.177 12.578 1.00 76.88 635 LEU A CA 1
ATOM 4901 C C . LEU A 1 635 ? 39.076 -30.272 13.807 1.00 76.88 635 LEU A C 1
ATOM 4903 O O . LEU A 1 635 ? 39.569 -30.448 14.921 1.00 76.88 635 LEU A O 1
ATOM 4907 N N . LEU A 1 636 ? 37.753 -30.214 13.613 1.00 71.38 636 LEU A N 1
ATOM 4908 C CA . LEU A 1 636 ? 36.761 -30.351 14.687 1.00 71.38 636 LEU A CA 1
ATOM 4909 C C . LEU A 1 636 ? 36.936 -31.679 15.419 1.00 71.38 636 LEU A C 1
ATOM 4911 O O . LEU A 1 636 ? 36.986 -31.714 16.648 1.00 71.38 636 LEU A O 1
ATOM 4915 N N . ASN A 1 637 ? 37.108 -32.761 14.659 1.00 67.62 637 ASN A N 1
ATOM 4916 C CA . ASN A 1 637 ? 37.410 -34.054 15.237 1.00 67.62 637 ASN A CA 1
ATOM 4917 C C . ASN A 1 637 ? 38.685 -33.954 16.078 1.00 67.62 637 ASN A C 1
ATOM 4919 O O . ASN A 1 637 ? 38.630 -34.269 17.264 1.00 67.62 637 ASN A O 1
ATOM 4923 N N . ARG A 1 638 ? 39.809 -33.460 15.535 1.00 68.06 638 ARG A N 1
ATOM 4924 C CA . ARG A 1 638 ? 41.095 -33.316 16.256 1.00 68.06 638 ARG A CA 1
ATOM 4925 C C . ARG A 1 638 ? 41.014 -32.504 17.552 1.00 68.06 638 ARG A C 1
ATOM 4927 O O . ARG A 1 638 ? 41.736 -32.852 18.481 1.00 68.06 638 ARG A O 1
ATOM 4934 N N . MET A 1 639 ? 40.149 -31.495 17.625 1.00 62.09 639 MET A N 1
ATOM 4935 C CA . MET A 1 639 ? 39.958 -30.663 18.820 1.00 62.09 639 MET A CA 1
ATOM 4936 C C . MET A 1 639 ? 39.169 -31.364 19.942 1.00 62.09 639 MET A C 1
ATOM 4938 O O . MET A 1 639 ? 39.276 -30.964 21.100 1.00 62.09 639 MET A O 1
ATOM 4942 N N . LEU A 1 640 ? 38.401 -32.419 19.637 1.00 63.19 640 LEU A N 1
ATOM 4943 C CA . LEU A 1 640 ? 37.674 -33.196 20.647 1.00 63.19 640 LEU A CA 1
ATOM 4944 C C . LEU A 1 640 ? 38.611 -34.185 21.379 1.00 63.19 640 LEU A C 1
ATOM 4946 O O . LEU A 1 640 ? 39.373 -34.900 20.711 1.00 63.19 640 LEU A O 1
ATOM 4950 N N . PRO A 1 641 ? 38.545 -34.280 22.728 1.00 54.69 641 PRO A N 1
ATOM 4951 C CA . PRO A 1 641 ? 39.401 -35.163 23.522 1.00 54.69 641 PRO A CA 1
ATOM 4952 C C . PRO A 1 641 ? 39.304 -36.628 23.081 1.00 54.69 641 PRO A C 1
ATOM 4954 O O . PRO A 1 641 ? 38.213 -37.177 22.934 1.00 54.69 641 PRO A O 1
ATOM 4957 N N . ARG A 1 642 ? 40.450 -37.296 22.904 1.00 52.91 642 ARG A N 1
ATOM 4958 C CA . ARG A 1 642 ? 40.484 -38.739 22.621 1.00 52.91 642 ARG A CA 1
ATOM 4959 C C . ARG A 1 642 ? 40.192 -39.521 23.900 1.00 52.91 642 ARG A C 1
ATOM 4961 O O . ARG A 1 642 ? 41.004 -39.517 24.822 1.00 52.91 642 ARG A O 1
ATOM 4968 N N . TYR A 1 643 ? 39.059 -40.217 23.943 1.00 48.34 643 TYR A N 1
ATOM 4969 C CA . TYR A 1 643 ? 38.722 -41.107 25.052 1.00 48.34 643 TYR A CA 1
ATOM 4970 C C . TYR A 1 643 ? 39.485 -42.429 24.888 1.00 48.34 643 TYR A C 1
ATOM 4972 O O . TYR A 1 643 ? 39.231 -43.186 23.948 1.00 48.34 643 TYR A O 1
ATOM 4980 N N . HIS A 1 644 ? 40.454 -42.696 25.765 1.00 50.62 644 HIS A N 1
ATOM 4981 C CA . HIS A 1 644 ? 41.308 -43.888 25.707 1.00 50.62 644 HIS A CA 1
ATOM 4982 C C . HIS A 1 644 ? 40.797 -44.966 26.681 1.00 50.62 644 HIS A C 1
ATOM 4984 O O . HIS A 1 644 ? 41.454 -45.306 27.659 1.00 50.62 644 HIS A O 1
ATOM 4990 N N . PHE A 1 645 ? 39.601 -45.502 26.421 1.00 43.19 645 PHE A N 1
ATOM 4991 C CA . PHE A 1 645 ? 39.129 -46.747 27.040 1.00 43.19 645 PHE A CA 1
ATOM 4992 C C . PHE A 1 645 ? 39.027 -47.829 25.958 1.00 43.19 645 PHE A C 1
ATOM 4994 O O . PHE A 1 645 ? 38.651 -47.543 24.822 1.00 43.19 645 PHE A O 1
ATOM 5001 N N . GLN A 1 646 ? 39.429 -49.056 26.288 1.00 41.94 646 GLN A N 1
ATOM 5002 C CA . GLN A 1 646 ? 39.753 -50.147 25.357 1.00 41.94 646 GLN A CA 1
ATOM 5003 C C . GLN A 1 646 ? 38.525 -50.839 24.725 1.00 41.94 646 GLN A C 1
ATOM 5005 O O . GLN A 1 646 ? 38.442 -52.060 24.667 1.00 41.94 646 GLN A O 1
ATOM 5010 N N . THR A 1 647 ? 37.584 -50.060 24.198 1.00 46.31 647 THR A N 1
ATOM 5011 C CA . THR A 1 647 ? 36.523 -50.527 23.295 1.00 46.31 647 THR A CA 1
ATOM 5012 C C . THR A 1 647 ? 36.476 -49.579 22.106 1.00 46.31 647 THR A C 1
ATOM 5014 O O . THR A 1 647 ? 35.901 -48.492 22.180 1.00 46.31 647 THR A O 1
ATOM 5017 N N . SER A 1 648 ? 37.129 -49.980 21.011 1.00 52.06 648 SER A N 1
ATOM 5018 C CA . SER A 1 648 ? 37.343 -49.166 19.804 1.00 52.06 648 SER A CA 1
ATOM 5019 C C . SER A 1 648 ? 36.052 -48.648 19.157 1.00 52.06 648 SER A C 1
ATOM 5021 O O . SER A 1 648 ? 36.090 -47.626 18.479 1.00 52.06 648 SER A O 1
ATOM 5023 N N . LEU A 1 649 ? 34.909 -49.291 19.409 1.00 51.69 649 LEU A N 1
ATOM 5024 C CA . LEU A 1 649 ? 33.604 -48.876 18.891 1.00 51.69 649 LEU A CA 1
ATOM 5025 C C . LEU A 1 649 ? 32.974 -47.711 19.675 1.00 51.69 649 LEU A C 1
ATOM 5027 O O . LEU A 1 649 ? 32.370 -46.837 19.065 1.00 51.69 649 LEU A O 1
ATOM 5031 N N . PHE A 1 650 ? 33.149 -47.633 20.999 1.00 50.03 650 PHE A N 1
ATOM 5032 C CA . PHE A 1 650 ? 32.445 -46.631 21.819 1.00 50.03 650 PHE A CA 1
ATOM 5033 C C . PHE A 1 650 ? 33.091 -45.234 21.743 1.00 50.03 650 PHE A C 1
ATOM 5035 O O . PHE A 1 650 ? 32.397 -44.222 21.709 1.00 50.03 650 PHE A O 1
ATOM 5042 N N . SER A 1 651 ? 34.425 -45.170 21.635 1.00 50.19 651 SER A N 1
ATOM 5043 C CA . SER A 1 651 ? 35.178 -43.905 21.512 1.00 50.19 651 SER A CA 1
ATOM 5044 C C . SER A 1 651 ? 34.960 -43.218 20.154 1.00 50.19 651 SER A C 1
ATOM 5046 O O . SER A 1 651 ? 34.849 -41.993 20.084 1.00 50.19 651 SER A O 1
ATOM 5048 N N . PHE A 1 652 ? 34.833 -44.003 19.076 1.00 54.38 652 PHE A N 1
ATOM 5049 C CA . PHE A 1 652 ? 34.486 -43.486 17.751 1.00 54.38 652 PHE A CA 1
ATOM 5050 C C . PHE A 1 652 ? 33.048 -42.946 17.733 1.00 54.38 652 PHE A C 1
ATOM 5052 O O . PHE A 1 652 ? 32.830 -41.798 17.348 1.00 54.38 652 PHE A O 1
ATOM 5059 N N . TYR A 1 653 ? 32.100 -43.725 18.268 1.00 56.12 653 TYR A N 1
ATOM 5060 C CA . TYR A 1 653 ? 30.678 -43.376 18.293 1.00 56.12 653 TYR A CA 1
ATOM 5061 C C . TYR A 1 653 ? 30.386 -42.116 19.122 1.00 56.12 653 TYR A C 1
ATOM 5063 O O . TYR A 1 653 ? 29.584 -41.277 18.719 1.00 56.12 653 TYR A O 1
ATOM 5071 N N . TYR A 1 654 ? 31.069 -41.936 20.258 1.00 59.75 654 TYR A N 1
ATOM 5072 C CA . TYR A 1 654 ? 30.891 -40.752 21.104 1.00 59.75 654 TYR A CA 1
ATOM 5073 C C . TYR A 1 654 ? 31.431 -39.474 20.442 1.00 59.75 654 TYR A C 1
ATOM 5075 O O . TYR A 1 654 ? 30.770 -38.437 20.456 1.00 59.75 654 TYR A O 1
ATOM 5083 N N . ARG A 1 655 ? 32.611 -39.539 19.809 1.00 62.34 655 ARG A N 1
ATOM 5084 C CA . ARG A 1 655 ? 33.213 -38.382 19.127 1.00 62.34 655 ARG A CA 1
ATOM 5085 C C . ARG A 1 655 ? 32.385 -37.948 17.921 1.00 62.34 655 ARG A C 1
ATOM 5087 O O . ARG A 1 655 ? 32.185 -36.753 17.734 1.00 62.34 655 ARG A O 1
ATOM 5094 N N . GLU A 1 656 ? 31.886 -38.911 17.149 1.00 63.16 656 GLU A N 1
ATOM 5095 C CA . GLU A 1 656 ? 31.023 -38.658 15.995 1.00 63.16 656 GLU A CA 1
ATOM 5096 C C . GLU A 1 656 ? 29.675 -38.070 16.431 1.00 63.16 656 GLU A C 1
ATOM 5098 O O . GLU A 1 656 ? 29.276 -37.033 15.907 1.00 63.16 656 GLU A O 1
ATOM 5103 N N . ARG A 1 657 ? 29.037 -38.617 17.479 1.00 65.06 657 ARG A N 1
ATOM 5104 C CA . ARG A 1 657 ? 27.793 -38.049 18.025 1.00 65.06 657 ARG A CA 1
ATOM 5105 C C . ARG A 1 657 ? 27.951 -36.627 18.544 1.00 65.06 657 ARG A C 1
ATOM 5107 O O . ARG A 1 657 ? 27.103 -35.788 18.260 1.00 65.06 657 ARG A O 1
ATOM 5114 N N . VAL A 1 658 ? 29.016 -36.342 19.292 1.00 66.19 658 VAL A N 1
ATOM 5115 C CA . VAL A 1 658 ? 29.248 -34.997 19.836 1.00 66.19 658 VAL A CA 1
ATOM 5116 C C . VAL A 1 658 ? 29.614 -34.016 18.720 1.00 66.19 658 VAL A C 1
ATOM 5118 O O . VAL A 1 658 ? 29.083 -32.909 18.695 1.00 66.19 658 VAL A O 1
ATOM 5121 N N . ALA A 1 659 ? 30.455 -34.411 17.759 1.00 70.06 659 ALA A N 1
ATOM 5122 C CA . ALA A 1 659 ? 30.783 -33.573 16.606 1.00 70.06 659 ALA A CA 1
ATOM 5123 C C . ALA A 1 659 ? 29.548 -33.285 15.739 1.00 70.06 659 ALA A C 1
ATOM 5125 O O . ALA A 1 659 ? 29.359 -32.150 15.310 1.00 70.06 659 ALA A O 1
ATOM 5126 N N . GLU A 1 660 ? 28.683 -34.272 15.500 1.00 71.56 660 GLU A N 1
ATOM 5127 C CA . GLU A 1 660 ? 27.440 -34.074 14.753 1.00 71.56 660 GLU A CA 1
ATOM 5128 C C . GLU A 1 660 ? 26.406 -33.236 15.507 1.00 71.56 660 GLU A C 1
ATOM 5130 O O . GLU A 1 660 ? 25.755 -32.404 14.880 1.00 71.56 660 GLU A O 1
ATOM 5135 N N . ALA A 1 661 ? 26.263 -33.413 16.823 1.00 69.38 661 ALA A N 1
ATOM 5136 C CA . ALA A 1 661 ? 25.394 -32.572 17.648 1.00 69.38 661 ALA A CA 1
ATOM 5137 C C . ALA A 1 661 ? 25.867 -31.108 17.633 1.00 69.38 661 ALA A C 1
ATOM 5139 O O . ALA A 1 661 ? 25.067 -30.197 17.427 1.00 69.38 661 ALA A O 1
ATOM 5140 N N . LEU A 1 662 ? 27.185 -30.881 17.721 1.00 71.38 662 LEU A N 1
ATOM 5141 C CA . LEU A 1 662 ? 27.789 -29.551 17.599 1.00 71.38 662 LEU A CA 1
ATOM 5142 C C . LEU A 1 662 ? 27.589 -28.945 16.200 1.00 71.38 662 LEU A C 1
ATOM 5144 O O . LEU A 1 662 ? 27.265 -27.765 16.097 1.00 71.38 662 LEU A O 1
ATOM 5148 N N . LYS A 1 663 ? 27.712 -29.738 15.124 1.00 71.50 663 LYS A N 1
ATOM 5149 C CA . LYS A 1 663 ? 27.409 -29.288 13.748 1.00 71.50 663 LYS A CA 1
ATOM 5150 C C . LYS A 1 663 ? 25.935 -28.917 13.559 1.00 71.50 663 LYS A C 1
ATOM 5152 O O . LYS A 1 663 ? 25.636 -28.048 12.746 1.00 71.50 663 LYS A O 1
ATOM 5157 N N . ARG A 1 664 ? 25.023 -29.572 14.287 1.00 74.44 664 ARG A N 1
ATOM 5158 C CA . ARG A 1 664 ? 23.576 -29.294 14.280 1.00 74.44 664 ARG A CA 1
ATOM 5159 C C . ARG A 1 664 ? 23.166 -28.156 15.224 1.00 74.44 664 ARG A C 1
ATOM 5161 O O . ARG A 1 664 ? 22.010 -27.749 15.195 1.00 74.44 664 ARG A O 1
ATOM 5168 N N . GLY A 1 665 ? 24.093 -27.628 16.029 1.00 64.81 665 GLY A N 1
ATOM 5169 C CA . GLY A 1 665 ? 23.811 -26.591 17.027 1.00 64.81 665 GLY A CA 1
ATOM 5170 C C . GLY A 1 665 ? 23.006 -27.094 18.231 1.00 64.81 665 GLY A C 1
ATOM 5171 O O . GLY A 1 665 ? 22.432 -26.290 18.963 1.00 64.81 665 GLY A O 1
ATOM 5172 N N . GLU A 1 666 ? 22.940 -28.410 18.435 1.00 70.25 666 GLU A N 1
ATOM 5173 C CA . GLU A 1 666 ? 22.199 -29.019 19.536 1.00 70.25 666 GLU A CA 1
ATOM 5174 C C . GLU A 1 666 ? 23.024 -28.977 20.836 1.00 70.25 666 GLU A C 1
ATOM 5176 O O . GLU A 1 666 ? 24.239 -29.209 20.817 1.00 70.25 666 GLU A O 1
ATOM 5181 N N . PRO A 1 667 ? 22.395 -28.698 21.993 1.00 55.59 667 PRO A N 1
ATOM 5182 C CA . PRO A 1 667 ? 23.089 -28.711 23.273 1.00 55.59 667 PRO A CA 1
ATOM 5183 C C . PRO A 1 667 ? 23.518 -30.141 23.634 1.00 55.59 667 PRO A C 1
ATOM 5185 O O . PRO A 1 667 ? 22.689 -31.041 23.771 1.00 55.59 667 PRO A O 1
ATOM 5188 N N . VAL A 1 668 ? 24.823 -30.350 23.825 1.00 60.03 668 VAL A N 1
ATOM 5189 C CA . VAL A 1 668 ? 25.378 -31.642 24.255 1.00 60.03 668 VAL A CA 1
ATOM 5190 C C . VAL A 1 668 ? 24.984 -31.884 25.714 1.00 60.03 668 VAL A C 1
ATOM 5192 O O . VAL A 1 668 ? 25.388 -31.134 26.604 1.00 60.03 668 VAL A O 1
ATOM 5195 N N . GLN A 1 669 ? 24.175 -32.914 25.968 1.00 48.72 669 GLN A N 1
ATOM 5196 C CA . GLN A 1 669 ? 23.721 -33.242 27.320 1.00 48.72 669 GLN A CA 1
ATOM 5197 C C . GLN A 1 669 ? 24.871 -33.802 28.168 1.00 48.72 669 GLN A C 1
ATOM 5199 O O . GLN A 1 669 ? 25.636 -34.653 27.717 1.00 48.72 669 GLN A O 1
ATOM 5204 N N . ALA A 1 670 ? 24.999 -33.312 29.402 1.00 48.69 670 ALA A N 1
ATOM 5205 C CA . ALA A 1 670 ? 26.033 -33.755 30.330 1.00 48.69 670 ALA A CA 1
ATOM 5206 C C . ALA A 1 670 ? 25.710 -35.152 30.887 1.00 48.69 670 ALA A C 1
ATOM 5208 O O . ALA A 1 670 ? 24.654 -35.355 31.485 1.00 48.69 670 ALA A O 1
ATOM 5209 N N . GLU A 1 671 ? 26.636 -36.099 30.736 1.00 51.75 671 GLU A N 1
ATOM 5210 C CA . GLU A 1 671 ? 26.521 -37.435 31.327 1.00 51.75 671 GLU A CA 1
ATOM 5211 C C . GLU A 1 671 ? 26.933 -37.424 32.808 1.00 51.75 671 GLU A C 1
ATOM 5213 O O . GLU A 1 671 ? 27.933 -36.811 33.191 1.00 51.75 671 GLU A O 1
ATOM 5218 N N . SER A 1 672 ? 26.175 -38.121 33.659 1.00 47.50 672 SER A N 1
ATOM 5219 C CA . SER A 1 672 ? 26.457 -38.240 35.093 1.00 47.50 672 SER A CA 1
ATOM 5220 C C . SER A 1 672 ? 26.981 -39.628 35.456 1.00 47.50 672 SER A C 1
ATOM 5222 O O . SER A 1 672 ? 26.399 -40.625 35.042 1.00 47.50 672 SER A O 1
ATOM 5224 N N . TYR A 1 673 ? 28.019 -39.683 36.294 1.00 51.75 673 TYR A N 1
ATOM 5225 C CA . TYR A 1 673 ? 28.629 -40.919 36.795 1.00 51.75 673 TYR A CA 1
ATOM 5226 C C . TYR A 1 673 ? 28.602 -40.949 38.332 1.00 51.75 673 TYR A C 1
ATOM 5228 O O . TYR A 1 673 ? 28.792 -39.912 38.973 1.00 51.75 673 TYR A O 1
ATOM 5236 N N . ASP A 1 674 ? 28.412 -42.131 38.927 1.00 44.22 674 ASP A N 1
ATOM 5237 C CA . ASP A 1 674 ? 28.220 -42.290 40.382 1.00 44.22 674 ASP A CA 1
ATOM 5238 C C . ASP A 1 674 ? 29.492 -42.022 41.207 1.00 44.22 674 ASP A C 1
ATOM 5240 O O . ASP A 1 674 ? 29.429 -41.557 42.350 1.00 44.22 674 ASP A O 1
ATOM 5244 N N . CYS A 1 675 ? 30.675 -42.250 40.628 1.00 47.00 675 CYS A N 1
ATOM 5245 C CA . CYS A 1 675 ? 31.951 -41.887 41.242 1.00 47.00 675 CYS A CA 1
ATOM 5246 C C . CYS A 1 675 ? 32.999 -41.493 40.194 1.00 47.00 675 CYS A C 1
ATOM 5248 O O . CYS A 1 675 ? 33.170 -42.180 39.188 1.00 47.00 675 CYS A O 1
ATOM 5250 N N . VAL A 1 676 ? 33.742 -40.408 40.445 1.00 46.44 676 VAL A N 1
ATOM 5251 C CA . VAL A 1 676 ? 34.796 -39.921 39.541 1.00 46.44 676 VAL A CA 1
ATOM 5252 C C . VAL A 1 676 ? 36.033 -39.542 40.351 1.00 46.44 676 VAL A C 1
ATOM 5254 O O . VAL A 1 676 ? 35.945 -38.891 41.392 1.00 46.44 676 VAL A O 1
ATOM 5257 N N . THR A 1 677 ? 37.213 -39.952 39.884 1.00 45.25 677 THR A N 1
ATOM 5258 C CA . THR A 1 677 ? 38.484 -39.512 40.476 1.00 45.25 677 THR A CA 1
ATOM 5259 C C . THR A 1 677 ? 38.968 -38.280 39.726 1.00 45.25 677 THR A C 1
ATOM 5261 O O . THR A 1 677 ? 39.335 -38.379 38.560 1.00 45.25 677 THR A O 1
ATOM 5264 N N . ILE A 1 678 ? 38.959 -37.124 40.390 1.00 44.03 678 ILE A N 1
ATOM 5265 C CA . ILE A 1 678 ? 39.397 -35.855 39.804 1.00 44.03 678 ILE A CA 1
ATOM 5266 C C . ILE A 1 678 ? 40.788 -35.533 40.347 1.00 44.03 678 ILE A C 1
ATOM 5268 O O . ILE A 1 678 ? 40.974 -35.380 41.553 1.00 44.03 678 ILE A O 1
ATOM 5272 N N . TYR A 1 679 ? 41.766 -35.448 39.451 1.00 43.56 679 TYR A N 1
ATOM 5273 C CA . TYR A 1 679 ? 43.139 -35.079 39.773 1.00 43.56 679 TYR A CA 1
ATOM 5274 C C . TYR A 1 679 ? 43.395 -33.630 39.352 1.00 43.56 679 TYR A C 1
ATOM 5276 O O . TYR A 1 679 ? 43.139 -33.268 38.207 1.00 43.56 679 TYR A O 1
ATOM 5284 N N . PHE A 1 680 ? 43.924 -32.816 40.264 1.00 41.56 680 PHE A N 1
ATOM 5285 C CA . PHE A 1 680 ? 44.385 -31.463 39.961 1.00 41.56 680 PHE A CA 1
ATOM 5286 C C . PHE A 1 680 ? 45.911 -31.427 40.058 1.00 41.56 680 PHE A C 1
ATOM 5288 O O . PHE A 1 680 ? 46.463 -31.655 41.134 1.00 41.56 680 PHE A O 1
ATOM 5295 N N . SER A 1 681 ? 46.590 -31.113 38.952 1.00 44.22 681 SER A N 1
ATOM 5296 C CA . SER A 1 681 ? 47.986 -30.665 38.990 1.00 44.22 681 SER A CA 1
ATOM 5297 C C . SER A 1 681 ? 48.149 -29.368 38.234 1.00 44.22 681 SER A C 1
ATOM 5299 O O . SER A 1 681 ? 47.702 -29.255 37.095 1.00 44.22 681 SER A O 1
ATOM 5301 N N . ASP A 1 682 ? 48.884 -28.450 38.838 1.00 39.38 682 ASP A N 1
ATOM 5302 C CA . ASP A 1 682 ? 49.169 -27.133 38.285 1.00 39.38 682 ASP A CA 1
ATOM 5303 C C . ASP A 1 682 ? 50.534 -27.117 37.569 1.00 39.38 682 ASP A C 1
ATOM 5305 O O . ASP A 1 682 ? 51.433 -26.346 37.896 1.00 39.38 682 ASP A O 1
ATOM 5309 N N . ILE A 1 683 ? 50.756 -28.073 36.653 1.00 45.84 683 ILE A N 1
ATOM 5310 C CA . ILE A 1 683 ? 52.026 -28.205 35.920 1.00 45.84 683 ILE A CA 1
ATOM 5311 C C . ILE A 1 683 ? 51.774 -28.159 34.411 1.00 45.84 683 ILE A C 1
ATOM 5313 O O . ILE A 1 683 ? 51.108 -29.023 33.837 1.00 45.84 683 ILE A O 1
ATOM 5317 N N . VAL A 1 684 ? 52.389 -27.176 33.751 1.00 42.59 684 VAL A N 1
ATOM 5318 C CA . VAL A 1 684 ? 52.391 -27.025 32.290 1.00 42.59 684 VAL A CA 1
ATOM 5319 C C . VAL A 1 684 ? 53.149 -28.199 31.649 1.00 42.59 684 VAL A C 1
ATOM 5321 O O . VAL A 1 684 ? 54.299 -28.468 31.989 1.00 42.59 684 VAL A O 1
ATOM 5324 N N . GLY A 1 685 ? 52.497 -28.921 30.730 1.00 48.91 685 GLY A N 1
ATOM 5325 C CA . GLY A 1 685 ? 53.051 -30.102 30.043 1.00 48.91 685 GLY A CA 1
ATOM 5326 C C . GLY A 1 685 ? 52.697 -31.458 30.672 1.00 48.91 685 GLY A C 1
ATOM 5327 O O . GLY A 1 685 ? 53.099 -32.501 30.155 1.00 48.91 685 GLY A O 1
ATOM 5328 N N . PHE A 1 686 ? 51.913 -31.468 31.755 1.00 48.47 686 PHE A N 1
ATOM 5329 C CA . PHE A 1 686 ? 51.487 -32.693 32.438 1.00 48.47 686 PHE A CA 1
ATOM 5330 C C . PHE A 1 686 ? 50.603 -33.609 31.574 1.00 48.47 686 PHE A C 1
ATOM 5332 O O . PHE A 1 686 ? 50.732 -34.826 31.651 1.00 48.47 686 PHE A O 1
ATOM 5339 N N . THR A 1 687 ? 49.760 -33.054 30.699 1.00 48.75 687 THR A N 1
ATOM 5340 C CA . THR A 1 687 ? 48.894 -33.822 29.784 1.00 48.75 687 THR A CA 1
ATOM 5341 C C . THR A 1 687 ? 49.683 -34.766 28.877 1.00 48.75 687 THR A C 1
ATOM 5343 O O . THR A 1 687 ? 49.280 -35.913 28.700 1.00 48.75 687 THR A O 1
ATOM 5346 N N . ASN A 1 688 ? 50.847 -34.336 28.381 1.00 48.75 688 ASN A N 1
ATOM 5347 C CA . ASN A 1 688 ? 51.733 -35.191 27.588 1.00 48.75 688 ASN A CA 1
ATOM 5348 C C . ASN A 1 688 ? 52.374 -36.301 28.433 1.00 48.75 688 ASN A C 1
ATOM 5350 O O . ASN A 1 688 ? 52.512 -37.421 27.959 1.00 48.75 688 ASN A O 1
ATOM 5354 N N . LEU A 1 689 ? 52.732 -36.028 29.692 1.00 46.53 689 LEU A N 1
ATOM 5355 C CA . LEU A 1 689 ? 53.310 -37.033 30.596 1.00 46.53 689 LEU A CA 1
ATOM 5356 C C . LEU A 1 689 ? 52.277 -38.063 31.080 1.00 46.53 689 LEU A C 1
ATOM 5358 O O . LEU A 1 689 ? 52.608 -39.241 31.216 1.00 46.53 689 LEU A O 1
ATOM 5362 N N . ALA A 1 690 ? 51.037 -37.630 31.316 1.00 47.31 690 ALA A N 1
ATOM 5363 C CA . ALA A 1 690 ? 49.923 -38.497 31.687 1.00 47.31 690 ALA A CA 1
ATOM 5364 C C . ALA A 1 690 ? 49.463 -39.375 30.513 1.00 47.31 690 ALA A C 1
ATOM 5366 O O . ALA A 1 690 ? 49.127 -40.535 30.719 1.00 47.31 690 ALA A O 1
ATOM 5367 N N . ALA A 1 691 ? 49.513 -38.860 29.279 1.00 49.34 691 ALA A N 1
ATOM 5368 C CA . ALA A 1 691 ? 49.181 -39.623 28.074 1.00 49.34 691 ALA A CA 1
ATOM 5369 C C . ALA A 1 691 ? 50.158 -40.782 27.792 1.00 49.34 691 ALA A C 1
ATOM 5371 O O . ALA A 1 691 ? 49.784 -41.748 27.132 1.00 49.34 691 ALA A O 1
ATOM 5372 N N . ILE A 1 692 ? 51.398 -40.698 28.286 1.00 49.34 692 ILE A N 1
ATOM 5373 C CA . ILE A 1 692 ? 52.435 -41.714 28.047 1.00 49.34 692 ILE A CA 1
ATOM 5374 C C . ILE A 1 692 ? 52.359 -42.872 29.064 1.00 49.34 692 ILE A C 1
ATOM 5376 O O . ILE A 1 692 ? 52.859 -43.957 28.778 1.00 49.34 692 ILE A O 1
ATOM 5380 N N . ASN A 1 693 ? 51.715 -42.699 30.226 1.00 41.16 693 ASN A N 1
ATOM 5381 C CA . ASN A 1 693 ? 51.729 -43.699 31.301 1.00 41.16 693 ASN A CA 1
ATOM 5382 C C . ASN A 1 693 ? 50.333 -44.253 31.614 1.00 41.16 693 ASN A C 1
ATOM 5384 O O . ASN A 1 693 ? 49.407 -43.509 31.926 1.00 41.16 693 ASN A O 1
ATOM 5388 N N . THR A 1 694 ? 50.188 -45.583 31.605 1.00 49.38 694 THR A N 1
ATOM 5389 C CA . THR A 1 694 ? 48.950 -46.237 32.053 1.00 49.38 694 THR A CA 1
ATOM 5390 C C . THR A 1 694 ? 48.923 -46.360 33.588 1.00 49.38 694 THR A C 1
ATOM 5392 O O . THR A 1 694 ? 49.934 -46.735 34.191 1.00 49.38 694 THR A O 1
ATOM 5395 N N . PRO A 1 695 ? 47.779 -46.126 34.264 1.00 40.53 695 PRO A N 1
ATOM 5396 C CA . PRO A 1 695 ? 47.701 -46.138 35.734 1.00 40.53 695 PRO A CA 1
ATOM 5397 C C . PRO A 1 695 ? 48.036 -47.494 36.381 1.00 40.53 695 PRO A C 1
ATOM 5399 O O . PRO A 1 695 ? 48.391 -47.561 37.556 1.00 40.53 695 PRO A O 1
ATOM 5402 N N . MET A 1 696 ? 47.937 -48.595 35.629 1.00 36.19 696 MET A N 1
ATOM 5403 C CA . MET A 1 696 ? 48.226 -49.941 36.137 1.00 36.19 696 MET A CA 1
ATOM 5404 C C . MET A 1 696 ? 49.726 -50.247 36.259 1.00 36.19 696 MET A C 1
ATOM 5406 O O . MET A 1 696 ? 50.108 -51.108 37.055 1.00 36.19 696 MET A O 1
ATOM 5410 N N . GLN A 1 697 ? 50.590 -49.543 35.524 1.00 41.09 697 GLN A N 1
ATOM 5411 C CA . GLN A 1 697 ? 52.015 -49.880 35.444 1.00 41.09 697 GLN A CA 1
ATOM 5412 C C . GLN A 1 697 ? 52.816 -49.403 36.672 1.00 41.09 697 GLN A C 1
ATOM 5414 O O . GLN A 1 697 ? 53.770 -50.068 37.082 1.00 41.09 697 GLN A O 1
ATOM 5419 N N . GLU A 1 698 ? 52.375 -48.336 37.348 1.00 42.69 698 GLU A N 1
ATOM 5420 C CA . GLU A 1 698 ? 52.934 -47.933 38.650 1.00 42.69 698 GLU A CA 1
ATOM 5421 C C . GLU A 1 698 ? 52.471 -48.839 39.804 1.00 42.69 698 GLU A C 1
ATOM 5423 O O . GLU A 1 698 ? 53.203 -49.021 40.776 1.00 42.69 698 GLU A O 1
ATOM 5428 N N . HIS A 1 699 ? 51.294 -49.469 39.705 1.00 36.84 699 HIS A N 1
ATOM 5429 C CA . HIS A 1 699 ? 50.756 -50.287 40.797 1.00 36.84 699 HIS A CA 1
ATOM 5430 C C . HIS A 1 699 ? 51.369 -51.700 40.850 1.00 36.84 699 HIS A C 1
ATOM 5432 O O . HIS A 1 699 ? 51.622 -52.232 41.935 1.00 36.84 699 HIS A O 1
ATOM 5438 N N . LEU A 1 700 ? 51.670 -52.296 39.690 1.00 33.00 700 LEU A N 1
ATOM 5439 C CA . LEU A 1 700 ? 52.144 -53.684 39.585 1.00 33.00 700 LEU A CA 1
ATOM 5440 C C . LEU A 1 700 ? 53.643 -53.881 39.873 1.00 33.00 700 LEU A C 1
ATOM 5442 O O . LEU A 1 700 ? 54.038 -54.981 40.255 1.00 33.00 700 LEU A O 1
ATOM 5446 N N . SER A 1 701 ? 54.476 -52.838 39.790 1.00 37.75 701 SER A N 1
ATOM 5447 C CA . SER A 1 701 ? 55.913 -52.940 40.115 1.00 37.75 701 SER A CA 1
ATOM 5448 C C . SER A 1 701 ? 56.213 -53.000 41.621 1.00 37.75 701 SER A C 1
ATOM 5450 O O . SER A 1 701 ? 57.320 -53.364 42.013 1.00 37.75 701 SER A O 1
ATOM 5452 N N . SER A 1 702 ? 55.233 -52.695 42.480 1.00 40.50 702 SER A N 1
ATOM 5453 C CA . SER A 1 702 ? 55.421 -52.703 43.939 1.00 40.50 702 SER A CA 1
ATOM 5454 C C . SER A 1 702 ? 55.054 -54.025 44.622 1.00 40.50 702 SER A C 1
ATOM 5456 O O . SER A 1 702 ? 55.374 -54.200 45.798 1.00 40.50 702 SER A O 1
ATOM 5458 N N . LEU A 1 703 ? 54.390 -54.957 43.922 1.00 39.69 703 LEU A N 1
ATOM 5459 C CA . LEU A 1 703 ? 53.695 -56.060 44.596 1.00 39.69 703 LEU A CA 1
ATOM 5460 C C . LEU A 1 703 ? 54.154 -57.482 44.289 1.00 39.69 703 LEU A C 1
ATOM 5462 O O . LEU A 1 703 ? 53.741 -58.373 45.023 1.00 39.69 703 LEU A O 1
ATOM 5466 N N . ARG A 1 704 ? 55.051 -57.746 43.338 1.00 40.44 704 ARG A N 1
ATOM 5467 C CA . ARG A 1 704 ? 55.656 -59.083 43.203 1.00 40.44 704 ARG A CA 1
ATOM 5468 C C . ARG A 1 704 ? 57.030 -58.966 42.558 1.00 40.44 704 ARG A C 1
ATOM 5470 O O . ARG A 1 704 ? 57.154 -58.351 41.513 1.00 40.44 704 ARG A O 1
ATOM 5477 N N . VAL A 1 705 ? 58.004 -59.635 43.178 1.00 37.16 705 VAL A N 1
ATOM 5478 C CA . VAL A 1 705 ? 59.420 -59.798 42.801 1.00 37.16 705 VAL A CA 1
ATOM 5479 C C . VAL A 1 705 ? 60.383 -58.921 43.626 1.00 37.16 705 VAL A C 1
ATOM 5481 O O . VAL A 1 705 ? 60.562 -57.729 43.398 1.00 37.16 705 VAL A O 1
ATOM 5484 N N . ARG A 1 706 ? 61.058 -59.564 44.594 1.00 42.75 706 ARG A N 1
ATOM 5485 C CA . ARG A 1 706 ? 62.257 -59.056 45.285 1.00 42.75 706 ARG A CA 1
ATOM 5486 C C . ARG A 1 706 ? 63.411 -58.972 44.275 1.00 42.75 706 ARG A C 1
ATOM 5488 O O . ARG A 1 706 ? 64.248 -59.864 44.213 1.00 42.75 706 ARG A O 1
ATOM 5495 N N . ILE A 1 707 ? 63.470 -57.907 43.486 1.00 48.34 707 ILE A N 1
ATOM 5496 C CA . ILE A 1 707 ? 64.702 -57.513 42.796 1.00 48.34 707 ILE A CA 1
ATOM 5497 C C . ILE A 1 707 ? 65.321 -56.358 43.588 1.00 48.34 707 ILE A C 1
ATOM 5499 O O . ILE A 1 707 ? 64.630 -55.417 43.977 1.00 48.34 707 ILE A O 1
ATOM 5503 N N . ARG A 1 708 ? 66.627 -56.440 43.871 1.00 48.91 708 ARG A N 1
ATOM 5504 C CA . ARG A 1 708 ? 67.373 -55.353 44.524 1.00 48.91 708 ARG A CA 1
ATOM 5505 C C . ARG A 1 708 ? 67.354 -54.110 43.626 1.00 48.91 708 ARG A C 1
ATOM 5507 O O . ARG A 1 708 ? 67.545 -54.218 42.418 1.00 48.91 708 ARG A O 1
ATOM 5514 N N . ASN A 1 709 ? 67.159 -52.932 44.222 1.00 45.47 709 ASN A N 1
ATOM 5515 C CA . ASN A 1 709 ? 67.041 -51.648 43.510 1.00 45.47 709 ASN A CA 1
ATOM 5516 C C . ASN A 1 709 ? 68.221 -51.349 42.563 1.00 45.47 709 ASN A C 1
ATOM 5518 O O . ASN A 1 709 ? 68.056 -50.635 41.573 1.00 45.47 709 ASN A O 1
ATOM 5522 N N . ASP A 1 710 ? 69.389 -51.926 42.831 1.00 50.34 710 ASP A N 1
ATOM 5523 C CA . ASP A 1 710 ? 70.610 -51.738 42.044 1.00 50.34 710 ASP A CA 1
ATOM 5524 C C . ASP A 1 710 ? 70.525 -52.421 40.664 1.00 50.34 710 ASP A C 1
ATOM 5526 O O . ASP A 1 710 ? 71.082 -51.931 39.681 1.00 50.34 710 ASP A O 1
ATOM 5530 N N . GLU A 1 711 ? 69.760 -53.512 40.566 1.00 49.91 711 GLU A N 1
ATOM 5531 C CA . GLU A 1 711 ? 69.524 -54.279 39.335 1.00 49.91 711 GLU A CA 1
ATOM 5532 C C . GLU A 1 711 ? 68.505 -53.566 38.422 1.00 49.91 711 GLU A C 1
ATOM 5534 O O . GLU A 1 711 ? 68.665 -53.515 37.201 1.00 49.91 711 GLU A O 1
ATOM 5539 N N . ILE A 1 712 ? 67.486 -52.929 39.020 1.00 51.50 712 ILE A N 1
ATOM 5540 C CA . ILE A 1 712 ? 66.484 -52.110 38.312 1.00 51.50 712 ILE A CA 1
ATOM 5541 C C . ILE A 1 712 ? 67.152 -50.876 37.695 1.00 51.50 712 ILE A C 1
ATOM 5543 O O . ILE A 1 712 ? 66.886 -50.541 36.539 1.00 51.50 712 ILE A O 1
ATOM 5547 N N . ARG A 1 713 ? 68.070 -50.229 38.428 1.00 48.94 713 ARG A N 1
ATOM 5548 C CA . ARG A 1 713 ? 68.842 -49.072 37.940 1.00 48.94 713 ARG A CA 1
ATOM 5549 C C . ARG A 1 713 ? 69.776 -49.426 36.782 1.00 48.94 713 ARG A C 1
ATOM 5551 O O . ARG A 1 713 ? 69.888 -48.636 35.847 1.00 48.94 713 ARG A O 1
ATOM 5558 N N . ARG A 1 714 ? 70.384 -50.619 36.799 1.00 49.94 714 ARG A N 1
ATOM 5559 C CA . ARG A 1 714 ? 71.219 -51.115 35.690 1.00 49.94 714 ARG A CA 1
ATOM 5560 C C . ARG A 1 714 ? 70.412 -51.398 34.420 1.00 49.94 714 ARG A C 1
ATOM 5562 O O . ARG A 1 714 ? 70.861 -51.037 33.338 1.00 49.94 714 ARG A O 1
ATOM 5569 N N . ARG A 1 715 ? 69.218 -51.991 34.543 1.00 48.78 715 ARG A N 1
ATOM 5570 C CA . ARG A 1 715 ? 68.371 -52.342 33.385 1.00 48.78 715 ARG A CA 1
ATOM 5571 C C . ARG A 1 715 ? 67.649 -51.156 32.752 1.00 48.78 715 ARG A C 1
ATOM 5573 O O . ARG A 1 715 ? 67.428 -51.164 31.549 1.00 48.78 715 ARG A O 1
ATOM 5580 N N . THR A 1 716 ? 67.265 -50.156 33.540 1.00 52.03 716 THR A N 1
ATOM 5581 C CA . THR A 1 716 ? 66.391 -49.073 33.054 1.00 52.03 716 THR A CA 1
ATOM 5582 C C . THR A 1 716 ? 67.137 -47.805 32.644 1.00 52.03 716 THR A C 1
ATOM 5584 O O . THR A 1 716 ? 66.568 -46.992 31.926 1.00 52.03 716 THR A O 1
ATOM 5587 N N . LYS A 1 717 ? 68.390 -47.602 33.085 1.00 48.50 717 LYS A N 1
ATOM 5588 C CA . LYS A 1 717 ? 69.158 -46.352 32.886 1.00 48.50 717 LYS A CA 1
ATOM 5589 C C . LYS A 1 717 ? 68.413 -45.060 33.299 1.00 48.50 717 LYS A C 1
ATOM 5591 O O . LYS A 1 717 ? 68.843 -43.966 32.944 1.00 48.50 717 LYS A O 1
ATOM 5596 N N . VAL A 1 718 ? 67.333 -45.139 34.083 1.00 47.00 718 VAL A N 1
ATOM 5597 C CA . VAL A 1 718 ? 66.562 -43.963 34.521 1.00 47.00 718 VAL A CA 1
ATOM 5598 C C . VAL A 1 718 ? 67.110 -43.453 35.856 1.00 47.00 718 VAL A C 1
ATOM 5600 O O . VAL A 1 718 ? 66.718 -43.916 36.925 1.00 47.00 718 VAL A O 1
ATOM 5603 N N . THR A 1 719 ? 68.020 -42.480 35.818 1.00 47.91 719 THR A N 1
ATOM 5604 C CA . THR A 1 719 ? 68.571 -41.831 37.027 1.00 47.91 719 THR A CA 1
ATOM 5605 C C . THR A 1 719 ? 67.867 -40.524 37.413 1.00 47.91 719 THR A C 1
ATOM 5607 O O . THR A 1 719 ? 68.063 -40.036 38.521 1.00 47.91 719 THR A O 1
ATOM 5610 N N . GLY A 1 720 ? 66.995 -39.964 36.569 1.00 45.19 720 GLY A N 1
ATOM 5611 C CA . GLY A 1 720 ? 66.470 -38.605 36.784 1.00 45.19 720 GLY A CA 1
ATOM 5612 C C . GLY A 1 720 ? 65.180 -38.474 37.606 1.00 45.19 720 GLY A C 1
ATOM 5613 O O . GLY A 1 720 ? 64.912 -37.408 38.155 1.00 45.19 720 GLY A O 1
ATOM 5614 N N . ILE A 1 721 ? 64.347 -39.515 37.690 1.00 46.38 721 ILE A N 1
ATOM 5615 C CA . ILE A 1 721 ? 62.945 -39.340 38.115 1.00 46.38 721 ILE A CA 1
ATOM 5616 C C . ILE A 1 721 ? 62.807 -39.189 39.636 1.00 46.38 721 ILE A C 1
ATOM 5618 O O . ILE A 1 721 ? 62.160 -38.254 40.099 1.00 46.38 721 ILE A O 1
ATOM 5622 N N . ALA A 1 722 ? 63.476 -40.024 40.435 1.00 42.78 722 ALA A N 1
ATOM 5623 C CA . ALA A 1 722 ? 63.347 -39.979 41.897 1.00 42.78 722 ALA A CA 1
ATOM 5624 C C . ALA A 1 722 ? 63.874 -38.663 42.516 1.00 42.78 722 ALA A C 1
ATOM 5626 O O . ALA A 1 722 ? 63.273 -38.138 43.450 1.00 42.78 722 ALA A O 1
ATOM 5627 N N . GLN A 1 723 ? 64.949 -38.095 41.955 1.00 45.38 723 GLN A N 1
ATOM 5628 C CA . GLN A 1 723 ? 65.526 -36.808 42.379 1.00 45.38 723 GLN A CA 1
ATOM 5629 C C . GLN A 1 723 ? 64.650 -35.605 41.988 1.00 45.38 723 GLN A C 1
ATOM 5631 O O . GLN A 1 723 ? 64.669 -34.567 42.651 1.00 45.38 723 GLN A O 1
ATOM 5636 N N . ARG A 1 724 ? 63.876 -35.738 40.905 1.00 45.25 724 ARG A N 1
ATOM 5637 C CA . ARG A 1 724 ? 62.941 -34.711 40.426 1.00 45.25 724 ARG A CA 1
ATOM 5638 C C . ARG A 1 724 ? 61.619 -34.767 41.196 1.00 45.25 724 ARG A C 1
ATOM 5640 O O . ARG A 1 724 ? 61.088 -33.723 41.562 1.00 45.25 724 ARG A O 1
ATOM 5647 N N . ILE A 1 725 ? 61.158 -35.974 41.540 1.00 44.06 725 ILE A N 1
ATOM 5648 C CA . ILE A 1 725 ? 59.987 -36.215 42.397 1.00 44.06 725 ILE A CA 1
ATOM 5649 C C . ILE A 1 725 ? 60.200 -35.650 43.806 1.00 44.06 725 ILE A C 1
ATOM 5651 O O . ILE A 1 725 ? 59.271 -35.070 44.354 1.00 44.06 725 ILE A O 1
ATOM 5655 N N . SER A 1 726 ? 61.406 -35.750 44.382 1.00 45.28 726 SER A N 1
ATOM 5656 C CA . SER A 1 726 ? 61.677 -35.211 45.726 1.00 45.28 726 SER A CA 1
ATOM 5657 C C . SER A 1 726 ? 61.746 -33.679 45.787 1.00 45.28 726 SER A C 1
ATOM 5659 O O . SER A 1 726 ? 61.609 -33.116 46.870 1.00 45.28 726 SER A O 1
ATOM 5661 N N . LYS A 1 727 ? 61.980 -32.998 44.654 1.00 45.78 727 LYS A N 1
ATOM 5662 C CA . LYS A 1 727 ? 62.020 -31.525 44.569 1.00 45.78 727 LYS A CA 1
ATOM 5663 C C . LYS A 1 727 ? 60.648 -30.895 44.322 1.00 45.78 727 LYS A C 1
ATOM 5665 O O . LYS A 1 727 ? 60.450 -29.733 44.661 1.00 45.78 727 LYS A O 1
ATOM 5670 N N . LEU A 1 728 ? 59.708 -31.637 43.743 1.00 46.00 728 LEU A N 1
ATOM 5671 C CA . LEU A 1 728 ? 58.356 -31.153 43.475 1.00 46.00 728 LEU A CA 1
ATOM 5672 C C . LEU A 1 728 ? 57.477 -31.475 44.687 1.00 46.00 728 LEU A C 1
ATOM 5674 O O . LEU A 1 728 ? 57.378 -32.626 45.093 1.00 46.00 728 LEU A O 1
ATOM 5678 N N . LYS A 1 729 ? 56.866 -30.466 45.315 1.00 40.62 729 LYS A N 1
ATOM 5679 C CA . LYS A 1 729 ? 55.910 -30.677 46.412 1.00 40.62 729 LYS A CA 1
ATOM 5680 C C . LYS A 1 729 ? 54.578 -31.127 45.811 1.00 40.62 729 LYS A C 1
ATOM 5682 O O . LYS A 1 729 ? 53.840 -30.311 45.274 1.00 40.62 729 LYS A O 1
ATOM 5687 N N . TRP A 1 730 ? 54.271 -32.418 45.888 1.00 47.78 730 TRP A N 1
ATOM 5688 C CA . TRP A 1 730 ? 52.977 -32.943 45.448 1.00 47.78 730 TRP A CA 1
ATOM 5689 C C . TRP A 1 730 ? 51.915 -32.617 46.501 1.00 47.78 730 TRP A C 1
ATOM 5691 O O . TRP A 1 730 ? 52.116 -32.898 47.684 1.00 47.78 730 TRP A O 1
ATOM 5701 N N . GLN A 1 731 ? 50.765 -32.098 46.078 1.00 39.09 731 GLN A N 1
ATOM 5702 C CA . GLN A 1 731 ? 49.546 -32.112 46.883 1.00 39.09 731 GLN A CA 1
ATOM 5703 C C . GLN A 1 731 ? 48.490 -32.927 46.142 1.00 39.09 731 GLN A C 1
ATOM 5705 O O . GLN A 1 731 ? 48.051 -32.548 45.064 1.00 39.09 731 GLN A O 1
ATOM 5710 N N . TRP A 1 732 ? 48.095 -34.068 46.704 1.00 40.06 732 TRP A N 1
ATOM 5711 C CA . TRP A 1 732 ? 46.965 -34.833 46.182 1.00 40.06 732 TRP A CA 1
ATOM 5712 C C . TRP A 1 732 ? 45.657 -34.255 46.726 1.00 40.06 732 TRP A C 1
ATOM 5714 O O . TRP A 1 732 ? 45.510 -34.076 47.936 1.00 40.06 732 TRP A O 1
ATOM 5724 N N . ALA A 1 733 ? 44.691 -34.006 45.839 1.00 45.66 733 ALA A N 1
ATOM 5725 C CA . ALA A 1 733 ? 43.305 -33.759 46.211 1.00 45.66 733 ALA A CA 1
ATOM 5726 C C . ALA A 1 733 ? 42.501 -35.056 46.085 1.00 45.66 733 ALA A C 1
ATOM 5728 O O . ALA A 1 733 ? 42.553 -35.717 45.057 1.00 45.66 733 ALA A O 1
ATOM 5729 N N . GLY A 1 734 ? 41.846 -35.455 47.177 1.00 49.88 734 GLY A N 1
ATOM 5730 C CA . GLY A 1 734 ? 41.208 -36.763 47.328 1.00 49.88 734 GLY A CA 1
ATOM 5731 C C . GLY A 1 734 ? 40.010 -37.046 46.421 1.00 49.88 734 GLY A C 1
ATOM 5732 O O . GLY A 1 734 ? 39.578 -36.216 45.629 1.00 49.88 734 GLY A O 1
ATOM 5733 N N . HIS A 1 735 ? 39.432 -38.233 46.602 1.00 48.16 735 HIS A N 1
ATOM 5734 C CA . HIS A 1 735 ? 38.221 -38.668 45.904 1.00 48.16 735 HIS A CA 1
ATOM 5735 C C . HIS A 1 735 ? 36.986 -37.880 46.366 1.00 48.16 735 HIS A C 1
ATOM 5737 O O . HIS A 1 735 ? 36.844 -37.568 47.554 1.00 48.16 735 HIS A O 1
ATOM 5743 N N . VAL A 1 736 ? 36.082 -37.597 45.430 1.00 50.94 736 VAL A N 1
ATOM 5744 C CA . VAL A 1 736 ? 34.785 -36.957 45.676 1.00 50.94 736 VAL A CA 1
ATOM 5745 C C . VAL A 1 736 ? 33.705 -37.967 45.294 1.00 50.94 736 VAL A C 1
ATOM 5747 O O . VAL A 1 736 ? 33.744 -38.525 44.201 1.00 50.94 736 VAL A O 1
ATOM 5750 N N . CYS A 1 737 ? 32.770 -38.235 46.202 1.00 48.50 737 CYS A N 1
ATOM 5751 C CA . CYS A 1 737 ? 31.612 -39.089 45.937 1.00 48.50 737 CYS A CA 1
ATOM 5752 C C . CYS A 1 737 ? 30.334 -38.253 46.007 1.00 48.50 737 CYS A C 1
ATOM 5754 O O . CYS A 1 737 ? 30.267 -37.263 46.747 1.00 48.50 737 CYS A O 1
ATOM 5756 N N . ARG A 1 738 ? 29.334 -38.623 45.209 1.00 49.25 738 ARG A N 1
ATOM 5757 C CA . ARG A 1 738 ? 28.025 -37.975 45.228 1.00 49.25 738 ARG A CA 1
ATOM 5758 C C . ARG A 1 738 ? 27.200 -38.570 46.369 1.00 49.25 738 ARG A C 1
ATOM 5760 O O . ARG A 1 738 ? 27.187 -39.783 46.544 1.00 49.25 738 ARG A O 1
ATOM 5767 N N . ARG A 1 739 ? 26.562 -37.719 47.173 1.00 52.06 739 ARG A N 1
ATOM 5768 C CA . ARG A 1 739 ? 25.646 -38.149 48.239 1.00 52.06 739 ARG A CA 1
ATOM 5769 C C . ARG A 1 739 ? 24.241 -38.353 47.660 1.00 52.06 739 ARG A C 1
ATOM 5771 O O . ARG A 1 739 ? 23.907 -37.773 46.627 1.00 52.06 739 ARG A O 1
ATOM 5778 N N . ASN A 1 740 ? 23.408 -39.131 48.353 1.00 49.16 740 ASN A N 1
ATOM 5779 C CA . ASN A 1 740 ? 22.034 -39.453 47.929 1.00 49.16 740 ASN A CA 1
ATOM 5780 C C . ASN A 1 740 ? 21.106 -38.219 47.831 1.00 49.16 740 ASN A C 1
ATOM 5782 O O . ASN A 1 740 ? 20.050 -38.297 47.218 1.00 49.16 740 ASN A O 1
ATOM 5786 N N . ASP A 1 741 ? 21.509 -37.070 48.385 1.00 49.91 741 ASP A N 1
ATOM 5787 C CA . ASP A 1 741 ? 20.822 -35.772 48.282 1.00 49.91 741 ASP A CA 1
ATOM 5788 C C . ASP A 1 741 ? 21.224 -34.962 47.027 1.00 49.91 741 ASP A C 1
ATOM 5790 O O . ASP A 1 741 ? 20.875 -33.790 46.884 1.00 49.91 741 ASP A O 1
ATOM 5794 N N . GLY A 1 742 ? 22.000 -35.562 46.119 1.00 49.75 742 GLY A N 1
ATOM 5795 C CA . GLY A 1 742 ? 22.443 -34.945 44.873 1.00 49.75 742 GLY A CA 1
ATOM 5796 C C . GLY A 1 742 ? 23.603 -33.957 45.023 1.00 49.75 742 GLY A C 1
ATOM 5797 O O . GLY A 1 742 ? 24.108 -33.487 44.000 1.00 49.75 742 GLY A O 1
ATOM 5798 N N . ARG A 1 743 ? 24.077 -33.675 46.246 1.00 47.06 743 ARG A N 1
ATOM 5799 C CA . ARG A 1 743 ? 25.227 -32.794 46.505 1.00 47.06 743 ARG A CA 1
ATOM 5800 C C . ARG A 1 743 ? 26.544 -33.582 46.465 1.00 47.06 743 ARG A C 1
ATOM 5802 O O . ARG A 1 743 ? 26.618 -34.746 46.860 1.00 47.06 743 ARG A O 1
ATOM 5809 N N . LEU A 1 744 ? 27.620 -32.948 45.991 1.00 49.06 744 LEU A N 1
ATOM 5810 C CA . LEU A 1 744 ? 28.967 -33.534 46.028 1.00 49.06 744 LEU A CA 1
ATOM 5811 C C . LEU A 1 744 ? 29.492 -33.525 47.474 1.00 49.06 744 LEU A C 1
ATOM 5813 O O . LEU A 1 744 ? 29.541 -32.476 48.119 1.00 49.06 744 LEU A O 1
ATOM 5817 N N . GLY A 1 745 ? 29.878 -34.689 48.002 1.00 53.06 745 GLY A N 1
ATOM 5818 C CA . GLY A 1 745 ? 30.445 -34.813 49.346 1.00 53.06 745 GLY A CA 1
ATOM 5819 C C . GLY A 1 745 ? 31.849 -34.203 49.440 1.00 53.06 745 GLY A C 1
ATOM 5820 O O . GLY A 1 745 ? 32.652 -34.312 48.514 1.00 53.06 745 GLY A O 1
ATOM 5821 N N . ARG A 1 746 ? 32.185 -33.564 50.570 1.00 52.97 746 ARG A N 1
ATOM 5822 C CA . ARG A 1 746 ? 33.533 -33.009 50.800 1.00 52.97 746 ARG A CA 1
ATOM 5823 C C . ARG A 1 746 ? 34.583 -34.138 50.838 1.00 52.97 746 ARG A C 1
ATOM 5825 O O . ARG A 1 746 ? 34.396 -35.108 51.563 1.00 52.97 746 ARG A O 1
ATOM 5832 N N . ARG A 1 747 ? 35.665 -33.961 50.058 1.00 51.09 747 ARG A N 1
ATOM 5833 C CA . ARG A 1 747 ? 36.967 -34.680 50.014 1.00 51.09 747 ARG A CA 1
ATOM 5834 C C . ARG A 1 747 ? 37.047 -35.910 50.947 1.00 51.09 747 ARG A C 1
ATOM 5836 O O . ARG A 1 747 ? 37.318 -35.769 52.134 1.00 51.09 747 ARG A O 1
ATOM 5843 N N . VAL A 1 748 ? 36.858 -37.116 50.406 1.00 50.25 748 VAL A N 1
ATOM 5844 C CA . VAL A 1 748 ? 36.716 -38.351 51.210 1.00 50.25 748 VAL A CA 1
ATOM 5845 C C . VAL A 1 748 ? 38.058 -38.882 51.746 1.00 50.25 748 VAL A C 1
ATOM 5847 O O . VAL A 1 748 ? 38.080 -39.592 52.744 1.00 50.25 748 VAL A O 1
ATOM 5850 N N . LEU A 1 749 ? 39.202 -38.537 51.138 1.00 49.09 749 LEU A N 1
ATOM 5851 C CA . LEU A 1 749 ? 40.523 -39.002 51.594 1.00 49.09 749 LEU A CA 1
ATOM 5852 C C . LEU A 1 749 ? 41.599 -37.919 51.440 1.00 49.09 749 LEU A C 1
ATOM 5854 O O . LEU A 1 749 ? 41.939 -37.534 50.324 1.00 49.09 749 LEU A O 1
ATOM 5858 N N . GLU A 1 750 ? 42.186 -37.471 52.550 1.00 41.44 750 GLU A N 1
ATOM 5859 C CA . GLU A 1 750 ? 43.368 -36.603 52.556 1.00 41.44 750 GLU A CA 1
ATOM 5860 C C . GLU A 1 750 ? 44.612 -37.443 52.888 1.00 41.44 750 GLU A C 1
ATOM 5862 O O . GLU A 1 750 ? 44.741 -37.985 53.987 1.00 41.44 750 GLU A O 1
ATOM 5867 N N . TRP A 1 751 ? 45.529 -37.610 51.929 1.00 41.44 751 TRP A N 1
ATOM 5868 C CA . TRP A 1 751 ? 46.797 -38.297 52.189 1.00 41.44 751 TRP A CA 1
ATOM 5869 C C . TRP A 1 751 ? 47.825 -37.294 52.719 1.00 41.44 751 TRP A C 1
ATOM 5871 O O . TRP A 1 751 ? 48.212 -36.366 52.010 1.00 41.44 751 TRP A O 1
ATOM 5881 N N . ARG A 1 752 ? 48.281 -37.473 53.966 1.00 41.78 752 ARG A N 1
ATOM 5882 C CA . ARG A 1 752 ? 49.334 -36.631 54.559 1.00 41.78 752 ARG A CA 1
ATOM 5883 C C . ARG A 1 752 ? 50.728 -37.069 54.077 1.00 41.78 752 ARG A C 1
ATOM 5885 O O . ARG A 1 752 ? 51.014 -38.269 54.101 1.00 41.78 752 ARG A O 1
ATOM 5892 N N . PRO A 1 753 ? 51.616 -36.132 53.688 1.00 38.41 753 PRO A N 1
ATOM 5893 C CA . PRO A 1 753 ? 52.952 -36.463 53.209 1.00 38.41 753 PRO A CA 1
ATOM 5894 C C . PRO A 1 753 ? 53.794 -37.181 54.273 1.00 38.41 753 PRO A C 1
ATOM 5896 O O . PRO A 1 753 ? 53.783 -36.832 55.454 1.00 38.41 753 PRO A O 1
ATOM 5899 N N . ARG A 1 754 ? 54.539 -38.207 53.839 1.00 44.97 754 ARG A N 1
ATOM 5900 C CA . ARG A 1 754 ? 55.440 -39.022 54.672 1.00 44.97 754 ARG A CA 1
ATOM 5901 C C . ARG A 1 754 ? 56.625 -38.190 55.181 1.00 44.97 754 ARG A C 1
ATOM 5903 O O . ARG A 1 754 ? 57.638 -38.109 54.498 1.00 44.97 754 ARG A O 1
ATOM 5910 N N . ILE A 1 755 ? 56.529 -37.633 56.388 1.00 40.06 755 ILE A N 1
ATOM 5911 C CA . ILE A 1 755 ? 57.684 -37.036 57.097 1.00 40.06 755 ILE A CA 1
ATOM 5912 C C . ILE A 1 755 ? 57.856 -37.629 58.517 1.00 40.06 755 ILE A C 1
ATOM 5914 O O . ILE A 1 755 ? 58.529 -37.064 59.364 1.00 40.06 755 ILE A O 1
ATOM 5918 N N . GLY A 1 756 ? 57.293 -38.810 58.804 1.00 43.88 756 GLY A N 1
ATOM 5919 C CA . GLY A 1 756 ? 57.459 -39.474 60.107 1.00 43.88 756 GLY A CA 1
ATOM 5920 C C . GLY A 1 756 ? 57.498 -40.999 60.012 1.00 43.88 756 GLY A C 1
ATOM 5921 O O . GLY A 1 756 ? 56.793 -41.591 59.190 1.00 43.88 756 GLY A O 1
ATOM 5922 N N . LYS A 1 757 ? 58.337 -41.640 60.843 1.00 42.34 757 LYS A N 1
ATOM 5923 C CA . LYS A 1 757 ? 58.421 -43.107 60.980 1.00 42.34 757 LYS A CA 1
ATOM 5924 C C . LYS A 1 757 ? 57.076 -43.653 61.480 1.00 42.34 757 LYS A C 1
ATOM 5926 O O . LYS A 1 757 ? 56.542 -43.178 62.475 1.00 42.34 757 LYS A O 1
ATOM 5931 N N . ARG A 1 758 ? 56.530 -44.654 60.785 1.00 41.97 758 ARG A N 1
ATOM 5932 C CA . ARG A 1 758 ? 55.279 -45.333 61.162 1.00 41.97 758 ARG A CA 1
ATOM 5933 C C . ARG A 1 758 ? 55.521 -46.190 62.411 1.00 41.97 758 ARG A C 1
ATOM 5935 O O . ARG A 1 758 ? 56.509 -46.922 62.436 1.00 41.97 758 ARG A O 1
ATOM 5942 N N . SER A 1 759 ? 54.625 -46.156 63.396 1.00 39.16 759 SER A N 1
ATOM 5943 C CA . SER A 1 759 ? 54.579 -47.203 64.423 1.00 39.16 759 SER A CA 1
ATOM 5944 C C . SER A 1 759 ? 54.171 -48.531 63.773 1.00 39.16 759 SER A C 1
ATOM 5946 O O . SER A 1 759 ? 53.372 -48.568 62.831 1.00 39.16 759 SER A O 1
ATOM 5948 N N . VAL A 1 760 ? 54.778 -49.630 64.218 1.00 42.22 760 VAL A N 1
ATOM 5949 C CA . VAL A 1 760 ? 54.493 -50.971 63.699 1.00 42.22 760 VAL A CA 1
ATOM 5950 C C . VAL A 1 760 ? 53.176 -51.446 64.312 1.00 42.22 760 VAL A C 1
ATOM 5952 O O . VAL A 1 760 ? 53.115 -51.776 65.488 1.00 42.22 760 VAL A O 1
ATOM 5955 N N . GLY A 1 761 ? 52.112 -51.442 63.509 1.00 46.00 761 GLY A N 1
ATOM 5956 C CA . GLY A 1 761 ? 50.787 -51.936 63.880 1.00 46.00 761 GLY A CA 1
ATOM 5957 C C . GLY A 1 761 ? 49.784 -51.727 62.743 1.00 46.00 761 GLY A C 1
ATOM 5958 O O . GLY A 1 761 ? 49.825 -50.712 62.044 1.00 46.00 761 GLY A O 1
ATOM 5959 N N . ARG A 1 762 ? 48.905 -52.708 62.505 1.00 37.31 762 ARG A N 1
ATOM 5960 C CA . ARG A 1 762 ? 47.825 -52.607 61.508 1.00 37.31 762 ARG A CA 1
ATOM 5961 C C . ARG A 1 762 ? 46.844 -51.504 61.956 1.00 37.31 762 ARG A C 1
ATOM 5963 O O . ARG A 1 762 ? 46.382 -51.573 63.089 1.00 37.31 762 ARG A O 1
ATOM 5970 N N . PRO A 1 763 ? 46.505 -50.509 61.113 1.00 46.50 763 PRO A N 1
ATOM 5971 C CA . PRO A 1 763 ? 45.503 -49.509 61.477 1.00 46.50 763 PRO A CA 1
ATOM 5972 C C . PRO A 1 763 ? 44.121 -50.173 61.657 1.00 46.50 763 PRO A C 1
ATOM 5974 O O . PRO A 1 763 ? 43.803 -51.091 60.896 1.00 46.50 763 PRO A O 1
ATOM 5977 N N . PRO A 1 764 ? 43.310 -49.736 62.640 1.00 47.88 764 PRO A N 1
ATOM 5978 C CA . PRO A 1 764 ? 42.108 -50.456 63.067 1.00 47.88 764 PRO A CA 1
ATOM 5979 C C . PRO A 1 764 ? 40.909 -50.337 62.111 1.00 47.88 764 PRO A C 1
ATOM 5981 O O . PRO A 1 764 ? 39.982 -51.127 62.234 1.00 47.88 764 PRO A O 1
ATOM 5984 N N . ALA A 1 765 ? 40.921 -49.415 61.142 1.00 49.66 765 ALA A N 1
ATOM 5985 C CA . ALA A 1 765 ? 39.810 -49.208 60.208 1.00 49.66 765 ALA A CA 1
ATOM 5986 C C . ALA A 1 765 ? 40.232 -49.455 58.751 1.00 49.66 765 ALA A C 1
ATOM 5988 O O . ALA A 1 765 ? 41.296 -49.005 58.306 1.00 49.66 765 ALA A O 1
ATOM 5989 N N . ARG A 1 766 ? 39.404 -50.195 58.001 1.00 55.09 766 ARG A N 1
ATOM 5990 C CA . ARG A 1 766 ? 39.613 -50.481 56.575 1.00 55.09 766 ARG A CA 1
ATOM 5991 C C . ARG A 1 766 ? 38.890 -49.425 55.737 1.00 55.09 766 ARG A C 1
ATOM 5993 O O . ARG A 1 766 ? 37.813 -48.971 56.089 1.00 55.09 766 ARG A O 1
ATOM 6000 N N . ARG A 1 767 ? 39.449 -49.101 54.566 1.00 44.50 767 ARG A N 1
ATOM 6001 C CA . ARG A 1 767 ? 38.921 -48.123 53.584 1.00 44.50 767 ARG A CA 1
ATOM 6002 C C . ARG A 1 767 ? 37.418 -48.264 53.278 1.00 44.50 767 ARG A C 1
ATOM 6004 O O . ARG A 1 767 ? 36.772 -47.285 52.929 1.00 44.50 767 ARG A O 1
ATOM 6011 N N . THR A 1 768 ? 36.891 -49.483 53.367 1.00 51.09 768 THR A N 1
ATOM 6012 C CA . THR A 1 768 ? 35.478 -49.820 53.150 1.00 51.09 768 THR A CA 1
ATOM 6013 C C . THR A 1 768 ? 34.552 -49.263 54.227 1.00 51.09 768 THR A C 1
ATOM 6015 O O . THR A 1 768 ? 33.406 -48.941 53.931 1.00 51.09 768 THR A O 1
ATOM 6018 N N . ASP A 1 769 ? 35.045 -49.125 55.455 1.00 53.72 769 ASP A N 1
ATOM 6019 C CA . ASP A 1 769 ? 34.237 -48.744 56.612 1.00 53.72 769 ASP A CA 1
ATOM 6020 C C . ASP A 1 769 ? 34.029 -47.223 56.640 1.00 53.72 769 ASP A C 1
ATOM 6022 O O . ASP A 1 769 ? 32.921 -46.754 56.895 1.00 5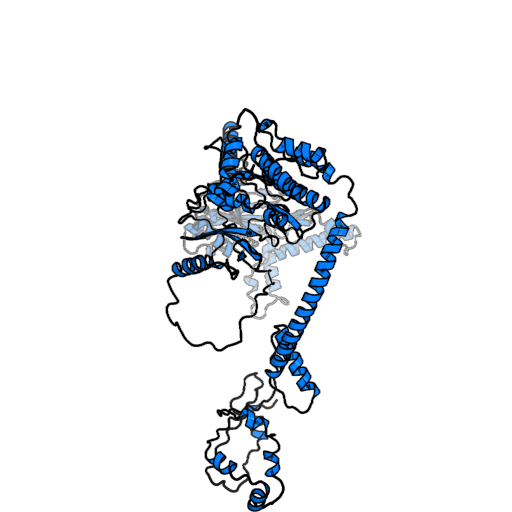3.72 769 ASP A O 1
ATOM 6026 N N . ASP A 1 770 ? 35.051 -46.454 56.248 1.00 51.41 770 ASP A N 1
ATOM 6027 C CA . ASP A 1 770 ? 34.960 -44.996 56.092 1.00 51.41 770 ASP A CA 1
ATOM 6028 C C . ASP A 1 770 ? 34.019 -44.595 54.942 1.00 51.41 770 ASP A C 1
ATOM 6030 O O . ASP A 1 770 ? 33.248 -43.644 55.070 1.00 51.41 770 ASP A O 1
ATOM 6034 N N . LEU A 1 771 ? 34.026 -45.354 53.837 1.00 45.50 771 LEU A N 1
ATOM 6035 C CA . LEU A 1 771 ? 33.111 -45.144 52.708 1.00 45.50 771 LEU A CA 1
ATOM 6036 C C . LEU A 1 771 ? 31.649 -45.406 53.098 1.00 45.50 771 LEU A C 1
ATOM 6038 O O . LEU A 1 771 ? 30.783 -44.589 52.788 1.00 45.50 771 LEU A O 1
ATOM 6042 N N . LYS A 1 772 ? 31.374 -46.488 53.841 1.00 52.78 772 LYS A N 1
ATOM 6043 C CA . LYS A 1 772 ? 30.023 -46.795 54.349 1.00 52.78 772 LYS A CA 1
ATOM 6044 C C . LYS A 1 772 ? 29.503 -45.740 55.327 1.00 52.78 772 LYS A C 1
ATOM 6046 O O . LYS A 1 772 ? 28.310 -45.452 55.345 1.00 52.78 772 LYS A O 1
ATOM 6051 N N . LYS A 1 773 ? 30.391 -45.138 56.122 1.00 53.59 773 LYS A N 1
ATOM 6052 C CA . LYS A 1 773 ? 30.024 -44.123 57.118 1.00 53.59 773 LYS A CA 1
ATOM 6053 C C . LYS A 1 773 ? 29.557 -42.806 56.489 1.00 53.59 773 LYS A C 1
ATOM 6055 O O . LYS A 1 773 ? 28.724 -42.122 57.072 1.00 53.59 773 LYS A O 1
ATOM 6060 N N . VAL A 1 774 ? 30.088 -42.451 55.315 1.00 47.47 774 VAL A N 1
ATOM 6061 C CA . VAL A 1 774 ? 29.772 -41.190 54.615 1.00 47.47 774 VAL A CA 1
ATOM 6062 C C . VAL A 1 774 ? 28.648 -41.358 53.589 1.00 47.47 774 VAL A C 1
ATOM 6064 O O . VAL A 1 774 ? 27.848 -40.438 53.422 1.00 47.47 774 VAL A O 1
ATOM 6067 N N . ALA A 1 775 ? 28.560 -42.519 52.931 1.00 46.81 775 ALA A N 1
ATOM 6068 C CA . ALA A 1 775 ? 27.495 -42.814 51.971 1.00 46.81 775 ALA A CA 1
ATOM 6069 C C . ALA A 1 775 ? 26.119 -43.036 52.636 1.00 46.81 775 ALA A C 1
ATOM 6071 O O . ALA A 1 775 ? 25.097 -42.872 51.979 1.00 46.81 775 ALA A O 1
ATOM 6072 N N . GLY A 1 776 ? 26.084 -43.327 53.944 1.00 43.06 776 GLY A N 1
ATOM 6073 C CA . GLY A 1 776 ? 24.867 -43.759 54.635 1.00 43.06 776 GLY A CA 1
ATOM 6074 C C . GLY A 1 776 ? 24.546 -45.221 54.309 1.00 43.06 776 GLY A C 1
ATOM 6075 O O . GLY A 1 776 ? 24.909 -45.730 53.254 1.00 43.06 776 GLY A O 1
ATOM 6076 N N . SER A 1 777 ? 23.927 -45.941 55.245 1.00 44.22 777 SER A N 1
ATOM 6077 C CA . SER A 1 777 ? 23.468 -47.312 54.990 1.00 44.22 777 SER A CA 1
ATOM 6078 C C . SER A 1 777 ? 22.182 -47.252 54.168 1.00 44.22 777 SER A C 1
ATOM 6080 O O . SER A 1 777 ? 21.133 -46.921 54.713 1.00 44.22 777 SER A O 1
ATOM 6082 N N . GLY A 1 778 ? 22.291 -47.532 52.874 1.00 36.62 778 GLY A N 1
ATOM 6083 C CA . GLY A 1 778 ? 21.186 -47.658 51.928 1.00 36.62 778 GLY A CA 1
ATOM 6084 C C . GLY A 1 778 ? 21.701 -48.296 50.659 1.00 36.62 778 GLY A C 1
ATOM 6085 O O . GLY A 1 778 ? 22.477 -47.599 49.970 1.00 36.62 778 GLY A O 1
#

Nearest PDB structures (foldseek):
  9bcs-assembly1_B  TM=6.931E-01  e=3.529E-27  Homo sapiens
  9bco-assembly1_A  TM=7.266E-01  e=2.080E-25  Homo sapiens
  9bcp-assembly1_B  TM=8.580E-01  e=6.467E-23  Homo sapiens
  9bco-assembly1_B  TM=7.020E-01  e=8.358E-26  Homo sapiens
  9bcp-assembly1_A  TM=8.462E-01  e=2.904E-22  Homo sapiens

Secondary structure (DSSP, 8-state):
--SEEEEES-HHHHHHHHHHHHHTT-STTS--EEEEE--SPP-GGGTTTSSTTTS-SS-HHHHHHGGGEEEEEEPPP--THHHHHHHHHHHHHTSTTTPPTT-TTHHHHPPPPTHHHHHHHHHHHHHHHHHHHHHTT--TT-HHHHHHHHSS-EEE-TTS-EEEE-TT--EEPPEEEEEEEE-TTSTTSEEEEEEEEEE---TT-SS-EEE-GGG---TTSSPPPSS-TT-TTSTT------HHHHHHHHHHHHHHHHHHHHHHHHHHHHHHHH--TTB--GGGEEEE--SS-TTSHHHHHHHHHH--SS-----S----SS-S---S------GGG--S-EEEETTEEEEEEEE--S-----HHHHHHHHHHHH---TTBPPEEEEEEETTEEEEEEEPPTT-BHHHHHH-TTS---HHHHHHHHHHHHHHHHHHHHSTT---SS--GGGEEE-TTS-EEE-S-S-HHHHTT---SS-HHHHHHHHTTS-HHHHH-TT--TT--HHHHHHHHHHHHHHHHH-S-SS-S----HHHHHHHHHS-BTTBPP----TT----HHHHHHHHHHT-SSGGGSPPHHHHHHHTGGGTTT-SSHHHHHHHHHHHHHHHHHHHHHHHHHHHHHHHHHHHHHHHHHHS-----S-HHHHHHHHHHHHHHHHTT---PPP--SEE-------TTHHHHHHH--HHHHHHTTTS----HHHHHHHH---SHHHHHTTS-------EEB-TTSSBPS-S--PPP--SPPPSS--S--HHHHHHHHH---

Radius of gyration: 55.88 Å; Cα contacts (8 Å, |Δi|>4): 845; chains: 1; bounding box: 136×87×128 Å

Organism: NCBI:txid348720

InterPro domains:
  IPR000719 Protein kinase domain [PS50011] (308-595)
  IPR001054 Adenylyl cyclase class-3/4/guanylyl cyclase [PF00211] (668-697)
  IPR001054 Adenylyl cyclase class-3/4/guanylyl cyclase [PS50125] (677-704)
  IPR001245 Serine-threonine/tyrosine-protein kinase, catalytic domain [PF07714] (347-584)
  IPR011009 Protein kinase-like domain superfamily [SSF56112] (346-623)
  IPR028082 Periplasmic binding protein-like I [SSF53822] (3-232)
  IPR029787 Nucleotide cyclase [G3DSA:3.30.70.1230] (624-714)
  IPR029787 Nucleotide cyclase [SSF55073] (662-697)
  IPR050401 Cyclic nucleotide synthase [PTHR11920] (23-697)

pLDDT: mean 71.29, std 18.5, range [23.89, 96.12]

Mean predicted aligned error: 22.69 Å

Sequence (778 aa):
MPTVYVFLGEHIALVDFVNVLQRRGLLAAGEYAVVAVDDEIYDPNDAAITHADHLIQNSSSDVLAFRAVLKLTPSHPTNPYYLTLCQMIRKLSAAPPFCVPNYHKIFEDTSVPIEAAHLFDAVTLWARAATAALRHGLPLTDGATLIKLLRPTTYRSLQGFDVIMDSAGDAEGNFSVIGLVEDSAAPSGWSAQPVAAFRYANSTDLLPEFVGGSKIAWIGGQPPVAEPECGFDGKKCDLPHDPVVLSAAAAVAAAALLTAALLVRHYRYEQKLASVLWRIEAKDLIIISTGNDNKVGALMVTFVEIHGDVCQSIGYSLFPPAGLAQDVTSQEVDTKRAHTTIASYRGNIVAVKRLKKKNIDVTRAIKKELKQMRELRHENLTPFVGVCVETGVACIATAYCSRGSLATVLEDRDLHLDDMFVASLVADLLRGLTYIHESALISHGNLTSSNCLVDRRWVLQITDYGLHTLKSGCADTEDALRMEKRMLWRAPELLRDQTALPRGSQKGDVYSFGIILYEILGRNGPWGDTNLTHTEIIGRVRQPIGGVFFRPPLSGVAARPSVLAVLKSCWSERPDRRPDVRLVRLRLKDMHAGMKTNIFDNMLVMMEKYASNLEGLVAARTEQVLLEKRRADDLLNRMLPRYHFQTSLFSFYYRERVAEALKRGEPVQAESYDCVTIYFSDIVGFTNLAAINTPMQEHLSSLRVRIRNDEIRRRTKVTGIAQRISKLKWQWAGHVCRRNDGRLGRRVLEWRPRIGKRSVGRPPARRTDDLKKVAGSG

Solvent-accessible surface area (backbone atoms only — not comparable to full-atom values): 46687 Å² total; per-residue (Å²): 129,84,32,64,44,79,43,82,66,58,74,70,58,52,50,54,52,52,52,52,40,47,77,69,54,53,50,80,74,24,53,37,37,35,40,35,52,49,87,63,65,59,51,85,91,44,62,75,67,77,59,62,68,80,65,55,82,86,50,79,68,56,63,60,56,46,38,39,38,37,37,39,20,44,49,58,66,69,29,75,63,42,59,58,48,48,52,50,50,34,56,53,46,56,30,85,92,59,42,57,88,97,49,74,63,60,47,75,78,52,82,77,62,70,63,60,50,52,49,54,41,49,54,53,52,49,52,51,24,50,52,52,32,56,77,70,73,45,66,86,85,45,61,69,62,40,53,53,68,52,46,69,39,76,45,77,40,65,46,55,44,77,30,45,28,39,89,88,63,52,75,52,74,51,33,25,31,32,28,47,38,83,28,90,88,34,98,81,41,47,40,74,39,78,29,26,33,37,39,74,88,61,96,86,60,96,64,63,45,79,44,56,64,86,60,59,58,40,80,62,77,48,82,51,64,93,61,61,88,33,40,97,82,47,79,60,50,83,69,89,82,51,69,67,60,55,52,51,52,52,51,52,50,51,51,51,51,51,50,50,49,51,50,52,50,50,49,54,49,49,53,62,62,65,54,62,78,42,58,42,62,68,91,55,52,46,69,56,84,57,97,79,57,87,70,57,59,59,58,56,51,58,59,53,67,73,63,80,74,92,84,90,78,83,81,82,90,90,80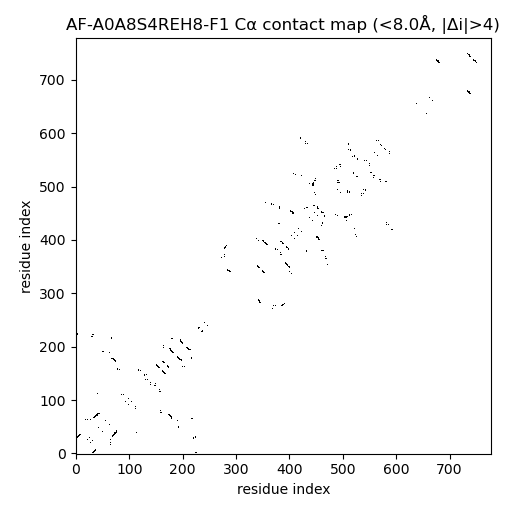,82,84,86,86,91,86,85,89,72,88,73,71,84,65,71,63,90,67,66,92,61,54,40,24,37,44,95,88,39,63,27,32,48,47,77,48,84,44,62,75,80,83,84,43,75,69,47,47,51,46,49,51,52,49,58,68,54,80,53,89,21,36,50,48,51,60,31,35,30,78,51,92,63,45,29,33,42,35,27,55,55,43,82,62,36,26,44,48,61,54,51,67,40,79,88,60,85,77,48,71,62,58,52,39,49,44,53,49,26,48,49,53,30,50,45,52,39,48,75,37,99,67,40,23,55,45,70,57,45,46,70,33,26,29,23,34,89,84,71,47,31,18,43,42,89,58,61,56,47,76,73,53,53,89,54,74,61,86,89,45,55,71,60,57,50,58,62,49,73,35,55,29,46,67,64,66,62,39,89,80,53,60,81,48,52,37,56,55,36,40,38,19,14,47,23,34,44,52,48,20,69,58,52,52,44,54,68,57,46,96,60,98,66,52,70,66,56,51,50,48,35,45,50,48,52,66,94,83,46,76,65,69,64,74,69,84,84,50,82,68,60,71,67,56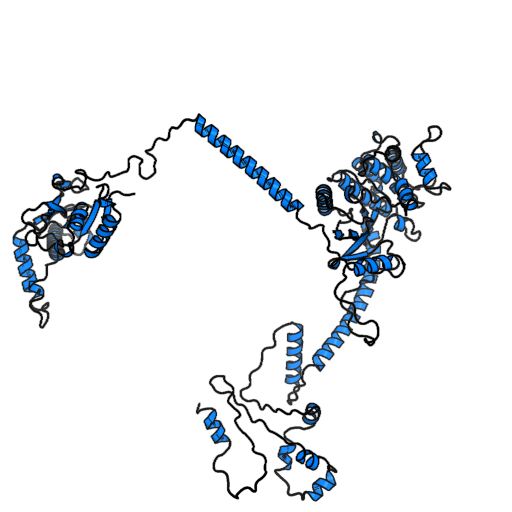,54,53,49,38,56,36,25,54,40,86,53,57,88,70,26,63,54,67,70,55,49,54,59,68,50,44,63,66,58,67,88,64,91,70,59,63,61,53,57,50,44,55,54,47,48,58,50,45,55,52,46,50,53,52,48,51,55,50,51,51,50,48,54,51,52,50,50,53,52,52,53,50,56,54,69,72,48,84,82,65,92,61,101,45,80,68,59,46,53,53,52,53,51,51,52,52,51,33,55,74,68,72,47,84,82,80,85,85,86,74,79,66,57,84,62,82,70,78,98,54,94,68,47,70,65,60,53,74,74,53,65,83,64,64,73,59,56,72,77,73,69,80,97,67,61,70,69,60,54,46,68,76,62,70,70,79,61,59,70,68,50,54,74,72,51,87,82,68,77,58,39,45,43,46,63,38,96,86,75,46,78,43,80,65,74,44,81,80,78,82,90,83,71,88,78,77,94,69,85,76,94,74,57,78,68,57,61,50,46,69,73,65,48,96,126